Protein AF-0000000077078010 (afdb_homodimer)

Solvent-accessible surface area (backbone atoms only — not comparable to full-atom values): 43080 Å² total; per-residue (Å²): 125,78,70,62,45,53,71,55,29,40,25,35,61,51,75,80,55,56,61,21,61,53,52,52,54,50,49,55,50,32,50,52,48,46,53,50,44,50,42,51,50,43,53,52,50,22,50,54,31,36,53,48,13,53,54,36,32,50,51,29,72,70,52,76,74,80,61,54,57,62,38,58,28,51,31,53,50,39,46,34,53,37,39,29,49,45,13,51,47,33,36,50,47,18,48,47,39,48,68,50,50,39,45,49,51,53,53,50,51,52,53,53,49,54,57,50,51,57,49,49,51,54,38,50,51,34,47,52,52,29,44,51,34,48,54,50,32,53,51,34,44,52,50,22,51,50,30,44,53,47,19,50,50,32,46,52,51,35,53,55,48,71,71,38,86,84,55,54,70,66,59,52,53,52,34,49,50,50,22,49,52,28,43,52,48,21,51,52,30,43,55,51,30,51,50,30,33,54,52,30,51,52,31,47,53,50,31,51,51,41,47,43,53,40,27,52,51,51,49,51,49,51,53,49,49,52,52,49,50,53,51,49,55,49,49,52,44,48,52,54,44,50,45,40,53,55,42,44,50,40,46,48,53,37,51,54,38,52,70,63,42,41,68,67,60,32,45,28,51,49,42,70,75,61,50,53,36,65,46,62,51,66,84,70,76,63,67,38,87,89,40,63,83,46,54,80,72,61,71,68,62,79,69,70,74,66,65,73,65,66,68,60,69,68,65,65,71,66,66,66,64,57,73,57,80,64,84,63,78,68,68,78,71,66,77,78,79,71,76,65,76,68,82,70,75,50,54,23,25,27,23,74,39,69,39,77,48,87,50,93,56,33,45,62,39,45,59,68,42,48,26,31,53,79,43,65,82,49,93,52,37,26,28,30,25,40,65,89,49,89,45,73,74,17,36,36,56,40,87,36,43,42,84,41,76,80,78,126,125,78,69,62,45,52,70,54,29,40,26,32,60,51,74,79,56,55,61,21,60,52,52,52,52,49,49,55,51,31,49,51,48,44,52,51,44,51,42,51,48,42,52,52,50,21,51,54,32,36,53,48,12,52,52,36,33,50,49,31,71,71,53,79,77,80,61,55,57,61,38,57,29,51,32,53,50,39,47,35,52,36,39,30,49,45,12,50,46,34,36,49,47,17,49,45,40,49,69,50,50,39,45,48,51,51,52,49,52,53,52,53,50,54,56,49,50,54,48,50,52,53,38,50,52,34,46,53,52,28,45,52,34,49,54,49,32,53,51,35,44,54,49,22,50,51,29,43,52,48,19,50,50,31,44,51,51,34,53,55,48,70,72,37,87,85,55,54,70,67,58,52,53,52,34,50,50,49,22,50,52,28,42,52,48,20,53,51,30,45,53,52,30,50,50,30,34,53,53,31,49,54,30,49,52,50,29,53,52,41,46,43,53,41,27,52,50,50,48,50,50,51,54,48,47,51,54,49,51,53,49,50,54,48,50,52,44,49,53,53,43,50,45,40,54,54,43,44,52,40,46,48,54,37,49,55,39,54,72,62,42,42,67,67,59,30,44,26,49,48,43,70,75,61,50,52,34,64,47,62,51,66,84,70,75,61,66,39,87,89,40,63,83,45,53,79,74,62,72,68,63,82,68,72,76,68,68,74,70,70,71,62,72,72,71,69,77,65,70,64,69,61,71,64,76,64,82,64,80,72,71,73,70,74,70,77,71,68,75,64,76,66,84,72,74,52,55,24,26,27,23,72,40,68,38,77,48,89,50,94,55,32,46,63,40,44,58,67,42,46,26,30,54,78,44,67,80,49,91,51,36,26,27,28,25,40,64,89,51,89,44,73,75,18,36,37,57,39,88,37,42,42,84,41,76,80,80,125

pLDDT: mean 84.72, std 24.59, range [16.55, 98.88]

Structure (mmCIF, N/CA/C/O backbone):
data_AF-0000000077078010-model_v1
#
loop_
_entity.id
_entity.type
_entity.pdbx_description
1 polymer 'SH3 domain-containing protein'
#
loop_
_atom_site.group_PDB
_atom_site.id
_atom_site.type_symbol
_atom_site.label_atom_id
_atom_site.label_alt_id
_atom_site.label_comp_id
_atom_site.label_asym_id
_atom_site.label_entity_id
_atom_site.label_seq_id
_atom_site.pdbx_PDB_ins_code
_atom_site.Cartn_x
_atom_site.Cartn_y
_atom_site.Cartn_z
_atom_site.occupancy
_atom_site.B_iso_or_equiv
_atom_site.auth_seq_id
_atom_site.auth_comp_id
_atom_site.auth_asym_id
_atom_site.auth_atom_id
_atom_site.pdbx_PDB_model_num
ATOM 1 N N . MET A 1 1 ? -15.031 32.25 33.031 1 41.47 1 MET A N 1
ATOM 2 C CA . MET A 1 1 ? -14.5 31.453 31.938 1 41.47 1 MET A CA 1
ATOM 3 C C . MET A 1 1 ? -13.82 32.344 30.906 1 41.47 1 MET A C 1
ATOM 5 O O . MET A 1 1 ? -14.344 33.406 30.562 1 41.47 1 MET A O 1
ATOM 9 N N . ALA A 1 2 ? -12.602 32.281 30.797 1 56.69 2 ALA A N 1
ATOM 10 C CA . ALA A 1 2 ? -11.93 33.219 29.906 1 56.69 2 ALA A CA 1
ATOM 11 C C . ALA A 1 2 ? -12.578 33.219 28.516 1 56.69 2 ALA A C 1
ATOM 13 O O . ALA A 1 2 ? -12.836 32.188 27.938 1 56.69 2 ALA A O 1
ATOM 14 N N . ASN A 1 3 ? -13.227 34.219 28.094 1 80.81 3 ASN A N 1
ATOM 15 C CA . ASN A 1 3 ? -13.852 34.312 26.766 1 80.81 3 ASN A CA 1
ATOM 16 C C . ASN A 1 3 ? -12.828 34.156 25.656 1 80.81 3 ASN A C 1
ATOM 18 O O . ASN A 1 3 ? -11.656 34.5 25.828 1 80.81 3 ASN A O 1
ATOM 22 N N . GLY A 1 4 ? -12.797 33.156 24.844 1 88.12 4 GLY A N 1
ATOM 23 C CA . GLY A 1 4 ? -11.969 32.781 23.719 1 88.12 4 GLY A CA 1
ATOM 24 C C . GLY A 1 4 ? -11.703 33.906 22.75 1 88.12 4 GLY A C 1
ATOM 25 O O . GLY A 1 4 ? -11.57 33.719 21.547 1 88.12 4 GLY A O 1
ATOM 26 N N . ILE A 1 5 ? -11.672 35.219 23.359 1 95.44 5 ILE A N 1
ATOM 27 C CA . ILE A 1 5 ? -11.5 36.375 22.5 1 95.44 5 ILE A CA 1
ATOM 28 C C . ILE A 1 5 ? -10.109 36.969 22.703 1 95.44 5 ILE A C 1
ATOM 30 O O . ILE A 1 5 ? -9.789 37.438 23.797 1 95.44 5 ILE A O 1
ATOM 34 N N . PHE A 1 6 ? -9.305 37.062 21.656 1 98 6 PHE A N 1
ATOM 35 C CA . PHE A 1 6 ? -7.926 37.5 21.75 1 98 6 PHE A CA 1
ATOM 36 C C . PHE A 1 6 ? -7.863 38.938 22.234 1 98 6 PHE A C 1
ATOM 38 O O . PHE A 1 6 ? -7.078 39.281 23.125 1 98 6 PHE A O 1
ATOM 45 N N . CYS A 1 7 ? -8.742 39.781 21.656 1 97.06 7 CYS A N 1
ATOM 46 C CA . CYS A 1 7 ? -8.688 41.219 21.891 1 97.06 7 CYS A CA 1
ATOM 47 C C . CYS A 1 7 ? -8.953 41.531 23.344 1 97.06 7 CYS A C 1
ATOM 49 O O . CYS A 1 7 ? -8.664 42.656 23.797 1 97.06 7 CYS A O 1
ATOM 51 N N . GLN A 1 8 ? -9.32 40.625 24.172 1 96.94 8 GLN A N 1
ATOM 52 C CA . GLN A 1 8 ? -9.656 40.875 25.562 1 96.94 8 GLN A CA 1
ATOM 53 C C . GLN A 1 8 ? -8.609 40.25 26.5 1 96.94 8 GLN A C 1
ATOM 55 O O . GLN A 1 8 ? -8.625 40.531 27.703 1 96.94 8 GLN A O 1
ATOM 60 N N . ASN A 1 9 ? -7.703 39.5 25.953 1 97.56 9 ASN A N 1
ATOM 61 C CA . ASN A 1 9 ? -6.938 38.656 26.859 1 97.56 9 ASN A CA 1
ATOM 62 C C . ASN A 1 9 ? -5.438 38.812 26.641 1 97.56 9 ASN A C 1
ATOM 64 O O . ASN A 1 9 ? -4.637 38.188 27.328 1 97.56 9 ASN A O 1
ATOM 68 N N . PHE A 1 10 ? -5.031 39.656 25.703 1 97.88 10 PHE A N 1
ATOM 69 C CA . PHE A 1 10 ? -3.611 39.688 25.391 1 97.88 10 PHE A CA 1
ATOM 70 C C . PHE A 1 10 ? -3.076 41.125 25.438 1 97.88 10 PHE A C 1
ATOM 72 O O . PHE A 1 10 ? -2.412 41.562 24.5 1 97.88 10 PHE A O 1
ATOM 79 N N . TRP A 1 11 ? -3.336 41.719 26.578 1 96.75 11 TRP A N 1
ATOM 80 C CA . TRP A 1 11 ? -2.811 43.031 26.875 1 96.75 11 TRP A CA 1
ATOM 81 C C . TRP A 1 11 ? -1.788 43 28 1 96.75 11 TRP A C 1
ATOM 83 O O . TRP A 1 11 ? -1.548 41.938 28.578 1 96.75 11 TRP A O 1
ATOM 93 N N . GLY A 1 12 ? -1.118 44.062 28.375 1 93.06 12 GLY A N 1
ATOM 94 C CA . GLY A 1 12 ? -0.205 44.281 29.484 1 93.06 12 GLY A CA 1
ATOM 95 C C . GLY A 1 12 ? -0.345 45.656 30.109 1 93.06 12 GLY A C 1
ATOM 96 O O . GLY A 1 12 ? -0.528 46.656 29.406 1 93.06 12 GLY A O 1
ATOM 97 N N . SER A 1 13 ? -0.173 45.719 31.422 1 90.81 13 SER A N 1
ATOM 98 C CA . SER A 1 13 ? -0.407 46.969 32.125 1 90.81 13 SER A CA 1
ATOM 99 C C . SER A 1 13 ? 0.804 47.906 32.031 1 90.81 13 SER A C 1
ATOM 101 O O . SER A 1 13 ? 0.672 49.125 32.156 1 90.81 13 SER A O 1
ATOM 103 N N . ASP A 1 14 ? 1.962 47.344 31.875 1 94.81 14 ASP A N 1
ATOM 104 C CA . ASP A 1 14 ? 3.131 48.188 31.672 1 94.81 14 ASP A CA 1
ATOM 105 C C . ASP A 1 14 ? 3.004 48.969 30.375 1 94.81 14 ASP A C 1
ATOM 107 O O . ASP A 1 14 ? 2.623 48.438 29.344 1 94.81 14 ASP A O 1
ATOM 111 N N . PHE A 1 15 ? 3.326 50.25 30.406 1 96.62 15 PHE A N 1
ATOM 112 C CA . PHE A 1 15 ? 3.045 51.156 29.312 1 96.62 15 PHE A CA 1
ATOM 113 C C . PHE A 1 15 ? 3.711 50.688 28.031 1 96.62 15 PHE A C 1
ATOM 115 O O . PHE A 1 15 ? 3.125 50.781 26.953 1 96.62 15 PHE A O 1
ATOM 122 N N . CYS A 1 16 ? 4.934 50.156 28.094 1 96 16 CYS A N 1
ATOM 123 C CA . CYS A 1 16 ? 5.672 49.781 26.906 1 96 16 CYS A CA 1
ATOM 124 C C . CYS A 1 16 ? 5.684 48.25 26.734 1 96 16 CYS A C 1
ATOM 126 O O . CYS A 1 16 ? 6.453 47.719 25.922 1 96 16 CYS A O 1
ATOM 128 N N . SER A 1 17 ? 4.836 47.562 27.453 1 95.19 17 SER A N 1
ATOM 129 C CA . SER A 1 17 ? 4.789 46.125 27.359 1 95.19 17 SER A CA 1
ATOM 130 C C . SER A 1 17 ? 4.32 45.656 25.969 1 95.19 17 SER A C 1
ATOM 132 O O . SER A 1 17 ? 3.412 46.281 25.391 1 95.19 17 SER A O 1
ATOM 134 N N . THR A 1 18 ? 4.984 44.594 25.438 1 96.06 18 THR A N 1
ATOM 135 C CA . THR A 1 18 ? 4.57 44 24.188 1 96.06 18 THR A CA 1
ATOM 136 C C . THR A 1 18 ? 4.254 42.5 24.391 1 96.06 18 THR A C 1
ATOM 138 O O . THR A 1 18 ? 4.309 41.719 23.438 1 96.06 18 THR A O 1
ATOM 141 N N . GLN A 1 19 ? 4.027 42.062 25.594 1 96.62 19 GLN A N 1
ATOM 142 C CA . GLN A 1 19 ? 3.877 40.656 25.938 1 96.62 19 GLN A CA 1
ATOM 143 C C . GLN A 1 19 ? 2.75 40 25.141 1 96.62 19 GLN A C 1
ATOM 145 O O . GLN A 1 19 ? 2.91 38.906 24.609 1 96.62 19 GLN A O 1
ATOM 150 N N . GLY A 1 20 ? 1.535 40.656 25.047 1 97.62 20 GLY A N 1
ATOM 151 C CA . GLY A 1 20 ? 0.426 40.125 24.281 1 97.62 20 GLY A CA 1
ATOM 152 C C . GLY A 1 20 ? 0.765 39.906 22.812 1 97.62 20 GLY A C 1
ATOM 153 O O . GLY A 1 20 ? 0.447 38.875 22.234 1 97.62 20 GLY A O 1
ATOM 154 N N . TYR A 1 21 ? 1.373 40.938 22.219 1 98 21 TYR A N 1
ATOM 155 C CA . TYR A 1 21 ? 1.847 40.844 20.844 1 98 21 TYR A CA 1
ATOM 156 C C . TYR A 1 21 ? 2.768 39.656 20.641 1 98 21 TYR A C 1
ATOM 158 O O . TYR A 1 21 ? 2.588 38.875 19.703 1 98 21 TYR A O 1
ATOM 166 N N . ASP A 1 22 ? 3.754 39.438 21.484 1 98.12 22 ASP A N 1
ATOM 167 C CA . ASP A 1 22 ? 4.762 38.406 21.359 1 98.12 22 ASP A CA 1
ATOM 168 C C . ASP A 1 22 ? 4.125 37 21.438 1 98.12 22 ASP A C 1
ATOM 170 O O . ASP A 1 22 ? 4.477 36.125 20.656 1 98.12 22 ASP A O 1
ATOM 174 N N . VAL A 1 23 ? 3.236 36.844 22.344 1 98.5 23 VAL A N 1
ATOM 175 C CA . VAL A 1 23 ? 2.596 35.531 22.547 1 98.5 23 VAL A CA 1
ATOM 176 C C . VAL A 1 23 ? 1.759 35.188 21.328 1 98.5 23 VAL A C 1
ATOM 178 O O . VAL A 1 23 ? 1.774 34.031 20.875 1 98.5 23 VAL A O 1
ATOM 181 N N . LEU A 1 24 ? 1.022 36.125 20.812 1 98.62 24 LEU A N 1
ATOM 182 C CA . LEU A 1 24 ? 0.166 35.875 19.656 1 98.62 24 LEU A CA 1
ATOM 183 C C . LEU A 1 24 ? 1 35.562 18.422 1 98.62 24 LEU A C 1
ATOM 185 O O . LEU A 1 24 ? 0.665 34.656 17.641 1 98.62 24 LEU A O 1
ATOM 189 N N . VAL A 1 25 ? 2.033 36.281 18.203 1 98.56 25 VAL A N 1
ATOM 190 C CA . VAL A 1 25 ? 2.926 36.031 17.078 1 98.56 25 VAL A CA 1
ATOM 191 C C . VAL A 1 25 ? 3.506 34.625 17.172 1 98.56 25 VAL A C 1
ATOM 193 O O . VAL A 1 25 ? 3.561 33.906 16.172 1 98.56 25 VAL A O 1
ATOM 196 N N . LYS A 1 26 ? 3.936 34.281 18.328 1 98.25 26 LYS A N 1
ATOM 197 C CA . LYS A 1 26 ? 4.492 32.938 18.547 1 98.25 26 LYS A CA 1
ATOM 198 C C . LYS A 1 26 ? 3.471 31.859 18.219 1 98.25 26 LYS A C 1
ATOM 200 O O . LYS A 1 26 ? 3.805 30.859 17.594 1 98.25 26 LYS A O 1
ATOM 205 N N . ARG A 1 27 ? 2.246 32.031 18.609 1 98.25 27 ARG A N 1
ATOM 206 C CA . ARG A 1 27 ? 1.198 31.062 18.344 1 98.25 27 ARG A CA 1
ATOM 207 C C . ARG A 1 27 ? 0.997 30.859 16.844 1 98.25 27 ARG A C 1
ATOM 209 O O . ARG A 1 27 ? 0.887 29.719 16.375 1 98.25 27 ARG A O 1
ATOM 216 N N . LEU A 1 28 ? 0.869 31.906 16.109 1 98.44 28 LEU A N 1
ATOM 217 C CA . LEU A 1 28 ? 0.651 31.797 14.68 1 98.44 28 LEU A CA 1
ATOM 218 C C . LEU A 1 28 ? 1.852 31.156 13.992 1 98.44 28 LEU A C 1
ATOM 220 O O . LEU A 1 28 ? 1.693 30.422 13.016 1 98.44 28 LEU A O 1
ATOM 224 N N . LYS A 1 29 ? 3.051 31.422 14.562 1 97.94 29 LYS A N 1
ATOM 225 C CA . LYS A 1 29 ? 4.238 30.766 14.016 1 97.94 29 LYS A CA 1
ATOM 226 C C . LYS A 1 29 ? 4.234 29.281 14.32 1 97.94 29 LYS A C 1
ATOM 228 O O . LYS A 1 29 ? 4.66 28.469 13.492 1 97.94 29 LYS A O 1
ATOM 233 N N . GLU A 1 30 ? 3.83 28.938 15.484 1 97.69 30 GLU A N 1
ATOM 234 C CA . GLU A 1 30 ? 3.645 27.516 15.82 1 97.69 30 GLU A CA 1
ATOM 235 C C . GLU A 1 30 ? 2.625 26.859 14.898 1 97.69 30 GLU A C 1
ATOM 237 O O . GLU A 1 30 ? 2.82 25.734 14.461 1 97.69 30 GLU A O 1
ATOM 242 N N . GLY A 1 31 ? 1.49 27.625 14.68 1 97.88 31 GLY A N 1
ATOM 243 C CA . GLY A 1 31 ? 0.508 27.109 13.727 1 97.88 31 GLY A CA 1
ATOM 244 C C . GLY A 1 31 ? 1.08 26.891 12.344 1 97.88 31 GLY A C 1
ATOM 245 O O . GLY A 1 31 ? 0.78 25.875 11.703 1 97.88 31 GLY A O 1
ATOM 246 N N . LYS A 1 32 ? 1.852 27.797 11.891 1 97.94 32 LYS A N 1
ATOM 247 C CA . LYS A 1 32 ? 2.525 27.656 10.602 1 97.94 32 LYS A CA 1
ATOM 248 C C . LYS A 1 32 ? 3.4 26.406 10.586 1 97.94 32 LYS A C 1
ATOM 250 O O . LYS A 1 32 ? 3.436 25.672 9.586 1 97.94 32 LYS A O 1
ATOM 255 N N . GLN A 1 33 ? 4.109 26.172 11.648 1 97.62 33 GLN A N 1
ATOM 256 C CA . GLN A 1 33 ? 4.98 25 11.734 1 97.62 33 GLN A CA 1
ATOM 257 C C . GLN A 1 33 ? 4.18 23.703 11.609 1 97.62 33 GLN A C 1
ATOM 259 O O . GLN A 1 33 ? 4.652 22.734 11.016 1 97.62 33 GLN A O 1
ATOM 264 N N . VAL A 1 34 ? 3.002 23.688 12.195 1 97.88 34 VAL A N 1
ATOM 265 C CA . VAL A 1 34 ? 2.143 22.516 12.078 1 97.88 34 VAL A CA 1
ATOM 266 C C . VAL A 1 34 ? 1.801 22.266 10.609 1 97.88 34 VAL A C 1
ATOM 268 O O . VAL A 1 34 ? 1.786 21.125 10.156 1 97.88 34 VAL A O 1
ATOM 271 N N . LEU A 1 35 ? 1.493 23.297 9.875 1 97.94 35 LEU A N 1
ATOM 272 C CA . LEU A 1 35 ? 1.217 23.156 8.445 1 97.94 35 LEU A CA 1
ATOM 273 C C . LEU A 1 35 ? 2.436 22.625 7.707 1 97.94 35 LEU A C 1
ATOM 275 O O . LEU A 1 35 ? 2.303 21.797 6.809 1 97.94 35 LEU A O 1
ATOM 279 N N . VAL A 1 36 ? 3.605 23.047 8.102 1 97.81 36 VAL A N 1
ATOM 280 C CA . VAL A 1 36 ? 4.836 22.562 7.492 1 97.81 36 VAL A CA 1
ATOM 281 C C . VAL A 1 36 ? 5.012 21.078 7.785 1 97.81 36 VAL A C 1
ATOM 283 O O . VAL A 1 36 ? 5.367 20.297 6.898 1 97.81 36 VAL A O 1
ATOM 286 N N . ASP A 1 37 ? 4.793 20.703 8.969 1 97.75 37 ASP A N 1
ATOM 287 C CA . ASP A 1 37 ? 4.887 19.297 9.359 1 97.75 37 ASP A CA 1
ATOM 288 C C . ASP A 1 37 ? 3.904 18.438 8.562 1 97.75 37 ASP A C 1
ATOM 290 O O . ASP A 1 37 ? 4.246 17.344 8.117 1 97.75 37 ASP A O 1
ATOM 294 N N . TYR A 1 38 ? 2.713 18.906 8.461 1 98 38 TYR A N 1
ATOM 295 C CA . TYR A 1 38 ? 1.704 18.172 7.699 1 98 38 TYR A CA 1
ATOM 296 C C . TYR A 1 38 ? 2.092 18.078 6.23 1 98 38 TYR A C 1
ATOM 298 O O . TYR A 1 38 ? 1.883 17.047 5.59 1 98 38 TYR A O 1
ATOM 306 N N . GLU A 1 39 ? 2.613 19.172 5.691 1 97.94 39 GLU A N 1
ATOM 307 C CA . GLU A 1 39 ? 3.127 19.156 4.324 1 97.94 39 GLU A CA 1
ATOM 308 C C . GLU A 1 39 ? 4.188 18.078 4.145 1 97.94 39 GLU A C 1
ATOM 310 O O . GLU A 1 39 ? 4.156 17.328 3.17 1 97.94 39 GLU A O 1
ATOM 315 N N . GLU A 1 40 ? 5.098 18.031 5.012 1 97.88 40 GLU A N 1
ATOM 316 C CA . GLU A 1 40 ? 6.176 17.047 4.945 1 97.88 40 GLU A CA 1
ATOM 317 C C . GLU A 1 40 ? 5.637 15.625 5.035 1 97.88 40 GLU A C 1
ATOM 319 O O . GLU A 1 40 ? 6.098 14.727 4.32 1 97.88 40 GLU A O 1
ATOM 324 N N . TYR A 1 41 ? 4.707 15.469 5.914 1 98.44 41 TYR A N 1
ATOM 325 C CA . TYR A 1 41 ? 4.039 14.18 6.043 1 98.44 41 TYR A CA 1
ATOM 326 C C . TYR A 1 41 ? 3.412 13.75 4.719 1 98.44 41 TYR A C 1
ATOM 328 O O . TYR A 1 41 ? 3.604 12.617 4.27 1 98.44 41 TYR A O 1
ATOM 336 N N . LEU A 1 42 ? 2.686 14.633 4.145 1 98.62 42 LEU A N 1
ATOM 337 C CA . LEU A 1 42 ? 1.987 14.336 2.898 1 98.62 42 LEU A CA 1
ATOM 338 C C . LEU A 1 42 ? 2.979 14.039 1.779 1 98.62 42 LEU A C 1
ATOM 340 O O . LEU A 1 42 ? 2.744 13.148 0.958 1 98.62 42 LEU A O 1
ATOM 344 N N . GLU A 1 43 ? 4.016 14.828 1.73 1 98.44 43 GLU A N 1
ATOM 345 C CA . GLU A 1 43 ? 5.035 14.625 0.705 1 98.44 43 GLU A CA 1
ATOM 346 C C . GLU A 1 43 ? 5.645 13.227 0.8 1 98.44 43 GLU A C 1
ATOM 348 O O . GLU A 1 43 ? 5.758 12.523 -0.206 1 98.44 43 GLU A O 1
ATOM 353 N N . LYS A 1 44 ? 6.066 12.828 1.954 1 98.69 44 LYS A N 1
ATOM 354 C CA . LYS A 1 44 ? 6.672 11.516 2.166 1 98.69 44 LYS A CA 1
ATOM 355 C C . LYS A 1 44 ? 5.652 10.406 1.947 1 98.69 44 LYS A C 1
ATOM 357 O O . LYS A 1 44 ? 5.973 9.367 1.362 1 98.69 44 LYS A O 1
ATOM 362 N N . ARG A 1 45 ? 4.434 10.648 2.412 1 98.75 45 ARG A N 1
ATOM 363 C CA . ARG A 1 45 ? 3.367 9.68 2.215 1 98.75 45 ARG A CA 1
ATOM 364 C C . ARG A 1 45 ? 3.117 9.43 0.731 1 98.75 45 ARG A C 1
ATOM 366 O O . ARG A 1 45 ? 2.963 8.281 0.305 1 98.75 45 ARG A O 1
ATOM 373 N N . ALA A 1 46 ? 3.02 10.5 -0.027 1 98.81 46 ALA A N 1
ATOM 374 C CA . ALA A 1 46 ? 2.814 10.391 -1.469 1 98.81 46 ALA A CA 1
ATOM 375 C C . ALA A 1 46 ? 3.975 9.656 -2.135 1 98.81 46 ALA A C 1
ATOM 377 O O . ALA A 1 46 ? 3.766 8.828 -3.027 1 98.81 46 ALA A O 1
ATOM 378 N N . LYS A 1 47 ? 5.176 9.938 -1.7 1 98.81 47 LYS A N 1
ATOM 379 C CA . LYS A 1 47 ? 6.363 9.297 -2.262 1 98.81 47 LYS A CA 1
ATOM 380 C C . LYS A 1 47 ? 6.367 7.797 -1.972 1 98.81 47 LYS A C 1
ATOM 382 O O . LYS A 1 47 ? 6.684 6.988 -2.85 1 98.81 47 LYS A O 1
ATOM 387 N N . ILE A 1 48 ? 6.062 7.406 -0.781 1 98.88 48 ILE A N 1
ATOM 388 C CA . ILE A 1 48 ? 6 6.004 -0.383 1 98.88 48 ILE A CA 1
ATOM 389 C C . ILE A 1 48 ? 4.945 5.277 -1.216 1 98.88 48 ILE A C 1
ATOM 391 O O . ILE A 1 48 ? 5.18 4.164 -1.69 1 98.88 48 ILE A O 1
ATOM 395 N N . GLU A 1 49 ? 3.805 5.949 -1.4 1 98.81 49 GLU A N 1
ATOM 396 C CA . GLU A 1 49 ? 2.727 5.363 -2.191 1 98.81 49 GLU A CA 1
ATOM 397 C C . GLU A 1 49 ? 3.154 5.156 -3.641 1 98.81 49 GLU A C 1
ATOM 399 O O . GLU A 1 49 ? 2.84 4.133 -4.246 1 98.81 49 GLU A O 1
ATOM 404 N N . LYS A 1 50 ? 3.82 6.113 -4.18 1 98.81 50 LYS A N 1
ATOM 405 C CA . LYS A 1 50 ? 4.305 6.016 -5.551 1 98.81 50 LYS A CA 1
ATOM 406 C C . LYS A 1 50 ? 5.266 4.836 -5.711 1 98.81 50 LYS A C 1
ATOM 408 O O . LYS A 1 50 ? 5.156 4.07 -6.668 1 98.81 50 LYS A O 1
ATOM 413 N N . GLN A 1 51 ? 6.18 4.723 -4.809 1 98.81 51 GLN A N 1
ATOM 414 C CA . GLN A 1 51 ? 7.145 3.631 -4.863 1 98.81 51 GLN A CA 1
ATOM 415 C C . GLN A 1 51 ? 6.449 2.275 -4.762 1 98.81 51 GLN A C 1
ATOM 417 O O . GLN A 1 51 ? 6.777 1.347 -5.5 1 98.81 51 GLN A O 1
ATOM 422 N N . TYR A 1 52 ? 5.551 2.127 -3.871 1 98.81 52 TYR A N 1
ATOM 423 C CA . TYR A 1 52 ? 4.754 0.917 -3.715 1 98.81 52 TYR A CA 1
ATOM 424 C C . TYR A 1 52 ? 4.02 0.576 -5.008 1 98.81 52 TYR A C 1
ATOM 426 O O . TYR A 1 52 ? 4.059 -0.568 -5.465 1 98.81 52 TYR A O 1
ATOM 434 N N . ALA A 1 53 ? 3.379 1.604 -5.559 1 98.81 53 ALA A N 1
ATOM 435 C CA . ALA A 1 53 ? 2.609 1.441 -6.789 1 98.81 53 ALA A CA 1
ATOM 436 C C . ALA A 1 53 ? 3.492 0.93 -7.926 1 98.81 53 ALA A C 1
ATOM 438 O O . ALA A 1 53 ? 3.125 -0.015 -8.625 1 98.81 53 ALA A O 1
ATOM 439 N N . GLU A 1 54 ? 4.621 1.515 -8.07 1 98.81 54 GLU A N 1
ATOM 440 C CA . GLU A 1 54 ? 5.531 1.146 -9.148 1 98.81 54 GLU A CA 1
ATOM 441 C C . GLU A 1 54 ? 6.016 -0.294 -9 1 98.81 54 GLU A C 1
ATOM 443 O O . GLU A 1 54 ? 6.094 -1.037 -9.977 1 98.81 54 GLU A O 1
ATOM 448 N N . GLU A 1 55 ? 6.363 -0.682 -7.801 1 98.81 55 GLU A N 1
ATOM 449 C CA . GLU A 1 55 ? 6.832 -2.041 -7.551 1 98.81 55 GLU A CA 1
ATOM 450 C C . GLU A 1 55 ? 5.723 -3.062 -7.785 1 98.81 55 GLU A C 1
ATOM 452 O O . GLU A 1 55 ? 5.977 -4.148 -8.312 1 98.81 55 GLU A O 1
ATOM 457 N N . ILE A 1 56 ? 4.512 -2.746 -7.414 1 98.81 56 ILE A N 1
ATOM 458 C CA . ILE A 1 56 ? 3.371 -3.641 -7.594 1 98.81 56 ILE A CA 1
ATOM 459 C C . ILE A 1 56 ? 3.08 -3.812 -9.086 1 98.81 56 ILE A C 1
ATOM 461 O O . ILE A 1 56 ? 2.816 -4.926 -9.547 1 98.81 56 ILE A O 1
ATOM 465 N N . VAL A 1 57 ? 3.115 -2.705 -9.836 1 98.62 57 VAL A N 1
ATOM 466 C CA . VAL A 1 57 ? 2.885 -2.773 -11.281 1 98.62 57 VAL A CA 1
ATOM 467 C C . VAL A 1 57 ? 3.979 -3.613 -11.938 1 98.62 57 VAL A C 1
ATOM 469 O O . VAL A 1 57 ? 3.693 -4.449 -12.797 1 98.62 57 VAL A O 1
ATOM 472 N N . LYS A 1 58 ? 5.215 -3.391 -11.531 1 98.69 58 LYS A N 1
ATOM 473 C CA . LYS A 1 58 ? 6.336 -4.16 -12.055 1 98.69 58 LYS A CA 1
ATOM 474 C C . LYS A 1 58 ? 6.172 -5.648 -11.758 1 98.69 58 LYS A C 1
ATOM 476 O O . LYS A 1 58 ? 6.457 -6.492 -12.609 1 98.69 58 LYS A O 1
ATOM 481 N N . LEU A 1 59 ? 5.742 -5.977 -10.578 1 98.56 59 LEU A N 1
ATOM 482 C CA . LEU A 1 59 ? 5.48 -7.359 -10.195 1 98.56 59 LEU A CA 1
ATOM 483 C C . LEU A 1 59 ? 4.457 -8 -11.133 1 98.56 59 LEU A C 1
ATOM 485 O O . LEU A 1 59 ? 4.672 -9.109 -11.625 1 98.56 59 LEU A O 1
ATOM 489 N N . ALA A 1 60 ? 3.316 -7.324 -11.352 1 97.69 60 ALA A N 1
ATOM 490 C CA . ALA A 1 60 ? 2.252 -7.836 -12.211 1 97.69 60 ALA A CA 1
ATOM 491 C C . ALA A 1 60 ? 2.766 -8.102 -13.625 1 97.69 60 ALA A C 1
ATOM 493 O O . ALA A 1 60 ? 2.467 -9.148 -14.211 1 97.69 60 ALA A O 1
ATOM 494 N N . LYS A 1 61 ? 3.605 -7.238 -14.188 1 96.31 61 LYS A N 1
ATOM 495 C CA . LYS A 1 61 ? 4.086 -7.316 -15.562 1 96.31 61 LYS A CA 1
ATOM 496 C C . LYS A 1 61 ? 5.133 -8.422 -15.719 1 96.31 61 LYS A C 1
ATOM 498 O O . LYS A 1 61 ? 5.246 -9.031 -16.781 1 96.31 61 LYS A O 1
ATOM 503 N N . ASN A 1 62 ? 5.879 -8.719 -14.672 1 95.81 62 ASN A N 1
ATOM 504 C CA . ASN A 1 62 ? 6.988 -9.664 -14.758 1 95.81 62 ASN A CA 1
ATOM 505 C C . ASN A 1 62 ? 6.559 -11.07 -14.367 1 95.81 62 ASN A C 1
ATOM 507 O O . ASN A 1 62 ? 7.355 -12.008 -14.422 1 95.81 62 ASN A O 1
ATOM 511 N N . THR A 1 63 ? 5.348 -11.211 -13.969 1 92.06 63 THR A N 1
ATOM 512 C CA . THR A 1 63 ? 4.848 -12.523 -13.578 1 92.06 63 THR A CA 1
ATOM 513 C C . THR A 1 63 ? 4.371 -13.305 -14.797 1 92.06 63 THR A C 1
ATOM 515 O O . THR A 1 63 ? 3.523 -12.82 -15.555 1 92.06 63 THR A O 1
ATOM 518 N N . SER A 1 64 ? 4.977 -14.484 -14.969 1 87.75 64 SER A N 1
ATOM 519 C CA . SER A 1 64 ? 4.641 -15.312 -16.125 1 87.75 64 SER A CA 1
ATOM 520 C C . SER A 1 64 ? 3.305 -16.016 -15.922 1 87.75 64 SER A C 1
ATOM 522 O O . SER A 1 64 ? 2.959 -16.406 -14.805 1 87.75 64 SER A O 1
ATOM 524 N N . GLY A 1 65 ? 2.443 -16.172 -16.984 1 81.88 65 GLY A N 1
ATOM 525 C CA . GLY A 1 65 ? 1.187 -16.891 -16.938 1 81.88 65 GLY A CA 1
ATOM 526 C C . GLY A 1 65 ? 1.014 -17.844 -18.109 1 81.88 65 GLY A C 1
ATOM 527 O O . GLY A 1 65 ? -0.113 -18.188 -18.469 1 81.88 65 GLY A O 1
ATOM 528 N N . LYS A 1 66 ? 2.078 -18.484 -18.641 1 88.44 66 LYS A N 1
ATOM 529 C CA . LYS A 1 66 ? 1.938 -19.125 -19.953 1 88.44 66 LYS A CA 1
ATOM 530 C C . LYS A 1 66 ? 1.69 -20.625 -19.812 1 88.44 66 LYS A C 1
ATOM 532 O O . LYS A 1 66 ? 1.134 -21.25 -20.719 1 88.44 66 LYS A O 1
ATOM 537 N N . ASP A 1 67 ? 1.938 -21.203 -18.688 1 91.12 67 ASP A N 1
ATOM 538 C CA . ASP A 1 67 ? 1.985 -22.672 -18.625 1 91.12 67 ASP A CA 1
ATOM 539 C C . ASP A 1 67 ? 0.659 -23.234 -18.141 1 91.12 67 ASP A C 1
ATOM 541 O O . ASP A 1 67 ? 0.498 -24.453 -18.047 1 91.12 67 ASP A O 1
ATOM 545 N N . GLU A 1 68 ? -0.297 -22.422 -17.812 1 94.81 68 GLU A N 1
ATOM 546 C CA . GLU A 1 68 ? -1.576 -22.922 -17.312 1 94.81 68 GLU A CA 1
ATOM 547 C C . GLU A 1 68 ? -2.635 -22.938 -18.406 1 94.81 68 GLU A C 1
ATOM 549 O O . GLU A 1 68 ? -2.455 -22.312 -19.469 1 94.81 68 GLU A O 1
ATOM 554 N N . LEU A 1 69 ? -3.689 -23.688 -18.172 1 95.38 69 LEU A N 1
ATOM 555 C CA . LEU A 1 69 ? -4.746 -23.859 -19.172 1 95.38 69 LEU A CA 1
ATOM 556 C C . LEU A 1 69 ? -6.113 -23.594 -18.562 1 95.38 69 LEU A C 1
ATOM 558 O O . LEU A 1 69 ? -6.266 -23.609 -17.328 1 95.38 69 LEU A O 1
ATOM 562 N N . GLY A 1 70 ? -7.043 -23.266 -19.438 1 97.06 70 GLY A N 1
ATOM 563 C CA . GLY A 1 70 ? -8.461 -23.312 -19.109 1 97.06 70 GLY A CA 1
ATOM 564 C C . GLY A 1 70 ? -8.859 -22.25 -18.094 1 97.06 70 GLY A C 1
ATOM 565 O O . GLY A 1 70 ? -8.398 -21.109 -18.172 1 97.06 70 GLY A O 1
ATOM 566 N N . THR A 1 71 ? -9.805 -22.609 -17.219 1 98.44 71 THR A N 1
ATOM 567 C CA . THR A 1 71 ? -10.367 -21.688 -16.234 1 98.44 71 THR A CA 1
ATOM 568 C C . THR A 1 71 ? -9.328 -21.328 -15.18 1 98.44 71 THR A C 1
ATOM 570 O O . THR A 1 71 ? -9.336 -20.203 -14.648 1 98.44 71 THR A O 1
ATOM 573 N N . MET A 1 72 ? -8.438 -22.234 -14.859 1 98.38 72 MET A N 1
ATOM 574 C CA . MET A 1 72 ? -7.371 -21.922 -13.922 1 98.38 72 MET A CA 1
ATOM 575 C C . MET A 1 72 ? -6.441 -20.859 -14.484 1 98.38 72 MET A C 1
ATOM 577 O O . MET A 1 72 ? -5.98 -19.984 -13.75 1 98.38 72 MET A O 1
ATOM 581 N N . LYS A 1 73 ? -6.156 -20.969 -15.742 1 98.12 73 LYS A N 1
ATOM 582 C CA . LYS A 1 73 ? -5.367 -19.922 -16.391 1 98.12 73 LYS A CA 1
ATOM 583 C C . LYS A 1 73 ? -6.043 -18.562 -16.25 1 98.12 73 LYS A C 1
ATOM 585 O O . LYS A 1 73 ? -5.379 -17.562 -15.984 1 98.12 73 LYS A O 1
ATOM 590 N N . LYS A 1 74 ? -7.312 -18.516 -16.453 1 97.81 74 LYS A N 1
ATOM 591 C CA . LYS A 1 74 ? -8.07 -17.281 -16.344 1 97.81 74 LYS A CA 1
ATOM 592 C C . LYS A 1 74 ? -7.969 -16.703 -14.93 1 97.81 74 LYS A C 1
ATOM 594 O O . LYS A 1 74 ? -7.859 -15.484 -14.75 1 97.81 74 LYS A O 1
ATOM 599 N N . CYS A 1 75 ? -8.07 -17.578 -13.953 1 98.19 75 CYS A N 1
ATOM 600 C CA . CYS A 1 75 ? -7.934 -17.156 -12.562 1 98.19 75 CYS A CA 1
ATOM 601 C C . CYS A 1 75 ? -6.57 -16.516 -12.32 1 98.19 75 CYS A C 1
ATOM 603 O O . CYS A 1 75 ? -6.477 -15.445 -11.727 1 98.19 75 CYS A O 1
ATOM 605 N N . TRP A 1 76 ? -5.566 -17.172 -12.805 1 97.94 76 TRP A N 1
ATOM 606 C CA . TRP A 1 76 ? -4.203 -16.672 -12.641 1 97.94 76 TR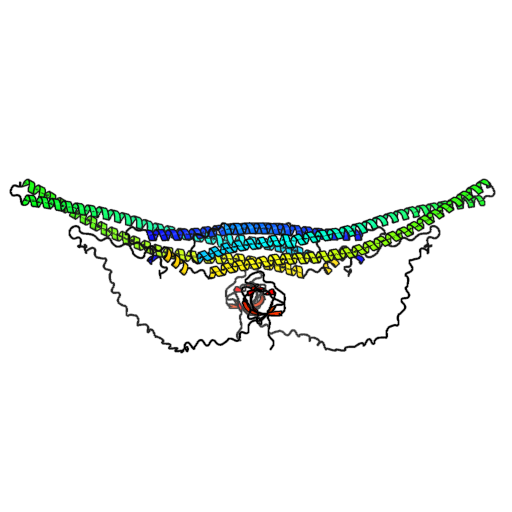P A CA 1
ATOM 607 C C . TRP A 1 76 ? -4.008 -15.352 -13.375 1 97.94 76 TRP A C 1
ATOM 609 O O . TRP A 1 76 ? -3.393 -14.422 -12.844 1 97.94 76 TRP A O 1
ATOM 619 N N . ASP A 1 77 ? -4.527 -15.266 -14.523 1 97.5 77 ASP A N 1
ATOM 620 C CA . ASP A 1 77 ? -4.469 -14.031 -15.297 1 97.5 77 ASP A CA 1
ATOM 621 C C . ASP A 1 77 ? -5.191 -12.898 -14.57 1 97.5 77 ASP A C 1
ATOM 623 O O . ASP A 1 77 ? -4.742 -11.75 -14.594 1 97.5 77 ASP A O 1
ATOM 627 N N . GLN A 1 78 ? -6.293 -13.273 -13.992 1 98 78 GLN A N 1
ATOM 628 C CA . GLN A 1 78 ? -7.07 -12.273 -13.266 1 98 78 GLN A CA 1
ATOM 629 C C . GLN A 1 78 ? -6.293 -11.727 -12.07 1 98 78 GLN A C 1
ATOM 631 O O . GLN A 1 78 ? -6.332 -10.523 -11.797 1 98 78 GLN A O 1
ATOM 636 N N . ILE A 1 79 ? -5.629 -12.539 -11.336 1 98.38 79 ILE A N 1
ATOM 637 C CA . ILE A 1 79 ? -4.82 -12.102 -10.203 1 98.38 79 ILE A CA 1
ATOM 638 C C . ILE A 1 79 ? -3.738 -11.133 -10.688 1 98.38 79 ILE A C 1
ATOM 640 O O . ILE A 1 79 ? -3.525 -10.086 -10.078 1 98.38 79 ILE A O 1
ATOM 644 N N . ARG A 1 80 ? -3.102 -11.453 -11.758 1 97.75 80 ARG A N 1
ATOM 645 C CA . ARG A 1 80 ? -2.062 -10.594 -12.305 1 97.75 80 ARG A CA 1
ATOM 646 C C . ARG A 1 80 ? -2.637 -9.242 -12.727 1 97.75 80 ARG A C 1
ATOM 648 O O . ARG A 1 80 ? -2.064 -8.195 -12.422 1 97.75 80 ARG A O 1
ATOM 655 N N . ALA A 1 81 ? -3.779 -9.32 -13.398 1 98.06 81 ALA A N 1
ATOM 656 C CA . ALA A 1 81 ? -4.418 -8.094 -13.875 1 98.06 81 ALA A CA 1
ATOM 657 C C . ALA A 1 81 ? -4.84 -7.207 -12.703 1 98.06 81 ALA A C 1
ATOM 659 O O . ALA A 1 81 ? -4.637 -5.992 -12.734 1 98.06 81 ALA A O 1
ATOM 660 N N . GLU A 1 82 ? -5.434 -7.844 -11.719 1 98.62 82 GLU A N 1
ATOM 661 C CA . GLU A 1 82 ? -5.902 -7.078 -10.57 1 98.62 82 GLU A CA 1
ATOM 662 C C . GLU A 1 82 ? -4.734 -6.555 -9.742 1 98.62 82 GLU A C 1
ATOM 664 O O . GLU A 1 82 ? -4.836 -5.496 -9.117 1 98.62 82 GLU A O 1
ATOM 669 N N . THR A 1 83 ? -3.639 -7.258 -9.695 1 98.62 83 THR A N 1
ATOM 670 C CA . THR A 1 83 ? -2.432 -6.742 -9.062 1 98.62 83 THR A CA 1
ATOM 671 C C . THR A 1 83 ? -1.978 -5.449 -9.734 1 98.62 83 THR A C 1
ATOM 673 O O . THR A 1 83 ? -1.631 -4.48 -9.062 1 98.62 83 THR A O 1
ATOM 676 N N . GLU A 1 84 ? -1.979 -5.441 -11.039 1 98.5 84 GLU A N 1
ATOM 677 C CA . GLU A 1 84 ? -1.638 -4.223 -11.766 1 98.5 84 GLU A CA 1
ATOM 678 C C . GLU A 1 84 ? -2.605 -3.092 -11.438 1 98.5 84 GLU A C 1
ATOM 680 O O . GLU A 1 84 ? -2.193 -1.938 -11.289 1 98.5 84 GLU A O 1
ATOM 685 N N . THR A 1 85 ? -3.867 -3.416 -11.344 1 98.75 85 THR A N 1
ATOM 686 C CA . THR A 1 85 ? -4.891 -2.441 -10.984 1 98.75 85 THR A CA 1
ATOM 687 C C . THR A 1 85 ? -4.609 -1.846 -9.609 1 98.75 85 THR A C 1
ATOM 689 O O . THR A 1 85 ? -4.734 -0.635 -9.414 1 98.75 85 THR A O 1
ATOM 692 N N . THR A 1 86 ? -4.27 -2.729 -8.656 1 98.69 86 THR A N 1
ATOM 693 C CA . THR A 1 86 ? -3.902 -2.254 -7.328 1 98.69 86 THR A CA 1
ATOM 694 C C . THR A 1 86 ? -2.771 -1.232 -7.41 1 98.69 86 THR A C 1
ATOM 696 O O . THR A 1 86 ? -2.828 -0.182 -6.766 1 98.69 86 THR A O 1
ATOM 699 N N . GLY A 1 87 ? -1.738 -1.538 -8.188 1 98.75 87 GLY A N 1
ATOM 700 C CA . GLY A 1 87 ? -0.653 -0.588 -8.375 1 98.75 87 GLY A CA 1
ATOM 701 C C . GLY A 1 87 ? -1.114 0.744 -8.938 1 98.75 87 GLY A C 1
ATOM 702 O O . GLY A 1 87 ? -0.678 1.802 -8.477 1 98.75 87 GLY A O 1
ATOM 703 N N . ARG A 1 88 ? -2.006 0.763 -9.859 1 98.62 88 ARG A N 1
ATOM 704 C CA . ARG A 1 88 ? -2.516 1.979 -10.492 1 98.62 88 ARG A CA 1
ATOM 705 C C . ARG A 1 88 ? -3.322 2.809 -9.5 1 98.62 88 ARG A C 1
ATOM 707 O O . ARG A 1 88 ? -3.271 4.039 -9.523 1 98.62 88 ARG A O 1
ATOM 714 N N . LEU A 1 89 ? -4.102 2.123 -8.703 1 98.75 89 LEU A N 1
ATOM 715 C CA . LEU A 1 89 ? -4.887 2.811 -7.68 1 98.75 89 LEU A CA 1
ATOM 716 C C . LEU A 1 89 ? -3.98 3.555 -6.707 1 98.75 89 LEU A C 1
ATOM 718 O O . LEU A 1 89 ? -4.262 4.695 -6.336 1 98.75 89 LEU A O 1
ATOM 722 N N . HIS A 1 90 ? -2.928 2.977 -6.281 1 98.81 90 HIS A N 1
ATOM 723 C CA . HIS A 1 90 ? -1.995 3.605 -5.352 1 98.81 90 HIS A CA 1
ATOM 724 C C . HIS A 1 90 ? -1.214 4.727 -6.031 1 98.81 90 HIS A C 1
ATOM 726 O O . HIS A 1 90 ? -0.865 5.723 -5.395 1 98.81 90 HIS A O 1
ATOM 732 N N . MET A 1 91 ? -0.974 4.52 -7.336 1 98.81 91 MET A N 1
ATOM 733 C CA . MET A 1 91 ? -0.378 5.613 -8.094 1 98.81 91 MET A CA 1
ATOM 734 C C . MET A 1 91 ? -1.302 6.824 -8.117 1 98.81 91 MET A C 1
ATOM 736 O O . MET A 1 91 ? -0.849 7.961 -7.957 1 98.81 91 MET A O 1
ATOM 740 N N . GLN A 1 92 ? -2.525 6.559 -8.328 1 98.75 92 GLN A N 1
ATOM 741 C CA . GLN A 1 92 ? -3.518 7.629 -8.336 1 98.75 92 GLN A CA 1
ATOM 742 C C . GLN A 1 92 ? -3.6 8.312 -6.973 1 98.75 92 GLN A C 1
ATOM 744 O O . GLN A 1 92 ? -3.725 9.531 -6.891 1 98.75 92 GLN A O 1
ATOM 749 N N . LEU A 1 93 ? -3.57 7.535 -5.93 1 98.81 93 LEU A N 1
ATOM 750 C CA . LEU A 1 93 ? -3.568 8.102 -4.586 1 98.81 93 LEU A CA 1
ATOM 751 C C . LEU A 1 93 ? -2.377 9.039 -4.395 1 98.81 93 LEU A C 1
ATOM 753 O O . LEU A 1 93 ? -2.527 10.141 -3.865 1 98.81 93 LEU A O 1
ATOM 757 N N . SER A 1 94 ? -1.216 8.57 -4.785 1 98.81 94 SER A N 1
ATOM 758 C CA . SER A 1 94 ? -0.016 9.391 -4.688 1 98.81 94 SER A CA 1
ATOM 759 C C . SER A 1 94 ? -0.206 10.727 -5.395 1 98.81 94 SER A C 1
ATOM 761 O O . SER A 1 94 ? 0.13 11.781 -4.848 1 98.81 94 SER A O 1
ATOM 763 N N . LEU A 1 95 ? -0.784 10.703 -6.547 1 98.75 95 LEU A N 1
ATOM 764 C CA . LEU A 1 95 ? -0.976 11.906 -7.352 1 98.75 95 LEU A CA 1
ATOM 765 C C . LEU A 1 95 ? -1.993 12.836 -6.703 1 98.75 95 LEU A C 1
ATOM 767 O O . LEU A 1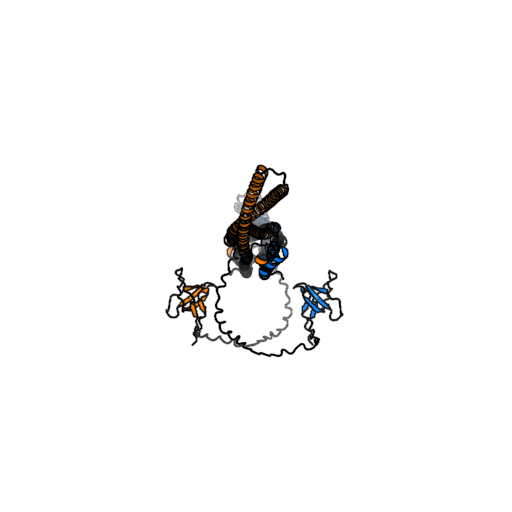 95 ? -1.791 14.055 -6.664 1 98.75 95 LEU A O 1
ATOM 771 N N . ARG A 1 96 ? -3.061 12.281 -6.207 1 98.62 96 ARG A N 1
ATOM 772 C CA . ARG A 1 96 ? -4.086 13.086 -5.551 1 98.62 96 ARG A CA 1
ATOM 773 C C . ARG A 1 96 ? -3.539 13.758 -4.297 1 98.62 96 ARG A C 1
ATOM 775 O O . ARG A 1 96 ? -3.84 14.922 -4.023 1 98.62 96 ARG A O 1
ATOM 782 N N . LEU A 1 97 ? -2.742 13.031 -3.533 1 98.75 97 LEU A N 1
ATOM 783 C CA . LEU A 1 97 ? -2.137 13.602 -2.334 1 98.75 97 LEU A CA 1
ATOM 784 C C . LEU A 1 97 ? -1.229 14.773 -2.689 1 98.75 97 LEU A C 1
ATOM 786 O O . LEU A 1 97 ? -1.234 15.797 -2.004 1 98.75 97 LEU A O 1
ATOM 790 N N . GLN A 1 98 ? -0.509 14.672 -3.766 1 98.56 98 GLN A N 1
ATOM 791 C CA . GLN A 1 98 ? 0.437 15.695 -4.184 1 98.56 98 GLN A CA 1
ATOM 792 C C . GLN A 1 98 ? -0.288 16.906 -4.773 1 98.56 98 GLN A C 1
ATOM 794 O O . GLN A 1 98 ? -0.029 18.047 -4.379 1 98.56 98 GLN A O 1
ATOM 799 N N . ASP A 1 99 ? -1.198 16.625 -5.637 1 98.12 99 ASP A N 1
ATOM 800 C CA . ASP A 1 99 ? -1.74 17.672 -6.488 1 98.12 99 ASP A CA 1
ATOM 801 C C . ASP A 1 99 ? -2.945 18.344 -5.832 1 98.12 99 ASP A C 1
ATOM 803 O O . ASP A 1 99 ? -3.279 19.484 -6.152 1 98.12 99 ASP A O 1
ATOM 807 N N . GLU A 1 100 ? -3.584 17.641 -4.965 1 98.19 100 GLU A N 1
ATOM 808 C CA . GLU A 1 100 ? -4.797 18.203 -4.383 1 98.19 100 GLU A CA 1
ATOM 809 C C . GLU A 1 100 ? -4.578 18.609 -2.928 1 98.19 100 GLU A C 1
ATOM 811 O O . GLU A 1 100 ? -4.758 19.781 -2.564 1 98.19 100 GLU A O 1
ATOM 816 N N . VAL A 1 101 ? -4.094 17.766 -2.129 1 98.62 101 VAL A N 1
ATOM 817 C CA . VAL A 1 101 ? -3.998 18.062 -0.702 1 98.62 101 VAL A CA 1
ATOM 818 C C . VAL A 1 101 ? -2.732 18.875 -0.424 1 98.62 101 VAL A C 1
ATOM 820 O O . VAL A 1 101 ? -2.799 19.984 0.121 1 98.62 101 VAL A O 1
ATOM 823 N N . LEU A 1 102 ? -1.572 18.312 -0.803 1 98.62 102 LEU A N 1
ATOM 824 C CA . LEU A 1 102 ? -0.29 18.953 -0.523 1 98.62 102 LEU A CA 1
ATOM 825 C C . LEU A 1 102 ? -0.234 20.344 -1.133 1 98.62 102 LEU A C 1
ATOM 827 O O . LEU A 1 102 ? 0.182 21.312 -0.471 1 98.62 102 LEU A O 1
ATOM 831 N N . LYS A 1 103 ? -0.622 20.484 -2.357 1 98.62 103 LYS A N 1
ATOM 832 C CA . LYS A 1 103 ? -0.623 21.781 -3.023 1 98.62 103 LYS A CA 1
ATOM 833 C C . LYS A 1 103 ? -1.521 22.781 -2.291 1 98.62 103 LYS A C 1
ATOM 835 O O . LYS A 1 103 ? -1.149 23.938 -2.1 1 98.62 103 LYS A O 1
ATOM 840 N N . SER A 1 104 ? -2.695 22.297 -1.892 1 98.75 104 SER A N 1
ATOM 841 C CA . SER A 1 104 ? -3.641 23.125 -1.164 1 98.75 104 SER A CA 1
ATOM 842 C C . SER A 1 104 ? -3.049 23.609 0.156 1 98.75 104 SER A C 1
ATOM 844 O O . SER A 1 104 ? -3.193 24.781 0.516 1 98.75 104 SER A O 1
ATOM 846 N N . VAL A 1 105 ? -2.379 22.781 0.862 1 98.81 105 VAL A N 1
ATOM 847 C CA . VAL A 1 105 ? -1.787 23.109 2.154 1 98.81 105 VAL A CA 1
ATOM 848 C C . VAL A 1 105 ? -0.673 24.141 1.964 1 98.81 105 VAL A C 1
ATOM 850 O O . VAL A 1 105 ? -0.583 25.109 2.717 1 98.81 105 VAL A O 1
ATOM 853 N N . ARG A 1 106 ? 0.133 23.969 0.952 1 98.38 106 ARG A N 1
ATOM 854 C CA . ARG A 1 106 ? 1.229 24.891 0.661 1 98.38 106 ARG A CA 1
ATOM 855 C C . ARG A 1 106 ? 0.703 26.281 0.327 1 98.38 106 ARG A C 1
ATOM 857 O O . ARG A 1 106 ? 1.217 27.281 0.831 1 98.38 106 ARG A O 1
ATOM 864 N N . ASP A 1 107 ? -0.264 26.312 -0.474 1 98.69 107 ASP A N 1
ATOM 865 C CA . ASP A 1 107 ? -0.853 27.594 -0.87 1 98.69 107 ASP A CA 1
ATOM 866 C C . ASP A 1 107 ? -1.463 28.312 0.332 1 98.69 107 ASP A C 1
ATOM 868 O O . ASP A 1 107 ? -1.287 29.516 0.493 1 98.69 107 ASP A O 1
ATOM 872 N N . PHE A 1 108 ? -2.172 27.578 1.1 1 98.88 108 PHE A N 1
ATOM 873 C CA . PHE A 1 108 ? -2.812 28.141 2.277 1 98.88 108 PHE A CA 1
ATOM 874 C C . PHE A 1 108 ? -1.772 28.672 3.256 1 98.88 108 PHE A C 1
ATOM 876 O O . PHE A 1 108 ? -1.922 29.781 3.791 1 98.88 108 PHE A O 1
ATOM 883 N N . ARG A 1 109 ? -0.703 27.922 3.471 1 98.38 109 ARG A N 1
ATOM 884 C CA . ARG A 1 109 ? 0.368 28.328 4.375 1 98.38 109 ARG A CA 1
ATOM 885 C C . ARG A 1 109 ? 0.991 29.641 3.926 1 98.38 109 ARG A C 1
ATOM 887 O O . ARG A 1 109 ? 1.247 30.531 4.746 1 98.38 109 ARG A O 1
ATOM 894 N N . ASN A 1 110 ? 1.197 29.766 2.654 1 98.44 110 ASN A N 1
ATOM 895 C CA . ASN A 1 110 ? 1.786 30.984 2.105 1 98.44 110 ASN A CA 1
ATOM 896 C C . ASN A 1 110 ? 0.853 32.188 2.271 1 98.44 110 ASN A C 1
ATOM 898 O O . ASN A 1 110 ? 1.301 33.281 2.592 1 98.44 110 ASN A O 1
ATOM 902 N N . GLN A 1 111 ? -0.376 31.969 2.076 1 98.62 111 GLN A N 1
ATOM 903 C CA . GLN A 1 111 ? -1.363 33.031 2.256 1 98.62 111 GLN A CA 1
ATOM 904 C C . GLN A 1 111 ? -1.413 33.5 3.709 1 98.62 111 GLN A C 1
ATOM 906 O O . GLN A 1 111 ? -1.448 34.688 3.98 1 98.62 111 GLN A O 1
ATOM 911 N N . GLN A 1 112 ? -1.47 32.562 4.598 1 98.56 112 GLN A N 1
ATOM 912 C CA . GLN A 1 112 ? -1.46 32.844 6.023 1 98.56 112 GLN A CA 1
ATOM 913 C C . GLN A 1 112 ? -0.218 33.656 6.414 1 98.56 112 GLN A C 1
ATOM 915 O O . GLN A 1 112 ? -0.303 34.594 7.188 1 98.56 112 GLN A O 1
ATOM 920 N N . LYS A 1 113 ? 0.904 33.25 5.871 1 98.44 113 LYS A N 1
ATOM 921 C CA . LYS A 1 113 ? 2.18 33.875 6.164 1 98.44 113 LYS A CA 1
ATOM 922 C C . LYS A 1 113 ? 2.17 35.344 5.723 1 98.44 113 LYS A C 1
ATOM 924 O O . LYS A 1 113 ? 2.631 36.219 6.453 1 98.44 113 LYS A O 1
ATOM 929 N N . GLU A 1 114 ? 1.648 35.625 4.586 1 98.44 114 GLU A N 1
ATOM 930 C CA . GLU A 1 114 ? 1.622 36.969 4.039 1 98.44 114 GLU A CA 1
ATOM 931 C C . GLU A 1 114 ? 0.78 37.906 4.906 1 98.44 114 GLU A C 1
ATOM 933 O O . GLU A 1 114 ? 1.218 39 5.254 1 98.44 114 GLU A O 1
ATOM 938 N N . VAL A 1 115 ? -0.419 37.469 5.281 1 98.62 115 VAL A N 1
ATOM 939 C CA . VAL A 1 115 ? -1.324 38.281 6.094 1 98.62 115 VAL A CA 1
ATOM 940 C C . VAL A 1 115 ? -0.726 38.469 7.484 1 98.62 115 VAL A C 1
ATOM 942 O O . VAL A 1 115 ? -0.767 39.594 8.023 1 98.62 115 VAL A O 1
ATOM 945 N N . ARG A 1 116 ? -0.199 37.438 8.047 1 98.5 116 ARG A N 1
ATOM 946 C CA . ARG A 1 116 ? 0.405 37.5 9.375 1 98.5 116 ARG A CA 1
ATOM 947 C C . ARG A 1 116 ? 1.548 38.531 9.406 1 98.5 116 ARG A C 1
ATOM 949 O O . ARG A 1 116 ? 1.604 39.375 10.289 1 98.5 116 ARG A O 1
ATOM 956 N N . LYS A 1 117 ? 2.438 38.438 8.453 1 98.44 117 LYS A N 1
ATOM 957 C CA . LYS A 1 117 ? 3.625 39.312 8.422 1 98.44 117 LYS A CA 1
ATOM 958 C C . LYS A 1 117 ? 3.242 40.781 8.281 1 98.44 117 LYS A C 1
ATOM 960 O O . LYS A 1 117 ? 3.834 41.625 8.938 1 98.44 117 LYS A O 1
ATOM 965 N N . LYS A 1 118 ? 2.312 41.031 7.426 1 98.5 118 LYS A N 1
ATOM 966 C CA . LYS A 1 118 ? 1.855 42.406 7.234 1 98.5 118 LYS A CA 1
ATOM 967 C C . LYS A 1 118 ? 1.288 43 8.531 1 98.5 118 LYS A C 1
ATOM 969 O O . LYS A 1 118 ? 1.596 44.125 8.898 1 98.5 118 LYS A O 1
ATOM 974 N N . THR A 1 119 ? 0.444 42.219 9.188 1 98.56 119 THR A N 1
ATOM 975 C CA . THR A 1 119 ? -0.174 42.656 10.438 1 98.56 119 THR A CA 1
ATOM 976 C C . THR A 1 119 ? 0.879 42.812 11.531 1 98.56 119 THR A C 1
ATOM 978 O O . THR A 1 119 ? 0.846 43.812 12.281 1 98.56 119 THR A O 1
ATOM 981 N N . GLU A 1 120 ? 1.816 41.906 11.648 1 98.19 120 GLU A N 1
ATOM 982 C CA . GLU A 1 120 ? 2.916 41.969 12.602 1 98.19 120 GLU A CA 1
ATOM 983 C C . GLU A 1 120 ? 3.719 43.281 12.438 1 98.19 120 GLU A C 1
ATOM 985 O O . GLU A 1 120 ? 4.008 43.938 13.422 1 98.19 120 GLU A O 1
ATOM 990 N N . ASP A 1 121 ? 4.062 43.594 11.219 1 98.06 121 ASP A N 1
ATOM 991 C CA . ASP A 1 121 ? 4.902 44.75 10.93 1 98.06 121 ASP A CA 1
ATOM 992 C C . ASP A 1 121 ? 4.223 46.031 11.359 1 98.06 121 ASP A C 1
ATOM 994 O O . ASP A 1 121 ? 4.871 46.938 11.898 1 98.06 121 ASP A O 1
ATOM 998 N N . THR A 1 122 ? 2.969 46.125 11.125 1 98.38 122 THR A N 1
ATOM 999 C CA . THR A 1 122 ? 2.203 47.312 11.461 1 98.38 122 THR A CA 1
ATOM 1000 C C . THR A 1 122 ? 2.201 47.562 12.961 1 98.38 122 THR A C 1
ATOM 1002 O O . THR A 1 122 ? 2.457 48.688 13.422 1 98.38 122 THR A O 1
ATOM 1005 N N . VAL A 1 123 ? 1.917 46.5 13.695 1 98.38 123 VAL A N 1
ATOM 1006 C CA . VAL A 1 123 ? 1.836 46.625 15.148 1 98.38 123 VAL A CA 1
ATOM 1007 C C . VAL A 1 123 ? 3.229 46.906 15.727 1 98.38 123 VAL A C 1
ATOM 1009 O O . VAL A 1 123 ? 3.387 47.688 16.641 1 98.38 123 VAL A O 1
ATOM 1012 N N . LYS A 1 124 ? 4.254 46.25 15.188 1 97.38 124 LYS A N 1
ATOM 1013 C CA . LYS A 1 124 ? 5.629 46.438 15.641 1 97.38 124 LYS A CA 1
ATOM 1014 C C . LYS A 1 124 ? 6.09 47.875 15.438 1 97.38 124 LYS A C 1
ATOM 1016 O O . LYS A 1 124 ? 6.711 48.469 16.312 1 97.38 124 LYS A O 1
ATOM 1021 N N . ARG A 1 125 ? 5.781 48.438 14.312 1 98 125 ARG A N 1
ATOM 1022 C CA . ARG A 1 125 ? 6.145 49.844 14.008 1 98 125 ARG A CA 1
ATOM 1023 C C . ARG A 1 125 ? 5.5 50.812 14.992 1 98 125 ARG A C 1
ATOM 1025 O O . ARG A 1 125 ? 6.148 51.719 15.477 1 98 125 ARG A O 1
ATOM 1032 N N . SER A 1 126 ? 4.246 50.562 15.242 1 98.25 126 SER A N 1
ATOM 1033 C CA . SER A 1 126 ? 3.531 51.406 16.172 1 98.25 126 SER A CA 1
ATOM 1034 C C . SER A 1 126 ? 4.074 51.25 17.594 1 98.25 126 SER A C 1
ATOM 1036 O O . SER A 1 126 ? 4.086 52.219 18.359 1 98.25 126 SER A O 1
ATOM 1038 N N . ALA A 1 127 ? 4.48 50.062 17.938 1 97.81 127 ALA A N 1
ATOM 1039 C CA . ALA A 1 127 ? 5.055 49.844 19.266 1 97.81 127 ALA A CA 1
ATOM 1040 C C . ALA A 1 127 ? 6.379 50.562 19.438 1 97.81 127 ALA A C 1
ATOM 1042 O O . ALA A 1 127 ? 6.652 51.125 20.5 1 97.81 127 ALA A O 1
ATOM 1043 N N . VAL A 1 128 ? 7.191 50.562 18.422 1 98.19 128 VAL A N 1
ATOM 1044 C CA . VAL A 1 128 ? 8.469 51.25 18.453 1 98.19 128 VAL A CA 1
ATOM 1045 C C . VAL A 1 128 ? 8.234 52.75 18.594 1 98.19 128 VAL A C 1
ATOM 1047 O O . VAL A 1 128 ? 8.914 53.438 19.375 1 98.19 128 VAL A O 1
ATOM 1050 N N . HIS A 1 129 ? 7.301 53.281 17.797 1 98.38 129 HIS A N 1
ATOM 1051 C CA . HIS A 1 129 ? 6.945 54.688 17.875 1 98.38 129 HIS A CA 1
ATOM 1052 C C . HIS A 1 129 ? 6.488 55.062 19.281 1 98.38 129 HIS A C 1
ATOM 1054 O O . HIS A 1 129 ? 6.906 56.094 19.828 1 98.38 129 HIS A O 1
ATOM 1060 N N . LYS A 1 130 ? 5.664 54.25 19.812 1 98.38 130 LYS A N 1
ATOM 1061 C CA . LYS A 1 130 ? 5.156 54.469 21.172 1 98.38 130 LYS A CA 1
ATOM 1062 C C . LYS A 1 130 ? 6.293 54.5 22.188 1 98.38 130 LYS A C 1
ATOM 1064 O O . LYS A 1 130 ? 6.316 55.375 23.062 1 98.38 130 LYS A O 1
ATOM 1069 N N . LYS A 1 131 ? 7.199 53.625 22.125 1 98.31 131 LYS A N 1
ATOM 1070 C CA . LYS A 1 131 ? 8.344 53.594 23.031 1 98.31 131 LYS A CA 1
ATOM 1071 C C . LYS A 1 131 ? 9.203 54.844 22.891 1 98.31 131 LYS A C 1
ATOM 1073 O O . LYS A 1 131 ? 9.648 55.406 23.891 1 98.31 131 LYS A O 1
ATOM 1078 N N . ASN A 1 132 ? 9.422 55.281 21.688 1 98.56 132 ASN A N 1
ATOM 1079 C CA . ASN A 1 132 ? 10.188 56.5 21.438 1 98.56 132 ASN A CA 1
ATOM 1080 C C . ASN A 1 132 ? 9.531 57.719 22.094 1 98.56 132 ASN A C 1
ATOM 1082 O O . ASN A 1 132 ? 10.211 58.531 22.688 1 98.56 132 ASN A O 1
ATOM 1086 N N . CYS A 1 133 ? 8.234 57.781 21.891 1 98.62 133 CYS A N 1
ATOM 1087 C CA . CYS A 1 133 ? 7.492 58.875 22.5 1 98.62 133 CYS A CA 1
ATOM 1088 C C . CYS A 1 133 ? 7.57 58.812 24.016 1 98.62 133 CYS A C 1
ATOM 1090 O O . CYS A 1 133 ? 7.648 59.844 24.688 1 98.62 133 CYS A O 1
ATOM 1092 N N . TYR A 1 134 ? 7.508 57.656 24.531 1 98.5 134 TYR A N 1
ATOM 1093 C CA . TYR A 1 134 ? 7.605 57.469 25.984 1 98.5 134 TYR A CA 1
ATOM 1094 C C . TYR A 1 134 ? 8.953 57.938 26.5 1 98.5 134 TYR A C 1
ATOM 1096 O O . TYR A 1 134 ? 9.008 58.656 27.5 1 98.5 134 TYR A O 1
ATOM 1104 N N . ASP A 1 135 ? 10.023 57.594 25.875 1 98.31 135 ASP A N 1
ATOM 1105 C CA . ASP A 1 135 ? 11.367 58 26.266 1 98.31 135 ASP A CA 1
ATOM 1106 C C . ASP A 1 135 ? 11.516 59.531 26.172 1 98.31 135 ASP A C 1
ATOM 1108 O O . ASP A 1 135 ? 12.102 60.156 27.062 1 98.31 135 ASP A O 1
ATOM 1112 N N . LYS A 1 136 ? 11.039 60.094 25.047 1 98.5 136 LYS A N 1
ATOM 1113 C CA . LYS A 1 136 ? 11.086 61.531 24.875 1 98.5 136 LYS A CA 1
ATOM 1114 C C . LYS A 1 136 ? 10.32 62.25 25.984 1 98.5 136 LYS A C 1
ATOM 1116 O O . LYS A 1 136 ? 10.797 63.25 26.516 1 98.5 136 LYS A O 1
ATOM 1121 N N . ASN A 1 137 ? 9.156 61.719 26.266 1 98.38 137 ASN A N 1
ATOM 1122 C CA . ASN A 1 137 ? 8.344 62.312 27.328 1 98.38 137 ASN A CA 1
ATOM 1123 C C . ASN A 1 137 ? 9.078 62.281 28.672 1 98.38 137 ASN A C 1
ATOM 1125 O O . ASN A 1 137 ? 9.039 63.281 29.406 1 98.38 137 ASN A O 1
ATOM 1129 N N . ASN A 1 138 ? 9.734 61.25 29.016 1 97.5 138 ASN A N 1
ATOM 1130 C CA . ASN A 1 138 ? 10.484 61.125 30.25 1 97.5 138 ASN A CA 1
ATOM 1131 C C . ASN A 1 138 ? 11.648 62.125 30.297 1 97.5 138 ASN A C 1
ATOM 1133 O O . ASN A 1 138 ? 11.898 62.75 31.328 1 97.5 138 ASN A O 1
ATOM 1137 N N . ARG A 1 139 ? 12.305 62.281 29.172 1 98.12 139 ARG A N 1
ATOM 1138 C CA . ARG A 1 139 ? 13.422 63.219 29.078 1 98.12 139 ARG A CA 1
ATOM 1139 C C . ARG A 1 139 ? 12.945 64.625 29.281 1 98.12 139 ARG A C 1
ATOM 1141 O O . ARG A 1 139 ? 13.555 65.438 30.031 1 98.12 139 ARG A O 1
ATOM 1148 N N . LEU A 1 140 ? 11.891 64.938 28.594 1 98.31 140 LEU A N 1
ATOM 1149 C CA . LEU A 1 140 ? 11.383 66.312 28.641 1 98.31 140 LEU A CA 1
ATOM 1150 C C . LEU A 1 140 ? 10.766 66.625 30 1 98.31 140 LEU A C 1
ATOM 1152 O O . LEU A 1 140 ? 10.812 67.75 30.469 1 98.31 140 LEU A O 1
ATOM 1156 N N . ARG A 1 141 ? 10.18 65.625 30.594 1 97.5 141 ARG A N 1
ATOM 1157 C CA . ARG A 1 141 ? 9.695 65.75 31.953 1 97.5 141 ARG A CA 1
ATOM 1158 C C . ARG A 1 141 ? 10.836 66.125 32.906 1 97.5 141 ARG A C 1
ATOM 1160 O O . ARG A 1 141 ? 10.727 67.062 33.688 1 97.5 141 ARG A O 1
ATOM 1167 N N . SER A 1 142 ? 11.898 65.438 32.875 1 97.88 142 SER A N 1
ATOM 1168 C CA . SER A 1 142 ? 13.07 65.688 33.719 1 97.88 142 SER A CA 1
ATOM 1169 C C . SER A 1 142 ? 13.664 67.062 33.438 1 97.88 142 SER A C 1
ATOM 1171 O O . SER A 1 142 ? 14.07 67.75 34.375 1 97.88 142 SER A O 1
ATOM 1173 N N . TYR A 1 143 ? 13.695 67.375 32.125 1 98.19 143 TYR A N 1
ATOM 1174 C CA . TYR A 1 143 ? 14.195 68.688 31.719 1 98.19 143 TYR A CA 1
ATOM 1175 C C . TYR A 1 143 ? 13.336 69.812 32.312 1 98.19 143 TYR A C 1
ATOM 1177 O O . TYR A 1 143 ? 13.867 70.75 32.875 1 98.19 143 TYR A O 1
ATOM 1185 N N . TYR A 1 144 ? 12.078 69.625 32.219 1 98.06 144 TYR A N 1
ATOM 1186 C CA . TYR A 1 144 ? 11.117 70.562 32.781 1 98.06 144 TYR A CA 1
ATOM 1187 C C . TYR A 1 144 ? 11.312 70.688 34.281 1 98.06 144 TYR A C 1
ATOM 1189 O O . TYR A 1 144 ? 11.398 71.812 34.781 1 98.06 144 TYR A O 1
ATOM 1197 N N . GLU A 1 145 ? 11.43 69.688 34.969 1 97.31 145 GLU A N 1
ATOM 1198 C CA . GLU A 1 145 ? 11.641 69.688 36.406 1 97.31 145 GLU A CA 1
ATOM 1199 C C . GLU A 1 145 ? 12.945 70.438 36.75 1 97.31 145 GLU A C 1
ATOM 1201 O O . GLU A 1 145 ? 12.992 71.188 37.719 1 97.31 145 GLU A O 1
ATOM 1206 N N . GLY A 1 146 ? 13.898 70.125 36 1 97.56 146 GLY A N 1
ATOM 1207 C CA . GLY A 1 146 ? 15.172 70.75 36.219 1 97.56 146 GLY A CA 1
ATOM 1208 C C . GLY A 1 146 ? 15.094 72.312 36.062 1 97.56 146 GLY A C 1
ATOM 1209 O O . GLY A 1 146 ? 15.664 73.062 36.844 1 97.56 146 GLY A O 1
ATOM 1210 N N . LYS A 1 147 ? 14.383 72.688 35 1 98.12 147 LYS A N 1
ATOM 1211 C CA . LYS A 1 147 ? 14.234 74.125 34.719 1 98.12 147 LYS A CA 1
ATOM 1212 C C . LYS A 1 147 ? 13.391 74.812 35.812 1 98.12 147 LYS A C 1
ATOM 1214 O O . LYS A 1 147 ? 13.625 75.938 36.156 1 98.12 147 LYS A O 1
ATOM 1219 N N . CYS A 1 148 ? 12.445 74.125 36.344 1 97.06 148 CYS A N 1
ATOM 1220 C CA . CYS A 1 148 ? 11.648 74.625 37.438 1 97.06 148 CYS A CA 1
ATOM 1221 C C . CYS A 1 148 ? 12.5 74.812 38.688 1 97.06 148 CYS A C 1
ATOM 1223 O O . CYS A 1 148 ? 12.406 75.875 39.344 1 97.06 148 CYS A O 1
ATOM 1225 N N . ARG A 1 149 ? 13.344 73.938 39 1 97.69 149 ARG A N 1
ATOM 1226 C CA . ARG A 1 149 ? 14.227 74 40.156 1 97.69 149 ARG A CA 1
ATOM 1227 C C . ARG A 1 149 ? 15.211 75.188 40 1 97.69 149 ARG A C 1
ATOM 1229 O O . ARG A 1 149 ? 15.508 75.875 40.969 1 97.69 149 ARG A O 1
ATOM 1236 N N . GLU A 1 150 ? 15.633 75.312 38.781 1 97.56 150 GLU A N 1
ATOM 1237 C CA . GLU A 1 150 ? 16.516 76.438 38.469 1 97.56 150 GLU A CA 1
ATOM 1238 C C . GLU A 1 150 ? 15.812 77.75 38.656 1 97.56 150 GLU A C 1
ATOM 1240 O O . GLU A 1 150 ? 16.391 78.688 39.188 1 97.56 150 GLU A O 1
ATOM 1245 N N . SER A 1 151 ? 14.672 77.812 38.156 1 97.44 151 SER A N 1
ATOM 1246 C CA . SER A 1 151 ? 13.867 79 38.312 1 97.44 151 SER A CA 1
ATOM 1247 C C . SER A 1 151 ? 13.609 79.312 39.781 1 97.44 151 SER A C 1
ATOM 1249 O O . SER A 1 151 ? 13.719 80.5 40.188 1 97.44 151 SER A O 1
ATOM 1251 N N . ASP A 1 152 ? 13.312 78.375 40.562 1 96.69 152 ASP A N 1
ATOM 1252 C CA . ASP A 1 152 ? 13.078 78.562 41.969 1 96.69 152 ASP A CA 1
ATOM 1253 C C . ASP A 1 152 ? 14.336 79.062 42.688 1 96.69 152 ASP A C 1
ATOM 1255 O O . ASP A 1 152 ? 14.266 79.938 43.531 1 96.69 152 ASP A O 1
ATOM 1259 N N . LYS A 1 153 ? 15.367 78.438 42.344 1 97.06 153 LYS A N 1
ATOM 1260 C CA . LYS A 1 153 ? 16.641 78.875 42.906 1 97.06 153 LYS A CA 1
ATOM 1261 C C . LYS A 1 153 ? 16.969 80.312 42.594 1 97.06 153 LYS A C 1
ATOM 1263 O O . LYS A 1 153 ? 17.422 81.062 43.438 1 97.06 153 LYS A O 1
ATOM 1268 N N . ALA A 1 154 ? 16.781 80.688 41.312 1 97 154 ALA A N 1
ATOM 1269 C CA . ALA A 1 154 ? 17.047 82.062 40.906 1 97 154 ALA A CA 1
ATOM 1270 C C . ALA A 1 154 ? 16.109 83.062 41.594 1 97 154 ALA A C 1
ATOM 1272 O O . ALA A 1 154 ? 16.531 84.125 41.969 1 97 154 ALA A O 1
ATOM 1273 N N . GLN A 1 155 ? 14.93 82.688 41.812 1 95.31 155 GLN A N 1
ATOM 1274 C CA . GLN A 1 155 ? 13.961 83.5 42.5 1 95.31 155 GLN A CA 1
ATOM 1275 C C . GLN A 1 155 ? 14.312 83.625 43.969 1 95.31 155 GLN A C 1
ATOM 1277 O O . GLN A 1 155 ? 14.148 84.75 44.562 1 95.31 155 GLN A O 1
ATOM 1282 N N . ASP A 1 156 ? 14.797 82.562 44.562 1 95.5 156 ASP A N 1
ATOM 1283 C CA . ASP A 1 156 ? 15.227 82.625 45.938 1 95.5 156 ASP A CA 1
ATOM 1284 C C . ASP A 1 156 ? 16.422 83.562 46.125 1 95.5 156 ASP A C 1
ATOM 1286 O O . ASP A 1 156 ? 16.5 84.25 47.125 1 95.5 156 ASP A O 1
ATOM 1290 N N . GLN A 1 157 ? 17.234 83.438 45.188 1 94.25 157 GLN A N 1
ATOM 1291 C CA . GLN A 1 157 ? 18.406 84.312 45.219 1 94.25 157 GLN A CA 1
ATOM 1292 C C . GLN A 1 157 ? 18.016 85.812 45.094 1 94.25 157 GLN A C 1
ATOM 1294 O O . GLN A 1 157 ? 18.562 86.625 45.812 1 94.25 157 GLN A O 1
ATOM 1299 N N . LEU A 1 158 ? 17.141 86.062 44.25 1 94.38 158 LEU A N 1
ATOM 1300 C CA . LEU A 1 158 ? 16.656 87.438 44.062 1 94.38 158 LEU A CA 1
ATOM 1301 C C . LEU A 1 158 ? 15.984 87.938 45.344 1 94.38 158 LEU A C 1
ATOM 1303 O O . LEU A 1 158 ? 16.234 89.062 45.75 1 94.38 158 LEU A O 1
ATOM 1307 N N . ARG A 1 159 ? 15.242 87.125 46 1 92.88 159 ARG A N 1
ATOM 1308 C CA . ARG A 1 159 ? 14.562 87.5 47.25 1 92.88 159 ARG A CA 1
ATOM 1309 C C . ARG A 1 159 ? 15.562 87.812 48.344 1 92.88 159 ARG A C 1
ATOM 1311 O O . ARG A 1 159 ? 15.375 88.688 49.156 1 92.88 159 ARG A O 1
ATOM 1318 N N . LYS A 1 160 ? 16.547 87 48.375 1 92.25 160 LYS A N 1
ATOM 1319 C CA . LYS A 1 160 ? 17.594 87.188 49.375 1 92.25 160 LYS A CA 1
ATOM 1320 C C . LYS A 1 160 ? 18.328 88.5 49.188 1 92.25 160 LYS A C 1
ATOM 1322 O O . LYS A 1 160 ? 18.641 89.188 50.156 1 92.25 160 LYS A O 1
ATOM 1327 N N . LEU A 1 161 ? 18.516 88.938 47.969 1 91.94 161 LEU A N 1
ATOM 1328 C CA . LEU A 1 161 ? 19.234 90.125 47.656 1 91.94 161 LEU A CA 1
ATOM 1329 C C . LEU A 1 161 ? 18.359 91.375 47.906 1 91.94 161 LEU A C 1
ATOM 1331 O O . LEU A 1 161 ? 18.844 92.438 48.281 1 91.94 161 LEU A O 1
ATOM 1335 N N . GLU A 1 162 ? 17.094 91.188 47.719 1 88.12 162 GLU A N 1
ATOM 1336 C CA . GLU A 1 162 ? 16.156 92.312 47.906 1 88.12 162 GLU A CA 1
ATOM 1337 C C . GLU A 1 162 ? 15.977 92.625 49.406 1 88.12 162 GLU A C 1
ATOM 1339 O O . GLU A 1 162 ? 15.688 93.75 49.75 1 88.12 162 GLU A O 1
ATOM 1344 N N . THR A 1 163 ? 16.203 91.625 50.25 1 87.75 163 THR A N 1
ATOM 1345 C CA . THR A 1 163 ? 16.031 91.812 51.688 1 87.75 163 THR A CA 1
ATOM 1346 C C . THR A 1 163 ? 17.312 92.312 52.312 1 87.75 163 THR A C 1
ATOM 1348 O O . THR A 1 163 ? 17.312 92.75 53.469 1 87.75 163 THR A O 1
ATOM 1351 N N . ASN A 1 164 ? 18.312 92.25 51.469 1 87.44 164 ASN A N 1
ATOM 1352 C CA . ASN A 1 164 ? 19.578 92.75 52 1 87.44 164 ASN A CA 1
ATOM 1353 C C . ASN A 1 164 ? 19.766 94.25 51.625 1 87.44 164 ASN A C 1
ATOM 1355 O O . ASN A 1 164 ? 19.953 94.562 50.469 1 87.44 164 ASN A O 1
ATOM 1359 N N . PRO A 1 165 ? 19.75 95.188 52.562 1 84.69 165 PRO A N 1
ATOM 1360 C CA . PRO A 1 165 ? 19.844 96.625 52.281 1 84.69 165 PRO A CA 1
ATOM 1361 C C . PRO A 1 165 ? 21.203 97.062 51.719 1 84.69 165 PRO A C 1
ATOM 1363 O O . PRO A 1 165 ? 21.344 98.125 51.125 1 84.69 165 PRO A O 1
ATOM 1366 N N . LEU A 1 166 ? 22.188 96.25 51.906 1 88.31 166 LEU A N 1
ATOM 1367 C CA . LEU A 1 166 ? 23.531 96.625 51.469 1 88.31 166 LEU A CA 1
ATOM 1368 C C . LEU A 1 166 ? 23.766 96.188 50.031 1 88.31 166 LEU A C 1
ATOM 1370 O O . LEU A 1 166 ? 24.844 96.438 49.469 1 88.31 166 LEU A O 1
ATOM 1374 N N . THR A 1 167 ? 22.766 95.75 49.375 1 86.25 167 THR A N 1
ATOM 1375 C CA . THR A 1 167 ? 22.938 95.188 48.062 1 86.25 167 THR A CA 1
ATOM 1376 C C . THR A 1 167 ? 23.031 96.312 47 1 86.25 167 THR A C 1
ATOM 1378 O O . THR A 1 167 ? 22.203 97.188 47 1 86.25 167 THR A O 1
ATOM 1381 N N . LYS A 1 168 ? 24.062 96.125 46.188 1 91 168 LYS A N 1
ATOM 1382 C CA . LYS A 1 168 ? 24.281 97.125 45.125 1 91 168 LYS A CA 1
ATOM 1383 C C . LYS A 1 168 ? 23.234 97.062 44.062 1 91 168 LYS A C 1
ATOM 1385 O O . LYS A 1 168 ? 22.75 95.938 43.75 1 91 168 LYS A O 1
ATOM 1390 N N . PRO A 1 169 ? 22.844 98.125 43.5 1 86.81 169 PRO A N 1
ATOM 1391 C CA . PRO A 1 169 ? 21.812 98.188 42.469 1 86.81 169 PRO A CA 1
ATOM 1392 C C . PRO A 1 169 ? 22.156 97.312 41.25 1 86.81 169 PRO A C 1
ATOM 1394 O O . PRO A 1 169 ? 21.266 96.688 40.656 1 86.81 169 PRO A O 1
ATOM 1397 N N . LYS A 1 170 ? 23.438 97.125 40.906 1 90.5 170 LYS A N 1
ATOM 1398 C CA . LYS A 1 170 ? 23.859 96.312 39.781 1 90.5 170 LYS A CA 1
ATOM 1399 C C . LYS A 1 170 ? 23.609 94.875 40.062 1 90.5 170 LYS A C 1
ATOM 1401 O O . LYS A 1 170 ? 23.188 94.125 39.156 1 90.5 170 LYS A O 1
ATOM 1406 N N . ASP A 1 171 ? 23.797 94.5 41.25 1 89.62 171 ASP A N 1
ATOM 1407 C CA . ASP A 1 171 ? 23.594 93.062 41.625 1 89.62 171 ASP A CA 1
ATOM 1408 C C . ASP A 1 171 ? 22.109 92.75 41.656 1 89.62 171 ASP A C 1
ATOM 1410 O O . ASP A 1 171 ? 21.734 91.625 41.281 1 89.62 171 ASP A O 1
ATOM 1414 N N . HIS A 1 172 ? 21.328 93.688 41.906 1 89.19 172 HIS A N 1
ATOM 1415 C CA . HIS A 1 172 ? 19.875 93.5 41.906 1 89.19 172 HIS A CA 1
ATOM 1416 C C . HIS A 1 172 ? 19.359 93.312 40.469 1 89.19 172 HIS A C 1
ATOM 1418 O O . HIS A 1 172 ? 18.516 92.438 40.219 1 89.19 172 HIS A O 1
ATOM 1424 N N . MET A 1 173 ? 19.922 94.125 39.625 1 92.31 173 MET A N 1
ATOM 1425 C CA . MET A 1 173 ? 19.5 94.062 38.219 1 92.31 173 MET A CA 1
ATOM 1426 C C . MET A 1 173 ? 19.906 92.75 37.594 1 92.31 173 MET A C 1
ATOM 1428 O O . MET A 1 173 ? 19.141 92.125 36.812 1 92.31 173 MET A O 1
ATOM 1432 N N . GLN A 1 174 ? 21.125 92.25 37.969 1 93.06 174 GLN A N 1
ATOM 1433 C CA . GLN A 1 174 ? 21.625 91 37.438 1 93.06 174 GLN A CA 1
ATOM 1434 C C . GLN A 1 174 ? 20.812 89.812 37.938 1 93.06 174 GLN A C 1
ATOM 1436 O O . GLN A 1 174 ? 20.484 88.875 37.188 1 93.06 174 GLN A O 1
ATOM 1441 N N . ALA A 1 175 ? 20.453 89.812 39.125 1 93 175 ALA A N 1
ATOM 1442 C CA . ALA A 1 175 ? 19.656 88.75 39.719 1 93 175 ALA A CA 1
ATOM 1443 C C . ALA A 1 175 ? 18.234 88.75 39.156 1 93 175 ALA A C 1
ATOM 1445 O O . ALA A 1 175 ? 17.641 87.688 38.969 1 93 175 ALA A O 1
ATOM 1446 N N . HIS A 1 176 ? 17.719 89.938 38.906 1 94.06 176 HIS A N 1
ATOM 1447 C CA . HIS A 1 176 ? 16.391 90.062 38.312 1 94.06 176 HIS A CA 1
ATOM 1448 C C . HIS A 1 176 ? 16.375 89.5 36.906 1 94.06 176 HIS A C 1
ATOM 1450 O O . HIS A 1 176 ? 15.445 88.75 36.531 1 94.06 176 HIS A O 1
ATOM 1456 N N . LYS A 1 177 ? 17.391 89.75 36.188 1 95.06 177 LYS A N 1
ATOM 1457 C CA . LYS A 1 177 ? 17.516 89.25 34.844 1 95.06 177 LYS A CA 1
ATOM 1458 C C . LYS A 1 177 ? 17.656 87.75 34.844 1 95.06 177 LYS A C 1
ATOM 1460 O O . LYS A 1 177 ? 17.047 87.062 34.031 1 95.06 177 LYS A O 1
ATOM 1465 N N . LYS A 1 178 ? 18.453 87.25 35.719 1 95.5 178 LYS A N 1
ATOM 1466 C CA . LYS A 1 178 ? 18.656 85.812 35.812 1 95.5 178 LYS A CA 1
ATOM 1467 C C . LYS A 1 178 ? 17.359 85.125 36.188 1 95.5 178 LYS A C 1
ATOM 1469 O O . LYS A 1 178 ? 17.047 84.062 35.656 1 95.5 178 LYS A O 1
ATOM 1474 N N . ALA A 1 179 ? 16.609 85.562 37.062 1 96.19 179 ALA A N 1
ATOM 1475 C CA . ALA A 1 179 ? 15.328 85 37.5 1 96.19 179 ALA A CA 1
ATOM 1476 C C . ALA A 1 179 ? 14.312 85 36.344 1 96.19 179 ALA A C 1
ATOM 1478 O O . ALA A 1 179 ? 13.539 84.062 36.188 1 96.19 179 ALA A O 1
ATOM 1479 N N . GLU A 1 180 ? 14.391 86.125 35.594 1 96.5 180 GLU A N 1
ATOM 1480 C CA . GLU A 1 180 ? 13.477 86.188 34.469 1 96.5 180 GLU A CA 1
ATOM 1481 C C . GLU A 1 180 ? 13.805 85.188 33.375 1 96.5 180 GLU A C 1
ATOM 1483 O O . GLU A 1 180 ? 12.906 84.562 32.812 1 96.5 180 GLU A O 1
ATOM 1488 N N . VAL A 1 181 ? 15.062 85.062 33.156 1 97.12 181 VAL A N 1
ATOM 1489 C CA . VAL A 1 181 ? 15.516 84.125 32.156 1 97.12 181 VAL A CA 1
ATOM 1490 C C . VAL A 1 181 ? 15.195 82.688 32.594 1 97.12 181 VAL A C 1
ATOM 1492 O O . VAL A 1 181 ? 14.75 81.875 31.781 1 97.12 181 VAL A O 1
ATOM 1495 N N . ALA A 1 182 ? 15.383 82.375 33.812 1 97.19 182 ALA A N 1
ATOM 1496 C CA . ALA A 1 182 ? 15.102 81.062 34.344 1 97.19 182 ALA A CA 1
ATOM 1497 C C . ALA A 1 182 ? 13.602 80.75 34.281 1 97.19 182 ALA A C 1
ATOM 1499 O O . ALA A 1 182 ? 13.195 79.625 34.031 1 97.19 182 ALA A O 1
ATOM 1500 N N . LYS A 1 183 ? 12.859 81.75 34.562 1 96.94 183 LYS A N 1
ATOM 1501 C CA . LYS A 1 183 ? 11.406 81.562 34.531 1 96.94 183 LYS A CA 1
ATOM 1502 C C . LYS A 1 183 ? 10.922 81.312 33.094 1 96.94 183 LYS A C 1
ATOM 1504 O O . LYS A 1 183 ? 10.078 80.438 32.875 1 96.94 183 LYS A O 1
ATOM 1509 N N . THR A 1 184 ? 11.453 82.062 32.219 1 97.44 184 THR A N 1
ATOM 1510 C CA . THR A 1 184 ? 11.102 81.875 30.812 1 97.44 184 THR A CA 1
ATOM 1511 C C . THR A 1 184 ? 11.508 80.5 30.328 1 97.44 184 THR A C 1
ATOM 1513 O O . THR A 1 184 ? 10.766 79.812 29.594 1 97.44 184 THR A O 1
ATOM 1516 N N . ALA A 1 185 ? 12.648 80.062 30.766 1 97.5 185 ALA A N 1
ATOM 1517 C CA . ALA A 1 185 ? 13.117 78.688 30.406 1 97.5 185 ALA A CA 1
ATOM 1518 C C . ALA A 1 185 ? 12.203 77.625 30.984 1 97.5 185 ALA A C 1
ATOM 1520 O O . ALA A 1 185 ? 11.93 76.625 30.312 1 97.5 185 ALA A O 1
ATOM 1521 N N . SER A 1 186 ? 11.797 77.812 32.125 1 97.44 186 SER A N 1
ATOM 1522 C CA . SER A 1 186 ? 10.875 76.875 32.75 1 97.44 186 SER A CA 1
ATOM 1523 C C . SER A 1 186 ? 9.539 76.875 32.031 1 97.44 186 SER A C 1
ATOM 1525 O O . SER A 1 186 ? 8.969 75.75 31.844 1 97.44 186 SER A O 1
ATOM 1527 N N . ASN A 1 187 ? 9.07 78 31.609 1 97.06 187 ASN A N 1
ATOM 1528 C CA . ASN A 1 187 ? 7.82 78.062 30.844 1 97.06 187 ASN A CA 1
ATOM 1529 C C . ASN A 1 187 ? 7.945 77.375 29.5 1 97.06 187 ASN A C 1
ATOM 1531 O O . ASN A 1 187 ? 7.023 76.688 29.094 1 97.06 187 ASN A O 1
ATOM 1535 N N . ASN A 1 188 ? 9.062 77.625 28.922 1 97.69 188 ASN A N 1
ATOM 1536 C CA . ASN A 1 188 ? 9.297 76.938 27.641 1 97.69 188 ASN A CA 1
ATOM 1537 C C . ASN A 1 188 ? 9.375 75.438 27.812 1 97.69 188 ASN A C 1
ATOM 1539 O O . ASN A 1 188 ? 8.844 74.688 27 1 97.69 188 ASN A O 1
ATOM 1543 N N . ALA A 1 189 ? 10.047 74.938 28.781 1 98.06 189 ALA A N 1
ATOM 1544 C CA . ALA A 1 189 ? 10.141 73.562 29.078 1 98.06 189 ALA A CA 1
ATOM 1545 C C . ALA A 1 189 ? 8.766 72.938 29.391 1 98.06 189 ALA A C 1
ATOM 1547 O O . ALA A 1 189 ? 8.477 71.812 29.047 1 98.06 189 ALA A O 1
ATOM 1548 N N . ASP A 1 190 ? 8 73.688 30.031 1 97.25 190 ASP A N 1
ATOM 1549 C CA . ASP A 1 190 ? 6.645 73.312 30.359 1 97.25 190 ASP A CA 1
ATOM 1550 C C 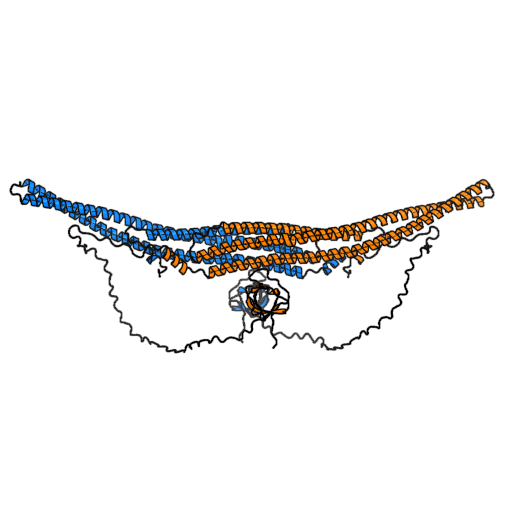. ASP A 1 190 ? 5.832 73 29.094 1 97.25 190 ASP A C 1
ATOM 1552 O O . ASP A 1 190 ? 5.137 72 29.016 1 97.25 190 ASP A O 1
ATOM 1556 N N . VAL A 1 191 ? 5.906 73.938 28.156 1 97.56 191 VAL A N 1
ATOM 1557 C CA . VAL A 1 191 ? 5.184 73.812 26.891 1 97.56 191 VAL A CA 1
ATOM 1558 C C . VAL A 1 191 ? 5.664 72.562 26.141 1 97.56 191 VAL A C 1
ATOM 1560 O O . VAL A 1 191 ? 4.855 71.812 25.609 1 97.56 191 VAL A O 1
ATOM 1563 N N . GLN A 1 192 ? 6.93 72.375 26.172 1 98 192 GLN A N 1
ATOM 1564 C CA . GLN A 1 192 ? 7.5 71.188 25.5 1 98 192 GLN A CA 1
ATOM 1565 C C . GLN A 1 192 ? 7.035 69.875 26.172 1 98 192 GLN A C 1
ATOM 1567 O O . GLN A 1 192 ? 6.715 68.938 25.484 1 98 192 GLN A O 1
ATOM 1572 N N . TYR A 1 193 ? 7.043 69.875 27.406 1 98.06 193 TYR A N 1
ATOM 1573 C CA . TYR A 1 193 ? 6.59 68.688 28.172 1 98.06 193 TYR A CA 1
ATOM 1574 C C . TYR A 1 193 ? 5.113 68.438 27.906 1 98.06 193 TYR A C 1
ATOM 1576 O O . TYR A 1 193 ? 4.719 67.25 27.688 1 98.06 193 TYR A O 1
ATOM 1584 N N . GLN A 1 194 ? 4.316 69.438 27.891 1 97.25 194 GLN A N 1
ATOM 1585 C CA . GLN A 1 194 ? 2.893 69.312 27.594 1 97.25 194 GLN A CA 1
ATOM 1586 C C . GLN A 1 194 ? 2.674 68.688 26.203 1 97.25 194 GLN A C 1
ATOM 1588 O O . GLN A 1 194 ? 1.815 67.812 26.016 1 97.25 194 GLN A O 1
ATOM 1593 N N . GLU A 1 195 ? 3.43 69.25 25.312 1 97.94 195 GLU A N 1
ATOM 1594 C CA . GLU A 1 195 ? 3.336 68.688 23.953 1 97.94 195 GLU A CA 1
ATOM 1595 C C . GLU A 1 195 ? 3.762 67.25 23.891 1 97.94 195 GLU A C 1
ATOM 1597 O O . GLU A 1 195 ? 3.176 66.438 23.156 1 97.94 195 GLU A O 1
ATOM 1602 N N . ALA A 1 196 ? 4.758 66.875 24.625 1 98.19 196 ALA A N 1
ATOM 1603 C CA . ALA A 1 196 ? 5.23 65.5 24.656 1 98.19 196 ALA A CA 1
ATOM 1604 C C . ALA A 1 196 ? 4.164 64.562 25.219 1 98.19 196 ALA A C 1
ATOM 1606 O O . ALA A 1 196 ? 3.996 63.438 24.75 1 98.19 196 ALA A O 1
ATOM 1607 N N . VAL A 1 197 ? 3.508 65 26.219 1 98.06 197 VAL A N 1
ATOM 1608 C CA . VAL A 1 197 ? 2.455 64.25 26.844 1 98.06 197 VAL A CA 1
ATOM 1609 C C . VAL A 1 197 ? 1.334 63.969 25.828 1 98.06 197 VAL A C 1
ATOM 1611 O O . VAL A 1 197 ? 0.799 62.875 25.75 1 98.06 197 VAL A O 1
ATOM 1614 N N . LYS A 1 198 ? 0.981 65.062 25.047 1 97.75 198 LYS A N 1
ATOM 1615 C CA . LYS A 1 198 ? -0.056 64.938 24.031 1 97.75 198 LYS A CA 1
ATOM 1616 C C . LYS A 1 198 ? 0.352 63.938 22.938 1 97.75 198 LYS A C 1
ATOM 1618 O O . LYS A 1 198 ? -0.444 63.094 22.547 1 97.75 198 LYS A O 1
ATOM 1623 N N . THR A 1 199 ? 1.578 64.062 22.516 1 98.31 199 THR A N 1
ATOM 1624 C CA . THR A 1 199 ? 2.088 63.188 21.469 1 98.31 199 THR A CA 1
ATOM 1625 C C . THR A 1 199 ? 2.154 61.719 21.969 1 98.31 199 THR A C 1
ATOM 1627 O O . THR A 1 199 ? 1.905 60.781 21.219 1 98.31 199 THR A O 1
ATOM 1630 N N . LEU A 1 200 ? 2.508 61.562 23.188 1 98.5 200 LEU A N 1
ATOM 1631 C CA . LEU A 1 200 ? 2.564 60.219 23.797 1 98.5 200 LEU A CA 1
ATOM 1632 C C . LEU A 1 200 ? 1.183 59.594 23.828 1 98.5 200 LEU A C 1
ATOM 1634 O O . LEU A 1 200 ? 1.042 58.375 23.531 1 98.5 200 LEU A O 1
ATOM 1638 N N . GLU A 1 201 ? 0.258 60.344 24.156 1 97.81 201 GLU A N 1
ATOM 1639 C CA . GLU A 1 201 ? -1.106 59.812 24.203 1 97.81 201 GLU A CA 1
ATOM 1640 C C . GLU A 1 201 ? -1.585 59.406 22.812 1 97.81 201 GLU A C 1
ATOM 1642 O O . GLU A 1 201 ? -2.252 58.406 22.656 1 97.81 201 GLU A O 1
ATOM 1647 N N . GLU A 1 202 ? -1.304 60.188 21.828 1 98.19 202 GLU A N 1
ATOM 1648 C CA . GLU A 1 202 ? -1.641 59.844 20.453 1 98.19 202 GLU A CA 1
ATOM 1649 C C . GLU A 1 202 ? -0.973 58.531 20.031 1 98.19 202 GLU A C 1
ATOM 1651 O O . GLU A 1 202 ? -1.597 57.688 19.391 1 98.19 202 GLU A O 1
ATOM 1656 N N . ALA A 1 203 ? 0.281 58.375 20.422 1 98.31 203 ALA A N 1
ATOM 1657 C CA . ALA A 1 203 ? 1.02 57.156 20.109 1 98.31 203 ALA A CA 1
ATOM 1658 C C . ALA A 1 203 ? 0.411 55.969 20.812 1 98.31 203 ALA A C 1
ATOM 1660 O O . ALA A 1 203 ? 0.331 54.875 20.234 1 98.31 203 ALA A O 1
ATOM 1661 N N . ARG A 1 204 ? 0.077 56.156 22.062 1 97.88 204 ARG A N 1
ATOM 1662 C CA . ARG A 1 204 ? -0.558 55.062 22.812 1 97.88 204 ARG A CA 1
ATOM 1663 C C . ARG A 1 204 ? -1.855 54.625 22.156 1 97.88 204 ARG A C 1
ATOM 1665 O O . ARG A 1 204 ? -2.092 53.438 21.984 1 97.88 204 ARG A O 1
ATOM 1672 N N . MET A 1 205 ? -2.699 55.594 21.781 1 97.88 205 MET A N 1
ATOM 1673 C CA . MET A 1 205 ? -3.986 55.281 21.141 1 97.88 205 MET A CA 1
ATOM 1674 C C . MET A 1 205 ? -3.793 54.594 19.812 1 97.88 205 MET A C 1
ATOM 1676 O O . MET A 1 205 ? -4.551 53.688 19.469 1 97.88 205 MET A O 1
ATOM 1680 N N . LEU A 1 206 ? -2.846 55.031 19.078 1 98.19 206 LEU A N 1
ATOM 1681 C CA . LEU A 1 206 ? -2.561 54.406 17.797 1 98.19 206 LEU A CA 1
ATOM 1682 C C . LEU A 1 206 ? -2.156 52.938 18 1 98.19 206 LEU A C 1
ATOM 1684 O O . LEU A 1 206 ? -2.648 52.062 17.281 1 98.19 206 LEU A O 1
ATOM 1688 N N . TRP A 1 207 ? -1.262 52.719 18.859 1 98.31 207 TRP A N 1
ATOM 1689 C CA . TRP A 1 207 ? -0.814 51.344 19.125 1 98.31 207 TRP A CA 1
ATOM 1690 C C . TRP A 1 207 ? -1.973 50.469 19.594 1 98.31 207 TRP A C 1
ATOM 1692 O O . TRP A 1 207 ? -2.09 49.312 19.188 1 98.31 207 TRP A O 1
ATOM 1702 N N . GLU A 1 208 ? -2.754 51 20.484 1 97.75 208 GLU A N 1
ATOM 1703 C CA . GLU A 1 208 ? -3.896 50.25 21 1 97.75 208 GLU A CA 1
ATOM 1704 C C . GLU A 1 208 ? -4.84 49.844 19.859 1 97.75 208 GLU A C 1
ATOM 1706 O O . GLU A 1 208 ? -5.352 48.719 19.844 1 97.75 208 GLU A O 1
ATOM 1711 N N . ARG A 1 209 ? -5.105 50.781 18.984 1 98.19 209 ARG A N 1
ATOM 1712 C CA . ARG A 1 209 ? -5.961 50.5 17.828 1 98.19 209 ARG A CA 1
ATOM 1713 C C . ARG A 1 209 ? -5.359 49.406 16.953 1 98.19 209 ARG A C 1
ATOM 1715 O O . ARG A 1 209 ? -6.062 48.5 16.531 1 98.19 209 ARG A O 1
ATOM 1722 N N . GLU A 1 210 ? -4.082 49.5 16.656 1 98.38 210 GLU A N 1
ATOM 1723 C CA . GLU A 1 210 ? -3.41 48.531 15.828 1 98.38 210 GLU A CA 1
ATOM 1724 C C . GLU A 1 210 ? -3.385 47.156 16.516 1 98.38 210 GLU A C 1
ATOM 1726 O O . GLU A 1 210 ? -3.525 46.125 15.859 1 98.38 210 GLU A O 1
ATOM 1731 N N . MET A 1 211 ? -3.125 47.156 17.781 1 98.19 211 MET A N 1
ATOM 1732 C CA . MET A 1 211 ? -3.107 45.938 18.547 1 98.19 211 MET A CA 1
ATOM 1733 C C . MET A 1 211 ? -4.477 45.25 18.547 1 98.19 211 MET A C 1
ATOM 1735 O O . MET A 1 211 ? -4.578 44.031 18.422 1 98.19 211 MET A O 1
ATOM 1739 N N . GLU A 1 212 ? -5.504 46.062 18.719 1 97.88 212 GLU A N 1
ATOM 1740 C CA . GLU A 1 212 ? -6.859 45.531 18.641 1 97.88 212 GLU A CA 1
ATOM 1741 C C . GLU A 1 212 ? -7.121 44.875 17.281 1 97.88 212 GLU A C 1
ATOM 1743 O O . GLU A 1 212 ? -7.676 43.781 17.188 1 97.88 212 GLU A O 1
ATOM 1748 N N . LEU A 1 213 ? -6.781 45.531 16.219 1 98.31 213 LEU A N 1
ATOM 1749 C CA . LEU A 1 213 ? -6.957 45.031 14.867 1 98.31 213 LEU A CA 1
ATOM 1750 C C . LEU A 1 213 ? -6.176 43.719 14.672 1 98.31 213 LEU A C 1
ATOM 1752 O O . LEU A 1 213 ? -6.668 42.781 14.047 1 98.31 213 LEU A O 1
ATOM 1756 N N . MET A 1 214 ? -5 43.656 15.172 1 98.62 214 MET A N 1
ATOM 1757 C CA . MET A 1 214 ? -4.188 42.469 15.062 1 98.62 214 MET A CA 1
ATOM 1758 C C . MET A 1 214 ? -4.84 41.281 15.805 1 98.62 214 MET A C 1
ATOM 1760 O O . MET A 1 214 ? -4.855 40.156 15.305 1 98.62 214 MET A O 1
ATOM 1764 N N . CYS A 1 215 ? -5.289 41.625 17.031 1 98.31 215 CYS A N 1
ATOM 1765 C CA . CYS A 1 215 ? -5.941 40.562 17.797 1 98.31 215 CYS A CA 1
ATOM 1766 C C . CYS A 1 215 ? -7.098 39.969 17.016 1 98.31 215 CYS A C 1
ATOM 1768 O O . CYS A 1 215 ? -7.25 38.719 16.969 1 98.31 215 CYS A O 1
ATOM 1770 N N . HIS A 1 216 ? -7.902 40.75 16.391 1 98.19 216 HIS A N 1
ATOM 1771 C CA . HIS A 1 216 ? -9.016 40.281 15.586 1 98.19 216 HIS A CA 1
ATOM 1772 C C . HIS A 1 216 ? -8.516 39.469 14.391 1 98.19 216 HIS A C 1
ATOM 1774 O O . HIS A 1 216 ? -9.023 38.375 14.117 1 98.19 216 HIS A O 1
ATOM 1780 N N . LYS A 1 217 ? -7.598 39.969 13.695 1 98.56 217 LYS A N 1
ATOM 1781 C CA . LYS A 1 217 ? -7.078 39.312 12.5 1 98.56 217 LYS A CA 1
ATOM 1782 C C . LYS A 1 217 ? -6.402 38 12.836 1 98.56 217 LYS A C 1
ATOM 1784 O O . LYS A 1 217 ? -6.598 37 12.141 1 98.56 217 LYS A O 1
ATOM 1789 N N . PHE A 1 218 ? -5.605 38 13.875 1 98.81 218 PHE A N 1
ATOM 1790 C CA . PHE A 1 218 ? -4.871 36.812 14.258 1 98.81 218 PHE A CA 1
ATOM 1791 C C . PHE A 1 218 ? -5.824 35.719 14.734 1 98.81 218 PHE A C 1
ATOM 1793 O O . PHE A 1 218 ? -5.59 34.531 14.484 1 98.81 218 PHE A O 1
ATOM 1800 N N . GLN A 1 219 ? -6.816 36.156 15.445 1 98.56 219 GLN A N 1
ATOM 1801 C CA . GLN A 1 219 ? -7.816 35.156 15.836 1 98.56 219 GLN A CA 1
ATOM 1802 C C . GLN A 1 219 ? -8.5 34.562 14.609 1 98.56 219 GLN A C 1
ATOM 1804 O O . GLN A 1 219 ? -8.711 33.344 14.547 1 98.56 219 GLN A O 1
ATOM 1809 N N . GLU A 1 220 ? -8.852 35.375 13.688 1 98.56 220 GLU A N 1
ATOM 1810 C CA . GLU A 1 220 ? -9.438 34.906 12.438 1 98.56 220 GLU A CA 1
ATOM 1811 C C . GLU A 1 220 ? -8.508 33.938 11.719 1 98.56 220 GLU A C 1
ATOM 1813 O O . GLU A 1 220 ? -8.945 32.875 11.242 1 98.56 220 GLU A O 1
ATOM 1818 N N . LEU A 1 221 ? -7.289 34.281 11.617 1 98.81 221 LEU A N 1
ATOM 1819 C CA . LEU A 1 221 ? -6.301 33.438 10.953 1 98.81 221 LEU A CA 1
ATOM 1820 C C . LEU A 1 221 ? -6.184 32.094 11.648 1 98.81 221 LEU A C 1
ATOM 1822 O O . LEU A 1 221 ? -6.105 31.047 10.984 1 98.81 221 LEU A O 1
ATOM 1826 N N . GLU A 1 222 ? -6.125 32.125 12.93 1 98.62 222 GLU A N 1
ATOM 1827 C CA . GLU A 1 222 ? -5.992 30.906 13.688 1 98.62 222 GLU A CA 1
ATOM 1828 C C . GLU A 1 222 ? -7.223 30.016 13.516 1 98.62 222 GLU A C 1
ATOM 1830 O O . GLU A 1 222 ? -7.105 28.797 13.344 1 98.62 222 GLU A O 1
ATOM 1835 N N . GLU A 1 223 ? -8.391 30.609 13.625 1 98.56 223 GLU A N 1
ATOM 1836 C CA . GLU A 1 223 ? -9.625 29.859 13.398 1 98.56 223 GLU A CA 1
ATOM 1837 C C . GLU A 1 223 ? -9.664 29.281 11.992 1 98.56 223 GLU A C 1
ATOM 1839 O O . GLU A 1 223 ? -10.07 28.125 11.805 1 98.56 223 GLU A O 1
ATOM 1844 N N . GLN A 1 224 ? -9.297 30.031 11.008 1 98.75 224 GLN A N 1
ATOM 1845 C CA . GLN A 1 224 ? -9.242 29.562 9.625 1 98.75 224 GLN A CA 1
ATOM 1846 C C . GLN A 1 224 ? -8.242 28.422 9.469 1 98.75 224 GLN A C 1
ATOM 1848 O O . GLN A 1 224 ? -8.508 27.453 8.742 1 98.75 224 GLN A O 1
ATOM 1853 N N . ARG A 1 225 ? -7.125 28.562 10.078 1 98.75 225 ARG A N 1
ATOM 1854 C CA . ARG A 1 225 ? -6.098 27.531 9.984 1 98.75 225 ARG A CA 1
ATOM 1855 C C . ARG A 1 225 ? -6.609 26.203 10.523 1 98.75 225 ARG A C 1
ATOM 1857 O O . ARG A 1 225 ? -6.441 25.156 9.891 1 98.75 225 ARG A O 1
ATOM 1864 N N . LEU A 1 226 ? -7.227 26.281 11.672 1 98.69 226 LEU A N 1
ATOM 1865 C CA . LEU A 1 226 ? -7.746 25.078 12.305 1 98.69 226 LEU A CA 1
ATOM 1866 C C . LEU A 1 226 ? -8.828 24.438 11.445 1 98.69 226 LEU A C 1
ATOM 1868 O O . LEU A 1 226 ? -8.828 23.219 11.25 1 98.69 226 LEU A O 1
ATOM 1872 N N . ALA A 1 227 ? -9.719 25.25 10.945 1 98.75 227 ALA A N 1
ATOM 1873 C CA . ALA A 1 227 ? -10.781 24.734 10.086 1 98.75 227 ALA A CA 1
ATOM 1874 C C . ALA A 1 227 ? -10.203 24.125 8.805 1 98.75 227 ALA A C 1
ATOM 1876 O O . ALA A 1 227 ? -10.633 23.062 8.367 1 98.75 227 ALA A O 1
ATOM 1877 N N . PHE A 1 228 ? -9.289 24.812 8.242 1 98.88 228 PHE A N 1
ATOM 1878 C CA . PHE A 1 228 ? -8.648 24.359 7.012 1 98.88 228 PHE A CA 1
ATOM 1879 C C . PHE A 1 228 ? -7.934 23.031 7.227 1 98.88 228 PHE A C 1
ATOM 1881 O O . PHE A 1 228 ? -8.086 22.109 6.426 1 98.88 228 PHE A O 1
ATOM 1888 N N . LEU A 1 229 ? -7.145 22.984 8.25 1 98.62 229 LEU A N 1
ATOM 1889 C CA . LEU A 1 229 ? -6.363 21.781 8.539 1 98.62 229 LEU A CA 1
ATOM 1890 C C . LEU A 1 229 ? -7.273 20.578 8.773 1 98.62 229 LEU A C 1
ATOM 1892 O O . LEU A 1 229 ? -7.008 19.484 8.273 1 98.62 229 LEU A O 1
ATOM 1896 N N . ARG A 1 230 ? -8.312 20.812 9.547 1 98.69 230 ARG A N 1
ATOM 1897 C CA . ARG A 1 230 ? -9.297 19.75 9.773 1 98.69 230 ARG A CA 1
ATOM 1898 C C . ARG A 1 230 ? -9.859 19.234 8.453 1 98.69 230 ARG A C 1
ATOM 1900 O O . ARG A 1 230 ? -9.969 18.031 8.25 1 98.69 230 ARG A O 1
ATOM 1907 N N . HIS A 1 231 ? -10.219 20.109 7.59 1 98.69 231 HIS A N 1
ATOM 1908 C CA . HIS A 1 231 ? -10.789 19.75 6.297 1 98.69 231 HIS A CA 1
ATOM 1909 C C . HIS A 1 231 ? -9.789 18.969 5.453 1 98.69 231 HIS A C 1
ATOM 1911 O O . HIS A 1 231 ? -10.156 18 4.793 1 98.69 231 HIS A O 1
ATOM 1917 N N . GLN A 1 232 ? -8.586 19.438 5.445 1 98.75 232 GLN A N 1
ATOM 1918 C CA . GLN A 1 232 ? -7.562 18.75 4.656 1 98.75 232 GLN A CA 1
ATOM 1919 C C . GLN A 1 232 ? -7.301 17.344 5.184 1 98.75 232 GLN A C 1
ATOM 1921 O O . GLN A 1 232 ? -7.098 16.422 4.406 1 98.75 232 GLN A O 1
ATOM 1926 N N . MET A 1 233 ? -7.258 17.188 6.48 1 98.62 233 MET A N 1
ATOM 1927 C CA . MET A 1 233 ? -7.078 15.859 7.078 1 98.62 233 MET A CA 1
ATOM 1928 C C . MET A 1 233 ? -8.242 14.938 6.719 1 98.62 233 MET A C 1
ATOM 1930 O O . MET A 1 233 ? -8.039 13.742 6.484 1 98.62 233 MET A O 1
ATOM 1934 N N . TRP A 1 234 ? -9.414 15.547 6.68 1 98.69 234 TRP A N 1
ATOM 1935 C CA . TRP A 1 234 ? -10.602 14.805 6.262 1 98.69 234 TRP A CA 1
ATOM 1936 C C . TRP A 1 234 ? -10.469 14.352 4.809 1 98.69 234 TRP A C 1
ATOM 1938 O O . TRP A 1 234 ? -10.758 13.195 4.488 1 98.69 234 TRP A O 1
ATOM 1948 N N . THR A 1 235 ? -10.078 15.195 3.949 1 98.81 235 THR A N 1
ATOM 1949 C CA . THR A 1 235 ? -9.898 14.898 2.533 1 98.81 235 THR A CA 1
ATOM 1950 C C . THR A 1 235 ? -8.852 13.805 2.346 1 98.81 235 THR A C 1
ATOM 1952 O O . THR A 1 235 ? -9.055 12.867 1.573 1 98.81 235 THR A O 1
ATOM 1955 N N . TYR A 1 236 ? -7.742 13.969 3.055 1 98.69 236 TYR A N 1
ATOM 1956 C CA . TYR A 1 236 ? -6.707 12.938 3.055 1 98.69 236 TYR A CA 1
ATOM 1957 C C . TYR A 1 236 ? -7.293 11.57 3.404 1 98.69 236 TYR A C 1
ATOM 1959 O O . TYR A 1 236 ? -7.047 10.586 2.705 1 98.69 236 TYR A O 1
ATOM 1967 N N . THR A 1 237 ? -8.016 11.523 4.465 1 98.69 237 THR A N 1
ATOM 1968 C CA . THR A 1 237 ? -8.609 10.281 4.957 1 98.69 237 THR A CA 1
ATOM 1969 C C . THR A 1 237 ? -9.57 9.695 3.928 1 98.69 237 THR A C 1
ATOM 1971 O O . THR A 1 237 ? -9.578 8.484 3.705 1 98.69 237 THR A O 1
ATOM 1974 N N . ASN A 1 238 ? -10.297 10.547 3.316 1 98.12 238 ASN A N 1
ATOM 1975 C CA . ASN A 1 238 ? -11.242 10.102 2.299 1 98.12 238 ASN A CA 1
ATOM 1976 C C . ASN A 1 238 ? -10.531 9.516 1.088 1 98.12 238 ASN A C 1
ATOM 1978 O O . ASN A 1 238 ? -10.977 8.516 0.522 1 98.12 238 ASN A O 1
ATOM 1982 N N . PHE A 1 239 ? -9.492 10.148 0.653 1 98.62 239 PHE A N 1
ATOM 1983 C CA . PHE A 1 239 ? -8.734 9.633 -0.477 1 98.62 239 PHE A CA 1
ATOM 1984 C C . PHE A 1 239 ? -8.18 8.242 -0.167 1 98.62 239 PHE A C 1
ATOM 1986 O O . PHE A 1 239 ? -8.258 7.336 -0.999 1 98.62 239 PHE A O 1
ATOM 1993 N N . CYS A 1 240 ? -7.633 8.07 1.021 1 98.56 240 CYS A N 1
ATOM 1994 C CA . CYS A 1 240 ? -7.102 6.77 1.426 1 98.56 240 CYS A CA 1
ATOM 1995 C C . CYS A 1 240 ? -8.203 5.715 1.456 1 98.56 240 CYS A C 1
ATOM 1997 O O . CYS A 1 240 ? -8.031 4.617 0.929 1 98.56 240 CYS A O 1
ATOM 1999 N N . SER A 1 241 ? -9.305 6.086 2.039 1 98.06 241 SER A N 1
ATOM 2000 C CA . SER A 1 241 ? -10.422 5.156 2.17 1 98.06 241 SER A CA 1
ATOM 2001 C C . SER A 1 241 ? -10.961 4.742 0.805 1 98.06 241 SER A C 1
ATOM 2003 O O . SER A 1 241 ? -11.25 3.566 0.578 1 98.06 241 SER A O 1
ATOM 2005 N N . GLN A 1 242 ? -11.094 5.688 -0.078 1 98 242 GLN A N 1
ATOM 2006 C CA . GLN A 1 242 ? -11.578 5.383 -1.419 1 98 242 GLN A CA 1
ATOM 2007 C C . GLN A 1 242 ? -10.656 4.395 -2.127 1 98 242 GLN A C 1
ATOM 2009 O O . GLN A 1 242 ? -11.117 3.486 -2.818 1 98 242 GLN A O 1
ATOM 2014 N N . THR A 1 243 ? -9.406 4.59 -1.991 1 98.56 243 THR A N 1
ATOM 2015 C CA . THR A 1 243 ? -8.438 3.682 -2.592 1 98.56 243 THR A CA 1
ATOM 2016 C C . THR A 1 243 ? -8.617 2.264 -2.059 1 98.56 243 THR A C 1
ATOM 2018 O O . THR A 1 243 ? -8.555 1.295 -2.82 1 98.56 243 THR A O 1
ATOM 2021 N N . LEU A 1 244 ? -8.82 2.102 -0.76 1 98.25 244 LEU A N 1
ATOM 2022 C CA . LEU A 1 244 ? -9.023 0.793 -0.146 1 98.25 244 LEU A CA 1
ATOM 2023 C C . LEU A 1 244 ? -10.289 0.132 -0.676 1 98.25 244 LEU A C 1
ATOM 2025 O O . LEU A 1 244 ? -10.312 -1.075 -0.925 1 98.25 244 LEU A O 1
ATOM 2029 N N . VAL A 1 245 ? -11.344 0.905 -0.83 1 97.69 245 VAL A N 1
ATOM 2030 C CA . VAL A 1 245 ? -12.609 0.393 -1.343 1 97.69 245 VAL A CA 1
ATOM 2031 C C . VAL A 1 245 ? -12.422 -0.1 -2.775 1 97.69 245 VAL A C 1
ATOM 2033 O O . VAL A 1 245 ? -12.867 -1.196 -3.125 1 97.69 245 VAL A O 1
ATOM 2036 N N . ASP A 1 246 ? -11.758 0.717 -3.609 1 98.25 246 ASP A N 1
ATOM 2037 C CA . ASP A 1 246 ? -11.5 0.341 -4.996 1 98.25 246 ASP A CA 1
ATOM 2038 C C . ASP A 1 246 ? -10.625 -0.906 -5.07 1 98.25 246 ASP A C 1
ATOM 2040 O O .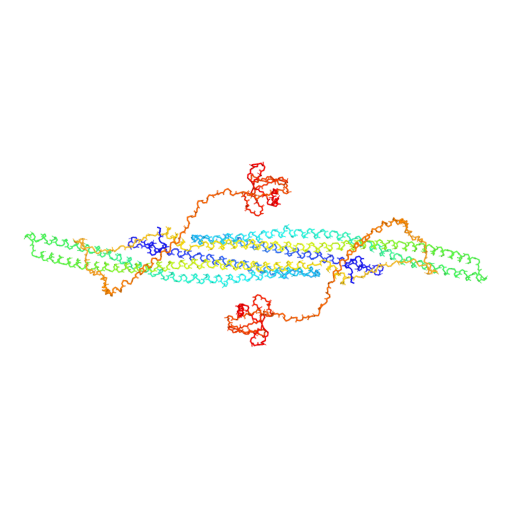 ASP A 1 246 ? -10.828 -1.764 -5.934 1 98.25 246 ASP A O 1
ATOM 2044 N N . ASP A 1 247 ? -9.648 -0.997 -4.234 1 98.31 247 ASP A N 1
ATOM 2045 C CA . ASP A 1 247 ? -8.773 -2.162 -4.203 1 98.31 247 ASP A CA 1
ATOM 2046 C C . ASP A 1 247 ? -9.547 -3.422 -3.814 1 98.31 247 ASP A C 1
ATOM 2048 O O . ASP A 1 247 ? -9.305 -4.5 -4.363 1 98.31 247 ASP A O 1
ATOM 2052 N N . ASP A 1 248 ? -10.422 -3.283 -2.867 1 97.69 248 ASP A N 1
ATOM 2053 C CA . ASP A 1 248 ? -11.227 -4.43 -2.447 1 97.69 248 ASP A CA 1
ATOM 2054 C C . ASP A 1 248 ? -12.133 -4.902 -3.576 1 97.69 248 ASP A C 1
ATOM 2056 O O . ASP A 1 248 ? -12.43 -6.094 -3.682 1 97.69 248 ASP A O 1
ATOM 2060 N N . GLU A 1 249 ? -12.617 -3.996 -4.383 1 98 249 GLU A N 1
ATOM 2061 C CA . GLU A 1 249 ? -13.391 -4.371 -5.562 1 98 249 GLU A CA 1
ATOM 2062 C C . GLU A 1 249 ? -12.555 -5.215 -6.523 1 98 249 GLU A C 1
ATOM 2064 O O . GLU A 1 249 ? -13.062 -6.156 -7.133 1 98 249 GLU A O 1
ATOM 2069 N N . SER A 1 250 ? -11.305 -4.789 -6.656 1 98.12 250 SER A N 1
ATOM 2070 C CA . SER A 1 250 ? -10.383 -5.582 -7.465 1 98.12 250 SER A CA 1
ATOM 2071 C C . SER A 1 250 ? -10.258 -7.004 -6.93 1 98.12 250 SER A C 1
ATOM 2073 O O . SER A 1 250 ? -10.234 -7.961 -7.703 1 98.12 250 SER A O 1
ATOM 2075 N N . LEU A 1 251 ? -10.18 -7.188 -5.621 1 98.31 251 LEU A N 1
ATOM 2076 C CA . LEU A 1 251 ? -10.086 -8.508 -5.004 1 98.31 251 LEU A CA 1
ATOM 2077 C C . LEU A 1 251 ? -11.367 -9.305 -5.219 1 98.31 251 LEU A C 1
ATOM 2079 O O . LEU A 1 251 ? -11.32 -10.531 -5.355 1 98.31 251 LEU A O 1
ATOM 2083 N N . GLU A 1 252 ? -12.516 -8.57 -5.238 1 98.38 252 GLU A N 1
ATOM 2084 C CA . GLU A 1 252 ? -13.781 -9.234 -5.535 1 98.38 252 GLU A CA 1
ATOM 2085 C C . GLU A 1 252 ? -13.781 -9.805 -6.953 1 98.38 252 GLU A C 1
ATOM 2087 O O . GLU A 1 252 ? -14.352 -10.867 -7.199 1 98.38 252 GLU A O 1
ATOM 2092 N N . ASN A 1 253 ? -13.188 -9.094 -7.867 1 98.62 253 ASN A N 1
ATOM 2093 C CA . ASN A 1 253 ? -13.047 -9.609 -9.227 1 98.62 253 ASN A CA 1
ATOM 2094 C C . ASN A 1 253 ? -12.258 -10.922 -9.242 1 98.62 253 ASN A C 1
ATOM 2096 O O . ASN A 1 253 ? -12.578 -11.828 -10.016 1 98.62 253 ASN A O 1
ATOM 2100 N N . ILE A 1 254 ? -11.227 -11.055 -8.477 1 98.69 254 ILE A N 1
ATOM 2101 C CA . ILE A 1 254 ? -10.445 -12.281 -8.367 1 98.69 254 ILE A CA 1
ATOM 2102 C C . ILE A 1 254 ? -11.328 -13.406 -7.824 1 98.69 254 ILE A C 1
ATOM 2104 O O . ILE A 1 254 ? -11.328 -14.516 -8.367 1 98.69 254 ILE A O 1
ATOM 2108 N N . ARG A 1 255 ? -12.078 -13.078 -6.773 1 98.5 255 ARG A N 1
ATOM 2109 C CA . ARG A 1 255 ? -12.945 -14.086 -6.172 1 98.5 255 ARG A CA 1
ATOM 2110 C C . ARG A 1 255 ? -13.953 -14.617 -7.184 1 98.5 255 ARG A C 1
ATOM 2112 O O . ARG A 1 255 ? -14.203 -15.82 -7.254 1 98.5 255 ARG A O 1
ATOM 2119 N N . LYS A 1 256 ? -14.531 -13.742 -7.918 1 98.5 256 LYS A N 1
ATOM 2120 C CA . LYS A 1 256 ? -15.492 -14.141 -8.938 1 98.5 256 LYS A CA 1
ATOM 2121 C C . LYS A 1 256 ? -14.852 -15.07 -9.961 1 98.5 256 LYS A C 1
ATOM 2123 O O . LYS A 1 256 ? -15.469 -16.047 -10.391 1 98.5 256 LYS A O 1
ATOM 2128 N N . SER A 1 257 ? -13.633 -14.727 -10.359 1 98.62 257 SER A N 1
ATOM 2129 C CA . SER A 1 257 ? -12.914 -15.594 -11.289 1 98.62 257 SER A CA 1
ATOM 2130 C C . SER A 1 257 ? -12.664 -16.969 -10.688 1 98.62 257 SER A C 1
ATOM 2132 O O . SER A 1 257 ? -12.82 -17.984 -11.367 1 98.62 257 SER A O 1
ATOM 2134 N N . LEU A 1 258 ? -12.281 -17.016 -9.438 1 98.69 258 LEU A N 1
ATOM 2135 C CA . LEU A 1 258 ? -11.992 -18.281 -8.75 1 98.69 258 LEU A CA 1
ATOM 2136 C C . LEU A 1 258 ? -13.266 -19.109 -8.594 1 98.69 258 LEU A C 1
ATOM 2138 O O . LEU A 1 258 ? -13.219 -20.344 -8.656 1 98.69 258 LEU A O 1
ATOM 2142 N N . GLU A 1 259 ? -14.398 -18.453 -8.391 1 98.5 259 GLU A N 1
ATOM 2143 C CA . GLU A 1 259 ? -15.68 -19.125 -8.297 1 98.5 259 GLU A CA 1
ATOM 2144 C C . GLU A 1 259 ? -16.031 -19.828 -9.609 1 98.5 259 GLU A C 1
ATOM 2146 O O . GLU A 1 259 ? -16.703 -20.859 -9.609 1 98.5 259 GLU A O 1
ATOM 2151 N N . ASN A 1 260 ? -15.555 -19.281 -10.68 1 98.12 260 ASN A N 1
ATOM 2152 C CA . ASN A 1 260 ? -15.867 -19.812 -12 1 98.12 260 ASN A CA 1
ATOM 2153 C C . ASN A 1 260 ? -14.828 -20.844 -12.453 1 98.12 260 ASN A C 1
ATOM 2155 O O . ASN A 1 260 ? -14.906 -21.359 -13.562 1 98.12 260 ASN A O 1
ATOM 2159 N N . CYS A 1 261 ? -13.797 -21.125 -11.617 1 98.25 261 CYS A N 1
ATOM 2160 C CA . CYS A 1 261 ? -12.789 -22.125 -11.93 1 98.25 261 CYS A CA 1
ATOM 2161 C C . CYS A 1 261 ? -13.398 -23.531 -11.93 1 98.25 261 CYS A C 1
ATOM 2163 O O . CYS A 1 261 ? -14.055 -23.922 -10.969 1 98.25 261 CYS A O 1
ATOM 2165 N N . ASN A 1 262 ? -13.266 -24.203 -12.984 1 98.38 262 ASN A N 1
ATOM 2166 C CA . ASN A 1 262 ? -13.836 -25.547 -13.133 1 98.38 262 ASN A CA 1
ATOM 2167 C C . ASN A 1 262 ? -12.766 -26.578 -13.469 1 98.38 262 ASN A C 1
ATOM 2169 O O . ASN A 1 262 ? -12.344 -26.688 -14.617 1 98.38 262 ASN A O 1
ATOM 2173 N N . ILE A 1 263 ? -12.406 -27.406 -12.539 1 98.06 263 ILE A N 1
ATOM 2174 C CA . ILE A 1 263 ? -11.305 -28.359 -12.633 1 98.06 263 ILE A CA 1
ATOM 2175 C C . ILE A 1 263 ? -11.633 -29.438 -13.672 1 98.06 263 ILE A C 1
ATOM 2177 O O . ILE A 1 263 ? -10.781 -29.781 -14.5 1 98.06 263 ILE A O 1
ATOM 2181 N N . ASP A 1 264 ? -12.852 -29.906 -13.703 1 97.62 264 ASP A N 1
ATOM 2182 C CA . ASP A 1 264 ? -13.258 -30.922 -14.664 1 97.62 264 ASP A CA 1
ATOM 2183 C C . ASP A 1 264 ? -13.148 -30.406 -16.094 1 97.62 264 ASP A C 1
ATOM 2185 O O . ASP A 1 264 ? -12.672 -31.109 -16.984 1 97.62 264 ASP A O 1
ATOM 2189 N N . GLU A 1 265 ? -13.602 -29.172 -16.219 1 97.5 265 GLU A N 1
ATOM 2190 C CA . GLU A 1 265 ? -13.516 -28.547 -17.547 1 97.5 265 GLU A CA 1
ATOM 2191 C C . GLU A 1 265 ? -12.062 -28.406 -17.984 1 97.5 265 GLU A C 1
ATOM 2193 O O . GLU A 1 265 ? -11.75 -28.562 -19.156 1 97.5 265 GLU A O 1
ATOM 2198 N N . ASP A 1 266 ? -11.195 -28.156 -17.078 1 98 266 ASP A N 1
ATOM 2199 C CA . ASP A 1 266 ? -9.789 -27.969 -17.406 1 98 266 ASP A CA 1
ATOM 2200 C C . ASP A 1 266 ? -9.133 -29.297 -17.797 1 98 266 ASP A C 1
ATOM 2202 O O . ASP A 1 266 ? -8.336 -29.359 -18.734 1 98 266 ASP A O 1
ATOM 2206 N N . ILE A 1 267 ? -9.477 -30.297 -17.047 1 98.12 267 ILE A N 1
ATOM 2207 C CA . ILE A 1 267 ? -8.953 -31.625 -17.375 1 98.12 267 ILE A CA 1
ATOM 2208 C C . ILE A 1 267 ? -9.461 -32.062 -18.75 1 98.12 267 ILE A C 1
ATOM 2210 O O . ILE A 1 267 ? -8.695 -32.562 -19.578 1 98.12 267 ILE A O 1
ATOM 2214 N N . GLU A 1 268 ? -10.703 -31.797 -19.031 1 97.62 268 GLU A N 1
ATOM 2215 C CA . GLU A 1 268 ? -11.289 -32.125 -20.328 1 97.62 268 GLU A CA 1
ATOM 2216 C C . GLU A 1 268 ? -10.617 -31.344 -21.453 1 97.62 268 GLU A C 1
ATOM 2218 O O . GLU A 1 268 ? -10.391 -31.875 -22.531 1 97.62 268 GLU A O 1
ATOM 2223 N N . LEU A 1 269 ? -10.398 -30.125 -21.156 1 97.5 269 LEU A N 1
ATOM 2224 C CA . LEU A 1 269 ? -9.742 -29.281 -22.156 1 97.5 269 LEU A CA 1
ATOM 2225 C C . LEU A 1 269 ? -8.359 -29.828 -22.5 1 97.5 269 LEU A C 1
ATOM 2227 O O . LEU A 1 269 ? -7.98 -29.859 -23.672 1 97.5 269 LEU A O 1
ATOM 2231 N N . PHE A 1 270 ? -7.602 -30.234 -21.5 1 98.19 270 PHE A N 1
ATOM 2232 C CA . PHE A 1 270 ? -6.281 -30.797 -21.734 1 98.19 270 PHE A CA 1
ATOM 2233 C C . PHE A 1 270 ? -6.375 -32.062 -22.594 1 98.19 270 PHE A C 1
ATOM 2235 O O . PHE A 1 270 ? -5.621 -32.219 -23.547 1 98.19 270 PHE A O 1
ATOM 2242 N N . VAL A 1 271 ? -7.254 -32.938 -22.219 1 97.94 271 VAL A N 1
ATOM 2243 C CA . VAL A 1 271 ? -7.418 -34.188 -22.938 1 97.94 271 VAL A CA 1
ATOM 2244 C C . VAL A 1 271 ? -7.809 -33.906 -24.391 1 97.94 271 VAL A C 1
ATOM 2246 O O . VAL A 1 271 ? -7.262 -34.5 -25.312 1 97.94 271 VAL A O 1
ATOM 2249 N N . LYS A 1 272 ? -8.688 -33 -24.641 1 96.56 272 LYS A N 1
ATOM 2250 C CA . LYS A 1 272 ? -9.148 -32.656 -25.984 1 96.56 272 LYS A CA 1
ATOM 2251 C C . LYS A 1 272 ? -7.996 -32.125 -26.828 1 96.56 272 LYS A C 1
ATOM 2253 O O . LYS A 1 272 ? -7.879 -32.469 -28.016 1 96.56 272 LYS A O 1
ATOM 2258 N N . ASP A 1 273 ? -7.164 -31.391 -26.234 1 96.31 273 ASP A N 1
ATOM 2259 C CA . ASP A 1 273 ? -6.117 -30.688 -26.969 1 96.31 273 ASP A CA 1
ATOM 2260 C C . ASP A 1 273 ? -4.906 -31.594 -27.203 1 96.31 273 ASP A C 1
ATOM 2262 O O . ASP A 1 273 ? -4.199 -31.438 -28.203 1 96.31 273 ASP A O 1
ATOM 2266 N N . ARG A 1 274 ? -4.652 -32.531 -26.188 1 97 274 ARG A N 1
ATOM 2267 C CA . ARG A 1 274 ? -3.33 -33.125 -26.234 1 97 274 ARG A CA 1
ATOM 2268 C C . ARG A 1 274 ? -3.434 -34.656 -26.266 1 97 274 ARG A C 1
ATOM 2270 O O . ARG A 1 274 ? -2.43 -35.344 -26.109 1 97 274 ARG A O 1
ATOM 2277 N N . SER A 1 275 ? -4.602 -35.188 -26.391 1 97 275 SER A N 1
ATOM 2278 C CA . SER A 1 275 ? -4.762 -36.625 -26.406 1 97 275 SER A CA 1
ATOM 2279 C C . SER A 1 275 ? -3.896 -37.25 -27.484 1 97 275 SER A C 1
ATOM 2281 O O . SER A 1 275 ? -3.648 -36.656 -28.531 1 97 275 SER A O 1
ATOM 2283 N N . THR A 1 276 ? -3.4 -38.469 -27.266 1 97.12 276 THR A N 1
ATOM 2284 C CA . THR A 1 276 ? -2.512 -39.125 -28.203 1 97.12 276 THR A CA 1
ATOM 2285 C C . THR A 1 276 ? -3.184 -40.375 -28.797 1 97.12 276 THR A C 1
ATOM 2287 O O . THR A 1 276 ? -2.646 -41 -29.719 1 97.12 276 THR A O 1
ATOM 2290 N N . GLY A 1 277 ? -4.379 -40.75 -28.281 1 94.88 277 GLY A N 1
ATOM 2291 C CA . GLY A 1 277 ? -5.121 -41.875 -28.797 1 94.88 277 GLY A CA 1
ATOM 2292 C C . GLY A 1 277 ? -5.645 -42.812 -27.703 1 94.88 277 GLY A C 1
ATOM 2293 O O . GLY A 1 277 ? -5.23 -42.688 -26.547 1 94.88 277 GLY A O 1
ATOM 2294 N N . SER A 1 278 ? -6.57 -43.719 -28.078 1 94.44 278 SER A N 1
ATOM 2295 C CA . SER A 1 278 ? -7.199 -44.625 -27.125 1 94.44 278 SER A CA 1
ATOM 2296 C C . SER A 1 278 ? -6.754 -46.062 -27.344 1 94.44 278 SER A C 1
ATOM 2298 O O . SER A 1 278 ? -6.973 -46.938 -26.484 1 94.44 278 SER A O 1
ATOM 2300 N N . GLU A 1 279 ? -6.062 -46.312 -28.438 1 94.81 279 GLU A N 1
ATOM 2301 C CA . GLU A 1 279 ? -5.703 -47.688 -28.797 1 94.81 279 GLU A CA 1
ATOM 2302 C C . GLU A 1 279 ? -4.383 -48.094 -28.141 1 94.81 279 GLU A C 1
ATOM 2304 O O . GLU A 1 279 ? -3.381 -47.375 -28.266 1 94.81 279 GLU A O 1
ATOM 2309 N N . ARG A 1 280 ? -4.379 -49.188 -27.516 1 94.44 280 ARG A N 1
ATOM 2310 C CA . ARG A 1 280 ? -3.195 -49.781 -26.891 1 94.44 280 ARG A CA 1
ATOM 2311 C C . ARG A 1 280 ? -2.385 -50.562 -27.906 1 94.44 280 ARG A C 1
ATOM 2313 O O . ARG A 1 280 ? -2.9 -50.969 -28.953 1 94.44 280 ARG A O 1
ATOM 2320 N N . PRO A 1 281 ? -1.104 -50.719 -27.594 1 94.75 281 PRO A N 1
ATOM 2321 C CA . PRO A 1 281 ? -0.321 -51.531 -28.531 1 94.75 281 PRO A CA 1
ATOM 2322 C C . PRO A 1 281 ? -0.844 -52.969 -28.641 1 94.75 281 PRO A C 1
ATOM 2324 O O . PRO A 1 281 ? -1.204 -53.562 -27.641 1 94.75 281 PRO A O 1
ATOM 2327 N N . ALA A 1 282 ? -0.911 -53.438 -29.859 1 94.31 282 ALA A N 1
ATOM 2328 C CA . ALA A 1 282 ? -1.412 -54.781 -30.125 1 94.31 282 ALA A CA 1
ATOM 2329 C C . ALA A 1 282 ? -0.344 -55.812 -29.828 1 94.31 282 ALA A C 1
ATOM 2331 O O . ALA A 1 282 ? 0.853 -55.531 -29.859 1 94.31 282 ALA A O 1
ATOM 2332 N N . THR A 1 283 ? -0.777 -57 -29.5 1 95.25 283 THR A N 1
ATOM 2333 C CA . THR A 1 283 ? 0.12 -58.125 -29.328 1 95.25 283 THR A CA 1
ATOM 2334 C C . THR A 1 283 ? 0.818 -58.469 -30.641 1 95.25 283 THR A C 1
ATOM 2336 O O . THR A 1 283 ? 0.255 -58.281 -31.719 1 95.25 283 THR A O 1
ATOM 2339 N N . ILE A 1 284 ? 2.037 -58.938 -30.516 1 96.44 284 ILE A N 1
ATOM 2340 C CA . ILE A 1 284 ? 2.773 -59.469 -31.656 1 96.44 284 ILE A CA 1
ATOM 2341 C C . ILE A 1 284 ? 2.787 -61 -31.594 1 96.44 284 ILE A C 1
ATOM 2343 O O . ILE A 1 284 ? 3.463 -61.594 -30.75 1 96.44 284 ILE A O 1
ATOM 2347 N N . PRO A 1 285 ? 2.07 -61.688 -32.438 1 94.31 285 PRO A N 1
ATOM 2348 C CA . PRO A 1 285 ? 1.966 -63.125 -32.375 1 94.31 285 PRO A CA 1
ATOM 2349 C C . PRO A 1 285 ? 3.16 -63.844 -33 1 94.31 285 PRO A C 1
ATOM 2351 O O . PRO A 1 285 ? 3.865 -63.25 -33.844 1 94.31 285 PRO A O 1
ATOM 2354 N N . TYR A 1 286 ? 3.328 -65 -32.469 1 96.56 286 TYR A N 1
ATOM 2355 C CA . TYR A 1 286 ? 4.281 -65.875 -33.125 1 96.56 286 TYR A CA 1
ATOM 2356 C C . TYR A 1 286 ? 3.844 -66.188 -34.562 1 96.56 286 TYR A C 1
ATOM 2358 O O . TYR A 1 286 ? 2.654 -66.375 -34.844 1 96.56 286 TYR A O 1
ATOM 2366 N N . GLU A 1 287 ? 4.812 -66.125 -35.469 1 94.12 287 GLU A N 1
ATOM 2367 C CA . GLU A 1 287 ? 4.562 -66.438 -36.875 1 94.12 287 GLU A CA 1
ATOM 2368 C C . GLU A 1 287 ? 5.426 -67.625 -37.312 1 94.12 287 GLU A C 1
ATOM 2370 O O . GLU A 1 287 ? 6.641 -67.5 -37.469 1 94.12 287 GLU A O 1
ATOM 2375 N N . ASN A 1 288 ? 4.711 -68.688 -37.531 1 93.69 288 ASN A N 1
ATOM 2376 C CA . ASN A 1 288 ? 5.43 -69.875 -38.031 1 93.69 288 ASN A CA 1
ATOM 2377 C C . ASN A 1 288 ? 5.902 -69.625 -39.469 1 93.69 288 ASN A C 1
ATOM 2379 O O . ASN A 1 288 ? 5.164 -69.125 -40.312 1 93.69 288 ASN A O 1
ATOM 2383 N N . PHE A 1 289 ? 7.098 -70.062 -39.75 1 93.75 289 PHE A N 1
ATOM 2384 C CA . PHE A 1 289 ? 7.711 -69.875 -41.062 1 93.75 289 PHE A CA 1
ATOM 2385 C C . PHE A 1 289 ? 6.977 -70.688 -42.156 1 93.75 289 PHE A C 1
ATOM 2387 O O . PHE A 1 289 ? 6.77 -70.188 -43.25 1 93.75 289 PHE A O 1
ATOM 2394 N N . TYR A 1 290 ? 6.52 -71.812 -41.906 1 91.62 290 TYR A N 1
ATOM 2395 C CA . TYR A 1 290 ? 5.934 -72.75 -42.875 1 91.62 290 TYR A CA 1
ATOM 2396 C C . TYR A 1 290 ? 4.418 -72.562 -42.938 1 91.62 290 TYR A C 1
ATOM 2398 O O . TYR A 1 290 ? 3.791 -72.875 -43.969 1 91.62 290 TYR A O 1
ATOM 2406 N N . ASN A 1 291 ? 3.77 -72.25 -41.875 1 86.75 291 ASN A N 1
ATOM 2407 C CA . ASN A 1 291 ? 2.336 -71.938 -41.781 1 86.75 291 ASN A CA 1
ATOM 2408 C C . ASN A 1 291 ? 2.053 -70.562 -41.156 1 86.75 291 ASN A C 1
ATOM 2410 O O . ASN A 1 291 ? 1.71 -70.5 -40 1 86.75 291 ASN A O 1
ATOM 2414 N N . PRO A 1 292 ? 2.318 -69.812 -42 1 75.31 292 PRO A N 1
ATOM 2415 C CA . PRO A 1 292 ? 2.189 -68.5 -41.438 1 75.31 292 PRO A CA 1
ATOM 2416 C C . PRO A 1 292 ? 0.825 -68.25 -40.781 1 75.31 292 PRO A C 1
ATOM 2418 O O . PRO A 1 292 ? 0.68 -67.312 -39.938 1 75.31 292 PRO A O 1
ATOM 2421 N N . ARG A 1 293 ? -0.159 -69.062 -41.188 1 67 293 ARG A N 1
ATOM 2422 C CA . ARG A 1 293 ? -1.461 -68.875 -40.531 1 67 293 ARG A CA 1
ATOM 2423 C C . ARG A 1 293 ? -1.511 -69.625 -39.188 1 67 293 ARG A C 1
ATOM 2425 O O . ARG A 1 293 ? -2.467 -69.5 -38.438 1 67 293 ARG A O 1
ATOM 2432 N N . ALA A 1 294 ? -0.452 -70.562 -38.875 1 56 294 ALA A N 1
ATOM 2433 C CA . ALA A 1 294 ? -0.478 -71.438 -37.688 1 56 294 ALA A CA 1
ATOM 2434 C C . ALA A 1 294 ? -0.182 -70.625 -36.438 1 56 294 ALA A C 1
ATOM 2436 O O . ALA A 1 294 ? 0.89 -70 -36.312 1 56 294 ALA A O 1
ATOM 2437 N N . VAL A 1 295 ? -0.922 -70.062 -36.062 1 52.91 295 VAL A N 1
ATOM 2438 C CA . VAL A 1 295 ? -0.845 -69.312 -34.781 1 52.91 295 VAL A CA 1
ATOM 2439 C C . VAL A 1 295 ? -0.692 -70.312 -33.656 1 52.91 295 VAL A C 1
ATOM 2441 O O . VAL A 1 295 ? -1.431 -71.312 -33.562 1 52.91 295 VAL A O 1
ATOM 2444 N N . ILE A 1 296 ? 0.528 -71 -33.375 1 49.16 296 ILE A N 1
ATOM 2445 C CA . ILE A 1 296 ? 0.659 -71.812 -32.188 1 49.16 296 ILE A CA 1
ATOM 2446 C C . ILE A 1 296 ? -0.395 -71.438 -31.156 1 49.16 296 ILE A C 1
ATOM 2448 O O . ILE A 1 296 ? -0.45 -70.312 -30.703 1 49.16 296 ILE A O 1
ATOM 2452 N N . ALA A 1 297 ? -1.263 -72.375 -31.141 1 41 297 ALA A N 1
ATOM 2453 C CA . ALA A 1 297 ? -2.387 -72.25 -30.203 1 41 297 ALA A CA 1
ATOM 2454 C C . ALA A 1 297 ? -1.902 -72.25 -28.766 1 41 297 ALA A C 1
ATOM 2456 O O . ALA A 1 297 ? -2.703 -72.125 -27.828 1 41 297 ALA A O 1
ATOM 2457 N N . GLY A 1 298 ? -0.744 -73.062 -28.438 1 37.41 298 GLY A N 1
ATOM 2458 C CA . GLY A 1 298 ? -0.697 -73.625 -27.094 1 37.41 298 GLY A CA 1
ATOM 2459 C C . GLY A 1 298 ? -0.719 -72.562 -26.016 1 37.41 298 GLY A C 1
ATOM 2460 O O . GLY A 1 298 ? -0.509 -72.875 -24.844 1 37.41 298 GLY A O 1
ATOM 2461 N N . VAL A 1 299 ? 0.18 -71.75 -26.172 1 34.25 299 VAL A N 1
ATOM 2462 C CA . VAL A 1 299 ? 0.341 -71.188 -24.844 1 34.25 299 VAL A CA 1
ATOM 2463 C C . VAL A 1 299 ? -1.03 -70.938 -24.219 1 34.25 299 VAL A C 1
ATOM 2465 O O . VAL A 1 299 ? -1.868 -70.25 -24.797 1 34.25 299 VAL A O 1
ATOM 2468 N N . PRO A 1 300 ? -1.387 -72.062 -23.344 1 30.02 300 PRO A N 1
ATOM 2469 C CA . PRO A 1 300 ? -2.709 -71.875 -22.734 1 30.02 300 PRO A CA 1
ATOM 2470 C C . PRO A 1 300 ? -3.061 -70.438 -22.469 1 30.02 300 PRO A C 1
ATOM 2472 O O . PRO A 1 300 ? -2.209 -69.625 -22.016 1 30.02 300 PRO A O 1
ATOM 2475 N N . THR A 1 301 ? -3.623 -70 -23.25 1 28.38 301 THR A N 1
ATOM 2476 C CA . THR A 1 301 ? -4.215 -68.75 -22.797 1 28.38 301 THR A CA 1
ATOM 2477 C C . THR A 1 301 ? -4.598 -68.812 -21.328 1 28.38 301 THR A C 1
ATOM 2479 O O . THR A 1 301 ? -5.223 -69.812 -20.891 1 28.38 301 THR A O 1
ATOM 2482 N N . ALA A 1 302 ? -3.729 -68.562 -20.375 1 29.42 302 ALA A N 1
ATOM 2483 C CA . ALA A 1 302 ? -4.254 -68.375 -19.016 1 29.42 302 ALA A CA 1
ATOM 2484 C C . ALA A 1 302 ? -5.781 -68.438 -19.016 1 29.42 302 ALA A C 1
ATOM 2486 O O . ALA A 1 302 ? -6.43 -67.688 -19.75 1 29.42 302 ALA A O 1
ATOM 2487 N N . VAL A 1 303 ? -6.305 -69.625 -18.75 1 25.83 303 VAL A N 1
ATOM 2488 C CA . VAL A 1 303 ? -7.699 -69.875 -18.375 1 25.83 303 VAL A CA 1
ATOM 2489 C C . VAL A 1 303 ? -8.203 -68.688 -17.531 1 25.83 303 VAL A C 1
ATOM 2491 O O . VAL A 1 303 ? -7.629 -68.375 -16.484 1 25.83 303 VAL A O 1
ATOM 2494 N N . SER A 1 304 ? -8.727 -67.875 -17.969 1 23.45 304 SER A N 1
ATOM 2495 C CA . SER A 1 304 ? -9.492 -67 -17.078 1 23.45 304 SER A CA 1
ATOM 2496 C C . SER A 1 304 ? -10.375 -67.812 -16.141 1 23.45 304 SER A C 1
ATOM 2498 O O . SER A 1 304 ? -11.234 -68.562 -16.578 1 23.45 304 SER A O 1
ATOM 2500 N N . LEU A 1 305 ? -9.734 -68.688 -15.273 1 23.44 305 LEU A N 1
ATOM 2501 C CA . LEU A 1 305 ? -10.609 -69.25 -14.258 1 23.44 305 LEU A CA 1
ATOM 2502 C C . LEU A 1 305 ? -11.922 -68.5 -14.18 1 23.44 305 LEU A C 1
ATOM 2504 O O . LEU A 1 305 ? -11.938 -67.312 -13.797 1 23.44 305 LEU A O 1
ATOM 2508 N N . GLU A 1 306 ? -12.719 -69 -14.875 1 22.34 306 GLU A N 1
ATOM 2509 C CA . GLU A 1 306 ? -14.086 -68.438 -14.828 1 22.34 306 GLU A CA 1
ATOM 2510 C C . GLU A 1 306 ? -14.734 -68.75 -13.477 1 22.34 306 GLU A C 1
ATOM 2512 O O . GLU A 1 306 ? -15.117 -69.875 -13.188 1 22.34 306 GLU A O 1
ATOM 2517 N N . ALA A 1 307 ? -14.016 -68.562 -12.508 1 24.06 307 ALA A N 1
ATOM 2518 C CA . ALA A 1 307 ? -14.719 -68.875 -11.273 1 24.06 307 ALA A CA 1
ATOM 2519 C C . ALA A 1 307 ? -16.219 -68.688 -11.438 1 24.06 307 ALA A C 1
ATOM 2521 O O . ALA A 1 307 ? -16.688 -67.688 -12 1 24.06 307 ALA A O 1
ATOM 2522 N N . PRO A 1 308 ? -16.875 -69.875 -11.445 1 21.84 308 PRO A N 1
ATOM 2523 C CA . PRO A 1 308 ? -18.312 -69.688 -11.609 1 21.84 308 PRO A CA 1
ATOM 2524 C C . PRO A 1 308 ? -18.891 -68.562 -10.742 1 21.84 308 PRO A C 1
ATOM 2526 O O . PRO A 1 308 ? -18.75 -68.625 -9.516 1 21.84 308 PRO A O 1
ATOM 2529 N N . HIS A 1 309 ? -18.484 -67.625 -10.922 1 20.42 309 HIS A N 1
ATOM 2530 C CA . HIS A 1 309 ? -19.172 -66.688 -10.016 1 20.42 309 HIS A CA 1
ATOM 2531 C C . HIS A 1 309 ? -20.641 -67 -9.875 1 20.42 309 HIS A C 1
ATOM 2533 O O . HIS A 1 309 ? -21.375 -67.062 -10.867 1 20.42 309 HIS A O 1
ATOM 2539 N N . LYS A 1 310 ? -20.828 -68.188 -9.234 1 21.88 310 LYS A N 1
ATOM 2540 C CA . LYS A 1 310 ? -22.203 -68.312 -8.797 1 21.88 310 LYS A CA 1
ATOM 2541 C C . LYS A 1 310 ? -22.953 -67 -8.805 1 21.88 310 LYS A C 1
ATOM 2543 O O . LYS A 1 310 ? -22.469 -66 -8.258 1 21.88 310 LYS A O 1
ATOM 2548 N N . GLU A 1 311 ? -23.656 -66.812 -9.758 1 22.14 311 GLU A N 1
ATOM 2549 C CA . GLU A 1 311 ? -24.562 -65.688 -9.852 1 22.14 311 GLU A CA 1
ATOM 2550 C C . GLU A 1 311 ? -25.25 -65.438 -8.516 1 22.14 311 GLU A C 1
ATOM 2552 O O . GLU A 1 311 ? -26 -66.25 -8.016 1 22.14 311 GLU A O 1
ATOM 2557 N N . LEU A 1 312 ? -24.484 -65.375 -7.445 1 21.56 312 LEU A N 1
ATOM 2558 C CA . LEU A 1 312 ? -25.359 -65.25 -6.289 1 21.56 312 LEU A CA 1
ATOM 2559 C C . LEU A 1 312 ? -26.703 -64.625 -6.699 1 21.56 312 LEU A C 1
ATOM 2561 O O . LEU A 1 312 ? -26.766 -63.844 -7.625 1 21.56 312 LEU A O 1
ATOM 2565 N N . PRO A 1 313 ? -27.703 -65.312 -6.309 1 20.39 313 PRO A N 1
ATOM 2566 C CA . PRO A 1 313 ? -29.047 -64.875 -6.723 1 20.39 313 PRO A CA 1
ATOM 2567 C C . PRO A 1 313 ? -29.156 -63.375 -6.883 1 20.39 313 PRO A C 1
ATOM 2569 O O . PRO A 1 313 ? -28.406 -62.625 -6.242 1 20.39 313 PRO A O 1
ATOM 2572 N N . PRO A 1 314 ? -29.25 -62.969 -8.031 1 22.23 314 PRO A N 1
ATOM 2573 C CA . PRO A 1 314 ? -29.422 -61.5 -8.07 1 22.23 314 PRO A CA 1
ATOM 2574 C C . PRO A 1 314 ? -30.172 -60.969 -6.855 1 22.23 314 PRO A C 1
ATOM 2576 O O . PRO A 1 314 ? -31.031 -61.656 -6.301 1 22.23 314 PRO A O 1
ATOM 2579 N N . LEU A 1 315 ? -29.469 -60.781 -5.754 1 21.05 315 LEU A N 1
ATOM 2580 C CA . LEU A 1 315 ? -30.344 -60.219 -4.73 1 21.05 315 LEU A CA 1
ATOM 2581 C C . LEU A 1 315 ? -31.641 -59.688 -5.348 1 21.05 315 LEU A C 1
ATOM 2583 O O . LEU A 1 315 ? -31.656 -59.312 -6.516 1 21.05 315 LEU A O 1
ATOM 2587 N N . PRO A 1 316 ? -32.625 -60.219 -4.867 1 19.98 316 PRO A N 1
ATOM 2588 C CA . PRO A 1 316 ? -33.938 -59.812 -5.391 1 19.98 316 PRO A CA 1
ATOM 2589 C C . PRO A 1 316 ? -33.938 -58.438 -6.012 1 19.98 316 PRO A C 1
ATOM 2591 O O . PRO A 1 316 ? -33.094 -57.594 -5.668 1 19.98 316 PRO A O 1
ATOM 2594 N N . PRO A 1 317 ? -34.219 -58.531 -7.262 1 21.88 317 PRO A N 1
ATOM 2595 C CA . PRO A 1 317 ? -34.438 -57.219 -7.902 1 21.88 317 PRO A CA 1
ATOM 2596 C C . PRO A 1 317 ? -34.969 -56.156 -6.93 1 21.88 317 PRO A C 1
ATOM 2598 O O . PRO A 1 317 ? -36 -56.375 -6.277 1 21.88 317 PRO A O 1
ATOM 2601 N N . ASP A 1 318 ? -34.031 -56.031 -6.004 1 19.25 318 ASP A N 1
ATOM 2602 C CA . ASP A 1 318 ? -34.562 -54.938 -5.184 1 19.25 318 ASP A CA 1
ATOM 2603 C C . ASP A 1 318 ? -35.562 -54.094 -5.969 1 19.25 318 ASP A C 1
ATOM 2605 O O . ASP A 1 318 ? -35.281 -53.625 -7.07 1 19.25 318 ASP A O 1
ATOM 2609 N N . GLU A 1 319 ? -36.656 -54.656 -5.809 1 18.28 319 GLU A N 1
ATOM 2610 C CA . GLU A 1 319 ? -37.875 -53.969 -6.266 1 18.28 319 GLU A CA 1
ATOM 2611 C C . GLU A 1 319 ? -37.625 -52.5 -6.441 1 18.28 319 GLU A C 1
ATOM 2613 O O . GLU A 1 319 ? -37.094 -51.844 -5.535 1 18.28 319 GLU A O 1
ATOM 2618 N N . ASP A 1 320 ? -37.062 -52.375 -7.621 1 20 320 ASP A N 1
ATOM 2619 C CA . ASP A 1 320 ? -37.25 -50.969 -8.039 1 20 320 ASP A CA 1
ATOM 2620 C C . ASP A 1 320 ? -38.562 -50.406 -7.48 1 20 320 ASP A C 1
ATOM 2622 O O . ASP A 1 320 ? -39.656 -50.781 -7.953 1 20 320 ASP A O 1
ATOM 2626 N N . ASN A 1 321 ? -38.719 -50.906 -6.223 1 16.55 321 ASN A N 1
ATOM 2627 C CA . ASN A 1 321 ? -40 -50.188 -6.016 1 16.55 321 ASN A CA 1
ATOM 2628 C C . ASN A 1 321 ? -40 -48.875 -6.773 1 16.55 321 ASN A C 1
ATOM 2630 O O . ASN A 1 321 ? -39.156 -48 -6.551 1 16.55 321 ASN A O 1
ATOM 2634 N N . GLU A 1 322 ? -40.281 -49.156 -7.93 1 20.28 322 GLU A N 1
ATOM 2635 C CA . GLU A 1 322 ? -40.688 -48.062 -8.797 1 20.28 322 GLU A CA 1
ATOM 2636 C C . GLU A 1 322 ? -41.406 -46.969 -7.996 1 20.28 322 GLU A C 1
ATOM 2638 O O . GLU A 1 322 ? -42.656 -46.938 -7.93 1 20.28 322 GLU A O 1
ATOM 2643 N N . ILE A 1 323 ? -41.062 -46.906 -6.766 1 17.03 323 ILE A N 1
ATOM 2644 C CA . ILE A 1 323 ? -42.156 -46.031 -6.395 1 17.03 323 ILE A CA 1
ATOM 2645 C C . ILE A 1 323 ? -42.406 -45 -7.496 1 17.03 323 ILE A C 1
ATOM 2647 O O . ILE A 1 323 ? -41.469 -44.281 -7.906 1 17.03 323 ILE A O 1
ATOM 2651 N N . VAL A 1 324 ? -43.219 -45.281 -8.281 1 18.59 324 VAL A N 1
ATOM 2652 C CA . VAL A 1 324 ? -44.031 -44.656 -9.305 1 18.59 324 VAL A CA 1
ATOM 2653 C C . VAL A 1 324 ? -44.281 -43.188 -8.953 1 18.59 324 VAL A C 1
ATOM 2655 O O . VAL A 1 324 ? -44.875 -42.438 -9.719 1 18.59 324 VAL A O 1
ATOM 2658 N N . ILE A 1 325 ? -43.75 -42.656 -7.988 1 16.81 325 ILE A N 1
ATOM 2659 C CA . ILE A 1 325 ? -44.719 -41.625 -7.645 1 16.81 325 ILE A CA 1
ATOM 2660 C C . ILE A 1 325 ? -45.062 -40.812 -8.891 1 16.81 325 ILE A C 1
ATOM 2662 O O . ILE A 1 325 ? -44.188 -40.344 -9.617 1 16.81 325 ILE A O 1
ATOM 2666 N N . GLU A 1 326 ? -46.062 -40.969 -9.484 1 17.58 326 GLU A N 1
ATOM 2667 C CA . GLU A 1 326 ? -46.906 -40.438 -10.57 1 17.58 326 GLU A CA 1
ATOM 2668 C C . GLU A 1 326 ? -46.781 -38.938 -10.672 1 17.58 326 GLU A C 1
ATOM 2670 O O . GLU A 1 326 ? -47.312 -38.312 -11.594 1 17.58 326 GLU A O 1
ATOM 2675 N N . SER A 1 327 ? -46.156 -38.156 -9.883 1 17.3 327 SER A N 1
ATOM 2676 C CA . SER A 1 327 ? -46.938 -36.938 -9.75 1 17.3 327 SER A CA 1
ATOM 2677 C C . SER A 1 327 ? -47.125 -36.25 -11.102 1 17.3 327 SER A C 1
ATOM 2679 O O . SER A 1 327 ? -46.156 -36.031 -11.828 1 17.3 327 SER A O 1
ATOM 2681 N N . THR A 1 328 ? -48.062 -36.438 -11.773 1 17.84 328 THR A N 1
ATOM 2682 C CA . THR A 1 328 ? -48.656 -36 -13.047 1 17.84 328 THR A CA 1
ATOM 2683 C C . THR A 1 328 ? -48.406 -34.531 -13.289 1 17.84 328 THR A C 1
ATOM 2685 O O . THR A 1 328 ? -48.844 -33.969 -14.289 1 17.84 328 THR A O 1
ATOM 2688 N N . TYR A 1 329 ? -47.969 -33.719 -12.477 1 16.61 329 TYR A N 1
ATOM 2689 C CA . TYR A 1 329 ? -48.688 -32.438 -12.633 1 16.61 329 TYR A CA 1
ATOM 2690 C C . TYR A 1 329 ? -48.5 -31.891 -14.039 1 16.61 329 TYR A C 1
ATOM 2692 O O . TYR A 1 329 ? -47.406 -32 -14.609 1 16.61 329 TYR A O 1
ATOM 2700 N N . SER A 1 330 ? -49.406 -31.719 -14.695 1 17.33 330 SER A N 1
ATOM 2701 C CA . SER A 1 330 ? -49.688 -31.344 -16.078 1 17.33 330 SER A CA 1
ATOM 2702 C C . SER A 1 330 ? -49.031 -30.016 -16.438 1 17.33 330 SER A C 1
ATOM 2704 O O . SER A 1 330 ? -49.438 -28.969 -15.922 1 17.33 330 SER A O 1
ATOM 2706 N N . VAL A 1 331 ? -47.938 -29.859 -16.328 1 20.45 331 VAL A N 1
ATOM 2707 C CA . VAL A 1 331 ? -47.688 -28.438 -16.453 1 20.45 331 VAL A CA 1
ATOM 2708 C C . VAL A 1 331 ? -48.25 -27.922 -17.781 1 20.45 331 VAL A C 1
ATOM 2710 O O . VAL A 1 331 ? -47.938 -28.484 -18.828 1 20.45 331 VAL A O 1
ATOM 2713 N N . PRO A 1 332 ? -49.406 -27.266 -17.75 1 18.34 332 PRO A N 1
ATOM 2714 C CA . PRO A 1 332 ? -49.969 -26.828 -19.031 1 18.34 332 PRO A CA 1
ATOM 2715 C C . PRO A 1 332 ? -48.906 -26.219 -19.953 1 18.34 332 PRO A C 1
ATOM 2717 O O . PRO A 1 332 ? -47.906 -25.703 -19.5 1 18.34 332 PRO A O 1
ATOM 2720 N N . GLN A 1 333 ? -48.75 -26.797 -20.984 1 20.38 333 GLN A N 1
ATOM 2721 C CA . GLN A 1 333 ? -47.875 -26.422 -22.094 1 20.38 333 GLN A CA 1
ATOM 2722 C C . GLN A 1 333 ? -47.781 -24.891 -22.219 1 20.38 333 GLN A C 1
ATOM 2724 O O . GLN A 1 333 ? -48.562 -24.156 -21.609 1 20.38 333 GLN A O 1
ATOM 2729 N N . LEU A 1 334 ? -47.562 -24.531 -23.344 1 20.36 334 LEU A N 1
ATOM 2730 C CA . LEU A 1 334 ? -46.969 -23.391 -24.016 1 20.36 334 LEU A CA 1
ATOM 2731 C C . LEU A 1 334 ? -47.875 -22.172 -23.969 1 20.36 334 LEU A C 1
ATOM 2733 O O . LEU A 1 334 ? -47.5 -21.109 -24.469 1 20.36 334 LEU A O 1
ATOM 2737 N N . PRO A 1 335 ? -48.875 -21.859 -23.156 1 19.95 335 PRO A N 1
ATOM 2738 C CA . PRO A 1 335 ? -49.625 -21.156 -24.203 1 19.95 335 PRO A CA 1
ATOM 2739 C C . PRO A 1 335 ? -48.75 -20.219 -25.031 1 19.95 335 PRO A C 1
ATOM 2741 O O . PRO A 1 335 ? -47.625 -19.891 -24.625 1 19.95 335 PRO A O 1
ATOM 2744 N N . GLU A 1 336 ? -49.406 -19.641 -26.109 1 20.25 336 GLU A N 1
ATOM 2745 C CA . GLU A 1 336 ? -49.188 -18.609 -27.109 1 20.25 336 GLU A CA 1
ATOM 2746 C C . GLU A 1 336 ? -48.656 -17.328 -26.469 1 20.25 336 GLU A C 1
ATOM 2748 O O . GLU A 1 336 ? -49.125 -16.922 -25.406 1 20.25 336 GLU A O 1
ATOM 2753 N N . ALA A 1 337 ? -47.469 -16.984 -26.906 1 23.95 337 ALA A N 1
ATOM 2754 C CA . ALA A 1 337 ? -46.594 -15.852 -26.641 1 23.95 337 ALA A CA 1
ATOM 2755 C C . ALA A 1 337 ? -47.406 -14.578 -26.391 1 23.95 337 ALA A C 1
ATOM 2757 O O . ALA A 1 337 ? -47.406 -13.664 -27.219 1 23.95 337 ALA A O 1
ATOM 2758 N N . HIS A 1 338 ? -48.5 -14.781 -25.578 1 21.38 338 HIS A N 1
ATOM 2759 C CA . HIS A 1 338 ? -49.156 -13.492 -25.719 1 21.38 338 HIS A CA 1
ATOM 2760 C C . HIS A 1 338 ? -48.281 -12.359 -25.188 1 21.38 338 HIS A C 1
ATOM 2762 O O . HIS A 1 338 ? -47.781 -12.438 -24.078 1 21.38 338 HIS A O 1
ATOM 2768 N N . TYR A 1 339 ? -47.656 -11.633 -26.125 1 22.66 339 TYR A N 1
ATOM 2769 C CA . TYR A 1 339 ? -47.031 -10.32 -26.188 1 22.66 339 TYR A CA 1
ATOM 2770 C C . TYR A 1 339 ? -47.719 -9.328 -25.266 1 22.66 339 TYR A C 1
ATOM 2772 O O . TYR A 1 339 ? -48.625 -8.609 -25.688 1 22.66 339 TYR A O 1
ATOM 2780 N N . SER A 1 340 ? -48.188 -9.898 -24.125 1 22.34 340 SER A N 1
ATOM 2781 C CA . SER A 1 340 ? -48.844 -8.727 -23.562 1 22.34 340 SER A CA 1
ATOM 2782 C C . SER A 1 340 ? -47.844 -7.594 -23.328 1 22.34 340 SER A C 1
ATOM 2784 O O . SER A 1 340 ? -46.688 -7.832 -23.016 1 22.34 340 SER A O 1
ATOM 2786 N N . VAL A 1 341 ? -48.188 -6.391 -23.672 1 25.2 341 VAL A N 1
ATOM 2787 C CA . VAL A 1 341 ? -47.75 -4.996 -23.656 1 25.2 341 VAL A CA 1
ATOM 2788 C C . VAL A 1 341 ? -47.344 -4.609 -22.234 1 25.2 341 VAL A C 1
ATOM 2790 O O . VAL A 1 341 ? -48.188 -4.562 -21.328 1 25.2 341 VAL A O 1
ATOM 2793 N N . PRO A 1 342 ? -46.438 -5.371 -21.672 1 26.75 342 PRO A N 1
ATOM 2794 C CA . PRO A 1 342 ? -46.188 -4.859 -20.312 1 26.75 342 PRO A CA 1
ATOM 2795 C C . PRO A 1 342 ? -46.312 -3.34 -20.234 1 26.75 342 PRO A C 1
ATOM 2797 O O . PRO A 1 342 ? -46.094 -2.643 -21.219 1 26.75 342 PRO A O 1
ATOM 2800 N N . ARG A 1 343 ? -47.062 -2.926 -19.266 1 27.23 343 ARG A N 1
ATOM 2801 C CA . ARG A 1 343 ? -47.125 -1.52 -18.875 1 27.23 343 ARG A CA 1
ATOM 2802 C C . ARG A 1 343 ? -45.719 -0.938 -18.688 1 27.23 343 ARG A C 1
ATOM 2804 O O . ARG A 1 343 ? -44.938 -1.44 -17.891 1 27.23 343 ARG A O 1
ATOM 2811 N N . SER A 1 344 ? -44.969 -0.574 -19.625 1 31.31 344 SER A N 1
ATOM 2812 C CA . SER A 1 344 ? -43.812 0.295 -19.812 1 31.31 344 SER A CA 1
ATOM 2813 C C . SER A 1 344 ? -43.688 1.307 -18.672 1 31.31 344 SER A C 1
ATOM 2815 O O . SER A 1 344 ? -44.125 2.449 -18.812 1 31.31 344 SER A O 1
ATOM 2817 N N . GLY A 1 345 ? -44.125 0.895 -17.5 1 37.06 345 GLY A N 1
ATOM 2818 C CA . GLY A 1 345 ? -43.844 2.096 -16.734 1 37.06 345 GLY A CA 1
ATOM 2819 C C . GLY A 1 345 ? -42.406 2.555 -16.859 1 37.06 345 GLY A C 1
ATOM 2820 O O . GLY A 1 345 ? -41.469 1.896 -16.344 1 37.06 345 GLY A O 1
ATOM 2821 N N . GLY A 1 346 ? -41.875 2.9 -18.016 1 48.19 346 GLY A N 1
ATOM 2822 C CA . GLY A 1 346 ? -40.594 3.551 -18.328 1 48.19 346 GLY A CA 1
ATOM 2823 C C . GLY A 1 346 ? -40.062 4.41 -17.203 1 48.19 346 GLY A C 1
ATOM 2824 O O . GLY A 1 346 ? -40.844 5.141 -16.562 1 48.19 346 GLY A O 1
ATOM 2825 N N . ASP A 1 347 ? -39.156 3.887 -16.469 1 67.81 347 ASP A N 1
ATOM 2826 C CA . ASP A 1 347 ? -38.5 4.828 -15.578 1 67.81 347 ASP A CA 1
ATOM 2827 C C . ASP A 1 347 ? -38.156 6.129 -16.297 1 67.81 347 ASP A C 1
ATOM 2829 O O . ASP A 1 347 ? -37.438 6.113 -17.312 1 67.81 347 ASP A O 1
ATOM 2833 N N . TYR A 1 348 ? -38.969 6.949 -16.062 1 76.56 348 TYR A N 1
ATOM 2834 C CA . TYR A 1 348 ? -38.75 8.281 -16.625 1 76.56 348 TYR A CA 1
ATOM 2835 C C . TYR A 1 348 ? -37.844 9.109 -15.727 1 76.56 348 TYR A C 1
ATOM 2837 O O . TYR A 1 348 ? -37.938 9.031 -14.5 1 76.56 348 TYR A O 1
ATOM 2845 N N . VAL A 1 349 ? -36.938 9.578 -16.375 1 83.56 349 VAL A N 1
ATOM 2846 C CA . VAL A 1 349 ? -36.062 10.523 -15.664 1 83.56 349 VAL A CA 1
ATOM 2847 C C . VAL A 1 349 ? -36.188 11.906 -16.297 1 83.56 349 VAL A C 1
ATOM 2849 O O . VAL A 1 349 ? -36.531 12.039 -17.469 1 83.56 349 VAL A O 1
ATOM 2852 N N . ILE A 1 350 ? -36.094 12.852 -15.531 1 84.81 350 ILE A N 1
ATOM 2853 C CA . ILE A 1 350 ? -36.094 14.242 -15.961 1 84.81 350 ILE A CA 1
ATOM 2854 C C . ILE A 1 350 ? -34.719 14.836 -15.82 1 84.81 350 ILE A C 1
ATOM 2856 O O . ILE A 1 350 ? -34.031 14.602 -14.82 1 84.81 350 ILE A O 1
ATOM 2860 N N . ALA A 1 351 ? -34.281 15.43 -16.875 1 86.94 351 ALA A N 1
ATOM 2861 C CA . ALA A 1 351 ? -33 16.109 -16.859 1 86.94 351 ALA A CA 1
ATOM 2862 C C . ALA A 1 351 ? -33.031 17.328 -15.93 1 86.94 351 ALA A C 1
ATOM 2864 O O . ALA A 1 351 ? -33.875 18.219 -16.109 1 86.94 351 ALA A O 1
ATOM 2865 N N . LEU A 1 352 ? -32.156 17.391 -15 1 83.94 352 LEU A N 1
ATOM 2866 C CA . LEU A 1 352 ? -32.031 18.484 -14.055 1 83.94 352 LEU A CA 1
ATOM 2867 C C . LEU A 1 352 ? -31.141 19.594 -14.617 1 83.94 352 LEU A C 1
ATOM 2869 O O . LEU A 1 352 ? -31.266 20.75 -14.234 1 83.94 352 LEU A O 1
ATOM 2873 N N . TYR A 1 353 ? -30.219 19.219 -15.531 1 84 353 TYR A N 1
ATOM 2874 C CA . TYR A 1 353 ? -29.219 20.125 -16.094 1 84 353 TYR A CA 1
ATOM 2875 C C . TYR A 1 353 ? -29.031 19.875 -17.578 1 84 353 TYR A C 1
ATOM 2877 O O . TYR A 1 353 ? -29.297 18.766 -18.062 1 84 353 TYR A O 1
ATOM 2885 N N . ASP A 1 354 ? -28.625 20.891 -18.219 1 85.19 354 ASP A N 1
ATOM 2886 C CA . ASP A 1 354 ? -28.234 20.75 -19.609 1 85.19 354 ASP A CA 1
ATOM 2887 C C . ASP A 1 354 ? -26.969 19.891 -19.75 1 85.19 354 ASP A C 1
ATOM 2889 O O . ASP A 1 354 ? -26.047 20.031 -18.938 1 85.19 354 ASP A O 1
ATOM 2893 N N . TYR A 1 355 ? -27 18.969 -20.641 1 86.38 355 TYR A N 1
ATOM 2894 C CA . TYR A 1 355 ? -25.844 18.172 -21.047 1 86.38 355 TYR A CA 1
ATOM 2895 C C . TYR A 1 355 ? -25.656 18.188 -22.547 1 86.38 355 TYR A C 1
ATOM 2897 O O . TYR A 1 355 ? -26.594 17.859 -23.297 1 86.38 355 TYR A O 1
ATOM 2905 N N . ASP A 1 356 ? -24.5 18.547 -22.969 1 84.62 356 ASP A N 1
ATOM 2906 C CA . ASP A 1 356 ? -24.141 18.484 -24.375 1 84.62 356 ASP A CA 1
ATOM 2907 C C . ASP A 1 356 ? -23.406 17.172 -24.703 1 84.62 356 ASP A C 1
ATOM 2909 O O . ASP A 1 356 ? -22.344 16.891 -24.125 1 84.62 356 ASP A O 1
ATOM 2913 N N . ALA A 1 357 ? -23.922 16.438 -25.562 1 82.69 357 ALA A N 1
ATOM 2914 C CA . ALA A 1 357 ? -23.328 15.164 -25.984 1 82.69 357 ALA A CA 1
ATOM 2915 C C . ALA A 1 357 ? -21.906 15.367 -26.469 1 82.69 357 ALA A C 1
ATOM 2917 O O . ALA A 1 357 ? -21.625 16.297 -27.234 1 82.69 357 ALA A O 1
ATOM 2918 N N . GLN A 1 358 ? -20.984 14.578 -26.031 1 80.31 358 GLN A N 1
ATOM 2919 C CA . GLN A 1 358 ? -19.578 14.672 -26.375 1 80.31 358 GLN A CA 1
ATOM 2920 C C . GLN A 1 358 ? -19.219 13.68 -27.484 1 80.31 358 GLN A C 1
ATOM 2922 O O . GLN A 1 358 ? -18.156 13.789 -28.094 1 80.31 358 GLN A O 1
ATOM 2927 N N . GLY A 1 359 ? -20.109 12.688 -27.734 1 79.12 359 GLY A N 1
ATOM 2928 C CA . GLY A 1 359 ? -19.906 11.688 -28.766 1 79.12 359 GLY A CA 1
ATOM 2929 C C . GLY A 1 359 ? -21.188 11.305 -29.5 1 79.12 359 GLY A C 1
ATOM 2930 O O . GLY A 1 359 ? -22.281 11.703 -29.109 1 79.12 359 GLY A O 1
ATOM 2931 N N . ASP A 1 360 ? -20.953 10.453 -30.5 1 81.5 360 ASP A N 1
ATOM 2932 C CA . ASP A 1 360 ? -22.047 10.086 -31.406 1 81.5 360 ASP A CA 1
ATOM 2933 C C . ASP A 1 360 ? -23.047 9.156 -30.703 1 81.5 360 ASP A C 1
ATOM 2935 O O . ASP A 1 360 ? -24.188 9.047 -31.125 1 81.5 360 ASP A O 1
ATOM 2939 N N . GLN A 1 361 ? -22.641 8.656 -29.609 1 83.62 361 GLN A N 1
ATOM 2940 C CA . GLN A 1 361 ? -23.5 7.688 -28.922 1 83.62 361 GLN A CA 1
ATOM 2941 C C . GLN A 1 361 ? -24.25 8.336 -27.766 1 83.62 361 GLN A C 1
ATOM 2943 O O . GLN A 1 361 ? -25.078 7.691 -27.125 1 83.62 361 GLN A O 1
ATOM 2948 N N . GLU A 1 362 ? -23.875 9.555 -27.578 1 86.75 362 GLU A N 1
ATOM 2949 C CA . GLU A 1 362 ? -24.484 10.281 -26.469 1 86.75 362 GLU A CA 1
ATOM 2950 C C . GLU A 1 362 ? -25.641 11.148 -26.969 1 86.75 362 GLU A C 1
ATOM 2952 O O . GLU A 1 362 ? -25.688 11.531 -28.141 1 86.75 362 GLU A O 1
ATOM 2957 N N . ILE A 1 363 ? -26.5 11.547 -26.016 1 86.62 363 ILE A N 1
ATOM 2958 C CA . ILE A 1 363 ? -27.578 12.484 -26.328 1 86.62 363 ILE A CA 1
ATOM 2959 C C . ILE A 1 363 ? -27.453 13.719 -25.453 1 86.62 363 ILE A C 1
ATOM 2961 O O . ILE A 1 363 ? -27.031 13.625 -24.297 1 86.62 363 ILE A O 1
ATOM 2965 N N . SER A 1 364 ? -27.719 14.836 -26.094 1 87.38 364 SER A N 1
ATOM 2966 C CA . SER A 1 364 ? -27.734 16.094 -25.359 1 87.38 364 SER A CA 1
ATOM 2967 C C . SER A 1 364 ? -29.047 16.266 -24.578 1 87.38 364 SER A C 1
ATOM 2969 O O . SER A 1 364 ? -30.109 15.93 -25.094 1 87.38 364 SER A O 1
ATOM 2971 N N . LEU A 1 365 ? -28.922 16.672 -23.391 1 84.19 365 LEU A N 1
ATOM 2972 C CA . LEU A 1 365 ? -30.062 16.891 -22.516 1 84.19 365 LEU A CA 1
ATOM 2973 C C . LEU A 1 365 ? -30.281 18.375 -22.266 1 84.19 365 LEU A C 1
ATOM 2975 O O . LEU A 1 365 ? -29.312 19.141 -22.172 1 84.19 365 LEU A O 1
ATOM 2979 N N . LYS A 1 366 ? -31.469 18.797 -22.266 1 85.81 366 LYS A N 1
ATOM 2980 C CA . LYS A 1 366 ? -31.922 20.078 -21.734 1 85.81 366 LYS A CA 1
ATOM 2981 C C . LYS A 1 366 ? -32.719 19.906 -20.438 1 85.81 366 LYS A C 1
ATOM 2983 O O . LYS A 1 366 ? -33.438 18.922 -20.297 1 85.81 366 LYS A O 1
ATOM 2988 N N . GLU A 1 367 ? -32.469 20.844 -19.562 1 86.88 367 GLU A N 1
ATOM 2989 C CA . GLU A 1 367 ? -33.219 20.812 -18.312 1 86.88 367 GLU A CA 1
ATOM 2990 C C . GLU A 1 367 ? -34.719 20.656 -18.562 1 86.88 367 GLU A C 1
ATOM 2992 O O . GLU A 1 367 ? -35.281 21.422 -19.359 1 86.88 367 GLU A O 1
ATOM 2997 N N . GLY A 1 368 ? -35.375 19.625 -17.969 1 82.62 368 GLY A N 1
ATOM 2998 C CA . GLY A 1 368 ? -36.781 19.375 -18.109 1 82.62 368 GLY A CA 1
ATOM 2999 C C . GLY A 1 368 ? -37.094 18.25 -19.078 1 82.62 368 GLY A C 1
ATOM 3000 O O . GLY A 1 368 ? -38.25 17.812 -19.188 1 82.62 368 GLY A O 1
ATOM 3001 N N . ASP A 1 369 ? -36.125 17.859 -19.812 1 81.62 369 ASP A N 1
ATOM 3002 C CA . ASP A 1 369 ? -36.344 16.75 -20.734 1 81.62 369 ASP A CA 1
ATOM 3003 C C . ASP A 1 369 ? -36.719 15.477 -19.984 1 81.62 369 ASP A C 1
ATOM 3005 O O . ASP A 1 369 ? -36.125 15.141 -18.984 1 81.62 369 ASP A O 1
ATOM 3009 N N . VAL A 1 370 ? -37.75 14.859 -20.391 1 84.88 370 VAL A N 1
ATOM 3010 C CA . VAL A 1 370 ? -38.156 13.586 -19.828 1 84.88 370 VAL A CA 1
ATOM 3011 C C . VAL A 1 370 ? -37.688 12.445 -20.734 1 84.88 370 VAL A C 1
ATOM 3013 O O . VAL A 1 370 ? -37.969 12.445 -21.938 1 84.88 370 VAL A O 1
ATOM 3016 N N . LEU A 1 371 ? -36.938 11.555 -20.172 1 82.69 371 LEU A N 1
ATOM 3017 C CA . LEU A 1 371 ? -36.375 10.422 -20.906 1 82.69 371 LEU A CA 1
ATOM 3018 C C . LEU A 1 371 ? -36.906 9.102 -20.375 1 82.69 371 LEU A C 1
ATOM 3020 O O . LEU A 1 371 ? -37.156 8.977 -19.172 1 82.69 371 LEU A O 1
ATOM 3024 N N . GLU A 1 372 ? -37.125 8.188 -21.188 1 83.88 372 GLU A N 1
ATOM 3025 C CA . GLU A 1 372 ? -37.344 6.785 -20.844 1 83.88 372 GLU A CA 1
ATOM 3026 C C . GLU A 1 372 ? -36.031 6.023 -20.75 1 83.88 372 GLU A C 1
ATOM 3028 O O . GLU A 1 372 ? -35.25 6 -21.719 1 83.88 372 GLU A O 1
ATOM 3033 N N . VAL A 1 373 ? -35.781 5.586 -19.594 1 84.12 373 VAL A N 1
ATOM 3034 C CA . VAL A 1 373 ? -34.531 4.812 -19.406 1 84.12 373 VAL A CA 1
ATOM 3035 C C . VAL A 1 373 ? -34.719 3.41 -19.984 1 84.12 373 VAL A C 1
ATOM 3037 O O . VAL A 1 373 ? -35.625 2.668 -19.562 1 84.12 373 VAL A O 1
ATOM 3040 N N . VAL A 1 374 ? -33.906 3.047 -20.984 1 81.69 374 VAL A N 1
ATOM 3041 C CA . VAL A 1 374 ? -34 1.755 -21.672 1 81.69 374 VAL A CA 1
ATOM 3042 C C . VAL A 1 374 ? -32.938 0.805 -21.078 1 81.69 374 VAL A C 1
ATOM 3044 O O . VAL A 1 374 ? -33.125 -0.413 -21.078 1 81.69 374 VAL A O 1
ATOM 3047 N N . GLY A 1 375 ? -31.781 1.465 -20.562 1 81.06 375 GLY A N 1
ATOM 3048 C CA . GLY A 1 375 ? -30.734 0.659 -19.969 1 81.06 375 GLY A CA 1
ATOM 3049 C C . GLY A 1 375 ? -29.766 1.472 -19.125 1 81.06 375 GLY A C 1
ATOM 3050 O O . GLY A 1 375 ? -29.625 2.68 -19.328 1 81.06 375 GLY A O 1
ATOM 3051 N N . LYS A 1 376 ? -29.234 0.909 -18.188 1 78.88 376 LYS A N 1
ATOM 3052 C CA . LYS A 1 376 ? -28.156 1.463 -17.375 1 78.88 376 LYS A CA 1
ATOM 3053 C C . LYS A 1 376 ? -26.844 0.731 -17.625 1 78.88 376 LYS A C 1
ATOM 3055 O O . LYS A 1 376 ? -26.703 -0.445 -17.281 1 78.88 376 LYS A O 1
ATOM 3060 N N . GLU A 1 377 ? -26 1.331 -18.359 1 76 377 GLU A N 1
ATOM 3061 C CA . GLU A 1 377 ? -24.703 0.727 -18.688 1 76 377 GLU A CA 1
ATOM 3062 C C . GLU A 1 377 ? -23.844 0.592 -17.438 1 76 377 GLU A C 1
ATOM 3064 O O . GLU A 1 377 ? -23.172 -0.424 -17.234 1 76 377 GLU A O 1
ATOM 3069 N N . ASP A 1 378 ? -23.797 1.653 -16.688 1 79.38 378 ASP A N 1
ATOM 3070 C CA . ASP A 1 378 ? -23.172 1.699 -15.375 1 79.38 378 ASP A CA 1
ATOM 3071 C C . ASP A 1 378 ? -23.828 2.764 -14.492 1 79.38 378 ASP A C 1
ATOM 3073 O O . ASP A 1 378 ? -24.859 3.322 -14.852 1 79.38 378 ASP A O 1
ATOM 3077 N N . ASP A 1 379 ? -23.281 2.98 -13.328 1 78.75 379 ASP A N 1
ATOM 3078 C CA . ASP A 1 379 ? -23.844 3.939 -12.383 1 78.75 379 ASP A CA 1
ATOM 3079 C C . ASP A 1 379 ? -23.656 5.371 -12.875 1 78.75 379 ASP A C 1
ATOM 3081 O O . ASP A 1 379 ? -24.25 6.305 -12.328 1 78.75 379 ASP A O 1
ATOM 3085 N N . ILE A 1 380 ? -22.922 5.574 -13.93 1 82.25 380 ILE A N 1
ATOM 3086 C CA . ILE A 1 380 ? -22.594 6.914 -14.406 1 82.25 380 ILE A CA 1
ATOM 3087 C C . ILE A 1 380 ? -23.312 7.191 -15.719 1 82.25 380 ILE A C 1
ATOM 3089 O O . ILE A 1 380 ? -23.812 8.297 -15.938 1 82.25 380 ILE A O 1
ATOM 3093 N N . TRP A 1 381 ? -23.422 6.164 -16.547 1 84.44 381 TRP A N 1
ATOM 3094 C CA . TRP A 1 381 ? -23.984 6.355 -17.875 1 84.44 381 TRP A CA 1
ATOM 3095 C C . TRP A 1 381 ? -25.25 5.527 -18.047 1 84.44 381 TRP A C 1
ATOM 3097 O O . TRP A 1 381 ? -25.234 4.309 -17.859 1 84.44 381 TRP A O 1
ATOM 3107 N N . TRP A 1 382 ? -26.281 6.168 -18.312 1 85.44 382 TRP A N 1
ATOM 3108 C CA . TRP A 1 382 ? -27.562 5.547 -18.625 1 85.44 382 TRP A CA 1
ATOM 3109 C C . TRP A 1 382 ? -27.922 5.711 -20.094 1 85.44 382 TRP A C 1
ATOM 3111 O O . TRP A 1 382 ? -27.438 6.637 -20.75 1 85.44 382 TRP A O 1
ATOM 3121 N N . CYS A 1 383 ? -28.609 4.742 -20.594 1 87.44 383 CYS A N 1
ATOM 3122 C CA . CYS A 1 383 ? -29.109 4.785 -21.969 1 87.44 383 CYS A CA 1
ATOM 3123 C C . CYS A 1 383 ? -30.609 5.047 -21.969 1 87.44 383 CYS A C 1
ATOM 3125 O O . CYS A 1 383 ? -31.375 4.398 -21.25 1 87.44 383 CYS A O 1
ATOM 3127 N N . GLY A 1 384 ? -30.969 6.02 -22.688 1 86.38 384 GLY A N 1
ATOM 3128 C CA . GLY A 1 384 ? -32.375 6.332 -22.734 1 86.38 384 GLY A CA 1
ATOM 3129 C C . GLY A 1 384 ? -32.812 7.059 -24 1 86.38 384 GLY A C 1
ATOM 3130 O O . GLY A 1 384 ? -31.969 7.344 -24.859 1 86.38 384 GLY A O 1
ATOM 3131 N N . LYS A 1 385 ? -34.094 7.219 -24.172 1 87.38 385 LYS A N 1
ATOM 3132 C CA . LYS A 1 385 ? -34.688 7.957 -25.281 1 87.38 385 LYS A CA 1
ATOM 3133 C C . LYS A 1 385 ? -35.656 9.016 -24.781 1 87.38 385 LYS A C 1
ATOM 3135 O O . LYS A 1 385 ? -36.281 8.844 -23.734 1 87.38 385 LYS A O 1
ATOM 3140 N N . PHE A 1 386 ? -35.719 10.133 -25.531 1 83.44 386 PHE A N 1
ATOM 3141 C CA . PHE A 1 386 ? -36.656 11.188 -25.188 1 83.44 386 PHE A CA 1
ATOM 3142 C C . PHE A 1 386 ? -38.094 10.719 -25.391 1 83.44 386 PHE A C 1
ATOM 3144 O O . PHE A 1 386 ? -38.406 10.055 -26.391 1 83.44 386 PHE A O 1
ATOM 3151 N N . ILE A 1 387 ? -39 10.914 -24.453 1 79.81 387 ILE A N 1
ATOM 3152 C CA . ILE A 1 387 ? -40.375 10.469 -24.562 1 79.81 387 ILE A CA 1
ATOM 3153 C C . ILE A 1 387 ? -41.125 11.312 -25.609 1 79.81 387 ILE A C 1
ATOM 3155 O O . ILE A 1 387 ? -41.969 10.812 -26.344 1 79.81 387 ILE A O 1
ATOM 3159 N N . ASN A 1 388 ? -41 12.617 -25.609 1 71.81 388 ASN A N 1
ATOM 3160 C CA . ASN A 1 388 ? -41.781 13.508 -26.469 1 71.81 388 ASN A CA 1
ATOM 3161 C C . ASN A 1 388 ? -41.312 13.445 -27.922 1 71.81 388 ASN A C 1
ATOM 3163 O O . ASN A 1 388 ? -42 13.906 -28.812 1 71.81 388 ASN A O 1
ATOM 3167 N N . SER A 1 389 ? -40.031 13.172 -28.078 1 60.34 389 SER A N 1
ATOM 3168 C CA . SER A 1 389 ? -39.531 13.141 -29.453 1 60.34 389 SER A CA 1
ATOM 3169 C C . SER A 1 389 ? -39 11.758 -29.828 1 60.34 389 SER A C 1
ATOM 3171 O O . SER A 1 389 ? -38.281 11.148 -29.062 1 60.34 389 SER A O 1
ATOM 3173 N N . GLY A 1 390 ? -39.875 10.633 -30.094 1 61.91 390 GLY A N 1
ATOM 3174 C CA . GLY A 1 390 ? -39.406 9.352 -30.625 1 61.91 390 GLY A CA 1
ATOM 3175 C C . GLY A 1 390 ? -37.906 9.289 -30.844 1 61.91 390 GLY A C 1
ATOM 3176 O O . GLY A 1 390 ? -37.438 8.641 -31.781 1 61.91 390 GLY A O 1
ATOM 3177 N N . GLY A 1 391 ? -37.156 9.945 -30.125 1 61.5 391 GLY A N 1
ATOM 3178 C CA . GLY A 1 391 ? -35.781 10.375 -30.375 1 61.5 391 GLY A CA 1
ATOM 3179 C C . GLY A 1 391 ? -34.781 9.234 -30.328 1 61.5 391 GLY A C 1
ATOM 3180 O O . GLY A 1 391 ? -35.156 8.094 -30.031 1 61.5 391 GLY A O 1
ATOM 3181 N N . LYS A 1 392 ? -33.562 9.484 -30.812 1 72.31 392 LYS A N 1
ATOM 3182 C CA . LYS A 1 392 ? -32.375 8.664 -30.906 1 72.31 392 LYS A CA 1
ATOM 3183 C C . LYS A 1 392 ? -32 8.086 -29.547 1 72.31 392 LYS A C 1
ATOM 3185 O O . LYS A 1 392 ? -32 8.797 -28.531 1 72.31 392 LYS A O 1
ATOM 3190 N N . LEU A 1 393 ? -31.859 6.852 -29.469 1 80.12 393 LEU A N 1
ATOM 3191 C CA . LEU A 1 393 ? -31.281 6.137 -28.344 1 80.12 393 LEU A CA 1
ATOM 3192 C C . LEU A 1 393 ? -29.844 6.582 -28.109 1 80.12 393 LEU A C 1
ATOM 3194 O O . LEU A 1 393 ? -29.047 6.695 -29.047 1 80.12 393 LEU A O 1
ATOM 3198 N N . GLY A 1 394 ? -29.469 7.07 -26.891 1 85.56 394 GLY A N 1
ATOM 3199 C CA . GLY A 1 394 ? -28.109 7.461 -26.594 1 85.56 394 GLY A CA 1
ATOM 3200 C C . GLY A 1 394 ? -27.781 7.414 -25.109 1 85.56 394 GLY A C 1
ATOM 3201 O O . GLY A 1 394 ? -28.688 7.242 -24.281 1 85.56 394 GLY A O 1
ATOM 3202 N N . MET A 1 395 ? -26.547 7.547 -24.922 1 87.31 395 MET A N 1
ATOM 3203 C CA . MET A 1 395 ? -26.031 7.523 -23.547 1 87.31 395 MET A CA 1
ATOM 3204 C C . MET A 1 395 ? -26.078 8.914 -22.938 1 87.31 395 MET A C 1
ATOM 3206 O O . MET A 1 395 ? -25.812 9.906 -23.609 1 87.31 395 MET A O 1
ATOM 3210 N N . PHE A 1 396 ? -26.453 9 -21.609 1 86.88 396 PHE A N 1
ATOM 3211 C CA . PHE A 1 396 ? -26.406 10.242 -20.844 1 86.88 396 PHE A CA 1
ATOM 3212 C C . PHE A 1 396 ? -25.969 9.977 -19.406 1 86.88 396 PHE A C 1
ATOM 3214 O O . PHE A 1 396 ? -26.156 8.867 -18.891 1 86.88 396 PHE A O 1
ATOM 3221 N N . PRO A 1 397 ? -25.391 11.008 -18.859 1 85.5 397 PRO A N 1
ATOM 3222 C CA . PRO A 1 397 ? -24.922 10.797 -17.484 1 85.5 397 PRO A CA 1
ATOM 3223 C C . PRO A 1 397 ? -26.062 10.711 -16.484 1 85.5 397 PRO A C 1
ATOM 3225 O O . PRO A 1 397 ? -26.938 11.578 -16.469 1 85.5 397 PRO A O 1
ATOM 3228 N N . ALA A 1 398 ? -26 9.828 -15.68 1 84.94 398 ALA A N 1
ATOM 3229 C CA . ALA A 1 398 ? -27.016 9.555 -14.672 1 84.94 398 ALA A CA 1
ATOM 3230 C C . ALA A 1 398 ? -27.125 10.703 -13.672 1 84.94 398 ALA A C 1
ATOM 3232 O O . ALA A 1 398 ? -28.203 10.969 -13.141 1 84.94 398 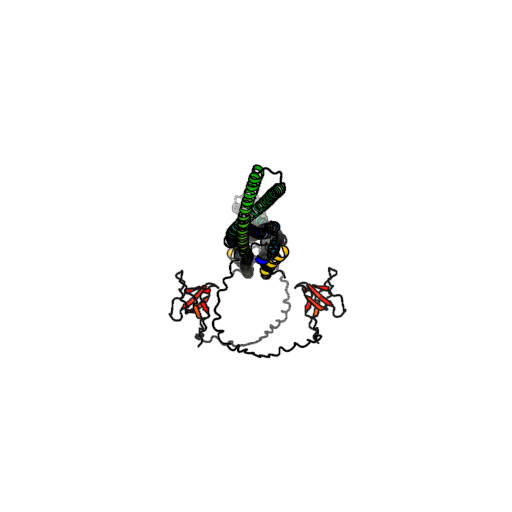ALA A O 1
ATOM 3233 N N . ALA A 1 399 ? -26.094 11.422 -13.453 1 82.44 399 ALA A N 1
ATOM 3234 C CA . ALA A 1 399 ? -26.031 12.5 -12.469 1 82.44 399 ALA A CA 1
ATOM 3235 C C . ALA A 1 399 ? -26.844 13.703 -12.938 1 82.44 399 ALA A C 1
ATOM 3237 O O . ALA A 1 399 ? -27.156 14.594 -12.141 1 82.44 399 ALA A O 1
ATOM 3238 N N . TYR A 1 400 ? -27.219 13.664 -14.148 1 86.25 400 TYR A N 1
ATOM 3239 C CA . TYR A 1 400 ? -27.922 14.812 -14.727 1 86.25 400 TYR A CA 1
ATOM 3240 C C . TYR A 1 400 ? -29.422 14.594 -14.727 1 86.25 400 TYR A C 1
ATOM 3242 O O . TYR A 1 400 ? -30.188 15.461 -15.172 1 86.25 400 TYR A O 1
ATOM 3250 N N . VAL A 1 401 ? -29.828 13.398 -14.195 1 86.44 401 VAL A N 1
ATOM 3251 C CA . VAL A 1 401 ? -31.25 13.094 -14.305 1 86.44 401 VAL A CA 1
ATOM 3252 C C . VAL A 1 401 ? -31.781 12.641 -12.953 1 86.44 401 VAL A C 1
ATOM 3254 O O . VAL A 1 401 ? -31.016 12.203 -12.086 1 86.44 401 VAL A O 1
ATOM 3257 N N . GLU A 1 402 ? -33.062 12.805 -12.695 1 85 402 GLU A N 1
ATOM 3258 C CA . GLU A 1 402 ? -33.781 12.281 -11.531 1 85 402 GLU A CA 1
ATOM 3259 C C . GLU A 1 402 ? -35 11.477 -11.961 1 85 402 GLU A C 1
ATOM 3261 O O . GLU A 1 402 ? -35.562 11.727 -13.023 1 85 402 GLU A O 1
ATOM 3266 N N . PRO A 1 403 ? -35.344 10.547 -11.148 1 82.56 403 PRO A N 1
ATOM 3267 C CA . PRO A 1 403 ? -36.562 9.781 -11.484 1 82.56 403 PRO A CA 1
ATOM 3268 C C . PRO A 1 403 ? -37.781 10.664 -11.641 1 82.56 403 PRO A C 1
ATOM 3270 O O . PRO A 1 403 ? -38 11.586 -10.844 1 82.56 403 PRO A O 1
ATOM 3273 N N . TYR A 1 404 ? -38.375 10.477 -12.727 1 77.38 404 TYR A N 1
ATOM 3274 C CA . TYR A 1 404 ? -39.594 11.219 -13.039 1 77.38 404 TYR A CA 1
ATOM 3275 C C . TYR A 1 404 ? -40.812 10.352 -12.852 1 77.38 404 TYR A C 1
ATOM 3277 O O . TYR A 1 404 ? -40.938 9.297 -13.477 1 77.38 404 TYR A O 1
ATOM 3285 N N . VAL A 1 405 ? -41.594 10.57 -11.859 1 66.62 405 VAL A N 1
ATOM 3286 C CA . VAL A 1 405 ? -42.906 9.914 -11.648 1 66.62 405 VAL A CA 1
ATOM 3287 C C . VAL A 1 405 ? -44.031 10.789 -12.203 1 66.62 405 VAL A C 1
ATOM 3289 O O . VAL A 1 405 ? -44.125 11.961 -11.844 1 66.62 405 VAL A O 1
ATOM 3292 N N . SER A 1 406 ? -44.5 10.406 -13.297 1 55 406 SER A N 1
ATOM 3293 C CA . SER A 1 406 ? -45.656 11.133 -13.82 1 55 406 SER A CA 1
ATOM 3294 C C . SER A 1 406 ? -46.844 11.07 -12.852 1 55 406 SER A C 1
ATOM 3296 O O . SER A 1 406 ? -47.25 9.992 -12.422 1 55 406 SER A O 1
ATOM 3298 N N . HIS A 1 407 ? -47 11.938 -12.031 1 45.28 407 HIS A N 1
ATOM 3299 C CA . HIS A 1 407 ? -48.312 12.023 -11.391 1 45.28 407 HIS A CA 1
ATOM 3300 C C . HIS A 1 407 ? -49.438 12.109 -12.422 1 45.28 407 HIS A C 1
ATOM 3302 O O . HIS A 1 407 ? -49.438 13.023 -13.25 1 45.28 407 HIS A O 1
ATOM 3308 N N . LYS A 1 408 ? -50.062 11.078 -12.703 1 34.44 408 LYS A N 1
ATOM 3309 C CA . LYS A 1 408 ? -51.438 11.273 -13.164 1 34.44 408 LYS A CA 1
ATOM 3310 C C . LYS A 1 408 ? -52.312 11.805 -12.039 1 34.44 408 LYS A C 1
ATOM 3312 O O . LYS A 1 408 ? -52.25 11.328 -10.906 1 34.44 408 LYS A O 1
ATOM 3317 N N . MET B 1 1 ? -17.859 -36.781 -26.891 1 41.72 1 MET B N 1
ATOM 3318 C CA . MET B 1 1 ? -17.156 -35.844 -26.016 1 41.72 1 MET B CA 1
ATOM 3319 C C . MET B 1 1 ? -15.984 -36.531 -25.328 1 41.72 1 MET B C 1
ATOM 3321 O O . MET B 1 1 ? -16.109 -37.656 -24.875 1 41.72 1 MET B O 1
ATOM 3325 N N . ALA B 1 2 ? -14.828 -36.188 -25.609 1 57.38 2 ALA B N 1
ATOM 3326 C CA . ALA B 1 2 ? -13.703 -36.906 -25.047 1 57.38 2 ALA B CA 1
ATOM 3327 C C . ALA B 1 2 ? -13.828 -37.031 -23.531 1 57.38 2 ALA B C 1
ATOM 3329 O O . ALA B 1 2 ? -14.094 -36.062 -22.844 1 57.38 2 ALA B O 1
ATOM 3330 N N . ASN B 1 3 ? -14.047 -38.094 -22.953 1 81.25 3 ASN B N 1
ATOM 3331 C CA . ASN B 1 3 ? -14.148 -38.281 -21.516 1 81.25 3 ASN B CA 1
ATOM 3332 C C . ASN B 1 3 ? -12.867 -37.875 -20.797 1 81.25 3 ASN B C 1
ATOM 3334 O O . ASN B 1 3 ? -11.781 -37.938 -21.375 1 81.25 3 ASN B O 1
ATOM 3338 N N . GLY B 1 4 ? -12.789 -36.844 -20 1 87.94 4 GLY B N 1
ATOM 3339 C CA . GLY B 1 4 ? -11.719 -36.25 -19.219 1 87.94 4 GLY B CA 1
ATOM 3340 C C . GLY B 1 4 ? -10.906 -37.281 -18.453 1 87.94 4 GLY B C 1
ATOM 3341 O O . GLY B 1 4 ? -10.414 -37 -17.359 1 87.94 4 GLY B O 1
ATOM 3342 N N . ILE B 1 5 ? -10.805 -38.531 -19.078 1 95.38 5 ILE B N 1
ATOM 3343 C CA . ILE B 1 5 ? -10.102 -39.625 -18.391 1 95.38 5 ILE B CA 1
ATOM 3344 C C . ILE B 1 5 ? -8.766 -39.906 -19.062 1 95.38 5 ILE B C 1
ATOM 3346 O O . ILE B 1 5 ? -8.734 -40.344 -20.219 1 95.38 5 ILE B O 1
ATOM 3350 N N . PHE B 1 6 ? -7.66 -39.7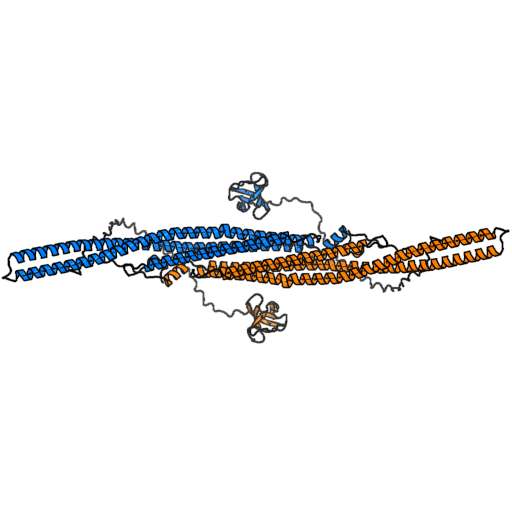5 -18.344 1 98.06 6 PHE B N 1
ATOM 3351 C CA . PHE B 1 6 ? -6.324 -39.906 -18.922 1 98.06 6 PHE B CA 1
ATOM 3352 C C . PHE B 1 6 ? -6.117 -41.312 -19.453 1 98.06 6 PHE B C 1
ATOM 3354 O O . PHE B 1 6 ? -5.629 -41.5 -20.562 1 98.06 6 PHE B O 1
ATOM 3361 N N . CYS B 1 7 ? -6.559 -42.281 -18.656 1 97.12 7 CYS B N 1
ATOM 3362 C CA . CYS B 1 7 ? -6.273 -43.688 -18.953 1 97.12 7 CYS B CA 1
ATOM 3363 C C . CYS B 1 7 ? -6.938 -44.125 -20.25 1 97.12 7 CYS B C 1
ATOM 3365 O O . CYS B 1 7 ? -6.578 -45.156 -20.812 1 97.12 7 CYS B O 1
ATOM 3367 N N . GLN B 1 8 ? -7.746 -43.312 -20.844 1 97 8 GLN B N 1
ATOM 3368 C CA . GLN B 1 8 ? -8.469 -43.688 -22.062 1 97 8 GLN B CA 1
ATOM 3369 C C . GLN B 1 8 ? -7.965 -42.906 -23.266 1 97 8 GLN B C 1
ATOM 3371 O O . GLN B 1 8 ? -8.336 -43.188 -24.406 1 97 8 GLN B O 1
ATOM 3376 N N . ASN B 1 9 ? -7.109 -41.938 -23.016 1 97.62 9 ASN B N 1
ATOM 3377 C CA . ASN B 1 9 ? -6.895 -41 -24.094 1 97.62 9 ASN B CA 1
ATOM 3378 C C . ASN B 1 9 ? -5.41 -40.812 -24.391 1 97.62 9 ASN B C 1
ATOM 3380 O O . ASN B 1 9 ? -5.043 -40.031 -25.297 1 97.62 9 ASN B O 1
ATOM 3384 N N . PHE B 1 10 ? -4.543 -41.531 -23.719 1 97.94 10 PHE B N 1
ATOM 3385 C CA . PHE B 1 10 ? -3.127 -41.219 -23.891 1 97.94 10 PHE B CA 1
ATOM 3386 C C . PHE B 1 10 ? -2.344 -42.5 -24.172 1 97.94 10 PHE B C 1
ATOM 3388 O O . PHE B 1 10 ? -1.322 -42.781 -23.531 1 97.94 10 PHE B O 1
ATOM 3395 N N . TRP B 1 11 ? -2.838 -43.156 -25.188 1 96.81 11 TRP B N 1
ATOM 3396 C CA . TRP B 1 11 ? -2.164 -44.375 -25.688 1 96.81 11 TRP B CA 1
ATOM 3397 C C . TRP B 1 11 ? -1.619 -44.125 -27.094 1 96.81 11 TRP B C 1
ATOM 3399 O O . TRP B 1 11 ? -1.819 -43.062 -27.672 1 96.81 11 TRP B O 1
ATOM 3409 N N . GLY B 1 12 ? -0.896 -45.031 -27.719 1 93.12 12 GLY B N 1
ATOM 3410 C CA . GLY B 1 12 ? -0.387 -45.094 -29.078 1 93.12 12 GLY B CA 1
ATOM 3411 C C . GLY B 1 12 ? -0.419 -46.5 -29.672 1 93.12 12 GLY B C 1
ATOM 3412 O O . GLY B 1 12 ? -0.113 -47.469 -28.984 1 93.12 12 GLY B O 1
ATOM 3413 N N . SER B 1 13 ? -0.712 -46.594 -30.953 1 90.88 13 SER B N 1
ATOM 3414 C CA . SER B 1 13 ? -0.896 -47.875 -31.594 1 90.88 13 SER B CA 1
ATOM 3415 C C . SER B 1 13 ? 0.443 -48.5 -31.969 1 90.88 13 SER B C 1
ATOM 3417 O O . SER B 1 13 ? 0.548 -49.719 -32.094 1 90.88 13 SER B O 1
ATOM 3419 N N . ASP B 1 14 ? 1.449 -47.688 -32.156 1 94.94 14 ASP B N 1
ATOM 3420 C CA . ASP B 1 14 ? 2.775 -48.25 -32.406 1 94.94 14 ASP B CA 1
ATOM 3421 C C . ASP B 1 14 ? 3.27 -49.031 -31.172 1 94.94 14 ASP B C 1
ATOM 3423 O O . ASP B 1 14 ? 3.154 -48.531 -30.047 1 94.94 14 ASP B O 1
ATOM 3427 N N . PHE B 1 15 ? 3.83 -50.156 -31.375 1 96.69 15 PHE B N 1
ATOM 3428 C CA . PHE B 1 15 ? 4.148 -51.094 -30.281 1 96.69 15 PHE B CA 1
ATOM 3429 C C . PHE B 1 15 ? 5.09 -50.438 -29.281 1 96.69 15 PHE B C 1
ATOM 3431 O O . PHE B 1 15 ? 4.938 -50.625 -28.078 1 96.69 15 PHE B O 1
ATOM 3438 N N . CYS B 1 16 ? 6.059 -49.656 -29.734 1 96.12 16 CYS B N 1
ATOM 3439 C CA . CYS B 1 16 ? 7.059 -49.062 -28.844 1 96.12 16 CYS B CA 1
ATOM 3440 C C . CYS B 1 16 ? 6.797 -47.594 -28.625 1 96.12 16 CYS B C 1
ATOM 3442 O O . CYS B 1 16 ? 7.656 -46.875 -28.109 1 96.12 16 CYS B O 1
ATOM 3444 N N . SER B 1 17 ? 5.633 -47.125 -29 1 95.25 17 SER B N 1
ATOM 3445 C CA . SER B 1 17 ? 5.305 -45.719 -28.828 1 95.25 17 SER B CA 1
ATOM 3446 C C . SER B 1 17 ? 5.242 -45.344 -27.344 1 95.25 17 SER B C 1
ATOM 3448 O O . SER B 1 17 ? 4.73 -46.094 -26.531 1 95.25 17 SER B O 1
ATOM 3450 N N . THR B 1 18 ? 5.793 -44.125 -27.047 1 96 18 THR B N 1
ATOM 3451 C CA . THR B 1 18 ? 5.707 -43.562 -25.688 1 96 18 THR B CA 1
ATOM 3452 C C . THR B 1 18 ? 5.031 -42.219 -25.719 1 96 18 THR B C 1
ATOM 3454 O O . THR B 1 18 ? 5.23 -41.406 -24.797 1 96 18 THR B O 1
ATOM 3457 N N . GLN B 1 19 ? 4.328 -41.875 -26.75 1 96.62 19 GLN B N 1
ATOM 3458 C CA . GLN B 1 19 ? 3.77 -40.531 -26.953 1 96.62 19 GLN B CA 1
ATOM 3459 C C . GLN B 1 19 ? 2.863 -40.125 -25.797 1 96.62 19 GLN B C 1
ATOM 3461 O O . GLN B 1 19 ? 2.961 -39 -25.297 1 96.62 19 GLN B O 1
ATOM 3466 N N . GLY B 1 20 ? 1.921 -41.031 -25.344 1 97.62 20 GLY B N 1
ATOM 3467 C CA . GLY B 1 20 ? 1.049 -40.719 -24.219 1 97.62 20 GLY B CA 1
ATOM 3468 C C . GLY B 1 20 ? 1.808 -40.406 -22.953 1 97.62 20 GLY B C 1
ATOM 3469 O O . GLY B 1 20 ? 1.485 -39.438 -22.25 1 97.62 20 GLY B O 1
ATOM 3470 N N . TYR B 1 21 ? 2.793 -41.219 -22.641 1 98 21 TYR B N 1
ATOM 3471 C CA . TYR B 1 21 ? 3.676 -41 -21.5 1 98 21 TYR B CA 1
ATOM 3472 C C . TYR B 1 21 ? 4.328 -39.625 -21.562 1 98 21 TYR B C 1
ATOM 3474 O O . TYR B 1 21 ? 4.312 -38.875 -20.594 1 98 21 TYR B O 1
ATOM 3482 N N . ASP B 1 22 ? 4.902 -39.219 -22.688 1 98.12 22 ASP B N 1
ATOM 3483 C CA . ASP B 1 22 ? 5.641 -37.969 -22.859 1 98.12 22 ASP B CA 1
ATOM 3484 C C . ASP B 1 22 ? 4.73 -36.781 -22.656 1 98.12 22 ASP B C 1
ATOM 3486 O O . ASP B 1 22 ? 5.113 -35.781 -22.016 1 98.12 22 ASP B O 1
ATOM 3490 N N . VAL B 1 23 ? 3.562 -36.844 -23.203 1 98.5 23 VAL B N 1
ATOM 3491 C CA . VAL B 1 23 ? 2.627 -35.719 -23.125 1 98.5 23 VAL B CA 1
ATOM 3492 C C . VAL B 1 23 ? 2.191 -35.5 -21.672 1 98.5 23 VAL B C 1
ATOM 3494 O O . VAL B 1 23 ? 2.117 -34.375 -21.203 1 98.5 23 VAL B O 1
ATOM 3497 N N . LEU B 1 24 ? 1.906 -36.562 -21 1 98.62 24 LEU B N 1
ATOM 3498 C CA . LEU B 1 24 ? 1.455 -36.469 -19.609 1 98.62 24 LEU B CA 1
ATOM 3499 C C . LEU B 1 24 ? 2.572 -35.938 -18.719 1 98.62 24 LEU B C 1
ATOM 3501 O O . LEU B 1 24 ? 2.332 -35.094 -17.828 1 98.62 24 LEU B O 1
ATOM 3505 N N . VAL B 1 25 ? 3.74 -36.406 -18.891 1 98.5 25 VAL B N 1
ATOM 3506 C CA . VAL B 1 25 ? 4.887 -35.938 -18.109 1 98.5 25 VAL B CA 1
ATOM 3507 C C . VAL B 1 25 ? 5.078 -34.438 -18.344 1 98.5 25 VAL B C 1
ATOM 3509 O O . VAL B 1 25 ? 5.305 -33.688 -17.391 1 98.5 25 VAL B O 1
ATOM 3512 N N . LYS B 1 26 ? 5.004 -34.062 -19.562 1 98.25 26 LYS B N 1
ATOM 3513 C CA . LYS B 1 26 ? 5.152 -32.625 -19.906 1 98.25 26 LYS B CA 1
ATOM 3514 C C . LYS B 1 26 ? 4.09 -31.797 -19.203 1 98.25 26 LYS B C 1
ATOM 3516 O O . LYS B 1 26 ? 4.391 -30.719 -18.672 1 98.25 26 LYS B O 1
ATOM 3521 N N . ARG B 1 27 ? 2.885 -32.25 -19.141 1 98.25 27 ARG B N 1
ATOM 3522 C CA . ARG B 1 27 ? 1.8 -31.5 -18.516 1 98.25 27 ARG B CA 1
ATOM 3523 C C . ARG B 1 27 ? 2.076 -31.297 -17.016 1 98.25 27 ARG B C 1
ATOM 3525 O O . ARG B 1 27 ? 1.893 -30.203 -16.5 1 98.25 27 ARG B O 1
ATOM 3532 N N . LEU B 1 28 ? 2.441 -32.312 -16.344 1 98.44 28 LEU B N 1
ATOM 3533 C CA . LEU B 1 28 ? 2.701 -32.219 -14.914 1 98.44 28 LEU B CA 1
ATOM 3534 C C . LEU B 1 28 ? 3.893 -31.297 -14.648 1 98.44 28 LEU B C 1
ATOM 3536 O O . LEU B 1 28 ? 3.92 -30.578 -13.641 1 98.44 28 LEU B O 1
ATOM 3540 N N . LYS B 1 29 ? 4.855 -31.312 -15.594 1 97.88 29 LYS B N 1
ATOM 3541 C CA . LYS B 1 29 ? 5.988 -30.391 -15.453 1 97.88 29 LYS B CA 1
ATOM 3542 C C . LYS B 1 29 ? 5.559 -28.953 -15.68 1 97.88 29 LYS B C 1
ATOM 3544 O O . LYS B 1 29 ? 6.047 -28.047 -15.016 1 97.88 29 LYS B O 1
ATOM 3549 N N . GLU B 1 30 ? 4.719 -28.75 -16.625 1 97.62 30 GLU B N 1
ATOM 3550 C CA . GLU B 1 30 ? 4.133 -27.438 -16.812 1 97.62 30 GLU B CA 1
ATOM 3551 C C . GLU B 1 30 ? 3.365 -26.984 -15.578 1 97.62 30 GLU B C 1
ATOM 3553 O O . GLU B 1 30 ? 3.447 -25.812 -15.188 1 97.62 30 GLU B O 1
ATOM 3558 N N . GLY B 1 31 ? 2.568 -27.953 -15.023 1 97.88 31 GLY B N 1
ATOM 3559 C CA . GLY B 1 31 ? 1.879 -27.641 -13.781 1 97.88 31 GLY B CA 1
ATOM 3560 C C . GLY B 1 31 ? 2.82 -27.25 -12.656 1 97.88 31 GLY B C 1
ATOM 3561 O O . GLY B 1 31 ? 2.541 -26.297 -11.914 1 97.88 31 GLY B O 1
ATOM 3562 N N . LYS B 1 32 ? 3.875 -27.938 -12.531 1 97.88 32 LYS B N 1
ATOM 3563 C CA . LYS B 1 32 ? 4.895 -27.609 -11.539 1 97.88 32 LYS B CA 1
ATOM 3564 C C . LYS B 1 32 ? 5.434 -26.203 -11.766 1 97.88 32 LYS B C 1
ATOM 3566 O O . LYS B 1 32 ? 5.637 -25.438 -10.812 1 97.88 32 LYS B O 1
ATOM 3571 N N . GLN B 1 33 ? 5.668 -25.859 -13 1 97.56 33 GLN B N 1
ATOM 3572 C CA . GLN B 1 33 ? 6.184 -24.531 -13.328 1 97.56 33 GLN B CA 1
ATOM 3573 C C . GLN B 1 33 ? 5.211 -23.438 -12.891 1 97.56 33 GLN B C 1
ATOM 3575 O O . GLN B 1 33 ? 5.629 -22.375 -12.445 1 97.56 33 GLN B O 1
ATOM 3580 N N . VAL B 1 34 ? 3.938 -23.719 -13.031 1 97.81 34 VAL B N 1
ATOM 3581 C CA . VAL B 1 34 ? 2.932 -22.75 -12.594 1 97.81 34 VAL B CA 1
ATOM 3582 C C . VAL B 1 34 ? 3.061 -22.531 -11.086 1 97.81 34 VAL B C 1
ATOM 3584 O O . VAL B 1 34 ? 2.949 -21.406 -10.609 1 97.81 34 VAL B O 1
ATOM 3587 N N . LEU B 1 35 ? 3.252 -23.578 -10.336 1 97.94 35 LEU B N 1
ATOM 3588 C CA . LEU B 1 35 ? 3.447 -23.438 -8.898 1 97.94 35 LEU B CA 1
ATOM 3589 C C . LEU B 1 35 ? 4.699 -22.625 -8.586 1 97.94 35 LEU B C 1
ATOM 3591 O O . LEU B 1 35 ? 4.699 -21.812 -7.664 1 97.94 35 LEU B O 1
ATOM 3595 N N . VAL B 1 36 ? 5.719 -22.781 -9.375 1 97.75 36 VAL B N 1
ATOM 3596 C CA . VAL B 1 36 ? 6.953 -22.031 -9.195 1 97.75 36 VAL B CA 1
ATOM 3597 C C . VAL B 1 36 ? 6.691 -20.547 -9.469 1 97.75 36 VAL B C 1
ATOM 3599 O O . VAL B 1 36 ? 7.145 -19.672 -8.719 1 97.75 36 VAL B O 1
ATOM 3602 N N . ASP B 1 37 ? 6.008 -20.281 -10.492 1 97.62 37 ASP B N 1
ATOM 3603 C CA . ASP B 1 37 ? 5.656 -18.906 -10.836 1 97.62 37 ASP B CA 1
ATOM 3604 C C . ASP B 1 37 ? 4.84 -18.25 -9.719 1 97.62 37 ASP B C 1
ATOM 3606 O O . ASP B 1 37 ? 5.066 -17.094 -9.375 1 97.62 37 ASP B O 1
ATOM 3610 N N . TYR B 1 38 ? 3.883 -18.969 -9.25 1 98 38 TYR B N 1
ATOM 3611 C CA . TYR B 1 38 ? 3.057 -18.438 -8.164 1 98 38 TYR B CA 1
ATOM 3612 C C . TYR B 1 38 ? 3.889 -18.219 -6.91 1 98 38 TYR B C 1
ATOM 3614 O O . TYR B 1 38 ? 3.693 -17.219 -6.203 1 98 38 TYR B O 1
ATOM 3622 N N . GLU B 1 39 ? 4.789 -19.141 -6.621 1 97.94 39 GLU B N 1
ATOM 3623 C CA . GLU B 1 39 ? 5.715 -18.969 -5.508 1 97.94 39 GLU B CA 1
ATOM 3624 C C . GLU B 1 39 ? 6.516 -17.672 -5.648 1 97.94 39 GLU B C 1
ATOM 3626 O O . GLU B 1 39 ? 6.648 -16.906 -4.688 1 97.94 39 GLU B O 1
ATOM 3631 N N . GLU B 1 40 ? 7.043 -17.469 -6.766 1 97.88 40 GLU B N 1
ATOM 3632 C CA . GLU B 1 40 ? 7.844 -16.266 -7.023 1 97.88 40 GLU B CA 1
ATOM 3633 C C . GLU B 1 40 ? 7.008 -15 -6.871 1 97.88 40 GLU B C 1
ATOM 3635 O O . GLU B 1 40 ? 7.48 -14.008 -6.316 1 97.88 40 GLU B O 1
ATOM 3640 N N . TYR B 1 41 ? 5.832 -15.086 -7.367 1 98.38 41 TYR B N 1
ATOM 3641 C CA . TYR B 1 41 ? 4.895 -13.977 -7.211 1 98.38 41 TYR B CA 1
ATOM 3642 C C . TYR B 1 41 ? 4.676 -13.648 -5.738 1 98.38 41 TYR B C 1
ATOM 3644 O O . TYR B 1 41 ? 4.754 -12.492 -5.336 1 98.38 41 TYR B O 1
ATOM 3652 N N . LEU B 1 42 ? 4.398 -14.648 -4.988 1 98.62 42 LEU B N 1
ATOM 3653 C CA . LEU B 1 42 ? 4.117 -14.469 -3.568 1 98.62 42 LEU B CA 1
ATOM 3654 C C . LEU B 1 42 ? 5.336 -13.922 -2.836 1 98.62 42 LEU B C 1
ATOM 3656 O O . LEU B 1 42 ? 5.203 -13.07 -1.95 1 98.62 42 LEU B O 1
ATOM 3660 N N . GLU B 1 43 ? 6.469 -14.453 -3.182 1 98.44 43 GLU B N 1
ATOM 3661 C CA . GLU B 1 43 ? 7.703 -13.992 -2.553 1 98.44 43 GLU B CA 1
ATOM 3662 C C . GLU B 1 43 ? 7.926 -12.5 -2.793 1 98.44 43 GLU B C 1
ATOM 3664 O O . GLU B 1 43 ? 8.219 -11.758 -1.856 1 98.44 43 GLU B O 1
ATOM 3669 N N . LYS B 1 44 ? 7.836 -12.07 -4.004 1 98.69 44 LYS B N 1
ATOM 3670 C CA . LYS B 1 44 ? 8.031 -10.664 -4.355 1 98.69 44 LYS B CA 1
ATOM 3671 C C . LYS B 1 44 ? 6.93 -9.789 -3.762 1 98.69 44 LYS B C 1
ATOM 3673 O O . LYS B 1 44 ? 7.199 -8.688 -3.279 1 98.69 44 LYS B O 1
ATOM 3678 N N . ARG B 1 45 ? 5.719 -10.32 -3.789 1 98.75 45 ARG B N 1
ATOM 3679 C CA . ARG B 1 45 ? 4.594 -9.594 -3.207 1 98.75 45 ARG B CA 1
ATOM 3680 C C . ARG B 1 45 ? 4.812 -9.352 -1.717 1 98.75 45 ARG B C 1
ATOM 3682 O O . ARG B 1 45 ? 4.566 -8.25 -1.22 1 98.75 45 ARG B O 1
ATOM 3689 N N . ALA B 1 46 ? 5.223 -10.375 -1.015 1 98.81 46 ALA B N 1
ATOM 3690 C CA . ALA B 1 46 ? 5.5 -10.258 0.416 1 98.81 46 ALA B CA 1
ATOM 3691 C C . ALA B 1 46 ? 6.629 -9.266 0.677 1 98.81 46 ALA B C 1
ATOM 3693 O O . ALA B 1 46 ? 6.559 -8.477 1.621 1 98.81 46 ALA B O 1
ATOM 3694 N N . LYS B 1 47 ? 7.629 -9.289 -0.151 1 98.81 47 LYS B N 1
ATOM 3695 C CA . LYS B 1 47 ? 8.766 -8.391 0.001 1 98.81 47 LYS B CA 1
ATOM 3696 C C . LYS B 1 47 ? 8.352 -6.938 -0.215 1 98.81 47 LYS B C 1
ATOM 3698 O O . LYS B 1 47 ? 8.758 -6.051 0.537 1 98.81 47 LYS B O 1
ATOM 3703 N N . ILE B 1 48 ? 7.578 -6.68 -1.22 1 98.88 48 ILE B N 1
ATOM 3704 C CA . ILE B 1 48 ? 7.082 -5.34 -1.521 1 98.88 48 ILE B CA 1
ATOM 3705 C C . ILE B 1 48 ? 6.238 -4.828 -0.354 1 98.88 48 ILE B C 1
ATOM 3707 O O . ILE B 1 48 ? 6.367 -3.67 0.052 1 98.88 48 ILE B O 1
ATOM 3711 N N . GLU B 1 49 ? 5.414 -5.719 0.184 1 98.81 49 GLU B N 1
ATOM 3712 C CA . GLU B 1 49 ? 4.566 -5.355 1.315 1 98.81 49 GLU B CA 1
ATOM 3713 C C . GLU B 1 49 ? 5.406 -5.004 2.541 1 98.81 49 GLU B C 1
ATOM 3715 O O . GLU B 1 49 ? 5.098 -4.047 3.256 1 98.81 49 GLU B O 1
ATOM 3720 N N . LYS B 1 50 ? 6.402 -5.766 2.785 1 98.81 50 LYS B N 1
ATOM 3721 C CA . LYS B 1 50 ? 7.289 -5.512 3.916 1 98.81 50 LYS B CA 1
ATOM 3722 C C . LYS B 1 50 ? 7.965 -4.148 3.791 1 98.81 50 LYS B C 1
ATOM 3724 O O . LYS B 1 50 ? 8.023 -3.387 4.758 1 98.81 50 LYS B O 1
ATOM 3729 N N . GLN B 1 51 ? 8.461 -3.875 2.635 1 98.81 51 GLN B N 1
ATOM 3730 C CA . GLN B 1 51 ? 9.125 -2.598 2.4 1 98.81 51 GLN B CA 1
ATOM 3731 C C . GLN B 1 51 ? 8.156 -1.433 2.592 1 98.81 51 GLN B C 1
ATOM 3733 O O . GLN B 1 51 ? 8.508 -0.427 3.215 1 98.81 51 GLN B O 1
ATOM 3738 N N . TYR B 1 52 ? 7 -1.521 2.072 1 98.81 52 TYR B N 1
ATOM 3739 C CA . TYR B 1 52 ? 5.953 -0.521 2.242 1 98.81 52 TYR B CA 1
ATOM 3740 C C . TYR B 1 52 ? 5.645 -0.299 3.717 1 98.81 52 TYR B C 1
ATOM 3742 O O . TYR B 1 52 ? 5.582 0.842 4.18 1 98.81 52 TYR B O 1
ATOM 3750 N N . ALA B 1 53 ? 5.48 -1.411 4.418 1 98.81 53 ALA B N 1
ATOM 3751 C CA . ALA B 1 53 ? 5.156 -1.377 5.84 1 98.81 53 ALA B CA 1
ATOM 3752 C C . ALA B 1 53 ? 6.234 -0.644 6.629 1 98.81 53 ALA B C 1
ATOM 3754 O O . ALA B 1 53 ? 5.93 0.224 7.453 1 98.81 53 ALA B O 1
ATOM 3755 N N . GLU B 1 54 ? 7.434 -0.957 6.363 1 98.81 54 GLU B N 1
ATOM 3756 C CA . GLU B 1 54 ? 8.555 -0.361 7.082 1 98.81 54 GLU B CA 1
ATOM 3757 C C . GLU B 1 54 ? 8.633 1.143 6.832 1 98.81 54 GLU B C 1
ATOM 3759 O O . GLU B 1 54 ? 8.883 1.92 7.758 1 98.81 54 GLU B O 1
ATOM 3764 N N . GLU B 1 55 ? 8.461 1.555 5.605 1 98.81 55 GLU B N 1
ATOM 3765 C CA . GLU B 1 55 ? 8.516 2.973 5.262 1 98.81 55 GLU B CA 1
ATOM 3766 C C . GLU B 1 55 ? 7.359 3.74 5.895 1 98.81 55 GLU B C 1
ATOM 3768 O O . GLU B 1 55 ? 7.531 4.875 6.344 1 98.81 55 GLU B O 1
ATOM 3773 N N . ILE B 1 56 ? 6.195 3.145 5.941 1 98.81 56 ILE B N 1
ATOM 3774 C CA . ILE B 1 56 ? 5.016 3.777 6.527 1 98.81 56 ILE B CA 1
ATOM 3775 C C . ILE B 1 56 ? 5.215 3.939 8.031 1 98.81 56 ILE B C 1
ATOM 3777 O O . ILE B 1 56 ? 4.891 4.984 8.602 1 98.81 56 ILE B O 1
ATOM 3781 N N . VAL B 1 57 ? 5.754 2.906 8.695 1 98.69 57 VAL B N 1
ATOM 3782 C CA . VAL B 1 57 ? 6.016 2.977 10.125 1 98.69 57 VAL B CA 1
ATOM 3783 C C . VAL B 1 57 ? 7.059 4.059 10.414 1 98.69 57 VAL B C 1
ATOM 3785 O O . VAL B 1 57 ? 6.906 4.844 11.344 1 98.69 57 VAL B O 1
ATOM 3788 N N . LYS B 1 58 ? 8.086 4.098 9.602 1 98.69 58 LYS B N 1
ATOM 3789 C CA . LYS B 1 58 ? 9.133 5.109 9.742 1 98.69 58 LYS B CA 1
ATOM 3790 C C . LYS B 1 58 ? 8.555 6.516 9.578 1 98.69 58 LYS B C 1
ATOM 3792 O O . LYS B 1 58 ? 8.93 7.434 10.312 1 98.69 58 LYS B O 1
ATOM 3797 N N . LEU B 1 59 ? 7.699 6.695 8.625 1 98.56 59 LEU B N 1
ATOM 3798 C CA . LEU B 1 59 ? 7.027 7.973 8.398 1 98.56 59 LEU B CA 1
ATOM 3799 C C . LEU B 1 59 ? 6.27 8.414 9.648 1 98.56 59 LEU B C 1
ATOM 3801 O O . LEU B 1 59 ? 6.395 9.562 10.078 1 98.56 59 LEU B O 1
ATOM 3805 N N . ALA B 1 60 ? 5.441 7.516 10.219 1 97.75 60 ALA B N 1
ATOM 3806 C CA . ALA B 1 60 ? 4.641 7.816 11.406 1 97.75 60 ALA B CA 1
ATOM 3807 C C . ALA B 1 60 ? 5.527 8.242 12.57 1 97.75 60 ALA B C 1
ATOM 3809 O O . ALA B 1 60 ? 5.23 9.219 13.266 1 97.75 60 ALA B O 1
ATOM 3810 N N . LYS B 1 61 ? 6.676 7.609 12.781 1 96.38 61 LYS B N 1
ATOM 3811 C CA . LYS B 1 61 ? 7.562 7.844 13.914 1 96.38 61 LYS B CA 1
ATOM 3812 C C . LYS B 1 61 ? 8.336 9.148 13.75 1 96.38 61 LYS B C 1
ATOM 3814 O O . LYS B 1 61 ? 8.664 9.812 14.742 1 96.38 61 LYS B O 1
ATOM 3819 N N . ASN B 1 62 ? 8.602 9.562 12.531 1 95.94 62 ASN B N 1
ATOM 3820 C CA . ASN B 1 62 ? 9.438 10.727 12.273 1 95.94 62 ASN B CA 1
ATOM 3821 C C . ASN B 1 62 ? 8.609 11.992 12.094 1 95.94 62 ASN B C 1
ATOM 3823 O O . ASN B 1 62 ? 9.156 13.078 11.906 1 95.94 62 ASN B O 1
ATOM 3827 N N . THR B 1 63 ? 7.324 11.836 12.133 1 92.38 63 THR B N 1
ATOM 3828 C CA . THR B 1 63 ? 6.449 12.992 11.984 1 92.38 63 THR B CA 1
ATOM 3829 C C . THR B 1 63 ? 6.254 13.703 13.32 1 92.38 63 THR B C 1
ATOM 3831 O O . THR B 1 63 ? 5.836 13.086 14.297 1 92.38 63 THR B O 1
ATOM 3834 N N . SER B 1 64 ? 6.609 15 13.305 1 87.75 64 SER B N 1
ATOM 3835 C CA . SER B 1 64 ? 6.512 15.789 14.523 1 87.75 64 SER B CA 1
ATOM 3836 C C . SER B 1 64 ? 5.066 16.172 14.82 1 87.75 64 SER B C 1
ATOM 3838 O O . SER B 1 64 ? 4.285 16.406 13.898 1 87.75 64 SER B O 1
ATOM 3840 N N . GLY B 1 65 ? 4.613 16.188 16.125 1 82.25 65 GLY B N 1
ATOM 3841 C CA . GLY B 1 65 ? 3.291 16.625 16.547 1 82.25 65 GLY B CA 1
ATOM 3842 C C . GLY B 1 65 ? 3.322 17.562 17.734 1 82.25 65 GLY B C 1
ATOM 3843 O O . GLY B 1 65 ? 2.344 17.656 18.484 1 82.25 65 GLY B O 1
ATOM 3844 N N . LYS B 1 66 ? 4.328 18.453 17.906 1 88.69 66 LYS B N 1
ATOM 3845 C CA . LYS B 1 66 ? 4.508 19.094 19.203 1 88.69 66 LYS B CA 1
ATOM 3846 C C . LYS B 1 66 ? 3.906 20.5 19.203 1 88.69 66 LYS B C 1
ATOM 3848 O O . LYS B 1 66 ? 3.568 21.031 20.266 1 88.69 66 LYS B O 1
ATOM 3853 N N . ASP B 1 67 ? 3.617 21.078 18.094 1 91.56 67 ASP B N 1
ATOM 3854 C CA . ASP B 1 67 ? 3.32 22.516 18.062 1 91.56 67 ASP B CA 1
ATOM 3855 C C . ASP B 1 67 ? 1.814 22.766 18.078 1 91.56 67 ASP B C 1
ATOM 3857 O O . ASP B 1 67 ? 1.371 23.906 18.078 1 91.56 67 ASP B O 1
ATOM 3861 N N . GLU B 1 68 ? 1.017 21.719 18.078 1 95 68 GLU B N 1
ATOM 3862 C CA . GLU B 1 68 ? -0.432 21.906 18.047 1 95 68 GLU B CA 1
ATOM 3863 C C . GLU B 1 68 ? -1.034 21.734 19.438 1 95 68 GLU B C 1
ATOM 3865 O O . GLU B 1 68 ? -0.378 21.219 20.344 1 95 68 GLU B O 1
ATOM 3870 N N . LEU B 1 69 ? -2.242 22.234 19.609 1 95.31 69 LEU B N 1
ATOM 3871 C CA . LEU B 1 69 ? -2.912 22.203 20.906 1 95.31 69 LEU B CA 1
ATOM 3872 C C . LEU B 1 69 ? -4.316 21.625 20.766 1 95.31 69 LEU B C 1
ATOM 3874 O O . LEU B 1 69 ? -4.871 21.562 19.672 1 95.31 69 LEU B O 1
ATOM 3878 N N . GLY B 1 70 ? -4.797 21.125 21.906 1 97.06 70 GLY B N 1
ATOM 3879 C CA . GLY B 1 70 ? -6.215 20.844 22.078 1 97.06 70 GLY B CA 1
ATOM 3880 C C . GLY B 1 70 ? -6.691 19.688 21.219 1 97.06 70 GLY B C 1
ATOM 3881 O O . GLY B 1 70 ? -6 18.672 21.078 1 97.06 70 GLY B O 1
ATOM 3882 N N . THR B 1 71 ? -7.93 19.797 20.719 1 98.44 71 THR B N 1
ATOM 3883 C CA . THR B 1 71 ? -8.57 18.734 19.953 1 98.44 71 THR B CA 1
ATOM 3884 C C . THR B 1 71 ? -7.898 18.562 18.594 1 98.44 71 THR B C 1
ATOM 3886 O O . THR B 1 71 ? -7.84 17.453 18.062 1 98.44 71 THR B O 1
ATOM 3889 N N . MET B 1 72 ? -7.402 19.656 18.031 1 98.38 72 MET B N 1
ATOM 3890 C CA . MET B 1 72 ? -6.672 19.547 16.766 1 98.38 72 MET B CA 1
ATOM 3891 C C . MET B 1 72 ? -5.395 18.719 16.953 1 98.38 72 MET B C 1
ATOM 3893 O O . MET B 1 72 ? -5.027 17.938 16.078 1 98.38 72 MET B O 1
ATOM 3897 N N . LYS B 1 73 ? -4.734 18.953 18.047 1 98.12 73 LYS B N 1
ATOM 3898 C CA . LYS B 1 73 ? -3.566 18.125 18.344 1 98.12 73 LYS B CA 1
ATOM 3899 C C . LYS B 1 73 ? -3.934 16.656 18.406 1 98.12 73 LYS B C 1
ATOM 3901 O O . LYS B 1 73 ? -3.197 15.805 17.891 1 98.12 73 LYS B O 1
ATOM 3906 N N . LYS B 1 74 ? -5.016 16.328 19.031 1 97.88 74 LYS B N 1
ATOM 3907 C CA . LYS B 1 74 ? -5.48 14.953 19.125 1 97.88 74 LYS B CA 1
ATOM 3908 C C . LYS B 1 74 ? -5.734 14.359 17.75 1 97.88 74 LYS B C 1
ATOM 3910 O O . LYS B 1 74 ? -5.434 13.188 17.5 1 97.88 74 LYS B O 1
ATOM 3915 N N . CYS B 1 75 ? -6.348 15.148 16.891 1 98.19 75 CYS B N 1
ATOM 3916 C CA . CYS B 1 75 ? -6.598 14.703 15.523 1 98.19 75 CYS B CA 1
ATOM 3917 C C . CYS B 1 75 ? -5.293 14.375 14.812 1 98.19 75 CYS B C 1
ATOM 3919 O O . CYS B 1 75 ? -5.172 13.32 14.18 1 98.19 75 CYS B O 1
ATOM 3921 N N . TRP B 1 76 ? -4.348 15.25 14.945 1 98 76 TRP B N 1
ATOM 3922 C CA . TRP B 1 76 ? -3.049 15.055 14.305 1 98 76 TRP B CA 1
ATOM 3923 C C . TRP B 1 76 ? -2.336 13.836 14.883 1 98 76 TRP B C 1
ATOM 3925 O O . TRP B 1 76 ? -1.75 13.047 14.141 1 98 76 TRP B O 1
ATOM 3935 N N . ASP B 1 77 ? -2.404 13.688 16.141 1 97.62 77 ASP B N 1
ATOM 3936 C CA . ASP B 1 77 ? -1.819 12.523 16.797 1 97.62 77 ASP B CA 1
ATOM 3937 C C . ASP B 1 77 ? -2.484 11.234 16.328 1 97.62 77 ASP B C 1
ATOM 3939 O O . ASP B 1 77 ? -1.815 10.211 16.156 1 97.62 77 ASP B O 1
ATOM 3943 N N . GLN B 1 78 ? -3.775 11.336 16.172 1 98.06 78 GLN B N 1
ATOM 3944 C CA . GLN B 1 78 ? -4.516 10.164 15.719 1 98.06 78 GLN B CA 1
ATOM 3945 C C . GLN B 1 78 ? -4.086 9.75 14.312 1 98.06 78 GLN B C 1
ATOM 3947 O O . GLN B 1 78 ? -3.951 8.555 14.023 1 98.06 78 GLN B O 1
ATOM 3952 N N . ILE B 1 79 ? -3.902 10.656 13.422 1 98.44 79 ILE B N 1
ATOM 3953 C CA . ILE B 1 79 ? -3.449 10.359 12.07 1 98.44 79 ILE B CA 1
ATOM 3954 C C . ILE B 1 79 ? -2.088 9.672 12.117 1 98.44 79 ILE B C 1
ATOM 3956 O O . ILE B 1 79 ? -1.866 8.664 11.438 1 98.44 79 ILE B O 1
ATOM 3960 N N . ARG B 1 80 ? -1.203 10.172 12.914 1 97.81 80 ARG B N 1
ATOM 3961 C CA . ARG B 1 80 ? 0.123 9.57 13.055 1 97.81 80 ARG B CA 1
ATOM 3962 C C . ARG B 1 80 ? 0.031 8.148 13.594 1 97.81 80 ARG B C 1
ATOM 3964 O O . ARG B 1 80 ? 0.677 7.238 13.07 1 97.81 80 ARG B O 1
ATOM 3971 N N . ALA B 1 81 ? -0.814 7.996 14.617 1 98.12 81 ALA B N 1
ATOM 3972 C CA . ALA B 1 81 ? -0.971 6.68 15.234 1 98.12 81 ALA B CA 1
ATOM 3973 C C . ALA B 1 81 ? -1.558 5.676 14.25 1 98.12 81 ALA B C 1
ATOM 3975 O O . ALA B 1 81 ? -1.095 4.535 14.164 1 98.12 81 ALA B O 1
ATOM 3976 N N . GLU B 1 82 ? -2.568 6.129 13.547 1 98.62 82 GLU B N 1
ATOM 3977 C CA . GLU B 1 82 ? -3.221 5.23 12.602 1 98.62 82 GLU B CA 1
ATOM 3978 C C . GLU B 1 82 ? -2.318 4.941 11.406 1 98.62 82 GLU B C 1
ATOM 3980 O O . GLU B 1 82 ? -2.393 3.861 10.812 1 98.62 82 GLU B O 1
ATOM 3985 N N . THR B 1 83 ? -1.494 5.875 11 1 98.62 83 THR B N 1
ATOM 3986 C CA . THR B 1 83 ? -0.492 5.602 9.977 1 98.62 83 THR B CA 1
ATOM 3987 C C . THR B 1 83 ? 0.433 4.469 10.406 1 98.62 83 THR B C 1
ATOM 3989 O O . THR B 1 83 ? 0.733 3.568 9.625 1 98.62 83 THR B O 1
ATOM 3992 N N . GLU B 1 84 ? 0.885 4.516 11.633 1 98.56 84 GLU B N 1
ATOM 3993 C CA . GLU B 1 84 ? 1.709 3.432 12.164 1 98.56 84 GLU B CA 1
ATOM 3994 C C . GLU B 1 84 ? 0.956 2.104 12.141 1 98.56 84 GLU B C 1
ATOM 3996 O O . GLU B 1 84 ? 1.533 1.063 11.82 1 98.56 84 GLU B O 1
ATOM 4001 N N . THR B 1 85 ? -0.301 2.139 12.5 1 98.75 85 THR B N 1
ATOM 4002 C CA . THR B 1 85 ? -1.145 0.949 12.469 1 98.75 85 THR B CA 1
ATOM 4003 C C . THR B 1 85 ? -1.224 0.375 11.055 1 98.75 85 THR B C 1
ATOM 4005 O O . THR B 1 85 ? -1.137 -0.841 10.875 1 98.75 85 THR B O 1
ATOM 4008 N N . THR B 1 86 ? -1.431 1.271 10.078 1 98.69 86 THR B N 1
ATOM 4009 C CA . THR B 1 86 ? -1.44 0.834 8.688 1 98.69 86 THR B CA 1
ATOM 4010 C C . THR B 1 86 ? -0.155 0.086 8.344 1 98.69 86 THR B C 1
ATOM 4012 O O . THR B 1 86 ? -0.196 -0.975 7.719 1 98.69 86 THR B O 1
ATOM 4015 N N . GLY B 1 87 ? 0.992 0.644 8.734 1 98.75 87 GLY B N 1
ATOM 4016 C CA . GLY B 1 87 ? 2.254 -0.042 8.5 1 98.75 87 GLY B CA 1
ATOM 4017 C C . GLY B 1 87 ? 2.309 -1.418 9.141 1 98.75 87 GLY B C 1
ATOM 4018 O O . GLY B 1 87 ? 2.785 -2.373 8.523 1 98.75 87 GLY B O 1
ATOM 4019 N N . ARG B 1 88 ? 1.808 -1.591 10.32 1 98.62 88 ARG B N 1
ATOM 4020 C CA . ARG B 1 88 ? 1.817 -2.865 11.031 1 98.62 88 ARG B CA 1
ATOM 4021 C C . ARG B 1 88 ? 0.924 -3.887 10.336 1 98.62 88 ARG B C 1
ATOM 4023 O O . ARG B 1 88 ? 1.247 -5.074 10.297 1 98.62 88 ARG B O 1
ATOM 4030 N N . LEU B 1 89 ? -0.205 -3.424 9.875 1 98.75 89 LEU B N 1
ATOM 4031 C CA . LEU B 1 89 ? -1.117 -4.305 9.156 1 98.75 89 LEU B CA 1
ATOM 4032 C C . LEU B 1 89 ? -0.453 -4.867 7.906 1 98.75 89 LEU B C 1
ATOM 4034 O O . LEU B 1 89 ? -0.587 -6.059 7.609 1 98.75 89 LEU B O 1
ATOM 4038 N N . HIS B 1 90 ? 0.231 -4.082 7.172 1 98.81 90 HIS B N 1
ATOM 4039 C CA . HIS B 1 90 ? 0.908 -4.527 5.961 1 98.81 90 HIS B CA 1
ATOM 4040 C C . HIS B 1 90 ? 2.098 -5.422 6.293 1 98.81 90 HIS B C 1
ATOM 4042 O O . HIS B 1 90 ? 2.42 -6.34 5.535 1 98.81 90 HIS B O 1
ATOM 4048 N N . MET B 1 91 ? 2.725 -5.121 7.434 1 98.81 91 MET B N 1
ATOM 4049 C CA . MET B 1 91 ? 3.766 -6.031 7.902 1 98.81 91 MET B CA 1
ATOM 4050 C C . MET B 1 91 ? 3.189 -7.414 8.188 1 98.81 91 MET B C 1
ATOM 4052 O O . MET B 1 91 ? 3.793 -8.43 7.836 1 98.81 91 MET B O 1
ATOM 4056 N N . GLN B 1 92 ? 2.078 -7.426 8.82 1 98.75 92 GLN B N 1
ATOM 4057 C CA . GLN B 1 92 ? 1.407 -8.688 9.117 1 98.75 92 GLN B CA 1
ATOM 4058 C C . GLN B 1 92 ? 1.021 -9.422 7.836 1 98.75 92 GLN B C 1
ATOM 4060 O O . GLN B 1 92 ? 1.145 -10.641 7.754 1 98.75 92 GLN B O 1
ATOM 4065 N N . LEU B 1 93 ? 0.518 -8.695 6.887 1 98.81 93 LEU B N 1
ATOM 4066 C CA . LEU B 1 93 ? 0.191 -9.305 5.602 1 98.81 93 LEU B CA 1
ATOM 4067 C C . LEU B 1 93 ? 1.42 -9.961 4.98 1 98.81 93 LEU B C 1
ATOM 4069 O O . LEU B 1 93 ? 1.345 -11.086 4.492 1 98.81 93 LEU B O 1
ATOM 4073 N N . SER B 1 94 ? 2.52 -9.219 4.961 1 98.81 94 SER B N 1
ATOM 4074 C CA . SER B 1 94 ? 3.764 -9.773 4.434 1 98.81 94 SER B CA 1
ATOM 4075 C C . SER B 1 94 ? 4.117 -11.094 5.109 1 98.81 94 SER B C 1
ATOM 4077 O O . SER B 1 94 ? 4.465 -12.062 4.438 1 98.81 94 SER B O 1
ATOM 4079 N N . LEU B 1 95 ? 3.977 -11.148 6.391 1 98.75 95 LEU B N 1
ATOM 4080 C CA . LEU B 1 95 ? 4.332 -12.336 7.16 1 98.75 95 LEU B CA 1
ATOM 4081 C C . 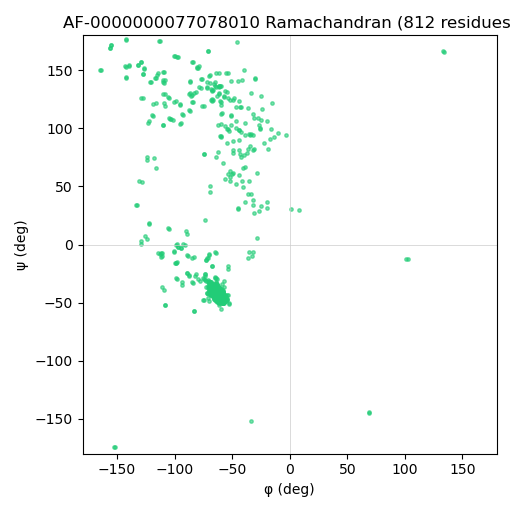LEU B 1 95 ? 3.385 -13.484 6.855 1 98.75 95 LEU B C 1
ATOM 4083 O O . LEU B 1 95 ? 3.82 -14.633 6.695 1 98.75 95 LEU B O 1
ATOM 4087 N N . ARG B 1 96 ? 2.119 -13.211 6.777 1 98.62 96 ARG B N 1
ATOM 4088 C CA . ARG B 1 96 ? 1.136 -14.242 6.477 1 98.62 96 ARG B CA 1
ATOM 4089 C C . ARG B 1 96 ? 1.357 -14.82 5.086 1 98.62 96 ARG B C 1
ATOM 4091 O O . ARG B 1 96 ? 1.247 -16.031 4.883 1 98.62 96 ARG B O 1
ATOM 4098 N N . LEU B 1 97 ? 1.658 -13.969 4.125 1 98.75 97 LEU B N 1
ATOM 4099 C CA . LEU B 1 97 ? 1.932 -14.438 2.771 1 98.75 97 LEU B CA 1
ATOM 4100 C C . LEU B 1 97 ? 3.139 -15.375 2.754 1 98.75 97 LEU B C 1
ATOM 4102 O O . LEU B 1 97 ? 3.123 -16.406 2.072 1 98.75 97 LEU B O 1
ATOM 4106 N N . GLN B 1 98 ? 4.148 -15.07 3.52 1 98.56 98 GLN B N 1
ATOM 4107 C CA . GLN B 1 98 ? 5.379 -15.852 3.553 1 98.56 98 GLN B CA 1
ATOM 4108 C C . GLN B 1 98 ? 5.18 -17.156 4.305 1 98.56 98 GLN B C 1
ATOM 4110 O O . GLN B 1 98 ? 5.527 -18.234 3.803 1 98.56 98 GLN B O 1
ATOM 4115 N N . ASP B 1 99 ? 4.59 -17.062 5.43 1 98.12 99 ASP B N 1
ATOM 4116 C CA . ASP B 1 99 ? 4.609 -18.172 6.367 1 98.12 99 ASP B CA 1
ATOM 4117 C C . ASP B 1 99 ? 3.428 -19.109 6.133 1 98.12 99 ASP B C 1
ATOM 4119 O O . ASP B 1 99 ? 3.479 -20.281 6.504 1 98.12 99 ASP B O 1
ATOM 4123 N N . GLU B 1 100 ? 2.391 -18.594 5.562 1 98.19 100 GLU B N 1
ATOM 4124 C CA . GLU B 1 100 ? 1.205 -19.438 5.398 1 98.19 100 GLU B CA 1
ATOM 4125 C C . GLU B 1 100 ? 1.005 -19.828 3.939 1 98.19 100 GLU B C 1
ATOM 4127 O O . GLU B 1 100 ? 0.997 -21.016 3.609 1 98.19 100 GLU B O 1
ATOM 4132 N N . VAL B 1 101 ? 0.986 -18.938 3.074 1 98.62 101 VAL B N 1
ATOM 4133 C CA . VAL B 1 101 ? 0.654 -19.266 1.689 1 98.62 101 VAL B CA 1
ATOM 4134 C C . VAL B 1 101 ? 1.894 -19.781 0.968 1 98.62 101 VAL B C 1
ATOM 4136 O O . VAL B 1 101 ? 1.89 -20.906 0.441 1 98.62 101 VAL B O 1
ATOM 4139 N N . LEU B 1 102 ? 2.963 -18.969 0.943 1 98.69 102 LEU B N 1
ATOM 4140 C CA . LEU B 1 102 ? 4.18 -19.328 0.221 1 98.69 102 LEU B CA 1
ATOM 4141 C C . LEU B 1 102 ? 4.738 -20.656 0.719 1 98.69 102 LEU B C 1
ATOM 4143 O O . LEU B 1 102 ? 5.098 -21.531 -0.082 1 98.69 102 LEU B O 1
ATOM 4147 N N . LYS B 1 103 ? 4.836 -20.828 2 1 98.62 103 LYS B N 1
ATOM 4148 C CA . LYS B 1 103 ? 5.34 -22.078 2.572 1 98.62 103 LYS B CA 1
ATOM 4149 C C . LYS B 1 103 ? 4.488 -23.266 2.145 1 98.62 103 LYS B C 1
ATOM 4151 O O . LYS B 1 103 ? 5.016 -24.312 1.789 1 98.62 103 LYS B O 1
ATOM 4156 N N . SER B 1 104 ? 3.17 -23.062 2.189 1 98.75 104 SER B N 1
ATOM 4157 C CA . SER B 1 104 ? 2.242 -24.109 1.79 1 98.75 104 SER B CA 1
ATOM 4158 C C . SER B 1 104 ? 2.441 -24.5 0.329 1 98.75 104 SER B C 1
ATOM 4160 O O . SER B 1 104 ? 2.443 -25.688 -0.009 1 98.75 104 SER B O 1
ATOM 4162 N N . VAL B 1 105 ? 2.613 -23.562 -0.526 1 98.81 105 VAL B N 1
ATOM 4163 C CA . VAL B 1 105 ? 2.789 -23.797 -1.955 1 98.81 105 VAL B CA 1
ATOM 4164 C C . VAL B 1 105 ? 4.094 -24.562 -2.195 1 98.81 105 VAL B C 1
ATOM 4166 O O . VAL B 1 105 ? 4.133 -25.516 -2.969 1 98.81 105 VAL B O 1
ATOM 4169 N N . ARG B 1 106 ? 5.156 -24.188 -1.512 1 98.38 106 ARG B N 1
ATOM 4170 C CA . ARG B 1 106 ? 6.453 -24.844 -1.647 1 98.38 106 ARG B CA 1
ATOM 4171 C C . ARG B 1 106 ? 6.387 -26.297 -1.212 1 98.38 106 ARG B C 1
ATOM 4173 O O . ARG B 1 106 ? 6.895 -27.188 -1.903 1 98.38 106 ARG B O 1
ATOM 4180 N N . ASP B 1 107 ? 5.781 -26.516 -0.132 1 98.69 107 ASP B N 1
ATOM 4181 C CA . ASP B 1 107 ? 5.656 -27.875 0.386 1 98.69 107 ASP B CA 1
ATOM 4182 C C . ASP B 1 107 ? 4.844 -28.75 -0.564 1 98.69 107 ASP B C 1
ATOM 4184 O O . ASP B 1 107 ? 5.211 -29.891 -0.83 1 98.69 107 ASP B O 1
ATOM 4188 N N . PHE B 1 108 ? 3.771 -28.203 -1.013 1 98.88 108 PHE B N 1
ATOM 4189 C CA . PHE B 1 108 ? 2.91 -28.953 -1.926 1 98.88 108 PHE B CA 1
ATOM 4190 C C . PHE B 1 108 ? 3.646 -29.281 -3.219 1 98.88 108 PHE B C 1
ATOM 4192 O O . PHE B 1 108 ? 3.564 -30.406 -3.717 1 98.88 108 PHE B O 1
ATOM 4199 N N . ARG B 1 109 ? 4.383 -28.312 -3.754 1 98.38 109 ARG B N 1
ATOM 4200 C CA . ARG B 1 109 ? 5.145 -28.516 -4.98 1 98.38 109 ARG B CA 1
ATOM 4201 C C . ARG B 1 109 ? 6.148 -29.656 -4.824 1 98.38 109 ARG B C 1
ATOM 4203 O O . ARG B 1 109 ? 6.293 -30.484 -5.715 1 98.38 109 ARG B O 1
ATOM 4210 N N . ASN B 1 110 ? 6.809 -29.672 -3.701 1 98.44 110 ASN B N 1
ATOM 4211 C CA . ASN B 1 110 ? 7.793 -30.719 -3.436 1 98.44 110 ASN B CA 1
ATOM 4212 C C . ASN B 1 110 ? 7.141 -32.094 -3.326 1 98.44 110 ASN B C 1
ATOM 4214 O O . ASN B 1 110 ? 7.68 -33.094 -3.828 1 98.44 110 ASN B O 1
ATOM 4218 N N . GLN B 1 111 ? 6.035 -32.156 -2.721 1 98.62 111 GLN B N 1
ATOM 4219 C CA . GLN B 1 111 ? 5.301 -33.406 -2.6 1 98.62 111 GLN B CA 1
ATOM 4220 C C . GLN B 1 111 ? 4.867 -33.906 -3.969 1 98.62 111 GLN B C 1
ATOM 4222 O O . GLN B 1 111 ? 5.004 -35.094 -4.262 1 98.62 111 GLN B O 1
ATOM 4227 N N . GLN B 1 112 ? 4.309 -33.031 -4.742 1 98.56 112 GLN B N 1
ATOM 4228 C CA . GLN B 1 112 ? 3.9 -33.375 -6.102 1 98.56 112 GLN B CA 1
ATOM 4229 C C . GLN B 1 112 ? 5.082 -33.906 -6.914 1 98.56 112 GLN B C 1
ATOM 4231 O O . GLN B 1 112 ? 4.949 -34.906 -7.648 1 98.56 112 GLN B O 1
ATOM 4236 N N . LYS B 1 113 ? 6.195 -33.25 -6.781 1 98.44 113 LYS B N 1
ATOM 4237 C CA . LYS B 1 113 ? 7.402 -33.625 -7.516 1 98.44 113 LYS B CA 1
ATOM 4238 C C . LYS B 1 113 ? 7.859 -35.031 -7.152 1 98.44 113 LYS B C 1
ATOM 4240 O O . LYS B 1 113 ? 8.219 -35.812 -8.031 1 98.44 113 LYS B O 1
ATOM 4245 N N . GLU B 1 114 ? 7.828 -35.344 -5.91 1 98.5 114 GLU B N 1
ATOM 4246 C CA . GLU B 1 114 ? 8.281 -36.656 -5.445 1 98.5 114 GLU B CA 1
ATOM 4247 C C . GLU B 1 114 ? 7.418 -37.781 -6.02 1 98.5 114 GLU B C 1
ATOM 4249 O O . GLU B 1 114 ? 7.938 -38.781 -6.539 1 98.5 114 GLU B O 1
ATOM 4254 N N . VAL B 1 115 ? 6.102 -37.656 -5.949 1 98.56 115 VAL B N 1
ATOM 4255 C CA . VAL B 1 115 ? 5.176 -38.656 -6.441 1 98.56 115 VAL B CA 1
ATOM 4256 C C . VAL B 1 115 ? 5.305 -38.781 -7.957 1 98.56 115 VAL B C 1
ATOM 4258 O O . VAL B 1 115 ? 5.324 -39.906 -8.5 1 98.56 115 VAL B O 1
ATOM 4261 N N . ARG B 1 116 ? 5.363 -37.688 -8.625 1 98.5 116 ARG B N 1
ATOM 4262 C CA . ARG B 1 116 ? 5.484 -37.656 -10.078 1 98.5 116 ARG B CA 1
ATOM 4263 C C . ARG B 1 116 ? 6.738 -38.406 -10.531 1 98.5 116 ARG B C 1
ATOM 4265 O O . ARG B 1 116 ? 6.676 -39.25 -11.414 1 98.5 116 ARG B O 1
ATOM 4272 N N . LYS B 1 117 ? 7.863 -38.094 -9.938 1 98.44 117 LYS B N 1
ATOM 4273 C CA . LYS B 1 117 ? 9.141 -38.688 -10.344 1 98.44 117 LYS B CA 1
ATOM 4274 C C . LYS B 1 117 ? 9.156 -40.188 -10.148 1 98.44 117 LYS B C 1
ATOM 4276 O O . LYS B 1 117 ? 9.656 -40.938 -10.992 1 98.44 117 LYS B O 1
ATOM 4281 N N . LYS B 1 118 ? 8.648 -40.625 -9.039 1 98.5 118 LYS B N 1
ATOM 4282 C CA . LYS B 1 118 ? 8.586 -42.062 -8.766 1 98.5 118 LYS B CA 1
ATOM 4283 C C . LYS B 1 118 ? 7.758 -42.781 -9.82 1 98.5 118 LYS B C 1
ATOM 4285 O O . LYS B 1 118 ? 8.164 -43.844 -10.32 1 98.5 118 LYS B O 1
ATOM 4290 N N . THR B 1 119 ? 6.598 -42.25 -10.117 1 98.56 119 THR B N 1
ATOM 4291 C CA . THR B 1 119 ? 5.703 -42.844 -11.109 1 98.56 119 THR B CA 1
ATOM 4292 C C . THR B 1 119 ? 6.34 -42.812 -12.492 1 98.56 119 THR B C 1
ATOM 4294 O O . THR B 1 119 ? 6.27 -43.812 -13.227 1 98.56 119 THR B O 1
ATOM 4297 N N . GLU B 1 120 ? 6.961 -41.719 -12.891 1 98.12 120 GLU B N 1
ATOM 4298 C CA . GLU B 1 120 ? 7.66 -41.594 -14.156 1 98.12 120 GLU B CA 1
ATOM 4299 C C . GLU B 1 120 ? 8.727 -42.656 -14.328 1 98.12 120 GLU B C 1
ATOM 4301 O O . GLU B 1 120 ? 8.812 -43.281 -15.383 1 98.12 120 GLU B O 1
ATOM 4306 N N . ASP B 1 121 ? 9.523 -42.844 -13.305 1 98.06 121 ASP B N 1
ATOM 4307 C CA . ASP B 1 121 ? 10.641 -43.781 -13.359 1 98.06 121 ASP B CA 1
ATOM 4308 C C . ASP B 1 121 ? 10.156 -45.219 -13.586 1 98.06 121 ASP B C 1
ATOM 4310 O O . ASP B 1 121 ? 10.758 -45.969 -14.352 1 98.06 121 ASP B O 1
ATOM 4314 N N . THR B 1 122 ? 9.102 -45.562 -12.953 1 98.38 122 THR B N 1
ATOM 4315 C CA . THR B 1 122 ? 8.547 -46.906 -13.055 1 98.38 122 THR B CA 1
ATOM 4316 C C . THR B 1 122 ? 8.094 -47.188 -14.484 1 98.38 122 THR B C 1
ATOM 4318 O O . THR B 1 122 ? 8.414 -48.25 -15.047 1 98.38 122 THR B O 1
ATOM 4321 N N . VAL B 1 123 ? 7.359 -46.25 -15.039 1 98.38 123 VAL B N 1
ATOM 4322 C CA . VAL B 1 123 ? 6.824 -46.469 -16.391 1 98.38 123 VAL B CA 1
ATOM 4323 C C . VAL B 1 123 ? 7.965 -46.406 -17.406 1 98.38 123 VAL B C 1
ATOM 4325 O O . VAL B 1 123 ? 7.977 -47.188 -18.359 1 98.38 123 VAL B O 1
ATOM 4328 N N . LYS B 1 124 ? 8.945 -45.562 -17.219 1 97.38 124 LYS B N 1
ATOM 4329 C CA . LYS B 1 124 ? 10.086 -45.438 -18.109 1 97.38 124 LYS B CA 1
ATOM 4330 C C . LYS B 1 124 ? 10.891 -46.75 -18.141 1 97.38 124 LYS B C 1
ATOM 4332 O O . LYS B 1 124 ? 11.289 -47.219 -19.203 1 97.38 124 LYS B O 1
ATOM 4337 N N . ARG B 1 125 ? 11.117 -47.312 -17 1 98 125 ARG B N 1
ATOM 4338 C CA . ARG B 1 125 ? 11.852 -48.594 -16.906 1 98 125 ARG B CA 1
ATOM 4339 C C . ARG B 1 125 ? 11.133 -49.688 -17.656 1 98 125 ARG B C 1
ATOM 4341 O O . ARG B 1 125 ? 11.766 -50.469 -18.375 1 98 125 ARG B O 1
ATOM 4348 N N . SER B 1 126 ? 9.844 -49.75 -17.438 1 98.25 126 SER B N 1
ATOM 4349 C CA . SER B 1 126 ? 9.062 -50.781 -18.109 1 98.25 126 SER B CA 1
ATOM 4350 C C . SER B 1 126 ? 9.055 -50.562 -19.625 1 98.25 126 SER B C 1
ATOM 4352 O O . SER B 1 126 ? 9.016 -51.531 -20.391 1 98.25 126 SER B O 1
ATOM 4354 N N . ALA B 1 127 ? 9.047 -49.344 -20.047 1 97.81 127 ALA B N 1
ATOM 4355 C CA . ALA B 1 127 ? 9.086 -49.031 -21.469 1 97.81 127 ALA B CA 1
ATOM 4356 C C . ALA B 1 127 ? 10.398 -49.469 -22.109 1 97.81 127 ALA B C 1
ATOM 4358 O O . ALA B 1 127 ? 10.414 -50 -23.219 1 97.81 127 ALA B O 1
ATOM 4359 N N . VAL B 1 128 ? 11.484 -49.219 -21.422 1 98.19 128 VAL B N 1
ATOM 4360 C CA . VAL B 1 128 ? 12.805 -49.625 -21.906 1 98.19 128 VAL B CA 1
ATOM 4361 C C . VAL B 1 128 ? 12.867 -51.125 -22.016 1 98.19 128 VAL B C 1
ATOM 4363 O O . VAL B 1 128 ? 13.359 -51.688 -23.016 1 98.19 128 VAL B O 1
ATOM 4366 N N . HIS B 1 129 ? 12.375 -51.844 -20.984 1 98.38 129 HIS B N 1
ATOM 4367 C CA . HIS B 1 129 ? 12.328 -53.312 -21 1 98.38 129 HIS B CA 1
ATOM 4368 C C . HIS B 1 129 ? 11.516 -53.812 -22.188 1 98.38 129 HIS B C 1
ATOM 4370 O O . HIS B 1 129 ? 11.945 -54.75 -22.875 1 98.38 129 HIS B O 1
ATOM 4376 N N . LYS B 1 130 ? 10.406 -53.188 -22.375 1 98.38 130 LYS B N 1
ATOM 4377 C CA . LYS B 1 130 ? 9.531 -53.562 -23.5 1 98.38 130 LYS B CA 1
ATOM 4378 C C . LYS B 1 130 ? 10.25 -53.406 -24.828 1 98.38 130 LYS B C 1
ATOM 4380 O O . LYS B 1 130 ? 10.164 -54.25 -25.703 1 98.38 130 LYS B O 1
ATOM 4385 N N . LYS B 1 131 ? 10.906 -52.344 -25.031 1 98.31 131 LYS B N 1
ATOM 4386 C CA . LYS B 1 131 ? 11.648 -52.094 -26.266 1 98.31 131 LYS B CA 1
ATOM 4387 C C . LYS B 1 131 ? 12.75 -53.125 -26.484 1 98.31 131 LYS B C 1
ATOM 4389 O O . LYS B 1 131 ? 12.945 -53.594 -27.594 1 98.31 131 LYS B O 1
ATOM 4394 N N . ASN B 1 132 ? 13.461 -53.438 -25.438 1 98.62 132 ASN B N 1
ATOM 4395 C CA . ASN B 1 132 ? 14.508 -54.469 -25.516 1 98.62 132 ASN B CA 1
ATOM 4396 C C . ASN B 1 132 ? 13.945 -55.812 -25.953 1 98.62 132 ASN B C 1
ATOM 4398 O O . ASN B 1 132 ? 14.539 -56.5 -26.797 1 98.62 132 ASN B O 1
ATOM 4402 N N . CYS B 1 133 ? 12.828 -56.156 -25.328 1 98.62 133 CYS B N 1
ATOM 4403 C CA . CYS B 1 133 ? 12.18 -57.406 -25.703 1 98.62 133 CYS B CA 1
ATOM 4404 C C . CYS B 1 133 ? 11.727 -57.375 -27.156 1 98.62 133 CYS B C 1
ATOM 4406 O O . CYS B 1 133 ? 11.812 -58.406 -27.844 1 98.62 133 CYS B O 1
ATOM 4408 N N . TYR B 1 134 ? 11.242 -56.281 -27.578 1 98.5 134 TYR B N 1
ATOM 4409 C CA . TYR B 1 134 ? 10.812 -56.125 -28.969 1 98.5 134 TYR B CA 1
ATOM 4410 C C . TYR B 1 134 ? 11.969 -56.312 -29.922 1 98.5 134 TYR B C 1
ATOM 4412 O O . TYR B 1 134 ? 11.844 -57.062 -30.922 1 98.5 134 TYR B O 1
ATOM 4420 N N . ASP B 1 135 ? 13.094 -55.719 -29.672 1 98.38 135 ASP B N 1
ATOM 4421 C CA . ASP B 1 135 ? 14.281 -55.844 -30.5 1 98.38 135 ASP B CA 1
ATOM 4422 C C . ASP B 1 135 ? 14.781 -57.281 -30.531 1 98.38 135 ASP B C 1
ATOM 4424 O O . ASP B 1 135 ? 15.148 -57.812 -31.594 1 98.38 135 ASP B O 1
ATOM 4428 N N . LYS B 1 136 ? 14.844 -57.906 -29.344 1 98.56 136 LYS B N 1
ATOM 4429 C CA . LYS B 1 136 ? 15.258 -59.312 -29.25 1 98.56 136 LYS B CA 1
ATOM 4430 C C . LYS B 1 136 ? 14.344 -60.219 -30.078 1 98.56 136 LYS B C 1
ATOM 4432 O O . LYS B 1 136 ? 14.812 -61.094 -30.781 1 98.56 136 LYS B O 1
ATOM 4437 N N . ASN B 1 137 ? 13.062 -59.969 -29.938 1 98.38 137 ASN B N 1
ATOM 4438 C CA . ASN B 1 137 ? 12.078 -60.75 -30.688 1 98.38 137 ASN B CA 1
ATOM 4439 C C . ASN B 1 137 ? 12.297 -60.625 -32.188 1 98.38 137 ASN B C 1
ATOM 4441 O O . ASN B 1 137 ? 12.234 -61.625 -32.906 1 98.38 137 ASN B O 1
ATOM 4445 N N . ASN B 1 138 ? 12.562 -59.469 -32.688 1 97.56 138 ASN B N 1
ATOM 4446 C CA . ASN B 1 138 ? 12.812 -59.219 -34.125 1 97.56 138 ASN B CA 1
ATOM 4447 C C . ASN B 1 138 ? 14.078 -59.938 -34.562 1 97.56 138 ASN B C 1
ATOM 4449 O O . ASN B 1 138 ? 14.094 -60.531 -35.656 1 97.56 138 ASN B O 1
ATOM 4453 N N . ARG B 1 139 ? 15.086 -59.906 -33.75 1 98.12 139 ARG B N 1
ATOM 4454 C CA . ARG B 1 139 ? 16.344 -60.594 -34.062 1 98.12 139 ARG B CA 1
ATOM 4455 C C . ARG B 1 139 ? 16.141 -62.094 -34.156 1 98.12 139 ARG B C 1
ATOM 4457 O O . ARG B 1 139 ? 16.625 -62.75 -35.094 1 98.12 139 ARG B O 1
ATOM 4464 N N . LEU B 1 140 ? 15.492 -62.625 -33.156 1 98.31 140 LEU B N 1
ATOM 4465 C CA . LEU B 1 140 ? 15.305 -64.062 -33.094 1 98.31 140 LEU B CA 1
ATOM 4466 C C . LEU B 1 140 ? 14.344 -64.562 -34.188 1 98.31 140 LEU B C 1
ATOM 4468 O O . LEU B 1 140 ? 14.477 -65.625 -34.688 1 98.31 140 LEU B O 1
ATOM 4472 N N . ARG B 1 141 ? 13.391 -63.688 -34.5 1 97.56 141 ARG B N 1
ATOM 4473 C CA . ARG B 1 141 ? 12.523 -64 -35.625 1 97.56 141 ARG B CA 1
ATOM 4474 C C . ARG B 1 141 ? 13.328 -64.125 -36.938 1 97.56 141 ARG B C 1
ATOM 4476 O O . ARG B 1 141 ? 13.172 -65.125 -37.656 1 97.56 141 ARG B O 1
ATOM 4483 N N . SER B 1 142 ? 14.164 -63.219 -37.219 1 97.88 142 SER B N 1
ATOM 4484 C CA . SER B 1 142 ? 15.016 -63.219 -38.406 1 97.88 142 SER B CA 1
ATOM 4485 C C . SER B 1 142 ? 15.945 -64.438 -38.406 1 97.88 142 SER B C 1
ATOM 4487 O O . SER B 1 142 ? 16.156 -65.062 -39.438 1 97.88 142 SER B O 1
ATOM 4489 N N . TYR B 1 143 ? 16.484 -64.688 -37.188 1 98.19 143 TYR B N 1
ATOM 4490 C CA . TYR B 1 143 ? 17.359 -65.875 -37.031 1 98.19 143 TYR B CA 1
ATOM 4491 C C . TYR B 1 143 ? 16.609 -67.125 -37.375 1 98.19 143 TYR B C 1
ATOM 4493 O O . TYR B 1 143 ? 17.125 -68 -38.094 1 98.19 143 TYR B O 1
ATOM 4501 N N . TYR B 1 144 ? 15.453 -67.25 -36.844 1 98.06 144 TYR B N 1
ATOM 4502 C CA . TYR B 1 144 ? 14.594 -68.375 -37.062 1 98.06 144 TYR B CA 1
ATOM 4503 C C . TYR B 1 144 ? 14.289 -68.562 -38.562 1 98.06 144 TYR B C 1
ATOM 4505 O O . TYR B 1 144 ? 14.445 -69.625 -39.125 1 98.06 144 TYR B O 1
ATOM 4513 N N . GLU B 1 145 ? 13.961 -67.5 -39.188 1 97.31 145 GLU B N 1
ATOM 4514 C CA . GLU B 1 145 ? 13.672 -67.562 -40.625 1 97.31 145 GLU B CA 1
ATOM 4515 C C . GLU B 1 145 ? 14.898 -68 -41.438 1 97.31 145 GLU B C 1
ATOM 4517 O O . GLU B 1 145 ? 14.789 -68.75 -42.375 1 97.31 145 GLU B O 1
ATOM 4522 N N . GLY B 1 146 ? 15.953 -67.5 -41.031 1 97.56 146 GLY B N 1
ATOM 4523 C CA . GLY B 1 146 ? 17.188 -67.875 -41.688 1 97.56 146 GLY B CA 1
ATOM 4524 C C . GLY B 1 146 ? 17.5 -69.312 -41.562 1 97.56 146 GLY B C 1
ATOM 4525 O O . GLY B 1 146 ? 17.906 -70 -42.531 1 97.56 146 GLY B O 1
ATOM 4526 N N . LYS B 1 147 ? 17.281 -69.812 -40.344 1 98.12 147 LYS B N 1
ATOM 4527 C CA . LYS B 1 147 ? 17.547 -71.25 -40.125 1 98.12 147 LYS B CA 1
ATOM 4528 C C . LYS B 1 147 ? 16.562 -72.125 -40.875 1 98.12 147 LYS B C 1
ATOM 4530 O O . LYS B 1 147 ? 16.906 -73.25 -41.312 1 98.12 147 LYS B O 1
ATOM 4535 N N . CYS B 1 148 ? 15.367 -71.688 -41.031 1 97.06 148 CYS B N 1
ATOM 4536 C CA . CYS B 1 148 ? 14.383 -72.438 -41.812 1 97.06 148 CYS B CA 1
ATOM 4537 C C . CYS B 1 148 ? 14.781 -72.5 -43.281 1 97.06 148 CYS B C 1
ATOM 4539 O O . CYS B 1 148 ? 14.695 -73.5 -43.906 1 97.06 148 CYS B O 1
ATOM 4541 N N . ARG B 1 149 ? 15.258 -71.438 -43.812 1 97.62 149 ARG B N 1
ATOM 4542 C CA . ARG B 1 149 ? 15.711 -71.375 -45.219 1 97.62 149 ARG B CA 1
ATOM 4543 C C . ARG B 1 149 ? 16.906 -72.25 -45.438 1 97.62 149 ARG B C 1
ATOM 4545 O O . ARG B 1 149 ? 17 -72.938 -46.469 1 97.62 149 ARG B O 1
ATOM 4552 N N . GLU B 1 150 ? 17.734 -72.25 -44.406 1 97.56 150 GLU B N 1
ATOM 4553 C CA . GLU B 1 150 ? 18.891 -73.125 -44.469 1 97.56 150 GLU B CA 1
ATOM 4554 C C . GLU B 1 150 ? 18.453 -74.625 -44.469 1 97.56 150 GLU B C 1
ATOM 4556 O O . GLU B 1 150 ? 19.016 -75.438 -45.188 1 97.56 150 GLU B O 1
ATOM 4561 N N . SER B 1 151 ? 17.594 -74.875 -43.625 1 97.44 151 SER B N 1
ATOM 4562 C CA . SER B 1 151 ? 17.062 -76.25 -43.562 1 97.44 151 SER B CA 1
ATOM 4563 C C . SER B 1 151 ? 16.406 -76.625 -44.844 1 97.44 151 SER B C 1
ATOM 4565 O O . SER B 1 151 ? 16.625 -77.75 -45.344 1 97.44 151 SER B O 1
ATOM 4567 N N . ASP B 1 152 ? 15.664 -75.812 -45.469 1 96.69 152 ASP B N 1
ATOM 4568 C CA . ASP B 1 152 ? 15.008 -76.062 -46.75 1 96.69 152 ASP B CA 1
ATOM 4569 C C . ASP B 1 152 ? 16.031 -76.312 -47.844 1 96.69 152 ASP B C 1
ATOM 4571 O O . ASP B 1 152 ? 15.891 -77.25 -48.656 1 96.69 152 ASP B O 1
ATOM 4575 N N . LYS B 1 153 ? 16.984 -75.5 -47.844 1 97.06 153 LYS B N 1
ATOM 4576 C CA . LYS B 1 153 ? 18.047 -75.688 -48.812 1 97.06 153 LYS B CA 1
ATOM 4577 C C . LYS B 1 153 ? 18.766 -77 -48.688 1 97.06 153 LYS B C 1
ATOM 4579 O O . LYS B 1 153 ? 19.062 -77.688 -49.688 1 97.06 153 LYS B O 1
ATOM 4584 N N . ALA B 1 154 ? 19.094 -77.375 -47.438 1 97 154 ALA B N 1
ATOM 4585 C CA . ALA B 1 154 ? 19.766 -78.625 -47.188 1 97 154 ALA B CA 1
ATOM 4586 C C . ALA B 1 154 ? 18.891 -79.812 -47.594 1 97 154 ALA B C 1
ATOM 4588 O O . ALA B 1 154 ? 19.391 -80.812 -48.125 1 97 154 ALA B O 1
ATOM 4589 N N . GLN B 1 155 ? 17.656 -79.688 -47.375 1 95.31 155 GLN B N 1
ATOM 4590 C CA . GLN B 1 155 ? 16.719 -80.75 -47.75 1 95.31 155 GLN B CA 1
ATOM 4591 C C . GLN B 1 155 ? 16.578 -80.875 -49.25 1 95.31 155 GLN B C 1
ATOM 4593 O O . GLN B 1 155 ? 16.453 -82 -49.781 1 95.31 155 GLN B O 1
ATOM 4598 N N . ASP B 1 156 ? 16.609 -79.75 -49.906 1 95.44 156 ASP B N 1
ATOM 4599 C CA . ASP B 1 156 ? 16.531 -79.75 -51.375 1 95.44 156 ASP B CA 1
ATOM 4600 C C . ASP B 1 156 ? 17.781 -80.375 -51.969 1 95.44 156 ASP B C 1
ATOM 4602 O O . ASP B 1 156 ? 17.672 -81.125 -52.969 1 95.44 156 ASP B O 1
ATOM 4606 N N . GLN B 1 157 ? 18.812 -80.125 -51.344 1 94.12 157 GLN B N 1
ATOM 4607 C CA . GLN B 1 157 ? 20.062 -80.688 -51.812 1 94.12 157 GLN B CA 1
ATOM 4608 C C . GLN B 1 157 ? 20.062 -82.188 -51.625 1 94.12 157 GLN B C 1
ATOM 4610 O O . GLN B 1 157 ? 20.516 -82.938 -52.5 1 94.12 157 GLN B O 1
ATOM 4615 N N . LEU B 1 158 ? 19.609 -82.625 -50.531 1 94.31 158 LEU B N 1
ATOM 4616 C CA . LEU B 1 158 ? 19.5 -84.062 -50.25 1 94.31 158 LEU B CA 1
ATOM 4617 C C . LEU B 1 158 ? 18.578 -84.75 -51.25 1 94.31 158 LEU B C 1
ATOM 4619 O O . LEU B 1 158 ? 18.906 -85.812 -51.781 1 94.31 158 LEU B O 1
ATOM 4623 N N . ARG B 1 159 ? 17.5 -84.188 -51.625 1 92.69 159 ARG B N 1
ATOM 4624 C CA . ARG B 1 159 ? 16.547 -84.688 -52.562 1 92.69 159 ARG B CA 1
ATOM 4625 C C . ARG B 1 159 ? 17.141 -84.812 -53.969 1 92.69 159 ARG B C 1
ATOM 4627 O O . ARG B 1 159 ? 16.922 -85.75 -54.688 1 92.69 159 ARG B O 1
ATOM 4634 N N . LYS B 1 160 ? 17.891 -83.875 -54.281 1 92 160 LYS B N 1
ATOM 4635 C CA . LYS B 1 160 ? 18.547 -83.812 -55.594 1 92 160 LYS B CA 1
ATOM 4636 C C . LYS B 1 160 ? 19.578 -84.938 -55.719 1 92 160 LYS B C 1
ATOM 4638 O O . LYS B 1 160 ? 19.688 -85.562 -56.75 1 92 160 LYS B O 1
ATOM 4643 N N . LEU B 1 161 ? 20.219 -85.25 -54.656 1 91.88 161 LEU B N 1
ATOM 4644 C CA . LEU B 1 161 ? 21.25 -86.25 -54.656 1 91.88 161 LEU B CA 1
ATOM 4645 C C . LEU B 1 161 ? 20.625 -87.688 -54.625 1 91.88 161 LEU B C 1
ATOM 4647 O O . LEU B 1 161 ? 21.188 -88.625 -55.188 1 91.88 161 LEU B O 1
ATOM 4651 N N . GLU B 1 162 ? 19.5 -87.75 -54.031 1 88.19 162 GLU B N 1
ATOM 4652 C CA . GLU B 1 162 ? 18.797 -89.062 -53.938 1 88.19 162 GLU B CA 1
ATOM 4653 C C . GLU B 1 162 ? 18.203 -89.438 -55.312 1 88.19 162 GLU B C 1
ATOM 4655 O O . GLU B 1 162 ? 18.062 -90.625 -55.594 1 88.19 162 GLU B O 1
ATOM 4660 N N . THR B 1 163 ? 17.922 -88.438 -56.156 1 87.75 163 THR B N 1
ATOM 4661 C CA . THR B 1 163 ? 17.328 -88.75 -57.438 1 87.75 163 THR B CA 1
ATOM 4662 C C . THR B 1 163 ? 18.406 -89 -58.5 1 87.75 163 THR B C 1
ATOM 4664 O O . THR B 1 163 ? 18.109 -89.5 -59.594 1 87.75 163 THR B O 1
ATOM 4667 N N . ASN B 1 164 ? 19.562 -88.688 -58.031 1 87.31 164 ASN B N 1
ATOM 4668 C CA . ASN B 1 164 ? 20.672 -88.938 -58.938 1 87.31 164 ASN B CA 1
ATOM 4669 C C . ASN B 1 164 ? 21.281 -90.312 -58.719 1 87.31 164 ASN B C 1
ATOM 4671 O O . ASN B 1 164 ? 21.922 -90.562 -57.719 1 87.31 164 ASN B O 1
ATOM 4675 N N . PRO B 1 165 ? 21.172 -91.312 -59.656 1 84.62 165 PRO B N 1
ATOM 4676 C CA . PRO B 1 165 ? 21.656 -92.688 -59.469 1 84.62 165 PRO B CA 1
ATOM 4677 C C . PRO B 1 165 ? 23.188 -92.75 -59.406 1 84.62 165 PRO B C 1
ATOM 4679 O O . PRO B 1 165 ? 23.734 -93.75 -58.938 1 84.62 165 PRO B O 1
ATOM 4682 N N . LEU B 1 166 ? 23.859 -91.75 -59.875 1 88.38 166 LEU B N 1
ATOM 4683 C CA . LEU B 1 166 ? 25.328 -91.812 -59.938 1 88.38 166 LEU B CA 1
ATOM 4684 C C . LEU B 1 166 ? 25.922 -91.25 -58.625 1 88.38 166 LEU B C 1
ATOM 4686 O O . LEU B 1 166 ? 27.156 -91.25 -58.469 1 88.38 166 LEU B O 1
ATOM 4690 N N . THR B 1 167 ? 25.141 -91.062 -57.688 1 86 167 THR B N 1
ATOM 4691 C CA . THR B 1 167 ? 25.625 -90.438 -56.469 1 86 167 THR B CA 1
ATOM 4692 C C . THR B 1 167 ? 26.281 -91.438 -55.562 1 86 167 THR B C 1
ATOM 4694 O O . THR B 1 167 ? 25.719 -92.5 -55.312 1 86 167 THR B O 1
ATOM 4697 N N . LYS B 1 168 ? 27.469 -91.062 -55.125 1 90.69 168 LYS B N 1
ATOM 4698 C CA . LYS B 1 168 ? 28.234 -91.938 -54.25 1 90.69 168 LYS B CA 1
ATOM 4699 C C . LYS B 1 168 ? 27.594 -92.062 -52.844 1 90.69 168 LYS B C 1
ATOM 4701 O O . LYS B 1 168 ? 27.031 -91.062 -52.375 1 90.69 168 LYS B O 1
ATOM 4706 N N . PRO B 1 169 ? 27.672 -93.125 -52.219 1 86.88 169 PRO B N 1
ATOM 4707 C CA . PRO B 1 169 ? 27.062 -93.375 -50.906 1 86.88 169 PRO B CA 1
ATOM 4708 C C . PRO B 1 169 ? 27.594 -92.375 -49.844 1 86.88 169 PRO B C 1
ATOM 4710 O O . PRO B 1 169 ? 26.844 -92 -48.969 1 86.88 169 PRO B O 1
ATOM 4713 N N . LYS B 1 170 ? 28.844 -92 -49.969 1 90.44 170 LYS B N 1
ATOM 4714 C CA . LYS B 1 170 ? 29.438 -91.062 -49.031 1 90.44 170 LYS B CA 1
ATOM 4715 C C . LYS B 1 170 ? 28.812 -89.688 -49.125 1 90.44 170 LYS B C 1
ATOM 4717 O O . LYS B 1 170 ? 28.578 -89 -48.094 1 90.44 170 LYS B O 1
ATOM 4722 N N . ASP B 1 171 ? 28.5 -89.312 -50.281 1 89.38 171 ASP B N 1
ATOM 4723 C CA . ASP B 1 171 ? 27.891 -88 -50.531 1 89.38 171 ASP B CA 1
ATOM 4724 C C . ASP B 1 171 ? 26.453 -87.938 -50.031 1 89.38 171 ASP B C 1
ATOM 4726 O O . ASP B 1 171 ? 25.984 -86.938 -49.531 1 89.38 171 ASP B O 1
ATOM 4730 N N . HIS B 1 172 ? 25.828 -89.062 -50.062 1 89.12 172 HIS B N 1
ATOM 4731 C CA . HIS B 1 172 ? 24.469 -89.188 -49.562 1 89.12 172 HIS B CA 1
ATOM 4732 C C . HIS B 1 172 ? 24.422 -89.125 -48.031 1 89.12 172 HIS B C 1
ATOM 4734 O O . HIS B 1 172 ? 23.562 -88.438 -47.5 1 89.12 172 HIS B O 1
ATOM 4740 N N . MET B 1 173 ? 25.406 -89.688 -47.469 1 92.31 173 MET B N 1
ATOM 4741 C CA . MET B 1 173 ? 25.484 -89.688 -46 1 92.31 173 MET B CA 1
ATOM 4742 C C . MET B 1 173 ? 25.797 -88.312 -45.469 1 92.31 173 MET B C 1
ATOM 4744 O O . MET B 1 173 ? 25.219 -87.875 -44.469 1 92.31 173 MET B O 1
ATOM 4748 N N . GLN B 1 174 ? 26.688 -87.562 -46.219 1 93.06 174 GLN B N 1
ATOM 4749 C CA . GLN B 1 174 ? 27.047 -86.188 -45.844 1 93.06 174 GLN B CA 1
ATOM 4750 C C . GLN B 1 174 ? 25.875 -85.25 -46 1 93.06 174 GLN B C 1
ATOM 4752 O O . GLN B 1 174 ? 25.625 -84.375 -45.156 1 93.06 174 GLN B O 1
ATOM 4757 N N . ALA B 1 175 ? 25.141 -85.375 -46.969 1 92.94 175 ALA B N 1
ATOM 4758 C CA . ALA B 1 175 ? 23.969 -84.562 -47.25 1 92.94 175 ALA B CA 1
ATOM 4759 C C . ALA B 1 175 ? 22.859 -84.812 -46.219 1 92.94 175 ALA B C 1
ATOM 4761 O O . ALA B 1 175 ? 22.156 -83.938 -45.812 1 92.94 175 ALA B O 1
ATOM 4762 N N . HIS B 1 176 ? 22.734 -86.062 -45.875 1 94 176 HIS B N 1
ATOM 4763 C CA . HIS B 1 176 ? 21.734 -86.438 -44.875 1 94 176 HIS B CA 1
ATOM 4764 C C . HIS B 1 176 ? 22.078 -85.875 -43.5 1 94 176 HIS B C 1
ATOM 4766 O O . HIS B 1 176 ? 21.188 -85.312 -42.812 1 94 176 HIS B O 1
ATOM 4772 N N . LYS B 1 177 ? 23.312 -85.875 -43.219 1 95.12 177 LYS B N 1
ATOM 4773 C CA . LYS B 1 177 ? 23.766 -85.312 -41.938 1 95.12 177 LYS B CA 1
ATOM 4774 C C . LYS B 1 177 ? 23.578 -83.812 -41.938 1 95.12 177 LYS B C 1
ATOM 4776 O O . LYS B 1 177 ? 23.141 -83.25 -40.938 1 95.12 177 LYS B O 1
ATOM 4781 N N . LYS B 1 178 ? 23.906 -83.188 -43 1 95.44 178 LYS B N 1
ATOM 4782 C CA . LYS B 1 178 ? 23.75 -81.75 -43.125 1 95.44 178 LYS B CA 1
ATOM 4783 C C . LYS B 1 178 ? 22.281 -81.312 -43 1 95.44 178 LYS B C 1
ATOM 4785 O O . LYS B 1 178 ? 21.938 -80.375 -42.344 1 95.44 178 LYS B O 1
ATOM 4790 N N . ALA B 1 179 ? 21.391 -82 -43.562 1 96.19 179 ALA B N 1
ATOM 4791 C CA . ALA B 1 179 ? 19.969 -81.75 -43.531 1 96.19 179 ALA B CA 1
ATOM 4792 C C . ALA B 1 179 ? 19.406 -81.938 -42.094 1 96.19 179 ALA B C 1
ATOM 4794 O O . ALA B 1 179 ? 18.562 -81.188 -41.656 1 96.19 179 ALA B O 1
ATOM 4795 N N . GLU B 1 180 ? 19.969 -82.938 -41.469 1 96.5 180 GLU B N 1
ATOM 4796 C CA . GLU B 1 180 ? 19.531 -83.188 -40.094 1 96.5 180 GL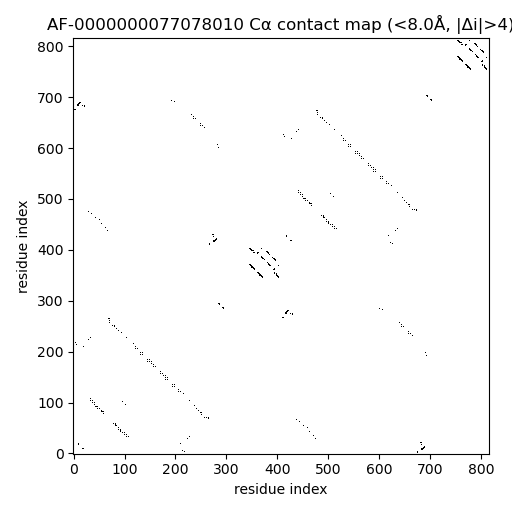U B CA 1
ATOM 4797 C C . GLU B 1 180 ? 19.984 -82.062 -39.156 1 96.5 180 GLU B C 1
ATOM 4799 O O . GLU B 1 180 ? 19.219 -81.625 -38.312 1 96.5 180 GLU B O 1
ATOM 4804 N N . VAL B 1 181 ? 21.188 -81.688 -39.344 1 97.12 181 VAL B N 1
ATOM 4805 C CA . VAL B 1 181 ? 21.734 -80.625 -38.531 1 97.12 181 VAL B CA 1
ATOM 4806 C C . VAL B 1 181 ? 21 -79.312 -38.781 1 97.12 181 VAL B C 1
ATOM 4808 O O . VAL B 1 181 ? 20.672 -78.625 -37.844 1 97.12 181 VAL B O 1
ATOM 4811 N N . ALA B 1 182 ? 20.688 -79.062 -39.969 1 97.25 182 ALA B N 1
ATOM 4812 C CA . ALA B 1 182 ? 19.969 -77.812 -40.312 1 97.25 182 ALA B CA 1
ATOM 4813 C C . ALA B 1 182 ? 18.547 -77.875 -39.781 1 97.25 182 ALA B C 1
ATOM 4815 O O . ALA B 1 182 ? 18.031 -76.812 -39.312 1 97.25 182 ALA B O 1
ATOM 4816 N N . LYS B 1 183 ? 17.969 -79 -39.812 1 97 183 LYS B N 1
ATOM 4817 C CA . LYS B 1 183 ? 16.625 -79.125 -39.281 1 97 183 LYS B CA 1
ATOM 4818 C C . LYS B 1 183 ? 16.594 -78.938 -37.75 1 97 183 LYS B C 1
ATOM 4820 O O . LYS B 1 183 ? 15.711 -78.25 -37.219 1 97 183 LYS B O 1
ATOM 4825 N N . THR B 1 184 ? 17.547 -79.5 -37.156 1 97.44 184 THR B N 1
ATOM 4826 C CA . THR B 1 184 ? 17.641 -79.375 -35.688 1 97.44 184 THR B CA 1
ATOM 4827 C C . THR B 1 184 ? 17.891 -77.938 -35.312 1 97.44 184 THR B C 1
ATOM 4829 O O . THR B 1 184 ? 17.312 -77.438 -34.344 1 97.44 184 THR B O 1
ATOM 4832 N N . ALA B 1 185 ? 18.688 -77.25 -36.094 1 97.56 185 ALA B N 1
ATOM 4833 C CA . ALA B 1 185 ? 18.969 -75.812 -35.844 1 97.56 185 ALA B CA 1
ATOM 4834 C C . ALA B 1 185 ? 17.703 -75 -36.031 1 97.56 185 ALA B C 1
ATOM 4836 O O . ALA B 1 185 ? 17.453 -74.062 -35.281 1 97.56 185 ALA B O 1
ATOM 4837 N N . SER B 1 186 ? 16.984 -75.312 -37 1 97.44 186 SER B N 1
ATOM 4838 C CA . SER B 1 186 ? 15.727 -74.625 -37.25 1 97.44 186 SER B CA 1
ATOM 4839 C C . SER B 1 186 ? 14.734 -74.812 -36.094 1 97.44 186 SER B C 1
ATOM 4841 O O . SER B 1 186 ? 14.047 -73.875 -35.688 1 97.44 186 SER B O 1
ATOM 4843 N N . ASN B 1 187 ? 14.695 -76.062 -35.594 1 97.06 187 ASN B N 1
ATOM 4844 C CA . ASN B 1 187 ? 13.812 -76.375 -34.469 1 97.06 187 ASN B CA 1
ATOM 4845 C C . ASN B 1 187 ? 14.227 -75.625 -33.219 1 97.06 187 ASN B C 1
ATOM 4847 O O . ASN B 1 187 ? 13.367 -75.062 -32.5 1 97.06 187 ASN B O 1
ATOM 4851 N N . ASN B 1 188 ? 15.5 -75.562 -33.062 1 97.69 188 ASN B N 1
ATOM 4852 C CA . ASN B 1 188 ? 16 -74.812 -31.906 1 97.69 188 ASN B CA 1
ATOM 4853 C C . ASN B 1 188 ? 15.695 -73.312 -32.031 1 97.69 188 ASN B C 1
ATOM 4855 O O . ASN B 1 188 ? 15.312 -72.688 -31.047 1 97.69 188 ASN B O 1
ATOM 4859 N N . ALA B 1 189 ? 15.883 -72.75 -33.156 1 98.06 189 ALA B N 1
ATOM 4860 C CA . ALA B 1 189 ? 15.562 -71.375 -33.406 1 98.06 189 ALA B CA 1
ATOM 4861 C C . ALA B 1 189 ? 14.07 -71.125 -33.219 1 98.06 189 ALA B C 1
ATOM 4863 O O . ALA B 1 189 ? 13.68 -70.062 -32.719 1 98.06 189 ALA B O 1
ATOM 4864 N N . ASP B 1 190 ? 13.312 -72.062 -33.594 1 97.25 190 ASP B N 1
ATOM 4865 C CA . ASP B 1 190 ? 11.867 -71.938 -33.438 1 97.25 190 ASP B CA 1
ATOM 4866 C C . ASP B 1 190 ? 11.484 -71.812 -31.953 1 97.25 190 ASP B C 1
ATOM 4868 O O . ASP B 1 190 ? 10.672 -70.938 -31.594 1 97.25 190 ASP B O 1
ATOM 4872 N N . VAL B 1 191 ? 12.078 -72.688 -31.141 1 97.62 191 VAL B N 1
ATOM 4873 C CA . VAL B 1 191 ? 11.805 -72.625 -29.703 1 97.62 191 VAL B CA 1
ATOM 4874 C C . VAL B 1 191 ? 12.227 -71.312 -29.109 1 97.62 191 VAL B C 1
ATOM 4876 O O . VAL B 1 191 ? 11.508 -70.75 -28.297 1 97.62 191 VAL B O 1
ATOM 4879 N N . GLN B 1 192 ? 13.328 -70.812 -29.547 1 98 192 GLN B N 1
ATOM 4880 C CA . GLN B 1 192 ? 13.828 -69.5 -29.047 1 98 192 GLN B CA 1
ATOM 4881 C C . GLN B 1 192 ? 12.898 -68.375 -29.469 1 98 192 GLN B C 1
ATOM 4883 O O . GLN B 1 192 ? 12.633 -67.5 -28.672 1 98 192 GLN B O 1
ATOM 4888 N N . TYR B 1 193 ? 12.484 -68.375 -30.625 1 98.06 193 TYR B N 1
ATOM 4889 C CA . TYR B 1 193 ? 11.562 -67.375 -31.141 1 98.06 193 TYR B CA 1
ATOM 4890 C C . TYR B 1 193 ? 10.234 -67.438 -30.406 1 98.06 193 TYR B C 1
ATOM 4892 O O . TYR B 1 193 ? 9.711 -66.375 -30 1 98.06 193 TYR B O 1
ATOM 4900 N N . GLN B 1 194 ? 9.727 -68.562 -30.141 1 97.25 194 GLN B N 1
ATOM 4901 C CA . GLN B 1 194 ? 8.492 -68.75 -29.391 1 97.25 194 GLN B CA 1
ATOM 4902 C C . GLN B 1 194 ? 8.633 -68.188 -27.984 1 97.25 194 GLN B C 1
ATOM 4904 O O . GLN B 1 194 ? 7.723 -67.5 -27.484 1 97.25 194 GLN B O 1
ATOM 4909 N N . GLU B 1 195 ? 9.742 -68.5 -27.422 1 97.94 195 GLU B N 1
ATOM 4910 C CA . GLU B 1 195 ? 10 -67.938 -26.078 1 97.94 195 GLU B CA 1
ATOM 4911 C C . GLU B 1 195 ? 10.102 -66.438 -26.094 1 97.94 195 GLU B C 1
ATOM 4913 O O . GLU B 1 195 ? 9.641 -65.75 -25.172 1 97.94 195 GLU B O 1
ATOM 4918 N N . ALA B 1 196 ? 10.695 -65.875 -27.125 1 98.19 196 ALA B N 1
ATOM 4919 C CA . ALA B 1 196 ? 10.82 -64.438 -27.25 1 98.19 196 ALA B CA 1
ATOM 4920 C C . ALA B 1 196 ? 9.453 -63.781 -27.391 1 98.19 196 ALA B C 1
ATOM 4922 O O . ALA B 1 196 ? 9.211 -62.719 -26.828 1 98.19 196 ALA B O 1
ATOM 4923 N N . VAL B 1 197 ? 8.602 -64.375 -28.125 1 98.12 197 VAL B N 1
ATOM 4924 C CA . VAL B 1 197 ? 7.258 -63.844 -28.328 1 98.12 197 VAL B CA 1
ATOM 4925 C C . VAL B 1 197 ? 6.516 -63.844 -26.984 1 98.12 197 VAL B C 1
ATOM 4927 O O . VAL B 1 197 ? 5.82 -62.875 -26.672 1 98.12 197 VAL B O 1
ATOM 4930 N N . LYS B 1 198 ? 6.684 -64.938 -26.172 1 97.81 198 LYS B N 1
ATOM 4931 C CA . LYS B 1 198 ? 6.051 -65 -24.859 1 97.81 198 LYS B CA 1
ATOM 4932 C C . LYS B 1 198 ? 6.578 -63.906 -23.938 1 97.81 198 LYS B C 1
ATOM 4934 O O . LYS B 1 198 ? 5.801 -63.219 -23.266 1 97.81 198 LYS B O 1
ATOM 4939 N N . THR B 1 199 ? 7.883 -63.75 -23.953 1 98.31 199 THR B N 1
ATOM 4940 C CA . THR B 1 199 ? 8.508 -62.719 -23.109 1 98.31 199 THR B CA 1
ATOM 4941 C C . THR B 1 199 ? 8.094 -61.344 -23.531 1 98.31 199 THR B C 1
ATOM 4943 O O . THR B 1 199 ? 7.914 -60.438 -22.703 1 98.31 199 THR B O 1
ATOM 4946 N N . LEU B 1 200 ? 7.961 -61.125 -24.797 1 98.5 200 LEU B N 1
ATOM 4947 C CA . LEU B 1 200 ? 7.523 -59.844 -25.328 1 98.5 200 LEU B CA 1
ATOM 4948 C C . LEU B 1 200 ? 6.109 -59.5 -24.875 1 98.5 200 LEU B C 1
ATOM 4950 O O . LEU B 1 200 ? 5.82 -58.375 -24.5 1 98.5 200 LEU B O 1
ATOM 4954 N N . GLU B 1 201 ? 5.316 -60.469 -24.891 1 97.88 201 GLU B N 1
ATOM 4955 C CA . GLU B 1 201 ? 3.939 -60.25 -24.453 1 97.88 201 GLU B CA 1
ATOM 4956 C C . GLU B 1 201 ? 3.879 -59.906 -22.969 1 97.88 201 GLU B C 1
ATOM 4958 O O . GLU B 1 201 ? 3.098 -59.062 -22.547 1 97.88 201 GLU B O 1
ATOM 4963 N N . GLU B 1 202 ? 4.648 -60.594 -22.172 1 98.25 202 GLU B N 1
ATOM 4964 C CA . GLU B 1 202 ? 4.727 -60.281 -20.75 1 98.25 202 GLU B CA 1
ATOM 4965 C C . GLU B 1 202 ? 5.195 -58.844 -20.531 1 98.25 202 GLU B C 1
ATOM 4967 O O . GLU B 1 202 ? 4.66 -58.125 -19.672 1 98.25 202 GLU B O 1
ATOM 4972 N N . ALA B 1 203 ? 6.18 -58.406 -21.312 1 98.31 203 ALA B N 1
ATOM 4973 C CA . ALA B 1 203 ? 6.695 -57.062 -21.219 1 98.31 203 ALA B CA 1
ATOM 4974 C C . ALA B 1 203 ? 5.637 -56.031 -21.625 1 98.31 203 ALA B C 1
ATOM 4976 O O . ALA B 1 203 ? 5.52 -54.969 -21.016 1 98.31 203 ALA B O 1
ATOM 4977 N N . ARG B 1 204 ? 4.938 -56.344 -22.688 1 97.88 204 ARG B N 1
ATOM 4978 C CA . ARG B 1 204 ? 3.865 -55.469 -23.141 1 97.88 204 ARG B CA 1
ATOM 4979 C C . ARG B 1 204 ? 2.803 -55.281 -22.062 1 97.88 204 ARG B C 1
ATOM 4981 O O . ARG B 1 204 ? 2.393 -54.156 -21.766 1 97.88 204 ARG B O 1
ATOM 4988 N N . MET B 1 205 ? 2.379 -56.375 -21.453 1 97.88 205 MET B N 1
ATOM 4989 C CA . MET B 1 205 ? 1.349 -56.344 -20.422 1 97.88 205 MET B CA 1
ATOM 4990 C C . MET B 1 205 ? 1.823 -55.594 -19.203 1 97.88 205 MET B C 1
ATOM 4992 O O . MET B 1 205 ? 1.048 -54.844 -18.578 1 97.88 205 MET B O 1
ATOM 4996 N N . LEU B 1 206 ? 3.035 -55.781 -18.859 1 98.19 206 LEU B N 1
ATOM 4997 C CA . LEU B 1 206 ? 3.594 -55.062 -17.719 1 98.19 206 LEU B CA 1
ATOM 4998 C C . LEU B 1 206 ? 3.582 -53.562 -17.969 1 98.19 206 LEU B C 1
ATOM 5000 O O . LEU B 1 206 ? 3.172 -52.781 -17.109 1 98.19 206 LEU B O 1
ATOM 5004 N N . TRP B 1 207 ? 4.059 -53.156 -19.094 1 98.31 207 TRP B N 1
ATOM 5005 C CA . TRP B 1 207 ? 4.086 -51.75 -19.422 1 98.31 207 TRP B CA 1
ATOM 5006 C C . TRP B 1 207 ? 2.678 -51.156 -19.438 1 98.31 207 TRP B C 1
ATOM 5008 O O . TRP B 1 207 ? 2.453 -50.062 -18.969 1 98.31 207 TRP B O 1
ATOM 5018 N N . GLU B 1 208 ? 1.765 -51.875 -20.031 1 97.75 208 GLU B N 1
ATOM 5019 C CA . GLU B 1 208 ? 0.384 -51.406 -20.094 1 97.75 208 GLU B CA 1
ATOM 5020 C C . GLU B 1 208 ? -0.186 -51.188 -18.688 1 97.75 208 GLU B C 1
ATOM 5022 O O . GLU B 1 208 ? -0.887 -50.188 -18.453 1 97.75 208 GLU B O 1
ATOM 5027 N N . ARG B 1 209 ? 0.079 -52.125 -17.828 1 98.19 209 ARG B N 1
ATOM 5028 C CA . ARG B 1 209 ? -0.377 -52 -16.438 1 98.19 209 ARG B CA 1
ATOM 5029 C C . ARG B 1 209 ? 0.231 -50.781 -15.766 1 98.19 209 ARG B C 1
ATOM 5031 O O . ARG B 1 209 ? -0.472 -50.031 -15.102 1 98.19 209 ARG B O 1
ATOM 5038 N N . GLU B 1 210 ? 1.519 -50.594 -15.922 1 98.38 210 GLU B N 1
ATOM 5039 C CA . GLU B 1 210 ? 2.201 -49.438 -15.328 1 98.38 210 GLU B CA 1
ATOM 5040 C C . GLU B 1 210 ? 1.697 -48.125 -15.922 1 98.38 210 GLU B C 1
ATOM 5042 O O . GLU B 1 210 ? 1.563 -47.125 -15.211 1 98.38 210 GLU B O 1
ATOM 5047 N N . MET B 1 211 ? 1.504 -48.125 -17.203 1 98.12 211 MET B N 1
ATOM 5048 C CA . MET B 1 211 ? 0.992 -46.938 -17.891 1 98.12 211 MET B CA 1
ATOM 5049 C C . MET B 1 211 ? -0.406 -46.594 -17.391 1 98.12 211 MET B C 1
ATOM 5051 O O . MET B 1 211 ? -0.724 -45.438 -17.188 1 98.12 211 MET B O 1
ATOM 5055 N N . GLU B 1 212 ? -1.223 -47.594 -17.234 1 97.88 212 GLU B N 1
ATOM 5056 C CA . GLU B 1 212 ? -2.555 -47.375 -16.672 1 97.88 212 GLU B CA 1
ATOM 5057 C C . GLU B 1 212 ? -2.475 -46.75 -15.281 1 97.88 212 GLU B C 1
ATOM 5059 O O . GLU B 1 212 ? -3.193 -45.781 -14.977 1 97.88 212 GLU B O 1
ATOM 5064 N N . LEU B 1 213 ? -1.671 -47.281 -14.438 1 98.31 213 LEU B N 1
ATOM 5065 C CA . LEU B 1 213 ? -1.486 -46.781 -13.086 1 98.31 213 LEU B CA 1
ATOM 5066 C C . LEU B 1 213 ? -0.988 -45.312 -13.117 1 98.31 213 LEU B C 1
ATOM 5068 O O . LEU B 1 213 ? -1.434 -44.5 -12.32 1 98.31 213 LEU B O 1
ATOM 5072 N N . MET B 1 214 ? -0.085 -45.031 -13.977 1 98.56 214 MET B N 1
ATOM 5073 C CA . MET B 1 214 ? 0.434 -43.656 -14.102 1 98.56 214 MET B CA 1
ATOM 5074 C C . MET B 1 214 ? -0.667 -42.688 -14.523 1 98.56 214 MET B C 1
ATOM 5076 O O . MET B 1 214 ? -0.757 -41.594 -14 1 98.56 214 MET B O 1
ATOM 5080 N N . CYS B 1 215 ? -1.428 -43.156 -15.531 1 98.38 215 CYS B N 1
ATOM 5081 C CA . CYS B 1 215 ? -2.514 -42.312 -15.992 1 98.38 215 CYS B CA 1
ATOM 5082 C C . CYS B 1 215 ? -3.441 -41.938 -14.844 1 98.38 215 CYS B C 1
ATOM 5084 O O . CYS B 1 215 ? -3.824 -40.75 -14.695 1 98.38 215 CYS B O 1
ATOM 5086 N N . HIS B 1 216 ? -3.795 -42.875 -14.023 1 98.19 216 HIS B N 1
ATOM 5087 C CA . HIS B 1 216 ? -4.648 -42.594 -12.867 1 98.19 216 HIS B CA 1
ATOM 5088 C C . HIS B 1 216 ? -3.961 -41.688 -11.875 1 98.19 216 HIS B C 1
ATOM 5090 O O . HIS B 1 216 ? -4.562 -40.719 -11.406 1 98.19 216 HIS B O 1
ATOM 5096 N N . LYS B 1 217 ? -2.775 -41.938 -11.555 1 98.56 217 LYS B N 1
ATOM 5097 C CA . LYS B 1 217 ? -2.033 -41.156 -10.57 1 98.56 217 LYS B CA 1
ATOM 5098 C C . LYS B 1 217 ? -1.813 -39.75 -11.062 1 98.56 217 LYS B C 1
ATOM 5100 O O . LYS B 1 217 ? -1.972 -38.781 -10.297 1 98.56 217 LYS B O 1
ATOM 5105 N N . PHE B 1 218 ? -1.434 -39.594 -12.312 1 98.81 218 PHE B N 1
ATOM 5106 C CA . PHE B 1 218 ? -1.148 -38.281 -12.875 1 98.81 218 PHE B CA 1
ATOM 5107 C C . PHE B 1 218 ? -2.416 -37.438 -12.953 1 98.81 218 PHE B C 1
ATOM 5109 O O . PHE B 1 218 ? -2.375 -36.25 -12.75 1 98.81 218 PHE B O 1
ATOM 5116 N N . GLN B 1 219 ? -3.473 -38.094 -13.305 1 98.62 219 GLN B N 1
ATOM 5117 C CA . GLN B 1 219 ? -4.734 -37.375 -13.297 1 98.62 219 GLN B CA 1
ATOM 5118 C C . GLN B 1 219 ? -5.078 -36.906 -11.891 1 98.62 219 GLN B C 1
ATOM 5120 O O . GLN B 1 219 ? -5.516 -35.75 -11.703 1 98.62 219 GLN B O 1
ATOM 5125 N N . GLU B 1 220 ? -4.902 -37.719 -10.938 1 98.56 220 GLU B N 1
ATOM 5126 C CA . GLU B 1 220 ? -5.121 -37.344 -9.539 1 98.56 220 GLU B CA 1
ATOM 5127 C C . GLU B 1 220 ? -4.23 -36.188 -9.141 1 98.56 220 GLU B C 1
ATOM 5129 O O . GLU B 1 220 ? -4.699 -35.219 -8.516 1 98.56 220 GLU B O 1
ATOM 5134 N N . LEU B 1 221 ? -3.012 -36.25 -9.469 1 98.81 221 LEU B N 1
ATOM 5135 C CA . LEU B 1 221 ? -2.062 -35.188 -9.148 1 98.81 221 LEU B CA 1
ATOM 5136 C C . LEU B 1 221 ? -2.482 -33.875 -9.781 1 98.81 221 LEU B C 1
ATOM 5138 O O . LEU B 1 221 ? -2.416 -32.812 -9.141 1 98.81 221 LEU B O 1
ATOM 5142 N N . GLU B 1 222 ? -2.854 -33.969 -11 1 98.62 222 GLU B N 1
ATOM 5143 C CA . GLU B 1 222 ? -3.256 -32.75 -11.711 1 98.62 222 GLU B CA 1
ATOM 5144 C C . GLU B 1 222 ? -4.52 -32.156 -11.102 1 98.62 222 GLU B C 1
ATOM 5146 O O . GLU B 1 222 ? -4.613 -30.938 -10.922 1 98.62 222 GLU B O 1
ATOM 5151 N N . GLU B 1 223 ? -5.488 -33 -10.836 1 98.56 223 GLU B N 1
ATOM 5152 C CA . GLU B 1 223 ? -6.707 -32.531 -10.18 1 98.56 223 GLU B CA 1
ATOM 5153 C C . GLU B 1 223 ? -6.398 -31.906 -8.82 1 98.56 223 GLU B C 1
ATOM 5155 O O . GLU B 1 223 ? -6.953 -30.859 -8.461 1 98.56 223 GLU B O 1
ATOM 5160 N N . GLN B 1 224 ? -5.559 -32.5 -8.047 1 98.75 224 GLN B N 1
ATOM 5161 C CA . GLN B 1 224 ? -5.141 -32 -6.742 1 98.75 224 GLN B CA 1
ATOM 5162 C C . GLN B 1 224 ? -4.426 -30.656 -6.887 1 98.75 224 GLN B C 1
ATOM 5164 O O . GLN B 1 224 ? -4.637 -29.75 -6.082 1 98.75 224 GLN B O 1
ATOM 5169 N N . ARG B 1 225 ? -3.576 -30.578 -7.84 1 98.75 225 ARG B N 1
ATOM 5170 C CA . ARG B 1 225 ? -2.828 -29.344 -8.055 1 98.75 225 ARG B CA 1
ATOM 5171 C C . ARG B 1 225 ? -3.768 -28.172 -8.344 1 98.75 225 ARG B C 1
ATOM 5173 O O . ARG B 1 225 ? -3.623 -27.094 -7.758 1 98.75 225 ARG B O 1
ATOM 5180 N N . LEU B 1 226 ? -4.699 -28.438 -9.211 1 98.69 226 LEU B N 1
ATOM 5181 C CA . LEU B 1 226 ? -5.652 -27.391 -9.578 1 98.69 226 LEU B CA 1
ATOM 5182 C C . LEU B 1 226 ? -6.492 -26.969 -8.383 1 98.69 226 LEU B C 1
ATOM 5184 O O . LEU B 1 226 ? -6.695 -25.781 -8.148 1 98.69 226 LEU B O 1
ATOM 5188 N N . ALA B 1 227 ? -6.949 -27.938 -7.648 1 98.75 227 ALA B N 1
ATOM 5189 C CA . ALA B 1 227 ? -7.742 -27.641 -6.461 1 98.75 227 ALA B CA 1
ATOM 5190 C C . ALA B 1 227 ? -6.918 -26.891 -5.426 1 98.75 227 ALA B C 1
ATOM 5192 O O . ALA B 1 227 ? -7.395 -25.922 -4.832 1 98.75 227 ALA B O 1
ATOM 5193 N N . PHE B 1 228 ? -5.758 -27.328 -5.242 1 98.88 228 PHE B N 1
ATOM 5194 C CA . PHE B 1 228 ? -4.855 -26.703 -4.277 1 98.88 228 PHE B CA 1
ATOM 5195 C C . PHE B 1 228 ? -4.555 -25.266 -4.664 1 98.88 228 PHE B C 1
ATOM 5197 O O . PHE B 1 228 ? -4.621 -24.359 -3.824 1 98.88 228 PHE B O 1
ATOM 5204 N N . LEU B 1 229 ? -4.195 -25.078 -5.887 1 98.62 229 LEU B N 1
ATOM 5205 C CA . LEU B 1 229 ? -3.84 -23.75 -6.375 1 98.62 229 LEU B CA 1
ATOM 5206 C C . LEU B 1 229 ? -5.016 -22.781 -6.238 1 98.62 229 LEU B C 1
ATOM 5208 O O . LEU B 1 229 ? -4.84 -21.641 -5.805 1 98.62 229 LEU B O 1
ATOM 5212 N N . ARG B 1 230 ? -6.176 -23.25 -6.617 1 98.62 230 ARG B N 1
ATOM 5213 C CA . ARG B 1 230 ? -7.379 -22.438 -6.453 1 98.62 230 ARG B CA 1
ATOM 5214 C C . ARG B 1 230 ? -7.562 -22.016 -5 1 98.62 230 ARG B C 1
ATOM 5216 O O . ARG B 1 230 ? -7.855 -20.859 -4.719 1 98.62 230 ARG B O 1
ATOM 5223 N N . HIS B 1 231 ? -7.398 -22.922 -4.105 1 98.69 231 HIS B N 1
ATOM 5224 C CA . HIS B 1 231 ? -7.559 -22.656 -2.682 1 98.69 231 HIS B CA 1
ATOM 5225 C C . HIS B 1 231 ? -6.531 -21.641 -2.193 1 98.69 231 HIS B C 1
ATOM 5227 O O . HIS B 1 231 ? -6.859 -20.734 -1.411 1 98.69 231 HIS B O 1
ATOM 5233 N N . GLN B 1 232 ? -5.34 -21.812 -2.623 1 98.75 232 GLN B N 1
ATOM 5234 C CA . GLN B 1 232 ? -4.281 -20.906 -2.199 1 98.75 232 GLN B CA 1
ATOM 5235 C C . GLN B 1 232 ? -4.523 -19.5 -2.729 1 98.75 232 GLN B C 1
ATOM 5237 O O . GLN B 1 232 ? -4.277 -18.516 -2.027 1 98.75 232 GLN B O 1
ATOM 5242 N N . MET B 1 233 ? -4.953 -19.375 -3.949 1 98.62 233 MET B N 1
ATOM 5243 C CA . MET B 1 233 ? -5.277 -18.078 -4.52 1 98.62 233 MET B CA 1
ATOM 5244 C C . MET B 1 233 ? -6.418 -17.422 -3.752 1 98.62 233 MET B C 1
ATOM 5246 O O . MET B 1 233 ? -6.418 -16.203 -3.551 1 98.62 233 MET B O 1
ATOM 5250 N N . TRP B 1 234 ? -7.348 -18.25 -3.336 1 98.69 234 TRP B N 1
ATOM 5251 C CA . TRP B 1 234 ? -8.453 -17.766 -2.512 1 98.69 234 TRP B CA 1
ATOM 5252 C C . TRP B 1 234 ? -7.945 -17.25 -1.172 1 98.69 234 TRP B C 1
ATOM 5254 O O . TRP B 1 234 ? -8.344 -16.172 -0.726 1 98.69 234 TRP B O 1
ATOM 5264 N N . THR B 1 235 ? -7.105 -17.953 -0.543 1 98.75 235 THR B N 1
ATOM 5265 C CA . THR B 1 235 ? -6.527 -17.578 0.739 1 98.75 235 THR B CA 1
ATOM 5266 C C . THR B 1 235 ? -5.742 -16.266 0.609 1 98.75 235 THR B C 1
ATOM 5268 O O . THR B 1 235 ? -5.879 -15.375 1.44 1 98.75 235 THR B O 1
ATOM 5271 N N . TYR B 1 236 ? -4.941 -16.219 -0.435 1 98.69 236 TYR B N 1
ATOM 5272 C CA . TYR B 1 236 ? -4.219 -14.984 -0.742 1 98.69 236 TYR B CA 1
ATOM 5273 C C . TYR B 1 236 ? -5.168 -13.797 -0.815 1 98.69 236 TYR B C 1
ATOM 5275 O O . TYR B 1 236 ? -4.918 -12.758 -0.2 1 98.69 236 TYR B O 1
ATOM 5283 N N . THR B 1 237 ? -6.195 -13.945 -1.55 1 98.62 237 THR B N 1
ATOM 5284 C CA . THR B 1 237 ? -7.172 -12.883 -1.765 1 98.62 237 THR B CA 1
ATOM 5285 C C . THR B 1 237 ? -7.832 -12.484 -0.449 1 98.62 237 THR B C 1
ATOM 5287 O O . THR B 1 237 ? -8.031 -11.297 -0.187 1 98.62 237 THR B O 1
ATOM 5290 N N . ASN B 1 238 ? -8.109 -13.445 0.338 1 98.12 238 ASN B N 1
ATOM 5291 C CA . ASN B 1 238 ? -8.727 -13.188 1.634 1 98.12 238 ASN B CA 1
ATOM 5292 C C . ASN B 1 238 ? -7.785 -12.406 2.553 1 98.12 238 ASN B C 1
ATOM 5294 O O . ASN B 1 238 ? -8.227 -11.516 3.277 1 98.12 238 ASN B O 1
ATOM 5298 N N . PHE B 1 239 ? -6.555 -12.773 2.578 1 98.62 239 PHE B N 1
ATOM 5299 C CA . PHE B 1 239 ? -5.582 -12.062 3.402 1 98.62 239 PHE B CA 1
ATOM 5300 C C . PHE B 1 239 ? -5.48 -10.602 2.98 1 98.62 239 PHE B C 1
ATOM 5302 O O . PHE B 1 239 ? -5.473 -9.703 3.826 1 98.62 239 PHE B O 1
ATOM 5309 N N . CYS B 1 240 ? -5.434 -10.367 1.688 1 98.56 240 CYS B N 1
ATOM 5310 C CA . CYS B 1 240 ? -5.367 -9.008 1.177 1 98.56 240 CYS B CA 1
ATOM 5311 C C . CYS B 1 240 ? -6.617 -8.219 1.562 1 98.56 240 CYS B C 1
ATOM 5313 O O . CYS B 1 240 ? -6.52 -7.086 2.041 1 98.56 240 CYS B O 1
ATOM 5315 N N . SER B 1 241 ? -7.738 -8.828 1.378 1 98.06 241 SER B N 1
ATOM 5316 C CA . SER B 1 241 ? -9.008 -8.172 1.67 1 98.06 241 SER B CA 1
ATOM 5317 C C . SER B 1 241 ? -9.125 -7.836 3.152 1 98.06 241 SER B C 1
ATOM 5319 O O . SER B 1 241 ? -9.57 -6.742 3.51 1 98.06 241 SER B O 1
ATOM 5321 N N . GLN B 1 242 ? -8.742 -8.75 3.984 1 98 242 GLN B N 1
ATOM 5322 C CA . GLN B 1 242 ? -8.805 -8.508 5.422 1 98 242 GLN B CA 1
ATOM 5323 C C . GLN B 1 242 ? -7.934 -7.312 5.812 1 98 242 GLN B C 1
ATOM 5325 O O . GLN B 1 242 ? -8.328 -6.5 6.652 1 98 242 GLN B O 1
ATOM 5330 N N . THR B 1 243 ? -6.789 -7.234 5.242 1 98.56 243 THR B N 1
ATOM 5331 C CA . THR B 1 243 ? -5.895 -6.113 5.512 1 98.56 243 THR B CA 1
ATOM 5332 C C . THR B 1 243 ? -6.555 -4.793 5.129 1 98.56 243 THR B C 1
ATOM 5334 O O . THR B 1 243 ? -6.449 -3.805 5.859 1 98.56 243 THR B O 1
ATOM 5337 N N . LEU B 1 244 ? -7.219 -4.734 3.99 1 98.25 244 LEU B N 1
ATOM 5338 C CA . LEU B 1 244 ? -7.898 -3.527 3.529 1 98.25 244 LEU B CA 1
ATOM 5339 C C . LEU B 1 244 ? -9.023 -3.139 4.484 1 98.25 244 LEU B C 1
ATOM 5341 O O . LEU B 1 244 ? -9.219 -1.955 4.77 1 98.25 244 LEU B O 1
ATOM 5345 N N . VAL B 1 245 ? -9.758 -4.109 4.965 1 97.69 245 VAL B N 1
ATOM 5346 C CA . VAL B 1 245 ? -10.859 -3.867 5.895 1 97.69 245 VAL B CA 1
ATOM 5347 C C . VAL B 1 245 ? -10.312 -3.291 7.199 1 97.69 245 VAL B C 1
ATOM 5349 O O . VAL B 1 245 ? -10.836 -2.305 7.719 1 97.69 245 VAL B O 1
ATOM 5352 N N . ASP B 1 246 ? -9.242 -3.908 7.719 1 98.25 246 ASP B N 1
ATOM 5353 C CA . ASP B 1 246 ? -8.617 -3.434 8.953 1 98.25 246 ASP B CA 1
ATOM 5354 C C . ASP B 1 246 ? -8.055 -2.025 8.773 1 98.25 246 ASP B C 1
ATOM 5356 O O . ASP B 1 246 ? -8.133 -1.201 9.688 1 98.25 246 ASP B O 1
ATOM 5360 N N . ASP B 1 247 ? -7.473 -1.764 7.664 1 98.25 247 ASP B N 1
ATOM 5361 C CA . ASP B 1 247 ? -6.93 -0.438 7.379 1 98.25 247 ASP B CA 1
ATOM 5362 C C . ASP B 1 247 ? -8.039 0.609 7.324 1 98.25 247 ASP B C 1
ATOM 5364 O O . ASP B 1 247 ? -7.867 1.733 7.797 1 98.25 247 ASP B O 1
ATOM 5368 N N . ASP B 1 248 ? -9.133 0.258 6.734 1 97.75 248 ASP B N 1
ATOM 5369 C CA . ASP B 1 248 ? -10.258 1.186 6.648 1 97.75 248 ASP B CA 1
ATOM 5370 C C . ASP B 1 248 ? -10.82 1.496 8.039 1 97.75 248 ASP B C 1
ATOM 5372 O O . ASP B 1 248 ? -11.32 2.598 8.281 1 97.75 248 ASP B O 1
ATOM 5376 N N . GLU B 1 249 ? -10.789 0.536 8.93 1 98 249 GLU B N 1
ATOM 5377 C CA . GLU B 1 249 ? -11.18 0.782 10.32 1 98 249 GLU B CA 1
ATOM 5378 C C . GLU B 1 249 ? -10.273 1.827 10.969 1 98 249 GLU B C 1
ATOM 5380 O O . GLU B 1 249 ? -10.742 2.658 11.75 1 98 249 GLU B O 1
ATOM 5385 N N . SER B 1 250 ? -8.992 1.691 10.641 1 98.19 250 SER B N 1
ATOM 5386 C CA . SER B 1 250 ? -8.047 2.695 11.117 1 98.19 250 SER B CA 1
ATOM 5387 C C . SER B 1 250 ? -8.422 4.09 10.625 1 98.19 250 SER B C 1
ATOM 5389 O O . SER B 1 250 ? -8.352 5.062 11.375 1 98.19 250 SER B O 1
ATOM 5391 N N . LEU B 1 251 ? -8.844 4.223 9.383 1 98.38 251 LEU B N 1
ATOM 5392 C CA . LEU B 1 251 ? -9.25 5.5 8.812 1 98.38 251 LEU B CA 1
ATOM 5393 C C . LEU B 1 251 ? -10.531 6.008 9.477 1 98.38 251 LEU B C 1
ATOM 5395 O O . LEU B 1 251 ? -10.711 7.215 9.633 1 98.38 251 LEU B O 1
ATOM 5399 N N . GLU B 1 252 ? -11.406 5.055 9.859 1 98.44 252 GLU B N 1
ATOM 5400 C CA . GLU B 1 252 ? -12.609 5.434 10.602 1 98.44 252 GLU B CA 1
ATOM 5401 C C . GLU B 1 252 ? -12.258 6.043 11.953 1 98.44 252 GLU B C 1
ATOM 5403 O O . GLU B 1 252 ? -12.93 6.965 12.414 1 98.44 252 GLU B O 1
ATOM 5408 N N . ASN B 1 253 ? -11.242 5.516 12.578 1 98.62 253 ASN B N 1
ATOM 5409 C CA . ASN B 1 253 ? -10.766 6.105 13.82 1 98.62 253 ASN B CA 1
ATOM 5410 C C . ASN B 1 253 ? -10.32 7.551 13.625 1 98.62 253 ASN B C 1
ATOM 5412 O O . ASN B 1 253 ? -10.547 8.398 14.492 1 98.62 253 ASN B O 1
ATOM 5416 N N . ILE B 1 254 ? -9.672 7.879 12.555 1 98.69 254 ILE B N 1
ATOM 5417 C CA . ILE B 1 254 ? -9.258 9.234 12.227 1 98.69 254 ILE B CA 1
ATOM 5418 C C . ILE B 1 254 ? -10.492 10.125 12.055 1 98.69 254 ILE B C 1
ATOM 5420 O O . ILE B 1 254 ? -10.555 11.227 12.609 1 98.69 254 ILE B O 1
ATOM 5424 N N . ARG B 1 255 ? -11.461 9.602 11.32 1 98.5 255 ARG B N 1
ATOM 5425 C CA . ARG B 1 255 ? -12.68 10.375 11.086 1 98.5 255 ARG B CA 1
ATOM 5426 C C . ARG B 1 255 ? -13.375 10.703 12.398 1 98.5 255 ARG B C 1
ATOM 5428 O O . ARG B 1 255 ? -13.836 11.836 12.594 1 98.5 255 ARG B O 1
ATOM 5435 N N . LYS B 1 256 ? -13.461 9.75 13.266 1 98.5 256 LYS B N 1
ATOM 5436 C CA . LYS B 1 256 ? -14.086 9.977 14.562 1 98.5 256 LYS B CA 1
ATOM 5437 C C . LYS B 1 256 ? -13.352 11.07 15.344 1 98.5 256 LYS B C 1
ATOM 5439 O O . LYS B 1 256 ? -13.984 11.906 15.984 1 98.5 256 LYS B O 1
ATOM 5444 N N . SER B 1 257 ? -12.031 11.016 15.289 1 98.62 257 SER B N 1
ATOM 5445 C CA . SER B 1 257 ? -11.242 12.047 15.945 1 98.62 257 SER B CA 1
ATOM 5446 C C . SER B 1 257 ? -11.516 13.422 15.344 1 98.62 257 SER B C 1
ATOM 5448 O O . SER B 1 257 ? -11.641 14.406 16.062 1 98.62 257 SER B O 1
ATOM 5450 N N . LEU B 1 258 ? -11.602 13.508 14.039 1 98.69 258 LEU B N 1
ATOM 5451 C CA . LEU B 1 258 ? -11.852 14.766 13.336 1 98.69 258 LEU B CA 1
ATOM 5452 C C . LEU B 1 258 ? -13.25 15.297 13.648 1 98.69 258 LEU B C 1
ATOM 5454 O O . LEU B 1 258 ? -13.453 16.516 13.734 1 98.69 258 LEU B O 1
ATOM 5458 N N . GLU B 1 259 ? -14.211 14.391 13.828 1 98.56 259 GLU B N 1
ATOM 5459 C CA . GLU B 1 259 ? -15.562 14.773 14.203 1 98.56 259 GLU B CA 1
ATOM 5460 C C . GLU B 1 259 ? -15.594 15.43 15.578 1 98.56 259 GLU B C 1
ATOM 5462 O O . GLU B 1 259 ? -16.438 16.297 15.844 1 98.56 259 GLU B O 1
ATOM 5467 N N . ASN B 1 260 ? -14.672 15.055 16.391 1 98.19 260 ASN B N 1
ATOM 5468 C CA . ASN B 1 260 ? -14.625 15.555 17.766 1 98.19 260 ASN B CA 1
ATOM 5469 C C . ASN B 1 260 ? -13.742 16.797 17.875 1 98.19 260 ASN B C 1
ATOM 5471 O O . ASN B 1 260 ? -13.562 17.344 18.969 1 98.19 260 ASN B O 1
ATOM 5475 N N . CYS B 1 261 ? -13.148 17.266 16.75 1 98.25 261 CYS B N 1
ATOM 5476 C CA . CYS B 1 261 ? -12.336 18.484 16.75 1 98.25 261 CYS B CA 1
ATOM 5477 C C . CYS B 1 261 ? -13.203 19.703 17 1 98.25 261 CYS B C 1
ATOM 5479 O O . CYS B 1 261 ? -14.219 19.906 16.344 1 98.25 261 CYS B O 1
ATOM 5481 N N . ASN B 1 262 ? -12.883 20.453 17.969 1 98.38 262 ASN B N 1
ATOM 5482 C CA . ASN B 1 262 ? -13.648 21.625 18.359 1 98.38 262 ASN B CA 1
ATOM 5483 C C . ASN B 1 262 ? -12.781 22.891 18.344 1 98.38 262 ASN B C 1
ATOM 5485 O O . ASN B 1 262 ? -12.031 23.141 19.281 1 98.38 262 ASN B O 1
ATOM 5489 N N . ILE B 1 263 ? -12.93 23.734 17.359 1 98 263 ILE B N 1
ATOM 5490 C CA . ILE B 1 263 ? -12.094 24.906 17.109 1 98 263 ILE B CA 1
ATOM 5491 C C . ILE B 1 263 ? -12.273 25.922 18.234 1 98 263 ILE B C 1
ATOM 5493 O O . ILE B 1 263 ? -11.297 26.484 18.734 1 98 263 ILE B O 1
ATOM 5497 N N . ASP B 1 264 ? -13.492 26.125 18.703 1 97.56 264 ASP B N 1
ATOM 5498 C CA . ASP B 1 264 ? -13.766 27.062 19.766 1 97.56 264 ASP B CA 1
ATOM 5499 C C . ASP B 1 264 ? -13.078 26.641 21.062 1 97.56 264 ASP B C 1
ATOM 5501 O O . ASP B 1 264 ? -12.5 27.469 21.766 1 97.56 264 ASP B O 1
ATOM 5505 N N . GLU B 1 265 ? -13.156 25.344 21.312 1 97.5 265 GLU B N 1
ATOM 5506 C CA . GLU B 1 265 ? -12.492 24.812 22.5 1 97.5 265 GLU B CA 1
ATOM 5507 C C . GLU B 1 265 ? -10.984 25 22.422 1 97.5 265 GLU B C 1
ATOM 5509 O O . GLU B 1 265 ? -10.328 25.281 23.422 1 97.5 265 GLU B O 1
ATOM 5514 N N . ASP B 1 266 ? -10.445 24.906 21.25 1 98 266 ASP B N 1
ATOM 5515 C CA . ASP B 1 266 ? -9.008 25.047 21.062 1 98 266 ASP B CA 1
ATOM 5516 C C . ASP B 1 266 ? -8.57 26.5 21.266 1 98 266 ASP B C 1
ATOM 5518 O O . ASP B 1 266 ? -7.523 26.766 21.859 1 98 266 ASP B O 1
ATOM 5522 N N . ILE B 1 267 ? -9.352 27.375 20.719 1 98.12 267 ILE B N 1
ATOM 5523 C CA . ILE B 1 267 ? -9.055 28.781 20.906 1 98.12 267 ILE B CA 1
ATOM 5524 C C . ILE B 1 267 ? -9.148 29.156 22.375 1 98.12 267 ILE B C 1
ATOM 5526 O O . ILE B 1 267 ? -8.273 29.844 22.906 1 98.12 267 ILE B O 1
ATOM 5530 N N . GLU B 1 268 ? -10.125 28.641 23.062 1 97.56 268 GLU B N 1
ATOM 5531 C CA . GLU B 1 268 ? -10.305 28.891 24.484 1 97.56 268 GLU B CA 1
ATOM 5532 C C . GLU B 1 268 ? -9.141 28.312 25.297 1 97.56 268 GLU B C 1
ATOM 5534 O O . GLU B 1 268 ? -8.68 28.938 26.25 1 97.56 268 GLU B O 1
ATOM 5539 N N . LEU B 1 269 ? -8.766 27.172 24.891 1 97.5 269 LEU B N 1
ATOM 5540 C CA . LEU B 1 269 ? -7.648 26.531 25.578 1 97.5 269 LEU B CA 1
ATOM 5541 C C . LEU B 1 269 ? -6.383 27.375 25.453 1 97.5 269 LEU B C 1
ATOM 5543 O O . LEU B 1 269 ? -5.645 27.547 26.422 1 97.5 269 LEU B O 1
ATOM 5547 N N . PHE B 1 270 ? -6.121 27.891 24.266 1 98.12 270 PHE B N 1
ATOM 5548 C CA . PHE B 1 270 ? -4.953 28.734 24.062 1 98.12 270 PHE B CA 1
ATOM 5549 C C . PHE B 1 270 ? -5.023 29.984 24.953 1 98.12 270 PHE B C 1
ATOM 5551 O O . PHE B 1 270 ? -4.043 30.344 25.594 1 98.12 270 PHE B O 1
ATOM 5558 N N . VAL B 1 271 ? -6.137 30.625 24.922 1 97.94 271 VAL B N 1
ATOM 5559 C CA . VAL B 1 271 ? -6.312 31.844 25.703 1 97.94 271 VAL B CA 1
ATOM 5560 C C . VAL B 1 271 ? -6.125 31.547 27.188 1 97.94 271 VAL B C 1
ATOM 5562 O O . VAL B 1 271 ? -5.438 32.281 27.906 1 97.94 271 VAL B O 1
ATOM 5565 N N . LYS B 1 272 ? -6.652 30.5 27.703 1 96.5 272 LYS B N 1
ATOM 5566 C CA . LYS B 1 272 ? -6.547 30.094 29.094 1 96.5 272 LYS B CA 1
ATOM 5567 C C . LYS B 1 272 ? -5.09 29.875 29.5 1 96.5 272 LYS B C 1
ATOM 5569 O O . LYS B 1 272 ? -4.668 30.281 30.578 1 96.5 272 LYS B O 1
ATOM 5574 N N . ASP B 1 273 ? -4.375 29.328 28.641 1 96.25 273 ASP B N 1
ATOM 5575 C CA . ASP B 1 273 ? -3.014 28.906 28.953 1 96.25 273 ASP B CA 1
ATOM 5576 C C . ASP B 1 273 ? -2.021 30.047 28.781 1 96.25 273 ASP B C 1
ATOM 5578 O O . ASP B 1 273 ? -1.006 30.109 29.484 1 96.25 273 ASP B O 1
ATOM 5582 N N . ARG B 1 274 ? -2.326 30.953 27.781 1 97 274 ARG B N 1
ATOM 5583 C CA . ARG B 1 274 ? -1.233 31.844 27.391 1 97 274 ARG B CA 1
ATOM 5584 C C . ARG B 1 274 ? -1.646 33.312 27.516 1 97 274 ARG B C 1
ATOM 5586 O O . ARG B 1 274 ? -0.924 34.219 27.062 1 97 274 ARG B O 1
ATOM 5593 N N . SER B 1 275 ? -2.799 33.562 28.016 1 97.06 275 SER B N 1
ATOM 5594 C CA . SER B 1 275 ? -3.252 34.969 28.141 1 97.06 275 SER B CA 1
ATOM 5595 C C . SER B 1 275 ? -2.234 35.812 28.891 1 97.06 275 SER B C 1
ATOM 5597 O O . SER B 1 275 ? -1.53 35.312 29.781 1 97.06 275 SER B O 1
ATOM 5599 N N . THR B 1 276 ? -2.113 37.062 28.562 1 97.12 276 THR B N 1
ATOM 5600 C CA . THR B 1 276 ? -1.129 37.969 29.172 1 97.12 276 THR B CA 1
ATOM 5601 C C . THR B 1 276 ? -1.816 39.031 30 1 97.12 276 THR B C 1
ATOM 5603 O O . THR B 1 276 ? -1.154 39.781 30.719 1 97.12 276 THR B O 1
ATOM 5606 N N . GLY B 1 277 ? -3.174 39.125 29.938 1 94.94 277 GLY B N 1
ATOM 5607 C CA . GLY B 1 277 ? -3.934 40.125 30.703 1 94.94 277 GLY B CA 1
ATOM 5608 C C . GLY B 1 277 ? -4.98 40.844 29.891 1 94.94 277 GLY B C 1
ATOM 5609 O O . GLY B 1 277 ? -4.965 40.781 28.656 1 94.94 277 GLY B O 1
ATOM 5610 N N . SER B 1 278 ? -5.91 41.562 30.578 1 94.5 278 SER B N 1
ATOM 5611 C CA . SER B 1 278 ? -7.004 42.25 29.922 1 94.5 278 SER B CA 1
ATOM 5612 C C . SER B 1 278 ? -6.836 43.75 30.031 1 94.5 278 SER B C 1
ATOM 5614 O O . SER B 1 278 ? -7.504 44.531 29.312 1 94.5 278 SER B O 1
ATOM 5616 N N . GLU B 1 279 ? -5.883 44.188 30.859 1 94.88 279 GLU B N 1
ATOM 5617 C CA . GLU B 1 279 ? -5.73 45.625 31.109 1 94.88 279 GLU B CA 1
ATOM 5618 C C . GLU B 1 279 ? -4.832 46.281 30.062 1 94.88 279 GLU B C 1
ATOM 5620 O O . GLU B 1 279 ? -3.715 45.812 29.828 1 94.88 279 GLU B O 1
ATOM 5625 N N . ARG B 1 280 ? -5.281 47.344 29.5 1 94.5 280 ARG B N 1
ATOM 5626 C CA . ARG B 1 280 ? -4.535 48.125 28.547 1 94.5 280 ARG B CA 1
ATOM 5627 C C . ARG B 1 280 ? -3.621 49.125 29.25 1 94.5 280 ARG B C 1
ATOM 5629 O O . ARG B 1 280 ? -3.82 49.438 30.422 1 94.5 280 ARG B O 1
ATOM 5636 N N . PRO B 1 281 ? -2.596 49.531 28.531 1 94.69 281 PRO B N 1
ATOM 5637 C CA . PRO B 1 281 ? -1.74 50.531 29.172 1 94.69 281 PRO B CA 1
ATOM 5638 C C . PRO B 1 281 ? -2.492 51.844 29.516 1 94.69 281 PRO B C 1
ATOM 5640 O O . PRO B 1 281 ? -3.297 52.312 28.703 1 94.69 281 PRO B O 1
ATOM 5643 N N . ALA B 1 282 ? -2.25 52.344 30.672 1 94.31 282 ALA B N 1
ATOM 5644 C CA . ALA B 1 282 ? -2.912 53.531 31.141 1 94.31 282 ALA B CA 1
ATOM 5645 C C . ALA B 1 282 ? -2.26 54.781 30.547 1 94.31 282 ALA B C 1
ATOM 5647 O O . ALA B 1 282 ? -1.085 54.75 30.172 1 94.31 282 ALA B O 1
ATOM 5648 N N . THR B 1 283 ? -3.02 55.812 30.406 1 95.12 283 THR B N 1
ATOM 5649 C CA . THR B 1 283 ? -2.504 57.125 29.984 1 95.12 283 THR B CA 1
ATOM 5650 C C . THR B 1 283 ? -1.498 57.656 31 1 95.12 283 THR B C 1
ATOM 5652 O O . THR B 1 283 ? -1.61 57.375 32.188 1 95.12 283 THR B O 1
ATOM 5655 N N . ILE B 1 284 ? -0.538 58.375 30.484 1 96.31 284 ILE B N 1
ATOM 5656 C CA . ILE B 1 284 ? 0.404 59.094 31.328 1 96.31 284 ILE B CA 1
ATOM 5657 C C . ILE B 1 284 ? 0.066 60.594 31.312 1 96.31 284 ILE B C 1
ATOM 5659 O O . ILE B 1 284 ? 0.284 61.25 30.312 1 96.31 284 ILE B O 1
ATOM 5663 N N . PRO B 1 285 ? -0.446 61.125 32.375 1 94.25 285 PRO B N 1
ATOM 5664 C CA . PRO B 1 285 ? -0.883 62.531 32.406 1 94.25 285 PRO B CA 1
ATOM 5665 C C . PRO B 1 285 ? 0.271 63.5 32.625 1 94.25 285 PRO B C 1
ATOM 5667 O O . PRO B 1 285 ? 1.323 63.094 33.156 1 94.25 285 PRO B O 1
ATOM 5670 N N . TYR B 1 286 ? -0.001 64.625 32.094 1 96.56 286 TYR B N 1
ATOM 5671 C CA . TYR B 1 286 ? 0.898 65.688 32.438 1 96.56 286 TYR B CA 1
ATOM 5672 C C . TYR B 1 286 ? 0.914 66 33.938 1 96.56 286 TYR B C 1
ATOM 5674 O O . TYR B 1 286 ? -0.129 65.938 34.594 1 96.56 286 TYR B O 1
ATOM 5682 N N . GLU B 1 287 ? 2.119 66.188 34.469 1 94.12 287 GLU B N 1
ATOM 5683 C CA . GLU B 1 287 ? 2.285 66.5 35.875 1 94.12 287 GLU B CA 1
ATOM 5684 C C . GLU B 1 287 ? 2.973 67.875 36.031 1 94.12 287 GLU B C 1
ATOM 5686 O O . GLU B 1 287 ? 4.176 68 35.812 1 94.12 287 GLU B O 1
ATOM 5691 N N . ASN B 1 288 ? 2.158 68.75 36.531 1 93.81 288 ASN B N 1
ATOM 5692 C CA . ASN B 1 288 ? 2.729 70.062 36.781 1 93.81 288 ASN B CA 1
ATOM 5693 C C . ASN B 1 288 ? 3.688 70 37.969 1 93.81 288 ASN B C 1
ATOM 5695 O O . ASN B 1 288 ? 3.398 69.375 39 1 93.81 288 ASN B O 1
ATOM 5699 N N . PHE B 1 289 ? 4.789 70.688 37.875 1 93.75 289 PHE B N 1
ATOM 5700 C CA . PHE B 1 289 ? 5.828 70.688 38.875 1 93.75 289 PHE B CA 1
ATOM 5701 C C . PHE B 1 289 ? 5.344 71.375 40.156 1 93.75 289 PHE B C 1
ATOM 5703 O O . PHE B 1 289 ? 5.629 70.875 41.281 1 93.75 289 PHE B O 1
ATOM 5710 N N . TYR B 1 290 ? 4.605 72.375 40.125 1 91.81 290 TYR B N 1
ATOM 5711 C CA . TYR B 1 290 ? 4.199 73.188 41.281 1 91.81 290 TYR B CA 1
ATOM 5712 C C . TYR B 1 290 ? 2.855 72.688 41.812 1 91.81 290 TYR B C 1
ATOM 5714 O O . TYR B 1 290 ? 2.557 72.875 43 1 91.81 290 TYR B O 1
ATOM 5722 N N . ASN B 1 291 ? 1.977 72.188 41 1 87 291 ASN B N 1
ATOM 5723 C CA . ASN B 1 291 ? 0.686 71.625 41.375 1 87 291 ASN B CA 1
ATOM 5724 C C . ASN B 1 291 ? 0.524 70.188 40.875 1 87 291 ASN B C 1
ATOM 5726 O O . ASN B 1 291 ? -0.144 69.938 39.844 1 87 291 ASN B O 1
ATOM 5730 N N . PRO B 1 292 ? 1.205 69.5 41.531 1 75.88 292 PRO B N 1
ATOM 5731 C CA . PRO B 1 292 ? 1.191 68.125 41 1 75.88 292 PRO B CA 1
ATOM 5732 C C . PRO B 1 292 ? -0.221 67.562 40.844 1 75.88 292 PRO B C 1
ATOM 5734 O O . PRO B 1 292 ? -0.432 66.625 40.094 1 75.88 292 PRO B O 1
ATOM 5737 N N . ARG B 1 293 ? -1.175 68.188 41.531 1 67.31 293 ARG B N 1
ATOM 5738 C CA . ARG B 1 293 ? -2.545 67.688 41.344 1 67.31 293 ARG B CA 1
ATOM 5739 C C . ARG B 1 293 ? -3.195 68.312 40.125 1 67.31 293 ARG B C 1
ATOM 5741 O O . ARG B 1 293 ? -4.289 67.938 39.719 1 67.31 293 ARG B O 1
ATOM 5748 N N . ALA B 1 294 ? -2.531 69.438 39.5 1 55.97 294 ALA B N 1
ATOM 5749 C CA . ALA B 1 294 ? -3.137 70.188 38.406 1 55.97 294 ALA B CA 1
ATOM 5750 C C . ALA B 1 294 ? -3.098 69.438 37.094 1 55.97 294 ALA B C 1
ATOM 5752 O O . ALA B 1 294 ? -2.021 69.062 36.594 1 55.97 294 ALA B O 1
ATOM 5753 N N . VAL B 1 295 ? -3.773 68.688 36.938 1 52.94 295 VAL B N 1
ATOM 5754 C CA . VAL B 1 295 ? -3.961 67.938 35.688 1 52.94 295 VAL B CA 1
ATOM 5755 C C . VAL B 1 295 ? -4.406 68.875 34.594 1 52.94 295 VAL B C 1
ATOM 5757 O O . VAL B 1 295 ? -5.305 69.688 34.812 1 52.94 295 VAL B O 1
ATOM 5760 N N . ILE B 1 296 ? -3.512 69.688 33.906 1 49.34 296 ILE B N 1
ATOM 5761 C CA . ILE B 1 296 ? -3.955 70.5 32.781 1 49.34 296 ILE B CA 1
ATOM 5762 C C . ILE B 1 296 ? -5.207 69.875 32.156 1 49.34 296 ILE B C 1
ATOM 5764 O O . ILE B 1 296 ? -5.195 68.688 31.734 1 49.34 296 ILE B O 1
ATOM 5768 N N . ALA B 1 297 ? -6.191 70.562 32.438 1 40.56 297 ALA B N 1
ATOM 5769 C CA . ALA B 1 297 ? -7.531 70.25 31.953 1 40.56 297 ALA B CA 1
ATOM 5770 C C . ALA B 1 297 ? -7.57 70.188 30.422 1 40.56 297 ALA B C 1
ATOM 5772 O O . ALA B 1 297 ? -8.602 69.812 29.828 1 40.56 297 ALA B O 1
ATOM 5773 N N . GLY B 1 298 ? -6.738 71.125 29.688 1 37.25 298 GLY B N 1
ATOM 5774 C CA . GLY B 1 298 ? -7.27 71.562 28.406 1 37.25 298 GLY B CA 1
ATOM 5775 C C . GLY B 1 298 ? -7.457 70.438 27.422 1 37.25 298 GLY B C 1
ATOM 5776 O O . GLY B 1 298 ? -7.73 70.688 26.234 1 37.25 298 GLY B O 1
ATOM 5777 N N . VAL B 1 299 ? -6.449 69.75 27.281 1 34.47 299 VAL B N 1
ATOM 5778 C CA . VAL B 1 299 ? -6.645 69.125 26 1 34.47 299 VAL B CA 1
ATOM 5779 C C . VAL B 1 299 ? -8.07 68.562 25.906 1 34.47 299 VAL B C 1
ATOM 5781 O O . VAL B 1 299 ? -8.484 67.75 26.75 1 34.47 299 VAL B O 1
ATOM 5784 N N . PRO B 1 300 ? -8.93 69.438 25.156 1 30.36 300 PRO B N 1
ATOM 5785 C CA . PRO B 1 300 ? -10.328 69 25.062 1 30.36 300 PRO B CA 1
ATOM 5786 C C . PRO B 1 300 ? -10.477 67.5 24.969 1 30.36 300 PRO B C 1
ATOM 5788 O O . PRO B 1 300 ? -9.703 66.812 24.266 1 30.36 300 PRO B O 1
ATOM 5791 N N . THR B 1 301 ? -10.648 67 25.891 1 29.2 301 THR B N 1
ATOM 5792 C CA . THR B 1 301 ? -11.125 65.625 25.719 1 29.2 301 THR B CA 1
ATOM 5793 C C . THR B 1 301 ? -12 65.5 24.484 1 29.2 301 THR B C 1
ATOM 5795 O O . THR B 1 301 ? -12.859 66.375 24.234 1 29.2 301 THR B O 1
ATOM 5798 N N . ALA B 1 302 ? -11.57 65.125 23.312 1 30.11 302 ALA B N 1
ATOM 5799 C CA . ALA B 1 302 ? -12.5 64.75 22.25 1 30.11 302 ALA B CA 1
ATOM 5800 C C . ALA B 1 302 ? -13.93 64.625 22.781 1 30.11 302 ALA B C 1
ATOM 5802 O O . ALA B 1 302 ? -14.188 63.906 23.734 1 30.11 302 ALA B O 1
ATOM 5803 N N . VAL B 1 303 ? -14.703 65.688 22.625 1 25.14 303 VAL B N 1
ATOM 5804 C CA . VAL B 1 303 ? -16.156 65.75 22.797 1 25.14 303 VAL B CA 1
ATOM 5805 C C . VAL B 1 303 ? -16.797 64.5 22.266 1 25.14 303 VAL B C 1
ATOM 5807 O O . VAL B 1 303 ? -16.547 64.125 21.109 1 25.14 303 VAL B O 1
ATOM 5810 N N . SER B 1 304 ? -17.172 63.719 22.906 1 23.73 304 SER B N 1
ATOM 5811 C CA . SER B 1 304 ? -18.109 62.719 22.406 1 23.73 304 SER B CA 1
ATOM 5812 C C . SER B 1 304 ? -19.297 63.344 21.688 1 23.73 304 SER B C 1
ATOM 5814 O O . SER B 1 304 ? -20.031 64.125 22.297 1 23.73 304 SER B O 1
ATOM 5816 N N . LEU B 1 305 ? -19.062 64.062 20.641 1 23.69 305 LEU B N 1
ATOM 5817 C CA . LEU B 1 305 ? -20.219 64.5 19.875 1 23.69 305 LEU B CA 1
ATOM 5818 C C . LEU B 1 305 ? -21.453 63.688 20.203 1 23.69 305 LEU B C 1
ATOM 5820 O O . LEU B 1 305 ? -21.5 62.5 19.891 1 23.69 305 LEU B O 1
ATOM 5824 N N . GLU B 1 306 ? -22.141 64.125 21.094 1 23.22 306 GLU B N 1
ATOM 5825 C CA . GLU B 1 306 ? -23.453 63.594 21.469 1 23.22 306 GLU B CA 1
ATOM 5826 C C . GLU B 1 306 ? -24.484 63.875 20.406 1 23.22 306 GLU B C 1
ATOM 5828 O O . GLU B 1 306 ? -24.922 65 20.234 1 23.22 306 GLU B O 1
ATOM 5833 N N . ALA B 1 307 ? -24.234 63.594 19.234 1 24.98 307 ALA B N 1
ATOM 5834 C CA . ALA B 1 307 ? -25.266 63.906 18.234 1 24.98 307 ALA B CA 1
ATOM 5835 C C . ALA B 1 307 ? -26.656 63.781 18.844 1 24.98 307 ALA B C 1
ATOM 5837 O O . ALA B 1 307 ? -26.953 62.812 19.547 1 24.98 307 ALA B O 1
ATOM 5838 N N . PRO B 1 308 ? -27.328 64.812 18.984 1 24.66 308 PRO B N 1
ATOM 5839 C CA . PRO B 1 308 ? -28.656 64.688 19.562 1 24.66 308 PRO B CA 1
ATOM 5840 C C . PRO B 1 308 ? -29.531 63.656 18.891 1 24.66 308 PRO B C 1
ATOM 5842 O O . PRO B 1 308 ? -29.828 63.75 17.703 1 24.66 308 PRO B O 1
ATOM 5845 N N . HIS B 1 309 ? -29.125 62.562 18.859 1 22.56 309 HIS B N 1
ATOM 5846 C CA . HIS B 1 309 ? -30.031 61.688 18.109 1 22.56 309 HIS B CA 1
ATOM 5847 C C . HIS B 1 309 ? -31.484 61.938 18.469 1 22.56 309 HIS B C 1
ATOM 5849 O O . HIS B 1 309 ? -31.844 61.875 19.656 1 22.56 309 HIS B O 1
ATOM 5855 N N . LYS B 1 310 ? -31.922 62.938 17.922 1 22.94 310 LYS B N 1
ATOM 5856 C CA . LYS B 1 310 ? -33.344 63.281 17.922 1 22.94 310 LYS B CA 1
ATOM 5857 C C . LYS B 1 310 ? -34.219 62.031 18.062 1 22.94 310 LYS B C 1
ATOM 5859 O O . LYS B 1 310 ? -34.031 61.062 17.312 1 22.94 310 LYS B O 1
ATOM 5864 N N . GLU B 1 311 ? -34.688 61.875 19.188 1 23.73 311 GLU B N 1
ATOM 5865 C CA . GLU B 1 311 ? -35.562 60.781 19.609 1 23.73 311 GLU B CA 1
ATOM 5866 C C . GLU B 1 311 ? -36.688 60.531 18.609 1 23.73 311 GLU B C 1
ATOM 5868 O O . GLU B 1 311 ? -37.562 61.406 18.438 1 23.73 311 GLU B O 1
ATOM 5873 N N . LEU B 1 312 ? -36.281 60.375 17.391 1 24.31 312 LEU B N 1
ATOM 5874 C CA . LEU B 1 312 ? -37.5 60.25 16.594 1 24.31 312 LEU B CA 1
ATOM 5875 C C . LEU B 1 312 ? -38.625 59.625 17.422 1 24.31 312 LEU B C 1
ATOM 5877 O O . LEU B 1 312 ? -38.375 58.844 18.359 1 24.31 312 LEU B O 1
ATOM 5881 N N . PRO B 1 313 ? -39.781 60.094 17.188 1 22.58 313 PRO B N 1
ATOM 5882 C CA . PRO B 1 313 ? -40.969 59.75 17.984 1 22.58 313 PRO B CA 1
ATOM 5883 C C . PRO B 1 313 ? -41.031 58.25 18.328 1 22.58 313 PRO B C 1
ATOM 5885 O O . PRO B 1 313 ? -40.5 57.438 17.594 1 22.58 313 PRO B O 1
ATOM 5888 N N . PRO B 1 314 ? -41 57.906 19.547 1 23.89 314 PRO B N 1
ATOM 5889 C CA . PRO B 1 314 ? -41.031 56.5 19.922 1 23.89 314 PRO B CA 1
ATOM 5890 C C . PRO B 1 314 ? -42.031 55.688 19.109 1 23.89 314 PRO B C 1
ATOM 5892 O O . PRO B 1 314 ? -43.188 56.125 18.922 1 23.89 314 PRO B O 1
ATOM 5895 N N . LEU B 1 315 ? -41.688 55.406 17.875 1 23.52 315 LEU B N 1
ATOM 5896 C CA . LEU B 1 315 ? -42.844 54.781 17.234 1 23.52 315 LEU B CA 1
ATOM 5897 C C . LEU B 1 315 ? -43.688 54 18.266 1 23.52 315 LEU B C 1
ATOM 5899 O O . LEU B 1 315 ? -43.156 53.562 19.281 1 23.52 315 LEU B O 1
ATOM 5903 N N . PRO B 1 316 ? -44.938 54.094 18.047 1 22.09 316 PRO B N 1
ATOM 5904 C CA . PRO B 1 316 ? -45.969 53.656 19 1 22.09 316 PRO B CA 1
ATOM 5905 C C . PRO B 1 316 ? -45.656 52.281 19.609 1 22.09 316 PRO B C 1
ATOM 5907 O O . PRO B 1 316 ? -44.875 51.531 19.031 1 22.09 316 PRO B O 1
ATOM 5910 N N . PRO B 1 317 ? -45.938 52.188 20.828 1 23.77 317 PRO B N 1
ATOM 5911 C CA . PRO B 1 317 ? -45.781 51.062 21.719 1 23.77 317 PRO B CA 1
ATOM 5912 C C . PRO B 1 317 ? -46.125 49.719 21.047 1 23.77 317 PRO B C 1
ATOM 5914 O O . PRO B 1 317 ? -47.312 49.438 20.828 1 23.77 317 PRO B O 1
ATOM 5917 N N . ASP B 1 318 ? -45.688 49.781 19.719 1 20.77 318 ASP B N 1
ATOM 5918 C CA . ASP B 1 318 ? -46.406 48.688 19.109 1 20.77 318 ASP B CA 1
ATOM 5919 C C . ASP B 1 318 ? -46.531 47.5 20.062 1 20.77 318 ASP B C 1
ATOM 5921 O O . ASP B 1 318 ? -45.594 47.156 20.75 1 20.77 318 ASP B O 1
ATOM 5925 N N . GLU B 1 319 ? -47.656 47.312 20.281 1 20.23 319 GLU B N 1
ATOM 5926 C CA . GLU B 1 319 ? -48.375 46.344 21.156 1 20.23 319 GLU B CA 1
ATOM 5927 C C . GLU B 1 319 ? -47.656 45 21.141 1 20.23 319 GLU B C 1
ATOM 5929 O O . GLU B 1 319 ? -47.469 44.406 20.078 1 20.23 319 GLU B O 1
ATOM 5934 N N . ASP B 1 320 ? -46.656 45.094 21.922 1 21.05 320 ASP B N 1
ATOM 5935 C CA . ASP B 1 320 ? -45.938 43.875 22.203 1 21.05 320 ASP B CA 1
ATOM 5936 C C . ASP B 1 320 ? -46.875 42.688 22.297 1 21.05 320 ASP B C 1
ATOM 5938 O O . ASP B 1 320 ? -47.188 42.188 23.391 1 21.05 320 ASP B O 1
ATOM 5942 N N . ASN B 1 321 ? -47.75 42.875 21.219 1 18.17 321 ASN B N 1
ATOM 5943 C CA . ASN B 1 321 ? -48.656 41.781 21.531 1 18.17 321 ASN B CA 1
ATOM 5944 C C . ASN B 1 321 ? -47.906 40.531 22.031 1 18.17 321 ASN B C 1
ATOM 5946 O O . ASN B 1 321 ? -47 40.031 21.344 1 18.17 321 ASN B O 1
ATOM 5950 N N . GLU B 1 322 ? -47.594 40.781 23.25 1 20.45 322 GLU B N 1
ATOM 5951 C CA . GLU B 1 322 ? -47.188 39.719 24.156 1 20.45 322 GLU B CA 1
ATOM 5952 C C . GLU B 1 322 ? -47.75 38.375 23.734 1 20.45 322 GLU B C 1
ATOM 5954 O O . GLU B 1 322 ? -48.875 38 24.156 1 20.45 322 GLU B O 1
ATOM 5959 N N . ILE B 1 323 ? -47.844 38.312 22.359 1 17.88 323 ILE B N 1
ATOM 5960 C CA . ILE B 1 323 ? -48.656 37.094 22.297 1 17.88 323 ILE B CA 1
ATOM 5961 C C . ILE B 1 323 ? -48 36.031 23.188 1 17.88 323 ILE B C 1
ATOM 5963 O O . ILE B 1 323 ? -46.844 35.688 23.031 1 17.88 323 ILE B O 1
ATOM 5967 N N . VAL B 1 324 ? -48.375 36.031 24.391 1 19.22 324 VAL B N 1
ATOM 5968 C CA . VAL B 1 324 ? -48.438 35.062 25.484 1 19.22 324 VAL B CA 1
ATOM 5969 C C . VAL B 1 324 ? -48.562 33.656 24.922 1 19.22 324 VAL B C 1
ATOM 5971 O O . VAL B 1 324 ? -49.656 33.094 24.891 1 19.22 324 VAL B O 1
ATOM 5974 N N . ILE B 1 325 ? -48.031 33.438 23.75 1 17.55 325 ILE B N 1
ATOM 5975 C CA . ILE B 1 325 ? -48.688 32.156 23.438 1 17.55 325 ILE B CA 1
ATOM 5976 C C . ILE B 1 325 ? -48.438 31.172 24.562 1 17.55 325 ILE B C 1
ATOM 5978 O O . ILE B 1 325 ? -47.281 30.953 24.969 1 17.55 325 ILE B O 1
ATOM 5982 N N . GLU B 1 326 ? -49.281 30.953 25.438 1 18.05 326 GLU B N 1
ATOM 5983 C CA . GLU B 1 326 ? -49.625 30.062 26.531 1 18.05 326 GLU B CA 1
ATOM 5984 C C . GLU B 1 326 ? -49.156 28.625 26.25 1 18.05 326 GLU B C 1
ATOM 5986 O O . GLU B 1 326 ? -49.281 27.766 27.125 1 18.05 326 GLU B O 1
ATOM 5991 N N . SER B 1 327 ? -48.719 28.297 25.078 1 17.83 327 SER B N 1
ATOM 5992 C CA . SER B 1 327 ? -49.094 26.906 24.969 1 17.83 327 SER B CA 1
ATOM 5993 C C . SER B 1 327 ? -48.469 26.047 26.062 1 17.83 327 SER B C 1
ATOM 5995 O O . SER B 1 327 ? -47.281 26.203 26.344 1 17.83 327 SER B O 1
ATOM 5997 N N . THR B 1 328 ? -49.062 25.625 27.031 1 18.02 328 THR B N 1
ATOM 5998 C CA . THR B 1 328 ? -49.125 24.766 28.219 1 18.02 328 THR B CA 1
ATOM 5999 C C . THR B 1 328 ? -48.406 23.453 28 1 18.02 328 THR B C 1
ATOM 6001 O O . THR B 1 328 ? -48.25 22.656 28.922 1 18.02 328 THR B O 1
ATOM 6004 N N . TYR B 1 329 ? -47.906 23.094 26.828 1 17.69 329 TYR B N 1
ATOM 6005 C CA . TYR B 1 329 ? -48.125 21.641 26.828 1 17.69 329 TYR B CA 1
ATOM 6006 C C . TYR B 1 329 ? -47.344 20.969 27.953 1 17.69 329 TYR B C 1
ATOM 6008 O O . TYR B 1 329 ? -46.25 21.422 28.344 1 17.69 329 TYR B O 1
ATOM 6016 N N . SER B 1 330 ? -47.969 20.188 28.75 1 18.3 330 SER B N 1
ATOM 6017 C CA . SER B 1 330 ? -47.75 19.469 30.016 1 18.3 330 SER B CA 1
ATOM 6018 C C . SER B 1 330 ? -46.562 18.516 29.922 1 18.3 330 SER B C 1
ATOM 6020 O O . SER B 1 330 ? -46.531 17.625 29.062 1 18.3 330 SER B O 1
ATOM 6022 N N . VAL B 1 331 ? -45.469 18.969 29.859 1 20.77 331 VAL B N 1
ATOM 6023 C CA . VAL B 1 331 ? -44.438 17.938 29.641 1 20.77 331 VAL B CA 1
ATOM 6024 C C . VAL B 1 331 ? -44.562 16.875 30.719 1 20.77 331 VAL B C 1
ATOM 6026 O O . VAL B 1 331 ? -44.406 17.156 31.906 1 20.77 331 VAL B O 1
ATOM 6029 N N . PRO B 1 332 ? -45.375 15.852 30.547 1 19.72 332 PRO B N 1
ATOM 6030 C CA . PRO B 1 332 ? -45.5 14.906 31.672 1 19.72 332 PRO B CA 1
ATOM 6031 C C . PRO B 1 332 ? -44.156 14.531 32.312 1 19.72 332 PRO B C 1
ATOM 6033 O O . PRO B 1 332 ? -43.125 14.617 31.641 1 19.72 332 PRO B O 1
ATOM 6036 N N . GLN B 1 333 ? -44.062 14.75 33.5 1 20.86 333 GLN B N 1
ATOM 6037 C CA . GLN B 1 333 ? -43.031 14.352 34.469 1 20.86 333 GLN B CA 1
ATOM 6038 C C . GLN B 1 333 ? -42.625 12.891 34.281 1 20.86 333 GLN B C 1
ATOM 6040 O O . GLN B 1 333 ? -43.5 12 34.25 1 20.86 333 GLN B O 1
ATOM 6045 N N . LEU B 1 334 ? -41.719 12.68 33.531 1 21.45 334 LEU B N 1
ATOM 6046 C CA . LEU B 1 334 ? -41.531 11.258 33.281 1 21.45 334 LEU B CA 1
ATOM 6047 C C . LEU B 1 334 ? -41.562 10.469 34.562 1 21.45 334 LEU B C 1
ATOM 6049 O O . LEU B 1 334 ? -40.938 10.867 35.562 1 21.45 334 LEU B O 1
ATOM 6053 N N . PRO B 1 335 ? -42.562 9.773 34.812 1 21.39 335 PRO B N 1
ATOM 6054 C CA . PRO B 1 335 ? -42.594 9.031 36.062 1 21.39 335 PRO B CA 1
ATOM 6055 C C . PRO B 1 335 ? -41.219 8.422 36.406 1 21.39 335 PRO B C 1
ATOM 6057 O O . PRO B 1 335 ? -40.375 8.281 35.531 1 21.39 335 PRO B O 1
ATOM 6060 N N . GLU B 1 336 ? -40.906 8.266 37.688 1 22.83 336 GLU B N 1
ATOM 6061 C CA . GLU B 1 336 ? -39.938 7.539 38.5 1 22.83 336 GLU B CA 1
ATOM 6062 C C . GLU B 1 336 ? -39.719 6.125 37.969 1 22.83 336 GLU B C 1
ATOM 6064 O O . GLU B 1 336 ? -40.656 5.305 38 1 22.83 336 GLU B O 1
ATOM 6069 N N . ALA B 1 337 ? -39.188 6.031 36.844 1 22.69 337 ALA B N 1
ATOM 6070 C CA . ALA B 1 337 ? -39.219 4.676 36.281 1 22.69 337 ALA B CA 1
ATOM 6071 C C . ALA B 1 337 ? -38.844 3.65 37.344 1 22.69 337 ALA B C 1
ATOM 6073 O O . ALA B 1 337 ? -37.844 3.803 38.031 1 22.69 337 ALA B O 1
ATOM 6074 N N . HIS B 1 338 ? -39.781 3.365 38.062 1 23.34 338 HIS B N 1
ATOM 6075 C CA . HIS B 1 338 ? -39.594 2.131 38.812 1 23.34 338 HIS B CA 1
ATOM 6076 C C . HIS B 1 338 ? -38.844 1.089 37.969 1 23.34 338 HIS B C 1
ATOM 6078 O O . HIS B 1 338 ? -39.281 0.747 36.875 1 23.34 338 HIS B O 1
ATOM 6084 N N . TYR B 1 339 ? -37.594 1.244 37.969 1 22.61 339 TYR B N 1
ATOM 6085 C CA . TYR B 1 339 ? -36.719 0.219 37.438 1 22.61 339 TYR B CA 1
ATOM 6086 C C . TYR B 1 339 ? -37.25 -1.176 37.719 1 22.61 339 TYR B C 1
ATOM 6088 O O . TYR B 1 339 ? -37.219 -1.647 38.844 1 22.61 339 TYR B O 1
ATOM 6096 N N . SER B 1 340 ? -38.469 -1.314 37.281 1 23.7 340 SER B N 1
ATOM 6097 C CA . SER B 1 340 ? -38.812 -2.713 37.5 1 23.7 340 SER B CA 1
ATOM 6098 C C . SER B 1 340 ? -37.75 -3.646 36.938 1 23.7 340 SER B C 1
ATOM 6100 O O . SER B 1 340 ? -37 -3.277 36.031 1 23.7 340 SER B O 1
ATOM 6102 N N . VAL B 1 341 ? -37.438 -4.758 37.656 1 25.95 341 VAL B N 1
ATOM 6103 C CA . VAL B 1 341 ? -36.719 -6.016 37.562 1 25.95 341 VAL B CA 1
ATOM 6104 C C . VAL B 1 341 ? -36.969 -6.648 36.188 1 25.95 341 VAL B C 1
ATOM 6106 O O . VAL B 1 341 ? -38.094 -7.055 35.875 1 25.95 341 VAL B O 1
ATOM 6109 N N . PRO B 1 342 ? -36.719 -5.953 35.062 1 26.94 342 PRO B N 1
ATOM 6110 C CA . PRO B 1 342 ? -37.188 -6.836 34 1 26.94 342 PRO B CA 1
ATOM 6111 C C . PRO B 1 342 ? -36.812 -8.297 34.25 1 26.94 342 PRO B C 1
ATOM 6113 O O . PRO B 1 342 ? -35.875 -8.594 35 1 26.94 342 PRO B O 1
ATOM 6116 N N . ARG B 1 343 ? -37.75 -9.125 33.906 1 27.52 343 ARG B N 1
ATOM 6117 C CA . ARG B 1 343 ? -37.531 -10.562 33.781 1 27.52 343 ARG B CA 1
ATOM 6118 C C . ARG B 1 343 ? -36.281 -10.844 32.938 1 27.52 343 ARG B C 1
ATOM 6120 O O . ARG B 1 343 ? -36.188 -10.391 31.797 1 27.52 343 ARG B O 1
ATOM 6127 N N . SER B 1 344 ? -35.031 -10.797 33.438 1 32.31 344 SER B N 1
ATOM 6128 C CA . SER B 1 344 ? -33.719 -11.266 33.094 1 32.31 344 SER B CA 1
ATOM 6129 C C . SER B 1 344 ? -33.75 -12.422 32.094 1 32.31 344 SER B C 1
ATOM 6131 O O . SER B 1 344 ? -33.812 -13.594 32.5 1 32.31 344 SER B O 1
ATOM 6133 N N . GLY B 1 345 ? -34.688 -12.305 31.203 1 38.06 345 GLY B N 1
ATOM 6134 C CA . GLY B 1 345 ? -34.438 -13.5 30.406 1 38.06 345 GLY B CA 1
ATOM 6135 C C . GLY B 1 345 ? -33 -13.633 29.938 1 38.06 345 GLY B C 1
ATOM 6136 O O . GLY B 1 345 ? -32.531 -12.844 29.125 1 38.06 345 GLY B O 1
ATOM 6137 N N . GLY B 1 346 ? -31.984 -13.781 30.828 1 48.97 346 GLY B N 1
ATOM 6138 C CA . GLY B 1 346 ? -30.578 -14.094 30.625 1 48.97 346 GLY B CA 1
ATOM 6139 C C . GLY B 1 346 ? -30.328 -14.867 29.344 1 48.97 346 GLY B C 1
ATOM 6140 O O . GLY B 1 346 ? -31.078 -15.781 29 1 48.97 346 GLY B O 1
ATOM 6141 N N . ASP B 1 347 ? -29.891 -14.172 28.328 1 68.06 347 ASP B N 1
ATOM 6142 C CA . ASP B 1 347 ? -29.406 -14.977 27.203 1 68.06 347 ASP B CA 1
ATOM 6143 C C . ASP B 1 347 ? -28.531 -16.125 27.688 1 68.06 347 ASP B C 1
ATOM 6145 O O . ASP B 1 347 ? -27.516 -15.906 28.344 1 68.06 347 ASP B O 1
ATOM 6149 N N . TYR B 1 348 ? -29.172 -17.141 27.734 1 77.06 348 TYR B N 1
ATOM 6150 C CA . TYR B 1 348 ? -28.469 -18.359 28.125 1 77.06 348 TYR B CA 1
ATOM 6151 C C . TYR B 1 348 ? -27.812 -19.031 26.938 1 77.06 348 TYR B C 1
ATOM 6153 O O . TYR B 1 348 ? -28.359 -19.047 25.828 1 77.06 348 TYR B O 1
ATOM 6161 N N . VAL B 1 349 ? -26.625 -19.266 27.141 1 83.44 349 VAL B N 1
ATOM 6162 C CA . VAL B 1 349 ? -25.906 -20.031 26.125 1 83.44 349 VAL B CA 1
ATOM 6163 C C . VAL B 1 349 ? -25.484 -21.375 26.703 1 83.44 349 VAL B C 1
ATOM 6165 O O . VAL B 1 349 ? -25.297 -21.516 27.922 1 83.44 349 VAL B O 1
ATOM 6168 N N . ILE B 1 350 ? -25.453 -22.312 25.922 1 85.06 350 ILE B N 1
ATOM 6169 C CA . ILE B 1 350 ? -25.016 -23.656 26.281 1 85.06 350 ILE B CA 1
ATOM 6170 C C . ILE B 1 350 ? -23.672 -23.953 25.609 1 85.06 350 ILE B C 1
ATOM 6172 O O . ILE B 1 350 ? -23.484 -23.625 24.438 1 85.06 350 ILE B O 1
ATOM 6176 N N . ALA B 1 351 ? -22.766 -24.406 26.422 1 86.88 351 ALA B N 1
ATOM 6177 C CA . ALA B 1 351 ? -21.453 -24.797 25.891 1 86.88 351 ALA B CA 1
ATOM 6178 C C . ALA B 1 351 ? -21.578 -26.031 25.016 1 86.88 351 ALA B C 1
ATOM 6180 O O . ALA B 1 351 ? -22.062 -27.078 25.453 1 86.88 351 ALA B O 1
ATOM 6181 N N . LEU B 1 352 ? -21.125 -25.969 23.844 1 84.06 352 LEU B N 1
ATOM 6182 C CA . LEU B 1 352 ? -21.125 -27.062 22.875 1 84.06 352 LEU B CA 1
ATOM 6183 C C . LEU B 1 352 ? -19.875 -27.922 23.031 1 84.06 352 LEU B C 1
ATOM 6185 O O . LEU B 1 352 ? -19.875 -29.109 22.688 1 84.06 352 LEU B O 1
ATOM 6189 N N . TYR B 1 353 ? -18.781 -27.328 23.531 1 83.88 353 TYR B N 1
ATOM 6190 C CA . TYR B 1 353 ? -17.484 -27.969 23.641 1 83.88 353 TYR B CA 1
ATOM 6191 C C . TYR B 1 353 ? -16.812 -27.609 24.969 1 83.88 353 TYR B C 1
ATOM 6193 O O . TYR B 1 353 ? -17.109 -26.562 25.547 1 83.88 353 TYR B O 1
ATOM 6201 N N . ASP B 1 354 ? -15.992 -28.469 25.359 1 85.38 354 ASP B N 1
ATOM 6202 C CA . ASP B 1 354 ? -15.148 -28.172 26.516 1 85.38 354 ASP B CA 1
ATOM 6203 C C . ASP B 1 354 ? -14.141 -27.078 26.203 1 85.38 354 ASP B C 1
ATOM 6205 O O . ASP B 1 354 ? -13.562 -27.047 25.109 1 85.38 354 ASP B O 1
ATOM 6209 N N . TYR B 1 355 ? -14.023 -26.141 27.094 1 86.44 355 TYR B N 1
ATOM 6210 C CA . TYR B 1 355 ? -13.016 -25.094 27.062 1 86.44 355 TYR B CA 1
ATOM 6211 C C . TYR B 1 355 ? -12.281 -25 28.391 1 86.44 355 TYR B C 1
ATOM 6213 O O . TYR B 1 355 ? -12.898 -24.844 29.438 1 86.44 355 TYR B O 1
ATOM 6221 N N . ASP B 1 356 ? -11.008 -25.078 28.344 1 84.56 356 ASP B N 1
ATOM 6222 C CA . ASP B 1 356 ? -10.164 -24.859 29.516 1 84.56 356 ASP B CA 1
ATOM 6223 C C . ASP B 1 356 ? -9.664 -23.422 29.578 1 84.56 356 ASP B C 1
ATOM 6225 O O . ASP B 1 356 ? -8.984 -22.953 28.672 1 84.56 356 ASP B O 1
ATOM 6229 N N . ALA B 1 357 ? -9.992 -22.766 30.594 1 82.69 357 ALA B N 1
ATOM 6230 C CA . ALA B 1 357 ? -9.578 -21.375 30.812 1 82.69 357 ALA B CA 1
ATOM 6231 C C . ALA B 1 357 ? -8.062 -21.234 30.719 1 82.69 357 ALA B C 1
ATOM 6233 O O . ALA B 1 357 ? -7.32 -22.047 31.281 1 82.69 357 ALA B O 1
ATOM 6234 N N . GLN B 1 358 ? -7.566 -20.312 30 1 80.38 358 GLN B N 1
ATOM 6235 C CA . GLN B 1 358 ? -6.141 -20.094 29.797 1 80.38 358 GLN B CA 1
ATOM 6236 C C . GLN B 1 358 ? -5.613 -19 30.719 1 80.38 358 GLN B C 1
ATOM 6238 O O . GLN B 1 358 ? -4.402 -18.859 30.891 1 80.38 358 GLN B O 1
ATOM 6243 N N . GLY B 1 359 ? -6.535 -18.188 31.328 1 79.44 359 GLY B N 1
ATOM 6244 C CA . GLY B 1 359 ? -6.172 -17.125 32.25 1 79.44 359 GLY B CA 1
ATOM 6245 C C . GLY B 1 359 ? -7.137 -16.984 33.406 1 79.44 359 GLY B C 1
ATOM 6246 O O . GLY B 1 359 ? -8.188 -17.625 33.438 1 79.44 359 GLY B O 1
ATOM 6247 N N . ASP B 1 360 ? -6.742 -16.047 34.281 1 81.56 360 ASP B N 1
ATOM 6248 C CA . ASP B 1 360 ? -7.48 -15.875 35.531 1 81.56 360 ASP B CA 1
ATOM 6249 C C . ASP B 1 360 ? -8.836 -15.211 35.281 1 81.56 360 ASP B C 1
ATOM 6251 O O . ASP B 1 360 ? -9.75 -15.336 36.094 1 81.56 360 ASP B O 1
ATOM 6255 N N . GLN B 1 361 ? -8.984 -14.695 34.156 1 83.38 361 GLN B N 1
ATOM 6256 C CA . GLN B 1 361 ? -10.211 -13.961 33.875 1 83.38 361 GLN B CA 1
ATOM 6257 C C . GLN B 1 361 ? -11.18 -14.805 33.062 1 83.38 361 GLN B C 1
ATOM 6259 O O . GLN B 1 361 ? -12.312 -14.383 32.812 1 83.38 361 GLN B O 1
ATOM 6264 N N . GLU B 1 362 ? -10.664 -15.93 32.688 1 86.69 362 GLU B N 1
ATOM 6265 C CA . GLU B 1 362 ? -11.477 -16.812 31.859 1 86.69 362 GLU B CA 1
ATOM 6266 C C . GLU B 1 362 ? -12.148 -17.891 32.719 1 86.69 362 GLU B C 1
ATOM 6268 O O . GLU B 1 362 ? -11.672 -18.219 33.812 1 86.69 362 GLU B O 1
ATOM 6273 N N . ILE B 1 363 ? -13.188 -18.484 32.156 1 86.69 363 ILE B N 1
ATOM 6274 C CA . ILE B 1 363 ? -13.836 -19.625 32.812 1 86.69 363 ILE B CA 1
ATOM 6275 C C . ILE B 1 363 ? -13.789 -20.844 31.906 1 86.69 363 ILE B C 1
ATOM 6277 O O . ILE B 1 363 ? -13.867 -20.719 30.672 1 86.69 363 ILE B O 1
ATOM 6281 N N . SER B 1 364 ? -13.539 -21.969 32.531 1 87.5 364 SER B N 1
ATOM 6282 C CA . SER B 1 364 ? -13.555 -23.234 31.828 1 87.5 364 SER B CA 1
ATOM 6283 C C . SER B 1 364 ? -14.984 -23.719 31.578 1 87.5 364 SER B C 1
ATOM 6285 O O . SER B 1 364 ? -15.836 -23.609 32.469 1 87.5 364 SER B O 1
ATOM 6287 N N . LEU B 1 365 ? -15.227 -24.156 30.422 1 84.12 365 LEU B N 1
ATOM 6288 C CA . LEU B 1 365 ? -16.547 -24.672 30.031 1 84.12 365 LEU B CA 1
ATOM 6289 C C . LEU B 1 365 ? -16.5 -26.172 29.828 1 84.12 365 LEU B C 1
ATOM 6291 O O . LEU B 1 365 ? -15.5 -26.719 29.359 1 84.12 365 LEU B O 1
ATOM 6295 N N . LYS B 1 366 ? -17.5 -26.828 30.25 1 86.19 366 LYS B N 1
ATOM 6296 C CA . LYS B 1 366 ? -17.812 -28.219 29.875 1 86.19 366 LYS B CA 1
ATOM 6297 C C . LYS B 1 366 ? -19.047 -28.266 28.984 1 86.19 366 LYS B C 1
ATOM 6299 O O . LYS B 1 366 ? -19.969 -27.484 29.141 1 86.19 366 LYS B O 1
ATOM 6304 N N . GLU B 1 367 ? -18.922 -29.172 28.031 1 86.81 367 GLU B N 1
ATOM 6305 C CA . GLU B 1 367 ? -20.078 -29.359 27.141 1 86.81 367 GLU B CA 1
ATOM 6306 C C . GLU B 1 367 ? -21.359 -29.516 27.938 1 86.81 367 GLU B C 1
ATOM 6308 O O . GLU B 1 367 ? -21.438 -30.344 28.844 1 86.81 367 GLU B O 1
ATOM 6313 N N . GLY B 1 368 ? -22.406 -28.688 27.656 1 82.81 368 GLY B N 1
ATOM 6314 C CA . GLY B 1 368 ? -23.703 -28.734 28.328 1 82.81 368 GLY B CA 1
ATOM 6315 C C . GLY B 1 368 ? -23.859 -27.656 29.391 1 82.81 368 GLY B C 1
ATOM 6316 O O . GLY B 1 368 ? -24.953 -27.469 29.922 1 82.81 368 GLY B O 1
ATOM 6317 N N . ASP B 1 369 ? -22.797 -27.047 29.719 1 81.62 369 ASP B N 1
ATOM 6318 C CA . ASP B 1 369 ? -22.891 -25.953 30.703 1 81.62 369 ASP B CA 1
ATOM 6319 C C . ASP B 1 369 ? -23.781 -24.828 30.188 1 81.62 369 ASP B C 1
ATOM 6321 O O . ASP B 1 369 ? -23.688 -24.422 29.031 1 81.62 369 ASP B O 1
ATOM 6325 N N . VAL B 1 370 ? -24.688 -24.422 30.984 1 85.06 370 VAL B N 1
ATOM 6326 C CA . VAL B 1 370 ? -25.547 -23.297 30.641 1 85.06 370 VAL B CA 1
ATOM 6327 C C . VAL B 1 370 ? -25.047 -22.047 31.344 1 85.06 370 VAL B C 1
ATOM 6329 O O . VAL B 1 370 ? -24.859 -22.047 32.562 1 85.06 370 VAL B O 1
ATOM 6332 N N . LEU B 1 371 ? -24.75 -21.031 30.578 1 82.81 371 LEU B N 1
ATOM 6333 C CA . LEU B 1 371 ? -24.219 -19.781 31.094 1 82.81 371 LEU B CA 1
ATOM 6334 C C . LEU B 1 371 ? -25.172 -18.625 30.844 1 82.81 371 LEU B C 1
ATOM 6336 O O . LEU B 1 371 ? -25.891 -18.625 29.828 1 82.81 371 LEU B O 1
ATOM 6340 N N . GLU B 1 372 ? -25.281 -17.734 31.719 1 83.94 372 GLU B N 1
ATOM 6341 C CA . GLU B 1 372 ? -25.906 -16.422 31.547 1 83.94 372 GLU B CA 1
ATOM 6342 C C . GLU B 1 372 ? -24.922 -15.406 31 1 83.94 372 GLU B C 1
ATOM 6344 O O . GLU B 1 372 ? -23.875 -15.164 31.594 1 83.94 372 GLU B O 1
ATOM 6349 N N . VAL B 1 373 ? -25.219 -14.984 29.828 1 84.19 373 VAL B N 1
ATOM 6350 C CA . VAL B 1 373 ? -24.359 -13.977 29.234 1 84.19 373 VAL B CA 1
ATOM 6351 C C . VAL B 1 373 ? -24.609 -12.617 29.891 1 84.19 373 VAL B C 1
ATOM 6353 O O . VAL B 1 373 ? -25.734 -12.102 29.844 1 84.19 373 VAL B O 1
ATOM 6356 N N . VAL B 1 374 ? -23.578 -12.047 30.516 1 81.81 374 VAL B N 1
ATOM 6357 C CA . VAL B 1 374 ? -23.672 -10.766 31.219 1 81.81 374 VAL B CA 1
ATOM 6358 C C . VAL B 1 374 ? -23.156 -9.648 30.297 1 81.81 374 VAL B C 1
ATOM 6360 O O . VAL B 1 374 ? -23.594 -8.5 30.422 1 81.81 374 VAL B O 1
ATOM 6363 N N . GLY B 1 375 ? -22.172 -10.062 29.375 1 81.25 375 GLY B N 1
ATOM 6364 C CA . GLY B 1 375 ? -21.609 -9.078 28.453 1 81.25 375 GLY B CA 1
ATOM 6365 C C . GLY B 1 375 ? -20.859 -9.703 27.297 1 81.25 375 GLY B C 1
ATOM 6366 O O . GLY B 1 375 ? -20.406 -10.844 27.391 1 81.25 375 GLY B O 1
ATOM 6367 N N . LYS B 1 376 ? -20.859 -9.086 26.266 1 79.19 376 LYS B N 1
ATOM 6368 C CA . LYS B 1 376 ? -20.062 -9.445 25.078 1 79.19 376 LYS B CA 1
ATOM 6369 C C . LYS B 1 376 ? -18.938 -8.438 24.859 1 79.19 376 LYS B C 1
ATOM 6371 O O . LYS B 1 376 ? -19.203 -7.277 24.531 1 79.19 376 LYS B O 1
ATOM 6376 N N . GLU B 1 377 ? -17.781 -8.805 25.203 1 76.19 377 GLU B N 1
ATOM 6377 C CA . GLU B 1 377 ? -16.625 -7.922 25.031 1 76.19 377 GLU B CA 1
ATOM 6378 C C . GLU B 1 377 ? -16.344 -7.664 23.562 1 76.19 377 GLU B C 1
ATOM 6380 O O . GLU B 1 377 ? -16.031 -6.535 23.172 1 76.19 377 GLU B O 1
ATOM 6385 N N . ASP B 1 378 ? -16.344 -8.727 22.812 1 79.5 378 ASP B N 1
ATOM 6386 C CA . ASP B 1 378 ? -16.25 -8.695 21.359 1 79.5 378 ASP B CA 1
ATOM 6387 C C . ASP B 1 378 ? -16.938 -9.914 20.75 1 79.5 378 ASP B C 1
ATOM 6389 O O . ASP B 1 378 ? -17.609 -10.672 21.453 1 79.5 378 ASP B O 1
ATOM 6393 N N . ASP B 1 379 ? -16.844 -10.094 19.484 1 79 379 ASP B N 1
ATOM 6394 C CA . ASP B 1 379 ? -17.5 -11.195 18.781 1 79 379 ASP B CA 1
ATOM 6395 C C . ASP B 1 379 ? -16.844 -12.531 19.125 1 79 379 ASP B C 1
ATOM 6397 O O . ASP B 1 379 ? -17.391 -13.594 18.797 1 79 379 ASP B O 1
ATOM 6401 N N . ILE B 1 380 ? -15.742 -12.508 19.797 1 82.12 380 ILE B N 1
ATOM 6402 C CA . ILE B 1 380 ? -14.977 -13.727 20.062 1 82.12 380 ILE B CA 1
ATOM 6403 C C . ILE B 1 380 ? -15.094 -14.086 21.547 1 82.12 380 ILE B C 1
ATOM 6405 O O . ILE B 1 380 ? -15.227 -15.258 21.891 1 82.12 380 ILE B O 1
ATOM 6409 N N . TRP B 1 381 ? -15.07 -13.07 22.375 1 84.5 381 TRP B N 1
ATOM 6410 C CA . TRP B 1 381 ? -15.047 -13.312 23.812 1 84.5 381 TRP B CA 1
ATOM 6411 C C . TRP B 1 381 ? -16.312 -12.766 24.469 1 84.5 381 TRP B C 1
ATOM 6413 O O . TRP B 1 381 ? -16.625 -11.578 24.344 1 84.5 381 TRP B O 1
ATOM 6423 N N . TRP B 1 382 ? -17 -13.594 25.094 1 85.38 382 TRP B N 1
ATOM 6424 C CA . TRP B 1 382 ? -18.172 -13.242 25.875 1 85.38 382 TRP B CA 1
ATOM 6425 C C . TRP B 1 382 ? -17.906 -13.398 27.359 1 85.38 382 TRP B C 1
ATOM 6427 O O . TRP B 1 382 ? -17.047 -14.172 27.766 1 85.38 382 TRP B O 1
ATOM 6437 N N . CYS B 1 383 ? -18.547 -12.586 28.109 1 87.44 383 CYS B N 1
ATOM 6438 C CA . CYS B 1 383 ? -18.5 -12.664 29.562 1 87.44 383 CYS B CA 1
ATOM 6439 C C . CYS B 1 383 ? -19.781 -13.242 30.125 1 87.44 383 CYS B C 1
ATOM 6441 O O . CYS B 1 383 ? -20.875 -12.805 29.766 1 87.44 383 CYS B O 1
ATOM 6443 N N . GLY B 1 384 ? -19.641 -14.234 30.891 1 86.38 384 GLY B N 1
ATOM 6444 C CA . GLY B 1 384 ? -20.844 -14.836 31.438 1 86.38 384 GLY B CA 1
ATOM 6445 C C . GLY B 1 384 ? -20.594 -15.57 32.75 1 86.38 384 GLY B C 1
ATOM 6446 O O . GLY B 1 384 ? -19.453 -15.633 33.219 1 86.38 384 GLY B O 1
ATOM 6447 N N . LYS B 1 385 ? -21.656 -15.977 33.375 1 87.56 385 LYS B N 1
ATOM 6448 C CA . LYS B 1 385 ? -21.609 -16.75 34.594 1 87.56 385 LYS B CA 1
ATOM 6449 C C . LYS B 1 385 ? -22.453 -18.031 34.469 1 87.56 385 LYS B C 1
ATOM 6451 O O . LYS B 1 385 ? -23.438 -18.047 33.75 1 87.56 385 LYS B O 1
ATOM 6456 N N . PHE B 1 386 ? -21.969 -19.094 35.156 1 83.5 386 PHE B N 1
ATOM 6457 C CA . PHE B 1 386 ? -22.734 -20.344 35.156 1 83.5 386 PHE B CA 1
ATOM 6458 C C . PHE B 1 386 ? -24.047 -20.188 35.906 1 83.5 386 PHE B C 1
ATOM 6460 O O . PHE B 1 386 ? -24.109 -19.547 36.969 1 83.5 386 PHE B O 1
ATOM 6467 N N . ILE B 1 387 ? -25.156 -20.625 35.375 1 79.88 387 ILE B N 1
ATOM 6468 C CA . ILE B 1 387 ? -26.469 -20.484 36 1 79.88 387 ILE B CA 1
ATOM 6469 C C . ILE B 1 387 ? -26.547 -21.406 37.219 1 79.88 387 ILE B C 1
ATOM 6471 O O . ILE B 1 387 ? -27.172 -21.062 38.219 1 79.88 387 ILE B O 1
ATOM 6475 N N . ASN B 1 388 ? -26.188 -22.656 37.125 1 72.19 388 ASN B N 1
ATOM 6476 C CA . ASN B 1 388 ? -26.391 -23.656 38.188 1 72.19 388 ASN B CA 1
ATOM 6477 C C . ASN B 1 388 ? -25.438 -23.422 39.344 1 72.19 388 ASN B C 1
ATOM 6479 O O . ASN B 1 388 ? -25.656 -23.953 40.438 1 72.19 388 ASN B O 1
ATOM 6483 N N . SER B 1 389 ? -24.266 -22.906 39.031 1 61.62 389 SER B N 1
ATOM 6484 C CA . SER B 1 389 ? -23.328 -22.734 40.125 1 61.62 389 SER B CA 1
ATOM 6485 C C . SER B 1 389 ? -23 -21.266 40.375 1 61.62 389 SER B C 1
ATOM 6487 O O . SER B 1 389 ? -22.547 -20.562 39.438 1 61.62 389 SER B O 1
ATOM 6489 N N . GLY B 1 390 ? -23.969 -20.281 40.844 1 62.69 390 GLY B N 1
ATOM 6490 C CA . GLY B 1 390 ? -23.656 -18.922 41.219 1 62.69 390 GLY B CA 1
ATOM 6491 C C . GLY B 1 390 ? -22.219 -18.516 40.906 1 62.69 390 GLY B C 1
ATOM 6492 O O . GLY B 1 390 ? -21.609 -17.719 41.594 1 62.69 390 GLY B O 1
ATOM 6493 N N . GLY B 1 391 ? -21.641 -19.047 39.938 1 61.97 391 GLY B N 1
ATOM 6494 C CA . GLY B 1 391 ? -20.219 -19.172 39.656 1 61.97 391 GLY B CA 1
ATOM 6495 C C . GLY B 1 391 ? -19.578 -17.844 39.281 1 61.97 391 GLY B C 1
ATOM 6496 O O . GLY B 1 391 ? -20.25 -16.828 39.188 1 61.97 391 GLY B O 1
ATOM 6497 N N . LYS B 1 392 ? -18.234 -17.812 39.281 1 72.75 392 LYS B N 1
ATOM 6498 C CA . LYS B 1 392 ? -17.281 -16.75 38.938 1 72.75 392 LYS B CA 1
ATOM 6499 C C . LYS B 1 392 ? -17.578 -16.156 37.562 1 72.75 392 LYS B C 1
ATOM 6501 O O . LYS B 1 392 ? -17.797 -16.891 36.594 1 72.75 392 LYS B O 1
ATOM 6506 N N . LEU B 1 393 ? -17.75 -14.922 37.5 1 80.19 393 LEU B N 1
ATOM 6507 C CA . LEU B 1 393 ? -17.797 -14.148 36.281 1 80.19 393 LEU B CA 1
ATOM 6508 C C . LEU B 1 393 ? -16.5 -14.281 35.5 1 80.19 393 LEU B C 1
ATOM 6510 O O . LEU B 1 393 ? -15.414 -14.164 36.062 1 80.19 393 LEU B O 1
ATOM 6514 N N . GLY B 1 394 ? -16.516 -14.734 34.219 1 85.75 394 GLY B N 1
ATOM 6515 C CA . GLY B 1 394 ? -15.312 -14.836 33.438 1 85.75 394 GLY B CA 1
ATOM 6516 C C . GLY B 1 394 ? -15.578 -14.797 31.938 1 85.75 394 GLY B C 1
ATOM 6517 O O . GLY B 1 394 ? -16.734 -14.875 31.5 1 85.75 394 GLY B O 1
ATOM 6518 N N . MET B 1 395 ? -14.508 -14.664 31.297 1 87.31 395 MET B N 1
ATOM 6519 C CA . MET B 1 395 ? -14.547 -14.594 29.828 1 87.31 395 MET B CA 1
ATOM 6520 C C . MET B 1 395 ? -14.516 -15.984 29.219 1 87.31 395 MET B C 1
ATOM 6522 O O . MET B 1 395 ? -13.812 -16.875 29.719 1 87.31 395 MET B O 1
ATOM 6526 N N . PHE B 1 396 ? -15.336 -16.219 28.125 1 87.06 396 PHE B N 1
ATOM 6527 C CA . PHE B 1 396 ? -15.305 -17.453 27.359 1 87.06 396 PHE B CA 1
ATOM 6528 C C . PHE B 1 396 ? -15.508 -17.172 25.875 1 87.06 396 PHE B C 1
ATOM 6530 O O . PHE B 1 396 ? -16.109 -16.172 25.5 1 87.06 396 PHE B O 1
ATOM 6537 N N . PRO B 1 397 ? -14.945 -18.094 25.094 1 85.56 397 PRO B N 1
ATOM 6538 C CA . PRO B 1 397 ? -15.078 -17.844 23.656 1 85.56 397 PRO B CA 1
ATOM 6539 C C . PRO B 1 397 ? -16.5 -18.062 23.156 1 85.56 397 PRO B C 1
ATOM 6541 O O . PRO B 1 397 ? -17.109 -19.094 23.438 1 85.56 397 PRO B O 1
ATOM 6544 N N . ALA B 1 398 ? -16.938 -17.234 22.422 1 85.06 398 ALA B N 1
ATOM 6545 C CA . ALA B 1 398 ? -18.297 -17.234 21.875 1 85.06 398 ALA B CA 1
ATOM 6546 C C . ALA B 1 398 ? -18.516 -18.438 20.953 1 85.06 398 ALA B C 1
ATOM 6548 O O . ALA B 1 398 ? -19.625 -18.938 20.844 1 85.06 398 ALA B O 1
ATOM 6549 N N . ALA B 1 399 ? -17.5 -18.922 20.328 1 82.5 399 ALA B N 1
ATOM 6550 C CA . ALA B 1 399 ? -17.578 -20.016 19.359 1 82.5 399 ALA B CA 1
ATOM 6551 C C . ALA B 1 399 ? -17.875 -21.344 20.047 1 82.5 399 ALA B C 1
ATOM 6553 O O . ALA B 1 399 ? -18.266 -22.312 19.391 1 82.5 399 ALA B O 1
ATOM 6554 N N . TYR B 1 400 ? -17.781 -21.328 21.328 1 86.06 400 TYR B N 1
ATOM 6555 C CA . TYR B 1 400 ? -17.953 -22.562 22.078 1 86.06 400 TYR B CA 1
ATOM 6556 C C . TYR B 1 400 ? -19.359 -22.672 22.641 1 86.06 400 TYR B C 1
ATOM 6558 O O . TYR B 1 400 ? -19.688 -23.656 23.312 1 86.06 400 TYR B O 1
ATOM 6566 N N . VAL B 1 401 ? -20.172 -21.594 22.344 1 86.25 401 VAL B N 1
ATOM 6567 C CA . VAL B 1 401 ? -21.469 -21.609 22.984 1 86.25 401 VAL B CA 1
ATOM 6568 C C . VAL B 1 401 ? -22.562 -21.328 21.938 1 86.25 401 VAL B C 1
ATOM 6570 O O . VAL B 1 401 ? -22.281 -20.781 20.875 1 86.25 401 VAL B O 1
ATOM 6573 N N . GLU B 1 402 ? -23.75 -21.766 22.156 1 85.12 402 GLU B N 1
ATOM 6574 C CA . GLU B 1 402 ? -24.938 -21.469 21.359 1 85.12 402 GLU B CA 1
ATOM 6575 C C . GLU B 1 402 ? -26.062 -20.938 22.234 1 85.12 402 GLU B C 1
ATOM 6577 O O . GLU B 1 402 ? -26.141 -21.25 23.422 1 85.12 402 GLU B O 1
ATOM 6582 N N . PRO B 1 403 ? -26.906 -20.125 21.656 1 82.56 403 PRO B N 1
ATOM 6583 C CA . PRO B 1 403 ? -28.031 -19.625 22.438 1 82.56 403 PRO B CA 1
ATOM 6584 C C . PRO B 1 403 ? -28.891 -20.734 23.016 1 82.56 403 PRO B C 1
ATOM 6586 O O . PRO B 1 403 ? -29.172 -21.719 22.328 1 82.56 403 PRO B O 1
ATOM 6589 N N . TYR B 1 404 ? -29.047 -20.625 24.25 1 77.44 404 TYR B N 1
ATOM 6590 C CA . TYR B 1 404 ? -29.875 -21.594 24.969 1 77.44 404 TYR B CA 1
ATOM 6591 C C . TYR B 1 404 ? -31.25 -21.031 25.281 1 77.44 404 TYR B C 1
ATOM 6593 O O . TYR B 1 404 ? -31.359 -19.984 25.938 1 77.44 404 TYR B O 1
ATOM 6601 N N . VAL B 1 405 ? -32.281 -21.438 24.641 1 67.69 405 VAL B N 1
ATOM 6602 C CA . VAL B 1 405 ? -33.656 -21.078 24.938 1 67.69 405 VAL B CA 1
ATOM 6603 C C . VAL B 1 405 ? -34.281 -22.141 25.844 1 67.69 405 VAL B C 1
ATOM 6605 O O . VAL B 1 405 ? -34.281 -23.328 25.516 1 67.69 405 VAL B O 1
ATOM 6608 N N . SER B 1 406 ? -34.406 -21.812 27.078 1 55.66 406 SER B N 1
ATOM 6609 C CA . SER B 1 406 ? -35.094 -22.75 27.969 1 55.66 406 SER B CA 1
ATOM 6610 C C . SER B 1 406 ? -36.531 -22.984 27.516 1 55.66 406 SER B C 1
ATOM 6612 O O . SER B 1 406 ? -37.281 -22.031 27.297 1 55.66 406 SER B O 1
ATOM 6614 N N . HIS B 1 407 ? -36.844 -23.922 26.781 1 46.59 407 HIS B N 1
ATOM 6615 C CA . HIS B 1 407 ? -38.25 -24.297 26.672 1 46.59 407 HIS B CA 1
ATOM 6616 C C . HIS B 1 407 ? -38.844 -24.531 28.047 1 46.59 407 HIS B C 1
ATOM 6618 O O . HIS B 1 407 ? -38.406 -25.406 28.797 1 46.59 407 HIS B O 1
ATOM 6624 N N . LYS B 1 408 ? -39.5 -23.594 28.594 1 35.38 408 LYS B N 1
ATOM 6625 C CA . LYS B 1 408 ? -40.5 -24 29.547 1 35.38 408 LYS B CA 1
ATOM 6626 C C . LYS B 1 408 ? -41.688 -24.688 28.844 1 35.38 408 LYS B C 1
ATOM 6628 O O . LYS B 1 408 ? -42.156 -24.219 27.797 1 35.38 408 LYS B O 1
#

Foldseek 3Di:
DPPPFLLVPQDDPPLLDCRSVVVLLVVLVVLLVVLVVVLVVLLVQLVVLLVVLVVQLVVLVPDDLPPADDLVSVLVNLVSVLSNVLSVLSNVLSVCSVPPLSVVSVVLSVVLVVLLVVLSVQLVVLSVVLVVLVVQLVVLVVVLVVLVVQLVVLVVVLVVQVPDPVHDPVVNVVSVVSNVVSVVSNVVSVVVSVVSVVVSVVSSVSSSVSSSVSSVVSSVSVVVSVVSVVVSVVVSVVSVVVSVVVSVVSVVSSVVSVVVDDPVVRVVVCCVVPPPDDDDDDDDFDADPVPRVCRPPPPPPPPPPVVVPPPPPPPPVPCVVCVPVPPPDCPDDDPDPPPPPPPCPFQKKFFCDWADDPDPQADTHHGGFIWGFPADPDQFKTWTGTPVPNDDIHIDTPVRIGGDDPDD/DPDPFLLVPQDDPPLLDCRSVVVLLVVLVVLLVVLVVVLVVLLVQLVVLLVVLVVQLVVLVPDDLDPADDLVSVLVNLVSVLSNVLSVLSNVLSVCSVPPLSVVSVVLSVVLVVLSVVLSVQLVVLSVVLVVLVVQLVVLVVVLVVLVVQLVVLVVVLVVQVPDPVHDPVVNVVSVVSNVVSVVSNVVSVVVSVVSVVSSVVSSVSSSVSVSVSSVVSSVSVVVSVVSVVVSVVVSVVSVVVSVVVSVVSVVSSVVSVVVDDPVVRVVVCCVVPPPDDDDDDDDFDADPVPRVCRPPPPPPPPPPPPVPPPPPPPPPPPVCVVPVVPPDCPPPPPPPPPPPPPCPFQKKFFCDWADDPDPQADTDHGGFIWGFPADPDQFKTWTGTPVPNGDIHIDTPVRIGGDDPDD

Radius of gyration: 53.72 Å; Cα contacts (8 Å, |Δi|>4): 973; chains: 2; bounding box: 81×192×112 Å

Nearest PDB structures (foldseek):
  6xj1-assembly1_B  TM=8.476E-01  e=6.963E-12  Schizosaccharomyces pombe 972h-
  3qwe-assembly1_A-2  TM=7.391E-01  e=2.195E-06  Homo sapiens
  5i6j-assembly1_A-2  TM=5.624E-01  e=1.984E-06  Homo sapiens
  5i7d-assembly1_A  TM=4.887E-01  e=1.464E-06  Homo sapiens
  5i6r-assembly1_A-2  TM=4.893E-01  e=1.464E-06  Homo sapiens

Secondary structure (DSSP, 8-state):
---S-GGGTB--SSTT--HHHHHHHHHHHHHHHHHHHHHHHHHHHHHHHHHHHHHHHHHHHH----S--HHHHHHHHHHHHHHHHHHHHHHHHHHHIIIIIIHHHHHHHHHHHHHHHHHHHHHHHHHHHHHHHHHHHHHHHHHHHHHHHHHHHHHHHHHHHHH-TT--HHHHHHHHHHHHHHHHHHHHHHHHHHHHHHHHHHHHHHHHHHHHHHHHHHHHHHHHHHHHHHHHHHHHHHHHHHHHHHHHHHHHHHHHHHHT--HHHHHHHHHHHH--BSPPPPP-----SS-TT-----S------------------------------------------------EEEESS-B---STTB--B-TT-EEEEEEESSSSEEEEEETTTTPPPEEEEGGGEEEE----/---S-GGGTB--SSTT--HHHHHHHHHHHHHHHHHHHHHHHHHHHHHHHHHHHHHHHHHHHH----S--HHHHHHHHHHHHHHHHHHHHHHHHHHHIIIIIIHHHHHHHHHHHHHHHHHHHHHHHHHHHHHHHHHHHHHHHHHHHHHHHHHHHHHHHHHHHHH-TT--HHHHHHHHHHHHHHHHHHHHHHHHHHHHHHHHHHHHHHHHHHHHHHHHHHHHHHHHHHHHHHHHHHHHHHHHHHHHHHHHHHHHHHHHHHHT--HHHHHHHHHHHH--BSPPPPP-----SS-TT-----S------------------------------------------------EEEESS-B---STTB--B-TT-EEEEEEESSSSEEEEEETTTTPPPEEEEGGGEEEE----

InterPro domains:
  IPR001060 FCH domain [PF00611] (20-92)
  IPR001060 FCH domain [SM00055] (8-97)
  IPR001452 SH3 domain [PF00018] (350-398)
  IPR001452 SH3 domain [PR00452] (347-357)
  IPR001452 SH3 domain [PR00452] (361-376)
  IPR001452 SH3 domain [PR00452] (378-387)
  IPR001452 SH3 domain [PR00452] (392-404)
  IPR001452 SH3 domain [PS50002] (344-406)
  IPR001452 SH3 domain [SM00326] (347-405)
  IPR027267 AH/BAR domain superfamily [G3DSA:1.20.1270.60] (3-278)
  IPR027267 AH/BAR domain superfamily [SSF103657] (6-290)
  IPR031160 F-BAR domain [PS51741] (3-266)
  IPR036028 SH3-like domain superfamily [SSF50044] (334-406)

Sequence (816 aa):
MANGIFCQNFWGSDFCSTQGYDVLVKRLKEGKQVLVDYEEYLEKRAKIEKQYAEEIVKLAKNTSGKDELGTMKKCWDQIRAETETTGRLHMQLSLRLQDEVLKSVRDFRNQQKEVRKKTEDTVKRSAVHKKNCYDKNNRLRSYYEGKCRESDKAQDQLRKLETNPLTKPKDHMQAHKKAEVAKTASNNADVQYQEAVKTLEEARMLWEREMELMCHKFQELEEQRLAFLRHQMWTYTNFCSQTLVDDDESLENIRKSLENCNIDEDIELFVKDRSTGSERPATIPYENFYNPRAVIAGVPTAVSLEAPHKELPPLPPDEDNEIVIESTYSVPQLPEAHYSVPRSGGDYVIALYDYDAQGDQEISLKEGDVLEVVGKEDDIWWCGKFINSGGKLGMFPAAYVEPYVSHKMANGIFCQNFWGSDFCSTQGYDVLVKRLKEGKQVLVDYEEYLEKRAKIEKQYAEEIVKLAKNTSGKDELGTMKKCWDQIRAETETTGRLHMQLSLRLQDEVLKSVRDFRNQQKEVRKKTEDTVKRSAVHKKNCYDKNNRLRSYYEGKCRESDKAQDQLRKLETNPLTKPKDHMQAHKKAEVAKTASNNADVQYQEAVKTLEEARMLWEREMELMCHKFQELEEQRLAFLRHQMWTYTNFCSQTLVDDDESLENIRKSLENCNIDEDIELFVKDRSTGSERPATIPYENFYNPRAVIAGVPTAVSLEAPHKELPPLPPDEDNEIVIESTYSVPQLPEAHYSVPRSGGDYVIALYDYDAQGDQEISLKEGDVLEVVGKEDDIWWCGKFINSGGKLGMFPAAYVEPYVSHK

Organism: Amphimedon queenslandica (NCBI:txid400682)